Protein 7DQ9 (pdb70)

B-factor: mean 19.29, std 8.88, range [4.33, 56.77]

Structure (mmCIF, N/CA/C/O backbone):
data_7DQ9
#
_entry.id   7DQ9
#
_cell.length_a   45.469
_cell.length_b   75.545
_cell.length_c   161.021
_cell.angle_alpha   90.000
_cell.angle_beta   92.340
_cell.angle_gamma   90.000
#
_symmetry.space_group_name_H-M   'P 1 21 1'
#
loop_
_entity.id
_entity.type
_entity.pdbx_description
1 polymer 'Predicted hydrolases or acyltransferases (Alpha/beta hydrolase superfamily)'
2 water water
#
loop_
_atom_site.group_PDB
_atom_site.id
_atom_site.type_symbol
_atom_site.label_atom_id
_atom_site.label_alt_id
_atom_site.label_comp_id
_atom_site.label_asym_id
_atom_site.label_entity_id
_atom_site.label_seq_id
_atom_site.pdbx_PDB_ins_code
_atom_site.Cartn_x
_atom_site.Cartn_y
_atom_site.Cartn_z
_atom_site.occupancy
_atom_site.B_iso_or_equiv
_atom_site.auth_seq_id
_atom_site.auth_comp_id
_atom_site.auth_asym_id
_atom_site.auth_atom_id
_atom_site.pdbx_PDB_model_num
ATOM 1 N N . MET A 1 1 ? -4.879 17.240 57.930 1.00 21.38 1 MET A N 1
ATOM 2 C CA . MET A 1 1 ? -5.527 15.958 57.636 1.00 16.30 1 MET A CA 1
ATOM 3 C C . MET A 1 1 ? -6.149 15.366 58.897 1.00 18.78 1 MET A C 1
ATOM 4 O O . MET A 1 1 ? -5.477 15.207 59.911 1.00 26.61 1 MET A O 1
ATOM 9 N N . ILE A 1 2 ? -7.439 15.050 58.825 1.00 14.46 2 ILE A N 1
ATOM 10 C CA . ILE A 1 2 ? -8.168 14.407 59.911 1.00 13.45 2 ILE A CA 1
ATOM 11 C C . ILE A 1 2 ? -8.225 12.912 59.639 1.00 12.37 2 ILE A C 1
ATOM 12 O O . ILE A 1 2 ? -8.702 12.488 58.580 1.00 13.14 2 ILE A O 1
ATOM 17 N N . GLU A 1 3 ? -7.760 12.113 60.596 1.00 13.12 3 GLU A N 1
ATOM 18 C CA . GLU A 1 3 ? -7.789 10.665 60.447 1.00 13.51 3 GLU A CA 1
ATOM 19 C C . GLU A 1 3 ? -9.170 10.119 60.790 1.00 13.47 3 GLU A C 1
ATOM 20 O O . GLU A 1 3 ? -9.788 10.530 61.776 1.00 14.30 3 GLU A O 1
ATOM 26 N N . LYS A 1 4 ? -9.655 9.182 59.973 1.00 8.75 4 LYS A N 1
ATOM 27 C CA . LYS A 1 4 ? -10.983 8.615 60.157 1.00 11.83 4 LYS A CA 1
ATOM 28 C C . LYS A 1 4 ? -10.935 7.116 59.902 1.00 13.30 4 LYS A C 1
ATOM 29 O O . LYS A 1 4 ? -10.189 6.639 59.039 1.00 11.89 4 LYS A O 1
ATOM 35 N N . PHE A 1 5 ? -11.752 6.376 60.654 1.00 10.98 5 PHE A N 1
ATOM 36 C CA . PHE A 1 5 ? -11.994 4.960 60.390 1.00 11.78 5 PHE A CA 1
ATOM 37 C C . PHE A 1 5 ? -13.472 4.808 60.059 1.00 13.96 5 PHE A C 1
ATOM 38 O O . PHE A 1 5 ? -14.336 5.062 60.903 1.00 13.20 5 PHE A O 1
ATOM 46 N N . ILE A 1 6 ? -13.775 4.458 58.815 1.00 10.54 6 ILE A N 1
ATOM 47 C CA . ILE A 1 6 ? -15.158 4.474 58.370 1.00 13.98 6 ILE A CA 1
ATOM 48 C C . ILE A 1 6 ? -15.529 3.108 57.819 1.00 17.64 6 ILE A C 1
ATOM 49 O O . ILE A 1 6 ? -14.671 2.280 57.513 1.00 15.08 6 ILE A O 1
ATOM 54 N N . MET A 1 7 ? -16.835 2.876 57.698 1.00 14.57 7 MET A N 1
ATOM 55 C CA . MET A 1 7 ? -17.343 1.699 57.005 1.00 14.05 7 MET A CA 1
ATOM 56 C C . MET A 1 7 ? -17.615 2.080 55.553 1.00 15.36 7 MET A C 1
ATOM 57 O O . MET A 1 7 ? -18.530 2.857 55.271 1.00 18.08 7 MET A O 1
ATOM 62 N N . ALA A 1 8 ? -16.800 1.556 54.638 1.00 15.61 8 ALA A N 1
ATOM 63 C CA . ALA A 1 8 ? -17.075 1.624 53.202 1.00 14.38 8 ALA A CA 1
ATOM 64 C C . ALA A 1 8 ? -17.902 0.397 52.844 1.00 16.98 8 ALA A C 1
ATOM 65 O O . ALA A 1 8 ? -17.370 -0.675 52.560 1.00 16.57 8 ALA A O 1
ATOM 67 N N . GLY A 1 9 ? -19.224 0.546 52.861 1.00 15.55 9 GLY A N 1
ATOM 68 C CA . GLY A 1 9 ? -20.092 -0.600 52.733 1.00 17.06 9 GLY A CA 1
ATOM 69 C C . GLY A 1 9 ? -19.761 -1.626 53.799 1.00 20.75 9 GLY A C 1
ATOM 70 O O . GLY A 1 9 ? -19.795 -1.334 54.996 1.00 20.34 9 GLY A O 1
ATOM 71 N N . PRO A 1 10 ? -19.397 -2.842 53.379 1.00 20.41 10 PRO A N 1
ATOM 72 C CA . PRO A 1 10 ? -19.037 -3.896 54.337 1.00 17.98 10 PRO A CA 1
ATOM 73 C C . PRO A 1 10 ? -17.590 -3.858 54.807 1.00 18.61 10 PRO A C 1
ATOM 74 O O . PRO A 1 10 ? -17.197 -4.702 55.622 1.00 18.88 10 PRO A O 1
ATOM 78 N N . THR A 1 11 ? -16.780 -2.916 54.331 1.00 14.04 11 THR A N 1
ATOM 79 C CA . THR A 1 11 ? -15.334 -2.959 54.514 1.00 15.22 11 THR A CA 1
ATOM 80 C C . THR A 1 11 ? -14.891 -1.743 55.317 1.00 12.88 11 THR A C 1
ATOM 81 O O . THR A 1 11 ? -15.063 -0.608 54.864 1.00 12.13 11 THR A O 1
ATOM 85 N N . ALA A 1 12 ? -14.318 -1.975 56.503 1.00 9.87 12 ALA A N 1
ATOM 86 C CA . ALA A 1 12 ? -13.711 -0.874 57.236 1.00 11.38 12 ALA A CA 1
ATOM 87 C C . ALA A 1 12 ? -12.565 -0.286 56.421 1.00 10.24 12 ALA A C 1
ATOM 88 O O . ALA A 1 12 ? -11.829 -1.017 55.753 1.00 9.92 12 ALA A O 1
ATOM 90 N N . LEU A 1 13 ? -12.410 1.038 56.481 1.00 10.36 13 LEU A N 1
ATOM 91 C CA . LEU A 1 13 ? -11.373 1.709 55.707 1.00 8.93 13 LEU A CA 1
ATOM 92 C C . LEU A 1 13 ? -10.714 2.815 56.519 1.00 9.73 13 LEU A C 1
ATOM 93 O O . LEU A 1 13 ? -11.395 3.622 57.158 1.00 10.92 13 LEU A O 1
ATOM 98 N N . HIS A 1 14 ? -9.385 2.866 56.449 1.00 8.37 14 HIS A N 1
ATOM 99 C CA . HIS A 1 14 ? -8.582 3.906 57.082 1.00 8.90 14 HIS A CA 1
ATOM 100 C C . HIS A 1 14 ? -8.372 5.043 56.090 1.00 8.47 14 HIS A C 1
ATOM 101 O O . HIS A 1 14 ? -7.780 4.836 55.027 1.00 7.75 14 HIS A O 1
ATOM 108 N N . VAL A 1 15 ? -8.838 6.242 56.443 1.00 8.95 15 VAL A N 1
ATOM 109 C CA . VAL A 1 15 ? -8.782 7.389 55.549 1.00 6.89 15 VAL A CA 1
ATOM 110 C C . VAL A 1 15 ? -8.229 8.581 56.322 1.00 10.08 15 VAL A C 1
ATOM 111 O O . VAL A 1 15 ? -8.287 8.637 57.551 1.00 11.50 15 VAL A O 1
ATOM 115 N N . CYS A 1 16 ? -7.675 9.531 55.578 1.00 7.70 16 CYS A N 1
ATOM 116 C CA . CYS A 1 16 ? -7.325 10.849 56.091 1.00 9.62 16 CYS A CA 1
ATOM 117 C C . CYS A 1 16 ? -7.947 11.885 55.172 1.00 9.39 16 CYS A C 1
ATOM 118 O O . CYS A 1 16 ? -7.929 11.727 53.951 1.00 10.24 16 CYS A O 1
ATOM 121 N N . ASP A 1 17 ? -8.469 12.960 55.755 1.00 11.08 17 ASP A N 1
ATOM 122 C CA . ASP A 1 17 ? -9.364 13.854 55.020 1.00 10.08 17 ASP A CA 1
ATOM 123 C C . ASP A 1 17 ? -9.110 15.281 55.478 1.00 12.73 17 ASP A C 1
ATOM 124 O O . ASP A 1 17 ? -9.281 15.572 56.664 1.00 14.93 17 ASP A O 1
ATOM 129 N N . SER A 1 18 ? -8.726 16.174 54.552 1.00 10.55 18 SER A N 1
ATOM 130 C CA . SER A 1 18 ? -8.497 17.565 54.950 1.00 11.71 18 SER A CA 1
ATOM 131 C C . SER A 1 18 ? -9.791 18.369 55.029 1.00 13.29 18 SER A C 1
ATOM 132 O O . SER A 1 18 ? -9.755 19.517 55.488 1.00 12.89 18 SER A O 1
ATOM 135 N N . GLN A 1 19 ? -10.912 17.780 54.605 1.00 12.57 19 GLN A N 1
ATOM 136 C CA . GLN A 1 19 ? -12.284 18.230 54.850 1.00 14.80 19 GLN A CA 1
ATOM 137 C C . GLN A 1 19 ? -12.667 19.495 54.086 1.00 14.18 19 GLN A C 1
ATOM 138 O O . GLN A 1 19 ? -13.758 19.560 53.508 1.00 17.41 19 GLN A O 1
ATOM 144 N N . LYS A 1 20 ? -11.792 20.489 54.055 1.00 14.73 20 LYS A N 1
ATOM 145 C CA . LYS A 1 20 ? -12.144 21.792 53.503 1.00 18.05 20 LYS A CA 1
ATOM 146 C C . LYS A 1 20 ? -11.812 21.872 52.015 1.00 15.40 20 LYS A C 1
ATOM 147 O O . LYS A 1 20 ? -10.683 21.583 51.606 1.00 13.57 20 LYS A O 1
ATOM 153 N N . GLY A 1 21 ? -12.783 22.318 51.219 1.00 15.93 21 GLY A N 1
ATOM 154 C CA . GLY A 1 21 ? -12.575 22.504 49.797 1.00 16.35 21 GLY A CA 1
ATOM 155 C C . GLY A 1 21 ? -13.752 22.064 48.952 1.00 16.47 21 GLY A C 1
ATOM 156 O O . GLY A 1 21 ? -14.287 20.968 49.142 1.00 20.78 21 GLY A O 1
ATOM 157 N N . ASP A 1 22 ? -14.147 22.894 47.983 1.00 17.61 22 ASP A N 1
ATOM 158 C CA . ASP A 1 22 ? -15.298 22.556 47.154 1.00 20.00 22 ASP A CA 1
ATOM 159 C C . ASP A 1 22 ? -14.949 21.606 46.024 1.00 23.17 22 ASP A C 1
ATOM 160 O O . ASP A 1 22 ? -15.859 21.033 45.414 1.00 24.20 22 ASP A O 1
ATOM 165 N N . LYS A 1 23 ? -13.667 21.442 45.717 1.00 15.67 23 LYS A N 1
ATOM 166 C CA . LYS A 1 23 ? -13.215 20.404 44.803 1.00 13.24 23 LYS A CA 1
ATOM 167 C C . LYS A 1 23 ? -12.354 19.449 45.603 1.00 10.74 23 LYS A C 1
ATOM 168 O O . LYS A 1 23 ? -11.644 19.880 46.512 1.00 13.88 23 LYS A O 1
ATOM 174 N N . CYS A 1 24 ? -12.430 18.158 45.283 1.00 10.61 24 CYS A N 1
ATOM 175 C CA . CYS A 1 24 ? -11.777 17.133 46.087 1.00 8.36 24 CYS A CA 1
ATOM 176 C C . CYS A 1 24 ? -10.855 16.293 45.218 1.00 8.50 24 CYS A C 1
ATOM 177 O O . CYS A 1 24 ? -11.238 15.869 44.119 1.00 9.29 24 CYS A O 1
ATOM 180 N N . VAL A 1 25 ? -9.635 16.072 45.708 1.00 9.43 25 VAL A N 1
ATOM 181 C CA . VAL A 1 25 ? -8.680 15.155 45.093 1.00 8.67 25 VAL A CA 1
ATOM 182 C C . VAL A 1 25 ? -8.461 13.982 46.043 1.00 9.52 25 VAL A C 1
ATOM 183 O O . VAL A 1 25 ? -8.253 14.176 47.245 1.00 9.29 25 VAL A O 1
ATOM 187 N N . VAL A 1 26 ? -8.525 12.766 45.506 1.00 7.33 26 VAL A N 1
ATOM 188 C CA . VAL A 1 26 ? -8.304 11.546 46.279 1.00 7.85 26 VAL A CA 1
ATOM 189 C C . VAL A 1 26 ? -7.021 10.892 45.774 1.00 6.31 26 VAL A C 1
ATOM 190 O O . VAL A 1 26 ? -6.850 10.712 44.566 1.00 7.11 26 VAL A O 1
ATOM 194 N N . LEU A 1 27 ? -6.107 10.574 46.690 1.00 5.39 27 LEU A N 1
ATOM 195 C CA . LEU A 1 27 ? -4.802 10.028 46.333 1.00 6.67 27 LEU A CA 1
ATOM 196 C C . LEU A 1 27 ? -4.725 8.553 46.706 1.00 5.22 27 LEU A C 1
ATOM 197 O O . LEU A 1 27 ? -4.974 8.195 47.863 1.00 8.21 27 LEU A O 1
ATOM 202 N N . LEU A 1 28 ? -4.363 7.705 45.736 1.00 5.64 28 LEU A N 1
ATOM 203 C CA . LEU A 1 28 ? -4.240 6.258 45.949 1.00 4.33 28 LEU A CA 1
ATOM 204 C C . LEU A 1 28 ? -2.778 5.840 45.832 1.00 6.09 28 LEU A C 1
ATOM 205 O O . LEU A 1 28 ? -2.191 5.938 44.751 1.00 6.75 28 LEU A O 1
ATOM 210 N N . HIS A 1 29 ? -2.202 5.357 46.936 1.00 6.17 29 HIS A N 1
ATOM 211 C CA . HIS A 1 29 ? -0.826 4.887 46.937 1.00 8.08 29 HIS A CA 1
ATOM 212 C C . HIS A 1 29 ? -0.670 3.651 46.052 1.00 6.34 29 HIS A C 1
ATOM 213 O O . HIS A 1 29 ? -1.644 3.057 45.570 1.00 7.72 29 HIS A O 1
ATOM 220 N N . GLY A 1 30 ? 0.585 3.225 45.892 1.00 6.29 30 GLY A N 1
ATOM 221 C CA . GLY A 1 30 ? 0.920 2.066 45.111 1.00 8.34 30 GLY A CA 1
ATOM 222 C C . GLY A 1 30 ? 1.403 0.893 45.942 1.00 7.72 30 GLY A C 1
ATOM 223 O O . GLY A 1 30 ? 1.213 0.830 47.163 1.00 8.34 30 GLY A O 1
ATOM 224 N N . TYR A 1 31 ? 2.033 -0.054 45.258 1.00 7.81 31 TYR A N 1
ATOM 225 C CA . TYR A 1 31 ? 2.475 -1.297 45.876 1.00 8.52 31 TYR A CA 1
ATOM 226 C C . TYR A 1 31 ? 3.624 -1.034 46.839 1.00 9.15 31 TYR A C 1
ATOM 227 O O . TYR A 1 31 ? 4.550 -0.275 46.534 1.00 9.06 31 TYR A O 1
ATOM 236 N N . LEU A 1 32 ? 3.548 -1.688 47.998 1.00 6.82 32 LEU A N 1
ATOM 237 C CA . LEU A 1 32 ? 4.450 -1.533 49.144 1.00 9.09 32 LEU A CA 1
ATOM 238 C C . LEU A 1 32 ? 4.500 -0.095 49.657 1.00 11.48 32 LEU A C 1
ATOM 239 O O . LEU A 1 32 ? 5.465 0.301 50.315 1.00 13.63 32 LEU A O 1
ATOM 244 N N . GLU A 1 33 ? 3.458 0.688 49.388 1.00 8.05 33 GLU A N 1
ATOM 245 C CA . GLU A 1 33 ? 3.261 2.003 49.974 1.00 8.09 33 GLU A CA 1
ATOM 246 C C . GLU A 1 33 ? 2.000 1.984 50.838 1.00 7.75 33 GLU A C 1
ATOM 247 O O . GLU A 1 33 ? 1.285 0.980 50.932 1.00 8.26 33 GLU A O 1
ATOM 253 N N . SER A 1 34 ? 1.725 3.116 51.473 1.00 7.62 34 SER A N 1
ATOM 254 C CA . SER A 1 34 ? 0.458 3.320 52.162 1.00 7.83 34 SER A CA 1
ATOM 255 C C . SER A 1 34 ? 0.115 4.801 52.069 1.00 6.75 34 SER A C 1
ATOM 256 O O . SER A 1 34 ? 0.766 5.555 51.338 1.00 9.03 34 SER A O 1
ATOM 259 N N . MET A 1 35 ? -0.907 5.232 52.814 1.00 7.54 35 MET A N 1
ATOM 260 C CA . MET A 1 35 ? -1.251 6.657 52.811 1.00 8.60 35 MET A CA 1
ATOM 261 C C . MET A 1 35 ? -0.070 7.516 53.257 1.00 10.08 35 MET A C 1
ATOM 262 O O . MET A 1 35 ? 0.035 8.686 52.862 1.00 10.19 35 MET A O 1
ATOM 267 N N . LEU A 1 36 ? 0.844 6.942 54.048 1.00 8.73 36 LEU A N 1
ATOM 268 C CA . LEU A 1 36 ? 1.991 7.698 54.551 1.00 9.81 36 LEU A CA 1
ATOM 269 C C . LEU A 1 36 ? 2.874 8.247 53.433 1.00 9.52 36 LEU A C 1
ATOM 270 O O . LEU A 1 36 ? 3.560 9.260 53.633 1.00 9.57 36 LEU A O 1
ATOM 275 N N . VAL A 1 37 ? 2.894 7.598 52.262 1.00 7.44 37 VAL A N 1
ATOM 276 C CA . VAL A 1 37 ? 3.774 8.034 51.182 1.00 8.01 37 VAL A CA 1
ATOM 277 C C . VAL A 1 37 ? 3.412 9.437 50.711 1.00 10.13 37 VAL A C 1
ATOM 278 O O . VAL A 1 37 ? 4.257 10.138 50.142 1.00 9.29 37 VAL A O 1
ATOM 282 N N . TRP A 1 38 ? 2.192 9.891 50.998 1.00 9.74 38 TRP A N 1
ATOM 283 C CA . TRP A 1 38 ? 1.719 11.187 50.532 1.00 10.02 38 TRP A CA 1
ATOM 284 C C . TRP A 1 38 ? 1.916 12.296 51.547 1.00 11.65 38 TRP A C 1
ATOM 285 O O . TRP A 1 38 ? 1.496 13.419 51.279 1.00 11.08 38 TRP A O 1
ATOM 296 N N . GLU A 1 39 ? 2.524 12.008 52.702 1.00 11.05 39 GLU A N 1
ATOM 297 C CA . GLU A 1 39 ? 2.464 12.936 53.832 1.00 15.51 39 GLU A CA 1
ATOM 298 C C . GLU A 1 39 ? 3.072 14.289 53.488 1.00 16.25 39 GLU A C 1
ATOM 299 O O . GLU A 1 39 ? 2.545 15.334 53.890 1.00 14.02 39 GLU A O 1
ATOM 305 N N . ASP A 1 40 ? 4.200 14.288 52.782 1.00 14.08 40 ASP A N 1
ATOM 306 C CA . ASP A 1 40 ? 4.859 15.533 52.414 1.00 13.01 40 ASP A CA 1
ATOM 307 C C . ASP A 1 40 ? 4.266 16.153 51.158 1.00 15.73 40 ASP A C 1
ATOM 308 O O . ASP A 1 40 ? 4.600 17.300 50.833 1.00 16.44 40 ASP A O 1
ATOM 313 N N . PHE A 1 41 ? 3.387 15.433 50.461 1.00 11.13 41 PHE A N 1
ATOM 314 C CA . PHE A 1 41 ? 2.803 15.924 49.218 1.00 10.84 41 PHE A CA 1
ATOM 315 C C . PHE A 1 41 ? 1.494 16.669 49.455 1.00 10.77 41 PHE A C 1
ATOM 316 O O . PHE A 1 41 ? 1.222 17.661 48.775 1.00 9.78 41 PHE A O 1
ATOM 324 N N . VAL A 1 42 ? 0.677 16.209 50.398 1.00 12.30 42 VAL A N 1
ATOM 325 C CA . VAL A 1 42 ? -0.633 16.815 50.621 1.00 12.69 42 VAL A CA 1
ATOM 326 C C . VAL A 1 42 ? -0.560 18.312 50.924 1.00 11.89 42 VAL A C 1
ATOM 327 O O . VAL A 1 42 ? -1.465 19.035 50.484 1.00 13.70 42 VAL A O 1
ATOM 331 N N . PRO A 1 43 ? 0.455 18.852 51.620 1.00 11.92 43 PRO A N 1
ATOM 332 C CA . PRO A 1 43 ? 0.456 20.309 51.857 1.00 15.43 43 PRO A CA 1
ATOM 333 C C . PRO A 1 43 ? 0.546 21.140 50.586 1.00 16.17 43 PRO A C 1
ATOM 334 O O . PRO A 1 43 ? 0.183 22.326 50.610 1.00 17.14 43 PRO A O 1
ATOM 338 N N . PHE A 1 44 ? 1.004 20.559 49.477 1.00 13.17 44 PHE A N 1
ATOM 339 C CA . PHE A 1 44 ? 1.013 21.251 48.195 1.00 13.67 44 PHE A CA 1
ATOM 340 C C . PHE A 1 44 ? -0.372 21.330 47.567 1.00 13.50 44 PHE A C 1
ATOM 341 O O . PHE A 1 44 ? -0.536 22.029 46.559 1.00 15.64 44 PHE A O 1
ATOM 349 N N . LEU A 1 45 ? -1.365 20.637 48.141 1.00 13.28 45 LEU A N 1
ATOM 350 C CA . LEU A 1 45 ? -2.707 20.567 47.582 1.00 11.27 45 LEU A CA 1
ATOM 351 C C . LEU A 1 45 ? -3.799 21.080 48.509 1.00 17.62 45 LEU A C 1
ATOM 352 O O . LEU A 1 45 ? -4.787 21.628 48.008 1.00 16.05 45 LEU A O 1
ATOM 357 N N . TYR A 1 46 ? -3.674 20.916 49.832 1.00 16.09 46 TYR A N 1
ATOM 358 C CA . TYR A 1 46 ? -4.875 21.071 50.646 1.00 13.63 46 TYR A CA 1
ATOM 359 C C . TYR A 1 46 ? -5.233 22.520 50.947 1.00 16.47 46 TYR A C 1
ATOM 360 O O . TYR A 1 46 ? -6.298 22.760 51.525 1.00 16.76 46 TYR A O 1
ATOM 369 N N . LYS A 1 47 ? -4.416 23.493 50.541 1.00 17.16 47 LYS A N 1
ATOM 370 C CA . LYS A 1 47 ? -4.850 24.875 50.712 1.00 20.52 47 LYS A CA 1
ATOM 371 C C . LYS A 1 47 ? -5.881 25.270 49.663 1.00 23.81 47 LYS A C 1
ATOM 372 O O . LYS A 1 47 ? -6.691 26.168 49.911 1.00 23.76 47 LYS A O 1
ATOM 378 N N . GLU A 1 48 ? -5.873 24.602 48.504 1.00 19.38 48 GLU A N 1
ATOM 379 C CA . GLU A 1 48 ? -6.795 24.874 47.404 1.00 17.59 48 GLU A CA 1
ATOM 380 C C . GLU A 1 48 ? -7.876 23.821 47.234 1.00 21.23 48 GLU A C 1
ATOM 381 O O . GLU A 1 48 ? -8.952 24.131 46.713 1.00 19.90 48 GLU A O 1
ATOM 387 N N . LEU A 1 49 ? -7.610 22.582 47.648 1.00 16.59 49 LEU A N 1
ATOM 388 C CA . LEU A 1 49 ? -8.481 21.447 47.388 1.00 14.11 49 LEU A CA 1
ATOM 389 C C . LEU A 1 49 ? -8.715 20.679 48.682 1.00 13.56 49 LEU A C 1
ATOM 390 O O . LEU A 1 49 ? -7.893 20.705 49.597 1.00 14.25 49 LEU A O 1
ATOM 395 N N . ARG A 1 50 ? -9.844 19.981 48.749 1.00 11.76 50 ARG A N 1
ATOM 396 C CA . ARG A 1 50 ? -10.027 18.952 49.767 1.00 12.06 50 ARG A CA 1
ATOM 397 C C . ARG A 1 50 ? -9.233 17.714 49.364 1.00 9.76 50 ARG A C 1
ATOM 398 O O . ARG A 1 50 ? -9.389 17.215 48.247 1.00 10.28 50 ARG A O 1
ATOM 406 N N . VAL A 1 51 ? -8.379 17.218 50.258 1.00 10.10 51 VAL A N 1
ATOM 407 C CA . VAL A 1 51 ? -7.486 16.105 49.937 1.00 8.81 51 VAL A CA 1
ATOM 408 C C . VAL A 1 51 ? -7.879 14.907 50.787 1.00 7.91 51 VAL A C 1
ATOM 409 O O . VAL A 1 51 ? -8.016 15.019 52.013 1.00 8.41 51 VAL A O 1
ATOM 413 N N . VAL A 1 52 ? -8.059 13.757 50.136 1.00 6.20 52 VAL A N 1
ATOM 414 C CA . VAL A 1 52 ? -8.357 12.504 50.821 1.00 7.10 52 VAL A CA 1
ATOM 415 C C . VAL A 1 52 ? -7.260 11.507 50.472 1.00 7.88 52 VAL A C 1
ATOM 416 O O . VAL A 1 52 ? -6.918 11.349 49.295 1.00 6.89 52 VAL A O 1
ATOM 420 N N . THR A 1 53 ? -6.697 10.853 51.491 1.00 8.31 53 THR A N 1
ATOM 421 C CA . THR A 1 53 ? -5.842 9.686 51.287 1.00 6.43 53 THR A CA 1
ATOM 422 C C . THR A 1 53 ? -6.456 8.496 52.016 1.00 7.72 53 THR A C 1
ATOM 423 O O . THR A 1 53 ? -7.351 8.648 52.856 1.00 7.85 53 THR A O 1
ATOM 427 N N . LEU A 1 54 ? -5.994 7.295 51.665 1.00 6.43 54 LEU A N 1
ATOM 428 C CA . LEU A 1 54 ? -6.547 6.108 52.298 1.00 6.66 54 LEU A CA 1
ATOM 429 C C . LEU A 1 54 ? -5.562 4.958 52.136 1.00 7.17 54 LEU A C 1
ATOM 430 O O . LEU A 1 54 ? -4.701 4.977 51.251 1.00 6.04 54 LEU A O 1
ATOM 435 N N . ASP A 1 55 ? -5.696 3.962 53.016 1.00 6.41 55 ASP A N 1
ATOM 436 C CA . ASP A 1 55 ? -4.937 2.712 52.915 1.00 6.71 55 ASP A CA 1
ATOM 437 C C . ASP A 1 55 ? -5.764 1.685 52.136 1.00 6.33 55 ASP A C 1
ATOM 438 O O . ASP A 1 55 ? -6.803 1.222 52.614 1.00 8.34 55 ASP A O 1
ATOM 443 N N . LEU A 1 56 ? -5.311 1.325 50.938 1.00 7.37 56 LEU A N 1
ATOM 444 C CA . LEU A 1 56 ? -6.039 0.317 50.176 1.00 7.17 56 LEU A CA 1
ATOM 445 C C . LEU A 1 56 ? -5.998 -1.027 50.901 1.00 7.69 56 LEU A C 1
ATOM 446 O O . LEU A 1 56 ? -4.952 -1.400 51.450 1.00 7.73 56 LEU A O 1
ATOM 451 N N . PRO A 1 57 ? -7.105 -1.771 50.912 1.00 7.01 57 PRO A N 1
ATOM 452 C CA . PRO A 1 57 ? -7.108 -3.112 51.507 1.00 6.57 57 PRO A CA 1
ATOM 453 C C . PRO A 1 57 ? -5.904 -3.926 51.071 1.00 7.90 57 PRO A C 1
ATOM 454 O O . PRO A 1 57 ? -5.614 -4.059 49.872 1.00 6.98 57 PRO A O 1
ATOM 458 N N . GLY A 1 58 ? -5.197 -4.464 52.061 1.00 7.15 58 GLY A N 1
ATOM 459 C CA . GLY A 1 58 ? -3.965 -5.186 51.853 1.00 8.40 58 GLY A CA 1
ATOM 460 C C . GLY A 1 58 ? -2.703 -4.424 52.187 1.00 8.17 58 GLY A C 1
ATOM 461 O O . GLY A 1 58 ? -1.632 -5.040 52.260 1.00 10.00 58 GLY A O 1
ATOM 462 N N . HIS A 1 59 ? -2.788 -3.112 52.381 1.00 7.54 59 HIS A N 1
ATOM 463 C CA . HIS A 1 59 ? -1.636 -2.271 52.680 1.00 7.61 59 HIS A CA 1
ATOM 464 C C . HIS A 1 59 ? -1.968 -1.334 53.836 1.00 8.05 59 HIS A C 1
ATOM 465 O O . HIS A 1 59 ? -3.130 -1.145 54.201 1.00 7.81 59 HIS A O 1
ATOM 472 N N . GLY A 1 60 ? -0.922 -0.750 54.417 1.00 8.44 60 GLY A N 1
ATOM 473 C CA . GLY A 1 60 ? -1.121 0.136 55.554 1.00 9.90 60 GLY A CA 1
ATOM 474 C C . GLY A 1 60 ? -1.924 -0.527 56.657 1.00 7.66 60 GLY A C 1
ATOM 475 O O . GLY A 1 60 ? -1.696 -1.691 57.020 1.00 10.22 60 GLY A O 1
ATOM 476 N N . ILE A 1 61 ? -2.875 0.226 57.205 1.00 8.19 61 ILE A N 1
ATOM 477 C CA . ILE A 1 61 ? -3.832 -0.272 58.189 1.00 9.02 61 ILE A CA 1
ATOM 478 C C . ILE A 1 61 ? -5.133 -0.543 57.442 1.00 7.45 61 ILE A C 1
ATOM 479 O O . ILE A 1 61 ? -5.834 0.394 57.062 1.00 9.73 61 ILE A O 1
ATOM 484 N N . SER A 1 62 ? -5.466 -1.814 57.226 1.00 8.78 62 SER A N 1
ATOM 485 C CA . SER A 1 62 ? -6.545 -2.158 56.305 1.00 7.29 62 SER A CA 1
ATOM 486 C C . SER A 1 62 ? -6.950 -3.612 56.506 1.00 8.83 62 SER A C 1
ATOM 487 O O . SER A 1 62 ? -6.256 -4.383 57.173 1.00 10.57 62 SER A O 1
ATOM 490 N N . VAL A 1 63 ? -8.083 -3.979 55.885 1.00 9.26 63 VAL A N 1
ATOM 491 C CA . VAL A 1 63 ? -8.559 -5.362 55.902 1.00 10.58 63 VAL A CA 1
ATOM 492 C C . VAL A 1 63 ? -7.824 -6.180 54.846 1.00 12.65 63 VAL A C 1
ATOM 493 O O . VAL A 1 63 ? -7.299 -5.656 53.854 1.00 11.36 63 VAL A O 1
ATOM 497 N N . VAL A 1 64 ? -7.835 -7.497 55.047 1.00 11.57 64 VAL A N 1
ATOM 498 C CA . VAL A 1 64 ? -7.485 -8.474 54.020 1.00 12.48 64 VAL A CA 1
ATOM 499 C C . VAL A 1 64 ? -8.667 -9.422 53.870 1.00 13.51 64 VAL A C 1
ATOM 500 O O . VAL A 1 64 ? -9.078 -10.067 54.842 1.00 14.22 64 VAL A O 1
ATOM 504 N N . THR A 1 65 ? -9.216 -9.497 52.664 1.00 12.03 65 THR A N 1
ATOM 505 C CA . THR A 1 65 ? -10.392 -10.314 52.382 1.00 16.96 65 THR A CA 1
ATOM 506 C C . THR A 1 65 ? -9.987 -11.307 51.306 1.00 22.11 65 THR A C 1
ATOM 507 O O . THR A 1 65 ? -10.030 -10.985 50.117 1.00 20.70 65 THR A O 1
ATOM 511 N N . GLY A 1 66 ? -9.576 -12.497 51.731 1.00 21.54 66 GLY A N 1
ATOM 512 C CA . GLY A 1 66 ? -9.313 -13.591 50.812 1.00 22.35 66 GLY A CA 1
ATOM 513 C C . GLY A 1 66 ? -7.901 -13.629 50.265 1.00 22.82 66 GLY A C 1
ATOM 514 O O . GLY A 1 66 ? -6.971 -12.973 50.746 1.00 19.01 66 GLY A O 1
ATOM 515 N N . GLU A 1 67 ? -7.747 -14.435 49.211 1.00 16.46 67 GLU A N 1
ATOM 516 C CA . GLU A 1 67 ? -6.445 -14.617 48.586 1.00 19.21 67 GLU A CA 1
ATOM 517 C C . GLU A 1 67 ? -6.145 -13.585 47.511 1.00 12.43 67 GLU A C 1
ATOM 518 O O . GLU A 1 67 ? -4.992 -13.477 47.081 1.00 13.48 67 GLU A O 1
ATOM 524 N N . GLU A 1 68 ? -7.151 -12.850 47.048 1.00 13.39 68 GLU A N 1
ATOM 525 C CA . GLU A 1 68 ? -6.951 -11.859 46.000 1.00 13.90 68 GLU A CA 1
ATOM 526 C C . GLU A 1 68 ? -7.791 -10.636 46.315 1.00 11.99 68 GLU A C 1
ATOM 527 O O . GLU A 1 68 ? -8.944 -10.760 46.738 1.00 13.84 68 GLU A O 1
ATOM 533 N N . HIS A 1 69 ? -7.189 -9.459 46.133 1.00 11.50 69 HIS A N 1
ATOM 534 C CA . HIS A 1 69 ? -7.892 -8.176 46.142 1.00 10.45 69 HIS A CA 1
ATOM 535 C C . HIS A 1 69 ? -7.949 -7.702 44.696 1.00 12.30 69 HIS A C 1
ATOM 536 O O . HIS A 1 69 ? -6.970 -7.151 44.179 1.00 11.20 69 HIS A O 1
ATOM 543 N N . SER A 1 70 ? -9.077 -7.932 44.031 1.00 7.70 70 SER A N 1
ATOM 544 C CA . SER A 1 70 ? -9.174 -7.526 42.632 1.00 10.27 70 SER A CA 1
ATOM 545 C C . SER A 1 70 ? -9.226 -6.007 42.521 1.00 9.10 70 SER A C 1
ATOM 546 O O . SER A 1 70 ? -9.645 -5.318 43.453 1.00 8.99 70 SER A O 1
ATOM 549 N N . MET A 1 71 ? -8.785 -5.486 41.372 1.00 10.44 71 MET A N 1
ATOM 550 C CA . MET A 1 71 ? -8.855 -4.038 41.176 1.00 9.58 71 MET A CA 1
ATOM 551 C C . MET A 1 71 ? -10.297 -3.533 41.253 1.00 8.70 71 MET A C 1
ATOM 552 O O . MET A 1 71 ? -10.529 -2.422 41.735 1.00 9.25 71 MET A O 1
ATOM 557 N N . GLU A 1 72 ? -11.272 -4.341 40.807 1.00 10.47 72 GLU A N 1
ATOM 558 C CA . GLU A 1 72 ? -12.687 -3.975 40.938 1.00 10.90 72 GLU A CA 1
ATOM 559 C C . GLU A 1 72 ? -13.105 -3.854 42.395 1.00 9.25 72 GLU A C 1
ATOM 560 O O . GLU A 1 72 ? -13.818 -2.912 42.774 1.00 9.86 72 GLU A O 1
ATOM 566 N N . PHE A 1 73 ? -12.692 -4.818 43.223 1.00 10.45 73 PHE A N 1
ATOM 567 C CA . PHE A 1 73 ? -12.982 -4.762 44.651 1.00 11.24 73 PHE A CA 1
ATOM 568 C C . PHE A 1 73 ? -12.403 -3.501 45.268 1.00 9.47 73 PHE A C 1
ATOM 569 O O . PHE A 1 73 ? -13.065 -2.807 46.049 1.00 10.15 73 PHE A O 1
ATOM 577 N N . LEU A 1 74 ? -11.139 -3.210 44.956 1.00 8.58 74 LEU A N 1
ATOM 578 C CA . LEU A 1 74 ? -10.510 -2.020 45.511 1.00 8.63 74 LEU A CA 1
ATOM 579 C C . LEU A 1 74 ? -11.217 -0.755 45.039 1.00 7.99 74 LEU A C 1
ATOM 580 O O . LEU A 1 74 ? -11.460 0.159 45.836 1.00 9.47 74 LEU A O 1
ATOM 585 N N . ALA A 1 75 ? -11.572 -0.689 43.751 1.00 6.60 75 ALA A N 1
ATOM 586 C CA . ALA A 1 75 ? -12.275 0.490 43.246 1.00 9.53 75 ALA A CA 1
ATOM 587 C C . ALA A 1 75 ? -13.642 0.644 43.899 1.00 8.62 75 ALA A C 1
ATOM 588 O O . ALA A 1 75 ? -14.054 1.763 44.224 1.00 7.60 75 ALA A O 1
ATOM 590 N N . ASP A 1 76 ? -14.385 -0.464 44.047 1.00 8.92 76 ASP A N 1
ATOM 591 C CA . ASP A 1 76 ? -15.703 -0.384 44.676 1.00 9.82 76 ASP A CA 1
ATOM 592 C C . ASP A 1 76 ? -15.588 0.039 46.132 1.00 9.19 76 ASP A C 1
ATOM 593 O O . ASP A 1 76 ? -16.456 0.755 46.648 1.00 8.33 76 ASP A O 1
ATOM 598 N N . THR A 1 77 ? -14.533 -0.421 46.820 1.00 9.03 77 THR A N 1
ATOM 599 C CA . THR A 1 77 ? -14.287 0.011 48.189 1.00 9.24 77 THR A CA 1
ATOM 600 C C . THR A 1 77 ? -14.082 1.516 48.251 1.00 9.27 77 THR A C 1
ATOM 601 O O . THR A 1 77 ? -14.629 2.191 49.129 1.00 9.07 77 THR A O 1
ATOM 605 N N . VAL A 1 78 ? -13.259 2.060 47.346 1.00 6.46 78 VAL A N 1
ATOM 606 C CA . VAL A 1 78 ? -13.039 3.505 47.352 1.00 8.27 78 VAL A CA 1
ATOM 607 C C . VAL A 1 78 ? -14.351 4.234 47.083 1.00 9.46 78 VAL A C 1
ATOM 608 O O . VAL A 1 78 ? -14.675 5.229 47.748 1.00 8.55 78 VAL A O 1
ATOM 612 N N . ALA A 1 79 ? -15.130 3.740 46.116 1.00 8.42 79 ALA A N 1
ATOM 613 C CA . ALA A 1 79 ? -16.391 4.398 45.770 1.00 7.47 79 ALA A CA 1
ATOM 614 C C . ALA A 1 79 ? -17.337 4.441 46.965 1.00 9.19 79 ALA A C 1
ATOM 615 O O . ALA A 1 79 ? -17.918 5.491 47.272 1.00 10.93 79 ALA A O 1
ATOM 617 N N . ASP A 1 80 ? -17.504 3.306 47.647 1.00 9.37 80 ASP A N 1
ATOM 618 C CA . ASP A 1 80 ? -18.342 3.269 48.846 1.00 11.10 80 ASP A CA 1
ATOM 619 C C . ASP A 1 80 ? -17.816 4.213 49.921 1.00 11.10 80 ASP A C 1
ATOM 620 O O . ASP A 1 80 ? -18.596 4.871 50.620 1.00 11.80 80 ASP A O 1
ATOM 625 N N . ALA A 1 81 ? -16.493 4.293 50.078 1.00 8.83 81 ALA A N 1
ATOM 626 C CA . ALA A 1 81 ? -15.942 5.198 51.081 1.00 8.22 81 ALA A CA 1
ATOM 627 C C . ALA A 1 81 ? -16.257 6.652 50.747 1.00 9.19 81 ALA A C 1
ATOM 628 O O . ALA A 1 81 ? -16.621 7.441 51.633 1.00 10.07 81 ALA A O 1
ATOM 630 N N . LEU A 1 82 ? -16.126 7.026 49.471 1.00 8.78 82 LEU A N 1
ATOM 631 C CA . LEU A 1 82 ? -16.390 8.411 49.087 1.00 8.69 82 LEU A CA 1
ATOM 632 C C . LEU A 1 82 ? -17.856 8.778 49.302 1.00 12.05 82 LEU A C 1
ATOM 633 O O . LEU A 1 82 ? -18.163 9.880 49.778 1.00 11.30 82 LEU A O 1
ATOM 638 N N . ARG A 1 83 ? -18.777 7.869 48.978 1.00 11.31 83 ARG A N 1
ATOM 639 C CA . ARG A 1 83 ? -20.184 8.156 49.251 1.00 13.11 83 ARG A CA 1
ATOM 640 C C . ARG A 1 83 ? -20.420 8.323 50.747 1.00 13.38 83 ARG A C 1
ATOM 641 O O . ARG A 1 83 ? -21.122 9.247 51.169 1.00 12.70 83 ARG A O 1
ATOM 649 N N . ALA A 1 84 ? -19.792 7.471 51.565 1.00 11.61 84 ALA A N 1
ATOM 650 C CA . ALA A 1 84 ? -19.945 7.578 53.013 1.00 14.27 84 ALA A CA 1
ATOM 651 C C . ALA A 1 84 ? -19.365 8.882 53.545 1.00 13.83 84 ALA A C 1
ATOM 652 O O . ALA A 1 84 ? -19.879 9.432 54.524 1.00 15.79 84 ALA A O 1
ATOM 654 N N . LEU A 1 85 ? -18.288 9.376 52.933 1.00 11.71 85 LEU A N 1
ATOM 655 C CA . LEU A 1 85 ? -17.727 10.669 53.299 1.00 12.43 85 LEU A CA 1
ATOM 656 C C . LEU A 1 85 ? -18.534 11.848 52.767 1.00 11.15 85 LEU A C 1
ATOM 657 O O . LEU A 1 85 ? -18.233 12.992 53.124 1.00 13.62 85 LEU A O 1
ATOM 662 N N . GLY A 1 86 ? -19.535 11.604 51.924 1.00 13.56 86 GLY A N 1
ATOM 663 C CA . GLY A 1 86 ? -20.264 12.702 51.321 1.00 17.31 86 GLY A CA 1
ATOM 664 C C . GLY A 1 86 ? -19.523 13.393 50.203 1.00 16.90 86 GLY A C 1
ATOM 665 O O . GLY A 1 86 ? -19.680 14.605 50.018 1.00 17.88 86 GLY A O 1
ATOM 666 N N . ILE A 1 87 ? -18.714 12.654 49.448 1.00 13.52 87 ILE A N 1
ATOM 667 C CA . ILE A 1 87 ? -17.951 13.201 48.331 1.00 13.13 87 ILE A CA 1
ATOM 668 C C . ILE A 1 87 ? -18.492 12.602 47.034 1.00 12.06 87 ILE A C 1
ATOM 669 O O . ILE A 1 87 ? -18.083 11.500 46.628 1.00 12.00 87 ILE A O 1
ATOM 674 N N . PRO A 1 88 ? -19.417 13.281 46.348 1.00 10.63 88 PRO A N 1
ATOM 675 C CA . PRO A 1 88 ? -19.996 12.681 45.136 1.00 10.97 88 PRO A CA 1
ATOM 676 C C . PRO A 1 88 ? -19.057 12.678 43.945 1.00 13.23 88 PRO A C 1
ATOM 677 O O . PRO A 1 88 ? -19.213 11.829 43.060 1.00 12.38 88 PRO A O 1
ATOM 681 N N . ARG A 1 89 ? -18.117 13.614 43.875 1.00 11.18 89 ARG A N 1
ATOM 682 C CA . ARG A 1 89 ? -17.254 13.765 42.710 1.00 12.96 89 ARG A CA 1
ATOM 683 C C . ARG A 1 89 ? -15.845 14.086 43.180 1.00 12.08 89 ARG A C 1
ATOM 684 O O . ARG A 1 89 ? -15.665 14.906 44.081 1.00 11.96 89 ARG A O 1
ATOM 692 N N . CYS A 1 90 ? -14.845 13.476 42.548 1.00 9.67 90 CYS A N 1
ATOM 693 C CA . CYS A 1 90 ? -13.468 13.786 42.901 1.00 10.27 90 CYS A CA 1
ATOM 694 C C . CYS A 1 90 ? -12.595 13.694 41.662 1.00 10.10 90 CYS A C 1
ATOM 695 O O . CYS A 1 90 ? -13.012 13.189 40.621 1.00 9.92 90 CYS A O 1
ATOM 698 N N . THR A 1 91 ? -11.372 14.205 41.787 1.00 8.80 91 THR A N 1
ATOM 699 C CA . THR A 1 91 ? -10.298 13.886 40.853 1.00 7.73 91 THR A CA 1
ATOM 700 C C . THR A 1 91 ? -9.479 12.790 41.513 1.00 7.17 91 THR A C 1
ATOM 701 O O . THR A 1 91 ? -8.942 12.999 42.597 1.00 8.28 91 THR A O 1
ATOM 705 N N . LEU A 1 92 ? -9.409 11.629 40.881 1.00 7.76 92 LEU A N 1
ATOM 706 C CA . LEU A 1 92 ? -8.781 10.457 41.485 1.00 6.05 92 LEU A CA 1
ATOM 707 C C . LEU A 1 92 ? -7.384 10.291 40.919 1.00 7.48 92 LEU A C 1
ATOM 708 O O . LEU A 1 92 ? -7.222 10.138 39.702 1.00 8.09 92 LEU A O 1
ATOM 713 N N . VAL A 1 93 ? -6.389 10.296 41.803 1.00 7.48 93 VAL A N 1
ATOM 714 C CA . VAL A 1 93 ? -4.976 10.232 41.439 1.00 6.42 93 VAL A CA 1
ATOM 715 C C . VAL A 1 93 ? -4.444 8.894 41.911 1.00 5.18 93 VAL A C 1
ATOM 716 O O . VAL A 1 93 ? -4.471 8.598 43.114 1.00 6.78 93 VAL A O 1
ATOM 720 N N . GLY A 1 94 ? -3.954 8.089 40.978 1.00 5.86 94 GLY A N 1
ATOM 721 C CA . GLY A 1 94 ? -3.460 6.774 41.339 1.00 8.38 94 GLY A CA 1
ATOM 722 C C . GLY A 1 94 ? -1.992 6.602 41.019 1.00 7.11 94 GLY A C 1
ATOM 723 O O . GLY A 1 94 ? -1.581 6.784 39.866 1.00 8.20 94 GLY A O 1
ATOM 724 N N . HIS A 1 95 ? -1.192 6.252 42.037 1.00 6.04 95 HIS A N 1
ATOM 725 C CA . HIS A 1 95 ? 0.233 5.996 41.846 1.00 6.75 95 HIS A CA 1
ATOM 726 C C . HIS A 1 95 ? 0.454 4.523 41.535 1.00 6.68 95 HIS A C 1
ATOM 727 O O . HIS A 1 95 ? 0.260 3.671 42.405 1.00 7.32 95 HIS A O 1
ATOM 734 N N . SER A 1 96 ? 0.892 4.232 40.307 1.00 7.82 96 SER A N 1
ATOM 735 C CA . SER A 1 96 ? 1.257 2.869 39.902 1.00 10.22 96 SER A CA 1
ATOM 736 C C . SER A 1 96 ? 0.125 1.859 40.163 1.00 10.80 96 SER A C 1
ATOM 737 O O . SER A 1 96 ? -0.890 1.881 39.449 1.00 8.97 96 SER A O 1
ATOM 740 N N . MET A 1 97 ? 0.286 0.955 41.148 1.00 8.74 97 MET A N 1
ATOM 741 C CA . MET A 1 97 ? -0.828 0.081 41.543 1.00 7.95 97 MET A CA 1
ATOM 742 C C . MET A 1 97 ? -2.100 0.882 41.844 1.00 7.77 97 MET A C 1
ATOM 743 O O . MET A 1 97 ? -3.212 0.473 41.481 1.00 7.02 97 MET A O 1
ATOM 748 N N . GLY A 1 98 ? -1.952 2.032 42.504 1.00 7.50 98 GLY A N 1
ATOM 749 C CA . GLY A 1 98 ? -3.092 2.907 42.723 1.00 7.18 98 GLY A CA 1
ATOM 750 C C . GLY A 1 98 ? -3.737 3.364 41.428 1.00 6.72 98 GLY A C 1
ATOM 751 O O . GLY A 1 98 ? -4.951 3.596 41.381 1.00 8.09 98 GLY A O 1
ATOM 752 N N . GLY A 1 99 ? -2.939 3.512 40.367 1.00 6.61 99 GLY A N 1
ATOM 753 C CA . GLY A 1 99 ? -3.505 3.823 39.068 1.00 7.49 99 GLY A CA 1
ATOM 754 C C . GLY A 1 99 ? -4.337 2.690 38.502 1.00 7.69 99 GLY A C 1
ATOM 755 O O . GLY A 1 99 ? -5.331 2.940 37.821 1.00 7.12 99 GLY A O 1
ATOM 756 N N . TYR A 1 100 ? -3.943 1.431 38.755 1.00 7.30 100 TYR A N 1
ATOM 757 C CA . TYR A 1 100 ? -4.783 0.319 38.311 1.00 8.22 100 TYR A CA 1
ATOM 758 C C . TYR A 1 100 ? -6.133 0.350 39.020 1.00 8.16 100 TYR A C 1
ATOM 759 O O . TYR A 1 100 ? -7.170 0.030 38.422 1.00 8.91 100 TYR A O 1
ATOM 768 N N . VAL A 1 101 ? -6.137 0.727 40.301 1.00 6.35 101 VAL A N 1
ATOM 769 C CA . VAL A 1 101 ? -7.399 0.880 41.015 1.00 6.32 101 VAL A CA 1
ATOM 770 C C . VAL A 1 101 ? -8.200 2.022 40.410 1.00 6.21 101 VAL A C 1
ATOM 771 O O . VAL A 1 101 ? -9.419 1.920 40.218 1.00 7.11 101 VAL A O 1
ATOM 775 N N . ALA A 1 102 ? -7.521 3.130 40.112 1.00 5.90 102 ALA A N 1
ATOM 776 C CA . ALA A 1 102 ? -8.190 4.285 39.535 1.00 7.46 102 ALA A CA 1
ATOM 777 C C . ALA A 1 102 ? -8.793 3.957 38.172 1.00 7.75 102 ALA A C 1
ATOM 778 O O . ALA A 1 102 ? -9.843 4.501 37.818 1.00 8.89 102 ALA A O 1
ATOM 780 N N . LEU A 1 103 ? -8.153 3.074 37.397 1.00 6.25 103 LEU A N 1
ATOM 781 C CA . LEU A 1 103 ? -8.721 2.674 36.110 1.00 8.18 103 LEU A CA 1
ATOM 782 C C . LEU A 1 103 ? -9.994 1.850 36.292 1.00 7.95 103 LEU A C 1
ATOM 783 O O . LEU A 1 103 ? -10.984 2.057 35.570 1.00 8.36 103 LEU A O 1
ATOM 788 N N . ALA A 1 104 ? -9.995 0.905 37.239 1.00 6.01 104 ALA A N 1
ATOM 789 C CA . ALA A 1 104 ? -11.229 0.173 37.506 1.00 7.54 104 ALA A CA 1
ATOM 790 C C . ALA A 1 104 ? -12.315 1.105 38.016 1.00 8.38 104 ALA A C 1
ATOM 791 O O . ALA A 1 104 ? -13.500 0.893 37.730 1.00 8.33 104 ALA A O 1
ATOM 793 N N . PHE A 1 105 ? -11.925 2.143 38.765 1.00 6.60 105 PHE A N 1
ATOM 794 C CA . PHE A 1 105 ? -12.877 3.133 39.251 1.00 6.31 105 PHE A CA 1
ATOM 795 C C . PHE A 1 105 ? -13.440 3.949 38.098 1.00 10.24 105 PHE A C 1
ATOM 796 O O . PHE A 1 105 ? -14.639 4.256 38.068 1.00 9.30 105 PHE A O 1
ATOM 804 N N . CYS A 1 106 ? -12.580 4.316 37.140 1.00 8.05 106 CYS A N 1
ATOM 805 C CA . CYS A 1 106 ? -13.042 5.030 35.954 1.00 9.88 106 CYS A CA 1
ATOM 806 C C . CYS A 1 106 ? -14.011 4.167 35.148 1.00 9.27 106 CYS A C 1
ATOM 807 O O . CYS A 1 106 ? -14.986 4.677 34.579 1.00 9.82 106 CYS A O 1
ATOM 810 N N . GLU A 1 107 ? -13.775 2.859 35.117 1.00 8.50 107 GLU A N 1
ATOM 811 C CA . GLU A 1 107 ? -14.660 1.948 34.392 1.00 9.37 107 GLU A CA 1
ATOM 812 C C . GLU A 1 107 ? -16.010 1.802 35.092 1.00 12.05 107 GLU A C 1
ATOM 813 O O . GLU A 1 107 ? -17.071 1.884 34.452 1.00 11.95 107 GLU A O 1
ATOM 819 N N . ARG A 1 108 ? -15.991 1.600 36.413 1.00 10.50 108 ARG A N 1
ATOM 820 C CA . ARG A 1 108 ? -17.181 1.187 37.148 1.00 10.99 108 ARG A CA 1
ATOM 821 C C . ARG A 1 108 ? -17.923 2.331 37.819 1.00 13.92 108 ARG A C 1
ATOM 822 O O . ARG A 1 108 ? -19.111 2.171 38.131 1.00 13.93 108 ARG A O 1
ATOM 830 N N . HIS A 1 109 ? -17.262 3.464 38.061 1.00 9.48 109 HIS A N 1
ATOM 831 C CA . HIS A 1 109 ? -17.894 4.589 38.744 1.00 8.71 109 HIS A CA 1
ATOM 832 C C . HIS A 1 109 ? -17.526 5.930 38.117 1.00 11.55 109 HIS A C 1
ATOM 833 O O . HIS A 1 109 ? -17.172 6.872 38.848 1.00 10.03 109 HIS A O 1
ATOM 840 N N . PRO A 1 110 ? -17.631 6.084 36.789 1.00 9.65 110 PRO A N 1
ATOM 841 C CA . PRO A 1 110 ? -17.237 7.363 36.177 1.00 9.22 110 PRO A CA 1
ATOM 842 C C . PRO A 1 110 ? -18.084 8.539 36.630 1.00 9.76 110 PRO A C 1
ATOM 843 O O . PRO A 1 110 ? -17.613 9.683 36.562 1.00 12.10 110 PRO A O 1
ATOM 847 N N . ASP A 1 111 ? -19.315 8.299 37.097 1.00 10.67 111 ASP A N 1
ATOM 848 C CA . ASP A 1 111 ? -20.124 9.385 37.632 1.00 11.74 111 ASP A CA 1
ATOM 849 C C . ASP A 1 111 ? -19.459 10.071 38.819 1.00 16.06 111 ASP A C 1
ATOM 850 O O . ASP A 1 111 ? -19.763 11.235 39.105 1.00 12.96 111 ASP A O 1
ATOM 855 N N . MET A 1 112 ? -18.570 9.384 39.525 1.00 11.45 112 MET A N 1
ATOM 856 C CA . MET A 1 112 ? -17.952 9.951 40.716 1.00 9.27 112 MET A CA 1
ATOM 857 C C . MET A 1 112 ? -16.642 10.663 40.413 1.00 10.59 112 MET A C 1
ATOM 858 O O . MET A 1 112 ? -15.951 11.097 41.349 1.00 9.40 112 MET A O 1
ATOM 863 N N . LEU A 1 113 ? -16.295 10.810 39.137 1.00 9.86 113 LEU A N 1
ATOM 864 C CA . LEU A 1 113 ? -15.015 11.371 38.726 1.00 9.24 113 LEU A CA 1
ATOM 865 C C . LEU A 1 113 ? -15.215 12.670 37.968 1.00 10.07 113 LEU A C 1
ATOM 866 O O . LEU A 1 113 ? -15.930 12.697 36.960 1.00 14.07 113 LEU A O 1
ATOM 871 N N . ASN A 1 114 ? -14.540 13.723 38.419 1.00 10.56 114 ASN A N 1
ATOM 872 C CA . ASN A 1 114 ? -14.305 14.877 37.561 1.00 12.40 114 ASN A CA 1
ATOM 873 C C . ASN A 1 114 ? -13.090 14.687 36.664 1.00 12.20 114 ASN A C 1
ATOM 874 O O . ASN A 1 114 ? -12.969 15.381 35.648 1.00 12.62 114 ASN A O 1
ATOM 879 N N . GLY A 1 115 ? -12.205 13.760 37.008 1.00 11.19 115 GLY A N 1
ATOM 880 C CA . GLY A 1 115 ? -11.051 13.444 36.172 1.00 9.24 115 GLY A CA 1
ATOM 881 C C . GLY A 1 115 ? -10.268 12.334 36.845 1.00 6.43 115 GLY A C 1
ATOM 882 O O . GLY A 1 115 ? -10.475 12.029 38.025 1.00 8.74 115 GLY A O 1
ATOM 883 N N . VAL A 1 116 ? -9.353 11.740 36.086 1.00 7.39 116 VAL A N 1
ATOM 884 C CA . VAL A 1 116 ? -8.492 10.676 36.602 1.00 6.38 116 VAL A CA 1
ATOM 885 C C . VAL A 1 116 ? -7.043 10.990 36.232 1.00 7.90 116 VAL A C 1
ATOM 886 O O . VAL A 1 116 ? -6.756 11.449 35.117 1.00 8.35 116 VAL A O 1
ATOM 890 N N . VAL A 1 117 ? -6.128 10.735 37.161 1.00 7.11 117 VAL A N 1
ATOM 891 C CA . VAL A 1 117 ? -4.707 10.999 36.962 1.00 7.41 117 VAL A CA 1
ATOM 892 C C . VAL A 1 117 ? -3.966 9.689 37.141 1.00 7.48 117 VAL A C 1
ATOM 893 O O . VAL A 1 117 ? -4.079 9.052 38.193 1.00 7.64 117 VAL A O 1
ATOM 897 N N . LEU A 1 118 ? -3.216 9.284 36.127 1.00 7.84 118 LEU A N 1
ATOM 898 C CA . LEU A 1 118 ? -2.352 8.120 36.245 1.00 6.33 118 LEU A CA 1
ATOM 899 C C . LEU A 1 118 ? -0.951 8.651 36.510 1.00 5.98 118 LEU A C 1
ATOM 900 O O . LEU A 1 118 ? -0.314 9.214 35.616 1.00 8.01 118 LEU A O 1
ATOM 905 N N . LEU A 1 119 ? -0.492 8.488 37.742 1.00 6.82 119 LEU A N 1
ATOM 906 C CA . LEU A 1 119 ? 0.810 8.966 38.187 1.00 8.32 119 LEU A CA 1
ATOM 907 C C . LEU A 1 119 ? 1.754 7.768 38.167 1.00 7.70 119 LEU A C 1
ATOM 908 O O . LEU A 1 119 ? 1.742 6.938 39.080 1.00 7.56 119 LEU A O 1
ATOM 913 N N . SER A 1 120 ? 2.577 7.694 37.122 1.00 8.50 120 SER A N 1
ATOM 914 C CA . SER A 1 120 ? 3.442 6.547 36.854 1.00 7.82 120 SER A CA 1
ATOM 915 C C . SER A 1 120 ? 2.675 5.233 36.960 1.00 10.86 120 SER A C 1
ATOM 916 O O . SER A 1 120 ? 2.983 4.349 37.762 1.00 9.18 120 SER A O 1
ATOM 919 N N . SER A 1 121 ? 1.666 5.121 36.098 1.00 7.23 121 SER A N 1
ATOM 920 C CA . SER A 1 121 ? 0.878 3.908 35.984 1.00 9.32 121 SER A CA 1
ATOM 921 C C . SER A 1 121 ? 0.559 3.770 34.508 1.00 13.73 121 SER A C 1
ATOM 922 O O . SER A 1 121 ? 0.664 4.738 33.757 1.00 15.47 121 SER A O 1
ATOM 925 N N . THR A 1 122 ? 0.250 2.565 34.073 1.00 10.87 122 THR A N 1
ATOM 926 C CA . THR A 1 122 ? -0.161 2.353 32.693 1.00 10.16 122 THR A CA 1
ATOM 927 C C . THR A 1 122 ? -1.450 1.559 32.692 1.00 10.98 122 THR A C 1
ATOM 928 O O . THR A 1 122 ? -1.814 0.948 33.705 1.00 11.08 122 THR A O 1
ATOM 932 N N . PRO A 1 123 ? -2.176 1.554 31.573 1.00 9.40 123 PRO A N 1
ATOM 933 C CA . PRO A 1 123 ? -3.408 0.760 31.473 1.00 8.83 123 PRO A CA 1
ATOM 934 C C . PRO A 1 123 ? -3.211 -0.650 30.938 1.00 10.86 123 PRO A C 1
ATOM 935 O O . PRO A 1 123 ? -4.209 -1.330 30.683 1.00 10.05 123 PRO A O 1
ATOM 939 N N . ASN A 1 124 ? -1.969 -1.101 30.759 1.00 10.26 124 ASN A N 1
ATOM 940 C CA . ASN A 1 12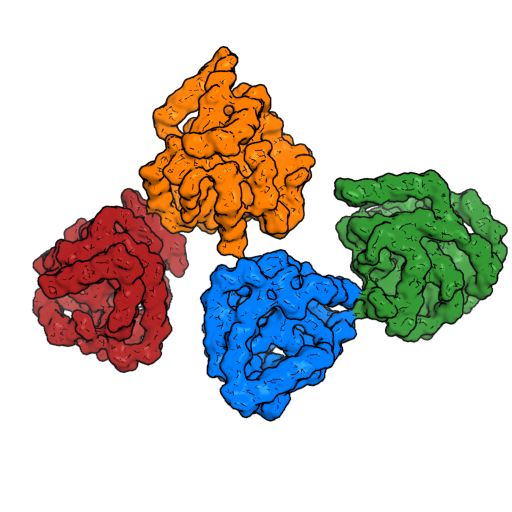4 ? -1.722 -2.421 30.200 1.00 11.37 124 ASN A CA 1
ATOM 941 C C . ASN A 1 124 ? -1.889 -3.501 31.260 1.00 12.81 124 ASN A C 1
ATOM 942 O O . ASN A 1 124 ? -1.710 -3.262 32.456 1.00 11.63 124 ASN A O 1
ATOM 947 N N . ALA A 1 125 ? -2.251 -4.702 30.812 1.00 11.84 125 ALA A N 1
ATOM 948 C CA . ALA A 1 125 ? -2.266 -5.817 31.746 1.00 12.74 125 ALA A CA 1
ATOM 949 C C . ALA A 1 125 ? -0.834 -6.237 32.077 1.00 14.25 125 ALA A C 1
ATOM 950 O O . ALA A 1 125 ? 0.138 -5.790 31.458 1.00 14.41 125 ALA A O 1
ATOM 952 N N . ASP A 1 126 ? -0.716 -7.109 33.076 1.00 12.98 126 ASP A N 1
ATOM 953 C CA . ASP A 1 126 ? 0.575 -7.674 33.446 1.00 16.92 126 ASP A CA 1
ATOM 954 C C . ASP A 1 126 ? 1.174 -8.422 32.266 1.00 17.16 126 ASP A C 1
ATOM 955 O O . ASP A 1 126 ? 0.496 -9.234 31.632 1.00 20.65 126 ASP A O 1
ATOM 960 N N . THR A 1 127 ? 2.450 -8.174 31.985 1.00 18.81 127 THR A N 1
ATOM 961 C CA . THR A 1 127 ? 3.161 -9.044 31.062 1.00 22.58 127 THR A CA 1
ATOM 962 C C . THR A 1 127 ? 3.362 -10.411 31.710 1.00 22.64 127 THR A C 1
ATOM 963 O O . THR A 1 127 ? 3.361 -10.535 32.934 1.00 18.80 127 THR A O 1
ATOM 967 N N . PRO A 1 128 ? 3.533 -11.463 30.911 1.00 22.27 128 PRO A N 1
ATOM 968 C CA . PRO A 1 128 ? 3.812 -12.774 31.522 1.00 21.41 128 PRO A CA 1
ATOM 969 C C . PRO A 1 128 ? 5.038 -12.764 32.421 1.00 20.39 128 PRO A C 1
ATOM 970 O O . PRO A 1 128 ? 5.021 -13.382 33.494 1.00 20.46 128 PRO A O 1
ATOM 974 N N . GLU A 1 129 ? 6.093 -12.050 32.026 1.00 21.72 129 GLU A N 1
ATOM 975 C CA . GLU A 1 129 ? 7.291 -11.989 32.855 1.00 22.39 129 GLU A CA 1
ATOM 976 C C . GLU A 1 129 ? 7.007 -11.313 34.190 1.00 19.86 129 GLU A C 1
ATOM 977 O O . GLU A 1 129 ? 7.449 -11.791 35.240 1.00 18.16 129 GLU A O 1
ATOM 983 N N . LYS A 1 130 ? 6.265 -10.203 34.173 1.00 18.54 130 LYS A N 1
ATOM 984 C CA . LYS A 1 130 ? 5.931 -9.526 35.424 1.00 16.23 130 LYS A CA 1
ATOM 985 C C . LYS A 1 130 ? 5.110 -10.423 36.340 1.00 16.39 130 LYS A C 1
ATOM 986 O O . LYS A 1 130 ? 5.368 -10.480 37.547 1.00 15.57 130 LYS A O 1
ATOM 992 N N . SER A 1 131 ? 4.118 -11.136 35.789 1.00 16.13 131 SER A N 1
ATOM 993 C CA . SER A 1 131 ? 3.289 -11.998 36.632 1.00 16.02 131 SER A CA 1
ATOM 994 C C . SER A 1 131 ? 4.128 -13.100 37.261 1.00 14.93 131 SER A C 1
ATOM 995 O O . SER A 1 131 ? 3.923 -13.465 38.425 1.00 14.53 131 SER A O 1
ATOM 998 N N . GLU A 1 132 ? 5.086 -13.634 36.504 1.00 18.10 132 GLU A N 1
ATOM 999 C CA . GLU A 1 132 ? 5.982 -14.648 37.052 1.00 18.38 132 GLU A CA 1
ATOM 1000 C C . GLU A 1 132 ? 6.773 -14.091 38.223 1.00 15.29 132 GLU A C 1
ATOM 1001 O O . GLU A 1 132 ? 6.911 -14.751 39.258 1.00 15.25 132 GLU A O 1
ATOM 1007 N N . ASN A 1 133 ? 7.271 -12.860 38.090 1.00 14.31 133 ASN A N 1
ATOM 1008 C CA . ASN A 1 133 ? 7.978 -12.233 39.199 1.00 14.66 133 ASN A CA 1
ATOM 1009 C C . ASN A 1 133 ? 7.050 -11.954 40.372 1.00 15.15 133 ASN A C 1
ATOM 1010 O O . ASN A 1 133 ? 7.486 -12.015 41.525 1.00 15.61 133 ASN A O 1
ATOM 1015 N N . ARG A 1 134 ? 5.777 -11.641 40.112 1.00 15.29 134 ARG A N 1
ATOM 1016 C CA . ARG A 1 134 ? 4.864 -11.432 41.230 1.00 14.58 134 ARG A CA 1
ATOM 1017 C C . ARG A 1 134 ? 4.607 -12.735 41.970 1.00 14.44 134 ARG A C 1
ATOM 1018 O O . ARG A 1 134 ? 4.506 -12.747 43.200 1.00 12.83 134 ARG A O 1
ATOM 1026 N N . ARG A 1 135 ? 4.520 -13.848 41.237 1.00 16.25 135 ARG A N 1
ATOM 1027 C CA . ARG A 1 135 ? 4.400 -15.147 41.890 1.00 15.50 135 ARG A CA 1
ATOM 1028 C C . ARG A 1 135 ? 5.650 -15.462 42.701 1.00 14.71 135 ARG A C 1
ATOM 1029 O O . ARG A 1 135 ? 5.567 -16.064 43.780 1.00 15.23 135 ARG A O 1
ATOM 1037 N N . ARG A 1 136 ? 6.817 -15.043 42.211 1.00 13.96 136 ARG A N 1
ATOM 1038 C CA . ARG A 1 136 ? 8.030 -15.208 43.006 1.00 17.49 136 ARG A CA 1
ATOM 1039 C C . ARG A 1 136 ? 7.926 -14.434 44.312 1.00 17.79 136 ARG A C 1
ATOM 1040 O O . ARG A 1 136 ? 8.289 -14.944 45.380 1.00 16.65 136 ARG A O 1
ATOM 1048 N N . GLU A 1 137 ? 7.414 -13.204 44.256 1.00 13.02 137 GLU A N 1
ATOM 1049 C CA . GLU A 1 137 ? 7.265 -12.432 45.487 1.00 13.95 137 GLU A CA 1
ATOM 1050 C C . GLU A 1 137 ? 6.230 -13.053 46.428 1.00 12.98 137 GLU A C 1
ATOM 1051 O O . GLU A 1 137 ? 6.421 -13.050 47.650 1.00 13.81 137 GLU A O 1
ATOM 1057 N N . ILE A 1 138 ? 5.128 -13.579 45.888 1.00 12.16 138 ILE A N 1
ATOM 1058 C CA . ILE A 1 138 ? 4.158 -14.298 46.715 1.00 14.53 138 ILE A CA 1
ATOM 1059 C C . ILE A 1 138 ? 4.839 -15.457 47.429 1.00 16.68 138 ILE A C 1
ATOM 1060 O O . ILE A 1 138 ? 4.650 -15.667 48.631 1.00 13.16 138 ILE A O 1
ATOM 1065 N N . ALA A 1 139 ? 5.635 -16.231 46.687 1.00 17.46 139 ALA A N 1
ATOM 1066 C CA . ALA A 1 139 ? 6.346 -17.355 47.293 1.00 18.92 139 ALA A CA 1
ATOM 1067 C C . ALA A 1 139 ? 7.304 -16.888 48.385 1.00 16.98 139 ALA A C 1
ATOM 1068 O O . ALA A 1 139 ? 7.402 -17.524 49.442 1.00 18.65 139 ALA A O 1
ATOM 1070 N N . LEU A 1 140 ? 8.027 -15.785 48.149 1.00 16.06 140 LEU A N 1
ATOM 1071 C CA . LEU A 1 140 ? 8.922 -15.261 49.179 1.00 18.34 140 LEU A CA 1
ATOM 1072 C C . LEU A 1 140 ? 8.150 -14.901 50.443 1.00 19.73 140 LEU A C 1
ATOM 1073 O O . LEU A 1 140 ? 8.582 -15.219 51.556 1.00 17.95 140 LEU A O 1
ATOM 1078 N N . VAL A 1 141 ? 7.003 -14.236 50.289 1.00 18.14 141 VAL A N 1
ATOM 1079 C CA . VAL A 1 141 ? 6.210 -13.829 51.448 1.00 17.15 141 VAL A CA 1
ATOM 1080 C C . VAL A 1 141 ? 5.736 -15.047 52.228 1.00 20.92 141 VAL A C 1
ATOM 1081 O O . VAL A 1 141 ? 5.873 -15.109 53.458 1.00 23.46 141 VAL A O 1
ATOM 1085 N N . LYS A 1 142 ? 5.165 -16.029 51.528 1.00 18.75 142 LYS A N 1
ATOM 1086 C CA . LYS A 1 142 ? 4.675 -17.234 52.191 1.00 21.69 142 LYS A CA 1
ATOM 1087 C C . LYS A 1 142 ? 5.786 -17.990 52.903 1.00 24.82 142 LYS A C 1
ATOM 1088 O O . LYS A 1 142 ? 5.510 -18.710 53.868 1.00 26.43 142 LYS A O 1
ATOM 1094 N N . ALA A 1 143 ? 7.034 -17.827 52.468 1.00 23.78 143 ALA A N 1
ATOM 1095 C CA . ALA A 1 143 ? 8.176 -18.469 53.108 1.00 24.31 143 ALA A CA 1
ATOM 1096 C C . ALA A 1 143 ? 8.737 -17.664 54.274 1.00 26.10 143 ALA A C 1
ATOM 1097 O O . ALA A 1 143 ? 9.775 -18.040 54.827 1.00 29.04 143 ALA A O 1
ATOM 1099 N N . GLY A 1 144 ? 8.087 -16.569 54.657 1.00 22.66 144 GLY A N 1
ATOM 1100 C CA . GLY A 1 144 ? 8.593 -15.737 55.730 1.00 24.51 144 GLY A CA 1
ATOM 1101 C C . GLY A 1 144 ? 9.673 -14.761 55.325 1.00 25.20 144 GLY A C 1
ATOM 1102 O O . GLY A 1 144 ? 10.338 -14.196 56.202 1.00 27.13 144 GLY A O 1
ATOM 1103 N N . LYS A 1 145 ? 9.869 -14.535 54.025 1.00 22.74 145 LYS A N 1
ATOM 1104 C CA . LYS A 1 145 ? 10.959 -13.710 53.524 1.00 20.47 145 LYS A CA 1
ATOM 1105 C C . LYS A 1 145 ? 10.463 -12.377 52.965 1.00 26.01 145 LYS A C 1
ATOM 1106 O O . LYS A 1 145 ? 11.054 -11.833 52.027 1.00 24.00 145 LYS A O 1
ATOM 1112 N N . LYS A 1 146 ? 9.391 -11.831 53.550 1.00 26.56 146 LYS A N 1
ATOM 1113 C CA . LYS A 1 146 ? 8.893 -10.527 53.113 1.00 24.73 146 LYS A CA 1
ATOM 1114 C C . LYS A 1 146 ? 9.978 -9.462 53.181 1.00 27.70 146 LYS A C 1
ATOM 1115 O O . LYS A 1 146 ? 9.974 -8.514 52.383 1.00 25.73 146 LYS A O 1
ATOM 1121 N N . ASP A 1 147 ? 10.934 -9.614 54.104 1.00 27.75 147 ASP A N 1
ATOM 1122 C CA . ASP A 1 147 ? 12.016 -8.642 54.212 1.00 29.08 147 ASP A CA 1
ATOM 1123 C C . ASP A 1 147 ? 12.805 -8.532 52.918 1.00 29.41 147 ASP A C 1
ATOM 1124 O O . ASP A 1 147 ? 13.379 -7.476 52.630 1.00 27.65 147 ASP A O 1
ATOM 1129 N N . ALA A 1 148 ? 12.842 -9.604 52.124 1.00 25.62 148 ALA A N 1
ATOM 1130 C CA . ALA A 1 148 ? 13.572 -9.552 50.863 1.00 29.05 148 ALA A CA 1
ATOM 1131 C C . ALA A 1 148 ? 12.955 -8.540 49.908 1.00 29.72 148 ALA A C 1
ATOM 1132 O O . ALA A 1 148 ? 13.667 -7.954 49.088 1.00 25.77 148 ALA A O 1
ATOM 1134 N N . LEU A 1 149 ? 11.637 -8.322 50.001 1.00 26.05 149 LEU A N 1
ATOM 1135 C CA . LEU A 1 149 ? 11.001 -7.297 49.179 1.00 24.04 149 LEU A CA 1
ATOM 1136 C C . LEU A 1 149 ? 11.496 -5.905 49.544 1.00 26.82 149 LEU A C 1
ATOM 1137 O O . LEU A 1 149 ? 11.518 -5.011 48.693 1.00 27.97 149 LEU A O 1
ATOM 1142 N N . ALA A 1 150 ? 11.881 -5.696 50.807 1.00 23.01 150 ALA A N 1
ATOM 1143 C CA . ALA A 1 150 ? 12.285 -4.369 51.255 1.00 26.67 150 ALA A CA 1
ATOM 1144 C C . ALA A 1 150 ? 13.655 -3.944 50.737 1.00 30.34 150 ALA A C 1
ATOM 1145 O O . ALA A 1 150 ? 14.037 -2.788 50.939 1.00 30.17 150 ALA A O 1
ATOM 1147 N N . ARG A 1 151 ? 14.396 -4.832 50.068 1.00 34.28 151 ARG A N 1
ATOM 1148 C CA . ARG A 1 151 ? 15.781 -4.516 49.724 1.00 35.75 151 ARG A CA 1
ATOM 1149 C C . ARG A 1 151 ? 15.888 -3.712 48.429 1.00 32.60 151 ARG A C 1
ATOM 1150 O O . ARG A 1 151 ? 16.741 -2.825 48.318 1.00 29.11 151 ARG A O 1
ATOM 1158 N N . VAL A 1 152 ? 15.039 -3.989 47.445 1.00 34.71 152 VAL A N 1
ATOM 1159 C CA . VAL A 1 152 ? 15.172 -3.416 46.110 1.00 31.96 152 VAL A CA 1
ATOM 1160 C C . VAL A 1 152 ? 14.093 -2.373 45.830 1.00 27.53 152 VAL A C 1
ATOM 1161 O O . VAL A 1 152 ? 14.396 -1.250 45.422 1.00 25.93 152 VAL A O 1
ATOM 1165 N N . ALA A 1 153 ? 12.827 -2.734 46.033 1.00 25.51 153 ALA A N 1
ATOM 1166 C CA . ALA A 1 153 ? 11.716 -1.866 45.638 1.00 24.40 153 ALA A CA 1
ATOM 1167 C C . ALA A 1 153 ? 11.795 -0.440 46.183 1.00 24.14 153 ALA A C 1
ATOM 1168 O O . ALA A 1 153 ? 11.506 0.496 45.417 1.00 23.72 153 ALA A O 1
ATOM 1170 N N . PRO A 1 154 ? 12.159 -0.192 47.449 1.00 23.00 154 PRO A N 1
ATOM 1171 C CA . PRO A 1 154 ? 12.123 1.198 47.939 1.00 18.58 154 PRO A CA 1
ATOM 1172 C C . PRO A 1 154 ? 13.049 2.146 47.195 1.00 21.48 154 PRO A C 1
ATOM 1173 O O . PRO A 1 154 ? 12.698 3.322 47.021 1.00 22.84 154 PRO A O 1
ATOM 1177 N N . GLU A 1 155 ? 14.224 1.692 46.757 1.00 18.55 155 GLU A N 1
ATOM 1178 C CA . GLU A 1 155 ? 15.119 2.590 46.028 1.00 19.39 155 GLU A CA 1
ATOM 1179 C C . GLU A 1 155 ? 14.854 2.588 44.531 1.00 17.60 155 GLU A C 1
ATOM 1180 O O . GLU A 1 155 ? 15.067 3.614 43.869 1.00 15.53 155 GLU A O 1
ATOM 1186 N N . ALA A 1 156 ? 14.395 1.458 43.987 1.00 17.70 156 ALA A N 1
ATOM 1187 C CA . ALA A 1 156 ? 14.311 1.300 42.543 1.00 18.50 156 ALA A CA 1
ATOM 1188 C C . ALA A 1 156 ? 13.233 2.175 41.919 1.00 17.25 156 ALA A C 1
ATOM 1189 O O . ALA A 1 156 ? 13.265 2.393 40.706 1.00 18.11 156 ALA A O 1
ATOM 1191 N N . GLY A 1 157 ? 12.274 2.661 42.712 1.00 14.09 157 GLY A N 1
ATOM 1192 C CA . GLY A 1 157 ? 11.272 3.565 42.177 1.00 16.82 157 GLY A CA 1
ATOM 1193 C C . GLY A 1 157 ? 11.761 4.966 41.908 1.00 14.01 157 GLY A C 1
ATOM 1194 O O . GLY A 1 157 ? 11.085 5.739 41.225 1.00 13.98 157 GLY A O 1
ATOM 1195 N N . PHE A 1 158 ? 12.927 5.325 42.426 1.00 12.14 158 PHE A N 1
ATOM 1196 C CA . PHE A 1 158 ? 13.455 6.662 42.201 1.00 12.36 158 PHE A CA 1
ATOM 1197 C C . PHE A 1 158 ? 14.357 6.675 40.980 1.00 12.67 158 PHE A C 1
ATOM 1198 O O . PHE A 1 158 ? 14.945 5.654 40.613 1.00 15.40 158 PHE A O 1
ATOM 1206 N N . ALA A 1 159 ? 14.460 7.844 40.345 1.00 11.00 159 ALA A N 1
ATOM 1207 C CA . ALA A 1 159 ? 15.523 8.026 39.369 1.00 15.07 159 ALA A CA 1
ATOM 1208 C C . ALA A 1 159 ? 16.847 7.681 40.037 1.00 13.37 159 ALA A C 1
ATOM 1209 O O . ALA A 1 159 ? 17.080 8.038 41.196 1.00 13.48 159 ALA A O 1
ATOM 1211 N N . GLU A 1 160 ? 17.690 6.945 39.309 1.00 15.96 160 GLU A N 1
ATOM 1212 C CA . GLU A 1 160 ? 18.978 6.527 39.854 1.00 16.28 160 GLU A CA 1
ATOM 1213 C C . GLU A 1 160 ? 19.734 7.697 40.473 1.00 13.97 160 GLU A C 1
ATOM 1214 O O . GLU A 1 160 ? 20.312 7.570 41.562 1.00 14.08 160 GLU A O 1
ATOM 1220 N N . ASP A 1 161 ? 19.723 8.853 39.810 1.00 14.53 161 ASP A N 1
ATOM 1221 C CA . ASP A 1 161 ? 20.498 9.987 40.288 1.00 16.04 161 ASP A CA 1
ATOM 1222 C C . ASP A 1 161 ? 19.836 10.719 41.448 1.00 16.75 161 ASP A C 1
ATOM 1223 O O . ASP A 1 161 ? 20.399 11.706 41.935 1.00 16.93 161 ASP A O 1
ATOM 1228 N N . ASN A 1 162 ? 18.664 10.269 41.908 1.00 13.18 162 ASN A N 1
ATOM 1229 C CA . ASN A 1 162 ? 18.027 10.862 43.078 1.00 12.17 162 ASN A CA 1
ATOM 1230 C C . ASN A 1 162 ? 18.164 9.997 44.319 1.00 12.81 162 ASN A C 1
ATOM 1231 O O . ASN A 1 162 ? 17.599 10.342 45.364 1.00 13.80 162 ASN A O 1
ATOM 1236 N N . ARG A 1 163 ? 18.897 8.888 44.237 1.00 11.55 163 ARG A N 1
ATOM 1237 C CA . ARG A 1 163 ? 18.955 7.982 45.382 1.00 10.54 163 ARG A CA 1
ATOM 1238 C C . ARG A 1 163 ? 19.582 8.645 46.604 1.00 13.44 163 ARG A C 1
ATOM 1239 O O . ARG A 1 163 ? 19.170 8.377 47.739 1.00 13.33 163 ARG A O 1
ATOM 1247 N N . THR A 1 164 ? 20.591 9.498 46.408 1.00 9.73 164 THR A N 1
ATOM 1248 C CA . THR A 1 164 ? 21.177 10.167 47.565 1.00 10.53 164 THR A CA 1
ATOM 1249 C C . THR A 1 164 ? 20.205 11.179 48.154 1.00 12.19 164 THR A C 1
ATOM 1250 O O . THR A 1 164 ? 19.945 11.180 49.363 1.00 11.37 164 THR A O 1
ATOM 1254 N N . ARG A 1 165 ? 19.654 12.043 47.299 1.00 13.10 165 ARG A N 1
ATOM 1255 C CA . ARG A 1 165 ? 18.755 13.095 47.752 1.00 15.38 165 ARG A CA 1
ATOM 1256 C C . ARG A 1 165 ? 17.508 12.523 48.416 1.00 12.69 165 ARG A C 1
ATOM 1257 O O . ARG A 1 165 ? 16.975 13.126 49.354 1.00 15.01 165 ARG A O 1
ATOM 1265 N N . MET A 1 166 ? 17.046 11.358 47.961 1.00 13.80 166 MET A N 1
ATOM 1266 C CA . MET A 1 166 ? 15.816 10.751 48.457 1.00 12.20 166 MET A CA 1
ATOM 1267 C C . MET A 1 166 ? 16.060 9.689 49.522 1.00 14.66 166 MET A C 1
ATOM 1268 O O . MET A 1 166 ? 15.166 8.883 49.795 1.00 13.25 166 MET A O 1
ATOM 1273 N N . LYS A 1 167 ? 17.242 9.673 50.147 1.00 13.33 167 LYS A N 1
ATOM 1274 C CA . LYS A 1 167 ? 17.563 8.543 51.011 1.00 15.86 167 LYS A CA 1
ATOM 1275 C C . LYS A 1 167 ? 16.633 8.455 52.219 1.00 12.22 167 LYS A C 1
ATOM 1276 O O . LYS A 1 167 ? 16.329 7.345 52.672 1.00 13.85 167 LYS A O 1
ATOM 1282 N N . ASP A 1 168 ? 16.133 9.590 52.721 1.00 15.29 168 ASP A N 1
ATOM 1283 C CA . ASP A 1 168 ? 15.188 9.524 53.836 1.00 16.78 168 ASP A CA 1
ATOM 1284 C C . ASP A 1 168 ? 13.873 8.876 53.408 1.00 13.28 168 ASP A C 1
ATOM 1285 O O . ASP A 1 168 ? 13.280 8.100 54.167 1.00 14.65 168 ASP A O 1
ATOM 1290 N N . TYR A 1 169 ? 13.399 9.173 52.196 1.00 12.78 169 TYR A N 1
ATOM 1291 C CA . TYR A 1 169 ? 12.164 8.537 51.738 1.00 13.63 169 TYR A CA 1
ATOM 1292 C C . TYR A 1 169 ? 12.385 7.061 51.480 1.00 11.86 169 TYR A C 1
ATOM 1293 O O . TYR A 1 169 ? 11.492 6.241 51.720 1.00 12.03 169 TYR A O 1
ATOM 1302 N N . ILE A 1 170 ? 13.569 6.702 50.983 1.00 10.51 170 ILE A N 1
ATOM 1303 C CA . ILE A 1 170 ? 13.880 5.296 50.752 1.00 12.44 170 ILE A CA 1
ATOM 1304 C C . ILE A 1 170 ? 13.860 4.536 52.067 1.00 14.19 170 ILE A C 1
ATOM 1305 O O . ILE A 1 170 ? 13.378 3.399 52.139 1.00 11.91 170 ILE A O 1
ATOM 1310 N N . GLU A 1 171 ? 14.354 5.168 53.137 1.00 13.32 171 GLU A N 1
ATOM 1311 C CA . GLU A 1 171 ? 14.262 4.549 54.458 1.00 16.92 171 GLU A CA 1
ATOM 1312 C C . GLU A 1 171 ? 12.809 4.461 54.932 1.00 15.05 171 GLU A C 1
ATOM 1313 O O . GLU A 1 171 ? 12.389 3.426 55.470 1.00 18.65 171 GLU A O 1
ATOM 1319 N N . ASP A 1 172 ? 12.027 5.530 54.735 1.00 14.83 172 ASP A N 1
ATOM 1320 C CA . ASP A 1 172 ? 10.597 5.487 55.040 1.00 17.66 172 ASP A CA 1
ATOM 1321 C C . ASP A 1 172 ? 9.935 4.288 54.368 1.00 17.07 172 ASP A C 1
ATOM 1322 O O . ASP A 1 172 ? 9.180 3.533 55.000 1.00 16.57 172 ASP A O 1
ATOM 1327 N N . LEU A 1 173 ? 10.221 4.093 53.080 1.00 15.18 173 LEU A N 1
ATOM 1328 C CA . LEU A 1 173 ? 9.583 3.018 52.328 1.00 13.11 173 LEU A CA 1
ATOM 1329 C C . LEU A 1 173 ? 10.079 1.653 52.772 1.00 13.79 173 LEU A C 1
ATOM 1330 O O . LEU A 1 173 ? 9.316 0.682 52.758 1.00 14.46 173 LEU A O 1
ATOM 1335 N N . THR A 1 174 ? 11.354 1.560 53.138 1.00 12.65 174 THR A N 1
ATOM 1336 C CA . THR A 1 174 ? 11.882 0.317 53.683 1.00 16.84 174 THR A CA 1
ATOM 1337 C C . THR A 1 174 ? 11.119 -0.085 54.935 1.00 18.19 174 THR A C 1
ATOM 1338 O O . THR A 1 174 ? 10.704 -1.243 55.081 1.00 18.12 174 THR A O 1
ATOM 1342 N N . GLU A 1 175 ? 10.906 0.872 55.841 1.00 16.58 175 GLU A N 1
ATOM 1343 C CA . GLU A 1 175 ? 10.171 0.593 57.071 1.00 16.06 175 GLU A CA 1
ATOM 1344 C C . GLU A 1 175 ? 8.708 0.283 56.792 1.00 18.59 175 GLU A C 1
ATOM 1345 O O . GLU A 1 175 ? 8.084 -0.484 57.534 1.00 17.86 175 GLU A O 1
ATOM 1351 N N . GLN A 1 176 ? 8.143 0.868 55.735 1.00 17.23 176 GLN A N 1
ATOM 1352 C CA . GLN A 1 176 ? 6.752 0.584 55.400 1.00 16.96 176 GLN A CA 1
ATOM 1353 C C . GLN A 1 176 ? 6.535 -0.902 55.123 1.00 18.19 176 GLN A C 1
ATOM 1354 O O . GLN A 1 176 ? 5.483 -1.458 55.471 1.00 16.98 176 GLN A O 1
ATOM 1360 N N . VAL A 1 177 ? 7.516 -1.562 54.497 1.00 13.91 177 VAL A N 1
ATOM 1361 C CA . VAL A 1 177 ? 7.366 -2.981 54.168 1.00 16.28 177 VAL A CA 1
ATOM 1362 C C . VAL A 1 177 ? 7.199 -3.812 55.436 1.00 17.65 177 VAL A C 1
ATOM 1363 O O . VAL A 1 177 ? 6.396 -4.751 55.480 1.00 15.97 177 VAL A O 1
ATOM 1367 N N . ALA A 1 178 ? 7.939 -3.470 56.495 1.00 18.17 178 ALA A N 1
ATOM 1368 C CA . ALA A 1 178 ? 7.899 -4.277 57.712 1.00 19.26 178 ALA A CA 1
ATOM 1369 C C . ALA A 1 178 ? 6.526 -4.255 58.374 1.00 20.50 178 ALA A C 1
ATOM 1370 O O . ALA A 1 178 ? 6.155 -5.215 59.060 1.00 23.26 178 ALA A O 1
ATOM 1372 N N . VAL A 1 179 ? 5.764 -3.173 58.203 1.00 17.03 179 VAL A N 1
ATOM 1373 C CA . VAL A 1 179 ? 4.446 -3.060 58.823 1.00 18.43 179 VAL A CA 1
ATOM 1374 C C . VAL A 1 179 ? 3.319 -3.312 57.825 1.00 19.42 179 VAL A C 1
ATOM 1375 O O . VAL A 1 179 ? 2.153 -3.061 58.140 1.00 20.98 179 VAL A O 1
ATOM 1379 N N . THR A 1 180 ? 3.644 -3.795 56.630 1.00 15.32 180 THR A N 1
ATOM 1380 C CA . THR A 1 180 ? 2.651 -4.219 55.653 1.00 14.00 180 THR A CA 1
ATOM 1381 C C . THR A 1 180 ? 2.344 -5.696 55.873 1.00 16.09 180 THR A C 1
ATOM 1382 O O . THR A 1 180 ? 3.267 -6.510 56.014 1.00 16.86 180 THR A O 1
ATOM 1386 N N . GLU A 1 181 ? 1.058 -6.041 55.895 1.00 13.20 181 GLU A N 1
ATOM 1387 C CA . GLU A 1 181 ? 0.653 -7.402 56.241 1.00 13.45 181 GLU A CA 1
ATOM 1388 C C . GLU A 1 181 ? 1.043 -8.392 55.152 1.00 13.48 181 GLU A C 1
ATOM 1389 O O . GLU A 1 181 ? 0.775 -8.164 53.966 1.00 13.69 181 GLU A O 1
ATOM 1395 N N . ASP A 1 182 ? 1.631 -9.519 55.567 1.00 13.73 182 ASP A N 1
ATOM 1396 C CA . ASP A 1 182 ? 2.012 -10.564 54.618 1.00 16.18 182 ASP A CA 1
ATOM 1397 C C . ASP A 1 182 ? 0.861 -10.923 53.685 1.00 13.16 182 ASP A C 1
ATOM 1398 O O . ASP A 1 182 ? 1.023 -10.958 52.460 1.00 11.71 182 ASP A O 1
ATOM 1403 N N . GLU A 1 183 ? -0.310 -11.208 54.260 1.00 13.62 183 GLU A N 1
ATOM 1404 C CA . GLU A 1 183 ? -1.439 -11.681 53.469 1.00 13.23 183 GLU A CA 1
ATOM 1405 C C . GLU A 1 183 ? -1.996 -10.576 52.592 1.00 12.09 183 GLU A C 1
ATOM 1406 O O . GLU A 1 183 ? -2.586 -10.857 51.544 1.00 10.73 183 GLU A O 1
ATOM 1412 N N . GLY A 1 184 ? -1.824 -9.320 53.004 1.00 11.13 184 GLY A N 1
ATOM 1413 C CA . GLY A 1 184 ? -2.234 -8.215 52.149 1.00 10.98 184 GLY A CA 1
ATOM 1414 C C . GLY A 1 184 ? -1.350 -8.066 50.924 1.00 9.72 184 GLY A C 1
ATOM 1415 O O . GLY A 1 184 ? -1.837 -7.772 49.828 1.00 9.54 184 GLY A O 1
ATOM 1416 N N . ILE A 1 185 ? -0.039 -8.265 51.090 1.00 10.16 185 ILE A N 1
ATOM 1417 C CA . ILE A 1 185 ? 0.863 -8.253 49.937 1.00 9.48 185 ILE A CA 1
ATOM 1418 C C . ILE A 1 185 ? 0.456 -9.335 48.950 1.00 10.49 185 ILE A C 1
ATOM 1419 O O . ILE A 1 185 ? 0.403 -9.103 47.734 1.00 11.12 185 ILE A O 1
ATOM 1424 N N . VAL A 1 186 ? 0.152 -10.532 49.458 1.00 9.16 186 VAL A N 1
ATOM 1425 C CA . VAL A 1 186 ? -0.242 -11.627 48.579 1.00 10.99 186 VAL A CA 1
ATOM 1426 C C . VAL A 1 186 ? -1.531 -11.282 47.846 1.00 9.63 186 VAL A C 1
ATOM 1427 O O . VAL A 1 186 ? -1.649 -11.484 46.632 1.00 9.80 186 VAL A O 1
ATOM 1431 N N . ALA A 1 187 ? -2.515 -10.751 48.578 1.00 10.08 187 ALA A N 1
ATOM 1432 C CA . ALA A 1 187 ? -3.800 -10.424 47.972 1.00 10.43 187 ALA A CA 1
ATOM 1433 C C . ALA A 1 187 ? -3.639 -9.392 46.865 1.00 10.15 187 ALA A C 1
ATOM 1434 O O . ALA A 1 187 ? -4.260 -9.510 45.801 1.00 9.28 187 ALA A O 1
ATOM 1436 N N . LEU A 1 188 ? -2.797 -8.379 47.089 1.00 8.91 188 LEU A N 1
ATOM 1437 C CA . LEU A 1 188 ? -2.660 -7.336 46.081 1.00 8.35 188 LEU A CA 1
ATOM 1438 C C . LEU A 1 188 ? -1.843 -7.812 44.886 1.00 8.45 188 LEU A C 1
ATOM 1439 O O . LEU A 1 188 ? -2.125 -7.421 43.744 1.00 9.45 188 LEU A O 1
ATOM 1444 N N . LEU A 1 189 ? -0.836 -8.661 45.118 1.00 8.24 189 LEU A N 1
ATOM 1445 C CA . LEU A 1 189 ? -0.083 -9.221 44.002 1.00 9.08 189 LEU A CA 1
ATOM 1446 C C . LEU A 1 189 ? -0.980 -10.070 43.114 1.00 8.74 189 LEU A C 1
ATOM 1447 O O . LEU A 1 189 ? -0.930 -9.957 41.886 1.00 11.14 189 LEU A O 1
ATOM 1452 N N . ASN A 1 190 ? -1.816 -10.921 43.711 1.00 11.04 190 ASN A N 1
ATOM 1453 C CA . ASN A 1 190 ? -2.764 -11.680 42.904 1.00 11.33 190 ASN A CA 1
ATOM 1454 C C . ASN A 1 190 ? -3.719 -10.761 42.149 1.00 11.33 190 ASN A C 1
ATOM 1455 O O . ASN A 1 190 ? -4.064 -11.035 40.994 1.00 11.22 190 ASN A O 1
ATOM 1460 N N . GLY A 1 191 ? -4.162 -9.671 42.786 1.00 9.67 191 GLY A N 1
ATOM 1461 C CA . GLY A 1 191 ? -5.038 -8.730 42.100 1.00 10.24 191 GLY A CA 1
ATOM 1462 C C . GLY A 1 191 ? -4.372 -8.075 40.903 1.00 10.40 191 GLY A C 1
ATOM 1463 O O . GLY A 1 191 ? -5.000 -7.898 39.855 1.00 12.29 191 GLY A O 1
ATOM 1464 N N . MET A 1 192 ? -3.087 -7.716 41.029 1.00 8.95 192 MET A N 1
ATOM 1465 C CA . MET A 1 192 ? -2.403 -7.102 39.889 1.00 9.69 192 MET A CA 1
ATOM 1466 C C . MET A 1 192 ? -2.147 -8.117 38.781 1.00 9.54 192 MET A C 1
ATOM 1467 O O . MET A 1 192 ? -2.225 -7.771 37.595 1.00 10.50 192 MET A O 1
ATOM 1472 N N . ILE A 1 193 ? -1.844 -9.371 39.143 1.00 10.58 193 ILE A N 1
ATOM 1473 C CA . ILE A 1 193 ? -1.707 -10.416 38.122 1.00 10.10 193 ILE A CA 1
ATOM 1474 C C . ILE A 1 193 ? -2.984 -10.508 37.294 1.00 11.27 193 ILE A C 1
ATOM 1475 O O . ILE A 1 193 ? -2.942 -10.667 36.066 1.00 12.41 193 ILE A O 1
ATOM 1480 N N . ALA A 1 194 ? -4.134 -10.398 37.957 1.00 10.01 194 ALA A N 1
ATOM 1481 C CA . ALA A 1 194 ? -5.448 -10.638 37.376 1.00 11.52 194 ALA A CA 1
ATOM 1482 C C . ALA A 1 194 ? -6.024 -9.439 36.638 1.00 12.06 194 ALA A C 1
ATOM 1483 O O . ALA A 1 194 ? -7.030 -9.598 35.943 1.00 12.80 194 ALA A O 1
ATOM 1485 N N . ARG A 1 195 ? -5.434 -8.256 36.767 1.00 10.92 195 ARG A N 1
ATOM 1486 C CA . ARG A 1 195 ? -6.102 -7.052 36.284 1.00 8.97 195 ARG A CA 1
ATOM 1487 C C . ARG A 1 195 ? -6.244 -7.055 34.758 1.00 9.74 195 ARG A C 1
ATOM 1488 O O . ARG A 1 195 ? -5.482 -7.695 34.034 1.00 11.51 195 ARG A O 1
ATOM 1496 N N . LYS A 1 196 ? -7.233 -6.302 34.282 1.00 9.51 196 LYS A N 1
ATOM 1497 C CA . LYS A 1 196 ? -7.546 -6.237 32.856 1.00 11.63 196 LYS A CA 1
ATOM 1498 C C . LYS A 1 196 ? -6.765 -5.126 32.170 1.00 12.05 196 LYS A C 1
ATOM 1499 O O . LYS A 1 196 ? -6.370 -4.136 32.789 1.00 10.80 196 LYS A O 1
ATOM 1505 N N . ASP A 1 197 ? -6.582 -5.292 30.857 1.00 10.57 197 ASP A N 1
ATOM 1506 C CA . ASP A 1 197 ? -6.153 -4.191 30.006 1.00 10.71 197 ASP A CA 1
ATOM 1507 C C . ASP A 1 197 ? -7.259 -3.141 29.956 1.00 13.13 197 ASP A C 1
ATOM 1508 O O . ASP A 1 197 ? -8.416 -3.452 29.645 1.00 11.84 197 ASP A O 1
ATOM 1513 N N . GLN A 1 198 ? -6.904 -1.890 30.254 1.00 8.96 198 GLN A N 1
ATOM 1514 C CA . GLN A 1 198 ? -7.882 -0.812 30.352 1.00 10.27 198 GLN A CA 1
ATOM 1515 C C . GLN A 1 198 ? -7.720 0.245 29.266 1.00 10.78 198 GLN A C 1
ATOM 1516 O O . GLN A 1 198 ? -8.255 1.355 29.402 1.00 9.49 198 GLN A O 1
ATOM 1522 N N . ASN A 1 199 ? -6.983 -0.061 28.193 1.00 10.33 199 ASN A N 1
ATOM 1523 C CA . ASN A 1 199 ? -6.736 0.952 27.166 1.00 11.72 199 ASN A CA 1
ATOM 1524 C C . ASN A 1 199 ? -8.020 1.320 26.421 1.00 10.65 199 ASN A C 1
ATOM 1525 O O . ASN A 1 199 ? -8.307 2.505 26.221 1.00 9.96 199 ASN A O 1
ATOM 1530 N N . GLU A 1 200 ? -8.814 0.325 26.018 1.00 12.62 200 GLU A N 1
ATOM 1531 C CA . GLU A 1 200 ? -10.058 0.642 25.316 1.00 14.13 200 GLU A CA 1
ATOM 1532 C C . GLU A 1 200 ? -11.014 1.413 26.219 1.00 12.26 200 GLU A C 1
ATOM 1533 O O . GLU A 1 200 ? -11.676 2.355 25.770 1.00 11.69 200 GLU A O 1
ATOM 1539 N N . MET A 1 201 ? -11.095 1.025 27.499 1.00 11.95 201 MET A N 1
ATOM 1540 C CA . MET A 1 201 ? -11.913 1.753 28.460 1.00 10.15 201 MET A CA 1
ATOM 1541 C C . MET A 1 201 ? -11.536 3.227 28.493 1.00 9.71 201 MET A C 1
ATOM 1542 O O . MET A 1 201 ? -12.403 4.101 28.417 1.00 9.35 201 MET A O 1
ATOM 1547 N N . LEU A 1 202 ? -10.237 3.526 28.618 1.00 10.75 202 LEU A N 1
ATOM 1548 C CA . LEU A 1 202 ? -9.803 4.923 28.682 1.00 11.59 202 LEU A CA 1
ATOM 1549 C C . LEU A 1 202 ? -10.216 5.692 27.434 1.00 10.77 202 LEU A C 1
ATOM 1550 O O . LEU A 1 202 ? -10.718 6.820 27.519 1.00 9.83 202 LEU A O 1
ATOM 1555 N N . ARG A 1 203 ? -10.004 5.105 26.259 1.00 10.92 203 ARG A N 1
ATOM 1556 C CA . ARG A 1 203 ? -10.365 5.813 25.035 1.00 9.18 203 ARG A CA 1
ATOM 1557 C C . ARG A 1 203 ? -11.868 6.066 24.962 1.00 11.17 203 ARG A C 1
ATOM 1558 O O . ARG A 1 203 ? -12.310 7.103 24.452 1.00 13.92 203 ARG A O 1
ATOM 1566 N N . ALA A 1 204 ? -12.668 5.143 25.485 1.00 11.77 204 ALA A N 1
ATOM 1567 C CA . ALA A 1 204 ? -14.118 5.288 25.442 1.00 12.29 204 ALA A CA 1
ATOM 1568 C C . ALA A 1 204 ? -14.659 6.194 26.531 1.00 12.76 204 ALA A C 1
ATOM 1569 O O . ALA A 1 204 ? -15.822 6.597 26.456 1.00 13.76 204 ALA A O 1
ATOM 1571 N N . SER A 1 205 ? -13.849 6.529 27.528 1.00 11.27 205 SER A N 1
ATOM 1572 C CA . SER A 1 205 ? -14.358 7.162 28.732 1.00 10.16 205 SER A CA 1
ATOM 1573 C C . SER A 1 205 ? -14.609 8.644 28.514 1.00 14.35 205 SER A C 1
ATOM 1574 O O . SER A 1 205 ? -13.835 9.328 27.841 1.00 17.71 205 SER A O 1
ATOM 1577 N N . LYS A 1 206 ? -15.693 9.148 29.095 1.00 12.81 206 LYS A N 1
ATOM 1578 C CA . LYS A 1 206 ? -15.934 10.584 29.057 1.00 13.97 206 LYS A CA 1
ATOM 1579 C C . LYS A 1 206 ? -15.178 11.330 30.145 1.00 14.78 206 LYS A C 1
ATOM 1580 O O . LYS A 1 206 ? -15.267 12.562 30.214 1.00 14.45 206 LYS A O 1
ATOM 1586 N N . VAL A 1 207 ? -14.456 10.617 30.996 1.00 12.54 207 VAL A N 1
ATOM 1587 C CA . VAL A 1 207 ? -13.772 11.242 32.131 1.00 11.52 207 VAL A CA 1
ATOM 1588 C C . VAL A 1 207 ? -12.476 11.875 31.632 1.00 10.79 207 VAL A C 1
ATOM 1589 O O . VAL A 1 207 ? -11.697 11.198 30.945 1.00 9.81 207 VAL A O 1
ATOM 1593 N N . PRO A 1 208 ? -12.214 13.146 31.937 1.00 11.66 208 PRO A N 1
ATOM 1594 C CA . PRO A 1 208 ? -10.929 13.747 31.547 1.00 10.97 208 PRO A CA 1
ATOM 1595 C C . PRO A 1 208 ? -9.764 12.987 32.165 1.00 9.57 208 PRO A C 1
ATOM 1596 O O . PRO A 1 208 ? -9.855 12.507 33.294 1.00 7.55 208 PRO A O 1
ATOM 1600 N N . GLN A 1 209 ? -8.654 12.902 31.423 1.00 8.84 209 GLN A N 1
ATOM 1601 C CA . GLN A 1 209 ? -7.519 12.075 31.826 1.00 8.72 209 GLN A CA 1
ATOM 1602 C C . GLN A 1 209 ? -6.210 12.849 31.781 1.00 7.54 209 GLN A C 1
ATOM 1603 O O . GLN A 1 209 ? -5.980 13.649 30.870 1.00 10.16 209 GLN A O 1
ATOM 1609 N N . LEU A 1 210 ? -5.343 12.584 32.764 1.00 8.60 210 LEU A N 1
ATOM 1610 C CA . LEU A 1 210 ? -4.004 13.160 32.836 1.00 7.35 210 LEU A CA 1
ATOM 1611 C C . LEU A 1 210 ? -3.030 12.030 33.134 1.00 7.07 210 LEU A C 1
ATOM 1612 O O . LEU A 1 210 ? -3.285 11.217 34.022 1.00 7.94 210 LEU A O 1
ATOM 1617 N N . PHE A 1 211 ? -1.937 11.967 32.376 1.00 7.68 211 PHE A N 1
ATOM 1618 C CA . PHE A 1 211 ? -0.819 11.071 32.665 1.00 9.85 211 PHE A CA 1
ATOM 1619 C C . PHE A 1 211 ? 0.329 11.911 33.199 1.00 10.70 211 PHE A C 1
ATOM 1620 O O . PHE A 1 211 ? 0.695 12.908 32.579 1.00 8.69 211 PHE A O 1
ATOM 1628 N N . ILE A 1 212 ? 0.904 11.506 34.331 1.00 8.20 212 ILE A N 1
ATOM 1629 C CA . ILE A 1 212 ? 2.124 12.114 34.849 1.00 9.94 212 ILE A CA 1
ATOM 1630 C C . ILE A 1 212 ? 3.188 11.028 34.817 1.00 10.65 212 ILE A C 1
ATOM 1631 O O . ILE A 1 212 ? 3.032 9.988 35.467 1.00 9.48 212 ILE A O 1
ATOM 1636 N N . LEU A 1 213 ? 4.249 11.245 34.038 1.00 9.00 213 LEU A N 1
ATOM 1637 C CA . LEU A 1 213 ? 5.179 10.164 33.733 1.00 9.06 213 LEU A CA 1
ATOM 1638 C C . LEU A 1 213 ? 6.607 10.659 33.867 1.00 9.64 213 LEU A C 1
ATOM 1639 O O . LEU A 1 213 ? 6.945 11.725 33.339 1.00 11.74 213 LEU A O 1
ATOM 1644 N N . GLY A 1 214 ? 7.433 9.895 34.582 1.00 9.06 214 GLY A N 1
ATOM 1645 C CA . GLY A 1 214 ? 8.824 10.266 34.736 1.00 10.17 214 GLY A CA 1
ATOM 1646 C C . GLY A 1 214 ? 9.644 9.884 33.521 1.00 14.25 214 GLY A C 1
ATOM 1647 O O . GLY A 1 214 ? 9.320 8.953 32.789 1.00 14.11 214 GLY A O 1
ATOM 1648 N N . ARG A 1 215 ? 10.724 10.637 33.305 1.00 11.06 215 ARG A N 1
ATOM 1649 C CA . ARG A 1 215 ? 11.642 10.359 32.208 1.00 13.39 215 ARG A CA 1
ATOM 1650 C C . ARG A 1 215 ? 12.781 9.427 32.610 1.00 14.70 215 ARG A C 1
ATOM 1651 O O . ARG A 1 215 ? 13.546 8.997 31.738 1.00 16.51 215 ARG A O 1
ATOM 1659 N N . LYS A 1 216 ? 12.922 9.119 33.903 1.00 13.17 216 LYS A N 1
ATOM 1660 C CA . LYS A 1 216 ? 13.994 8.273 34.415 1.00 13.55 216 LYS A CA 1
ATOM 1661 C C . LYS A 1 216 ? 13.436 7.095 35.219 1.00 13.23 216 LYS A C 1
ATOM 1662 O O . LYS A 1 216 ? 14.050 6.655 36.200 1.00 14.41 216 LYS A O 1
ATOM 1668 N N . ASP A 1 217 ? 12.290 6.558 34.796 1.00 12.76 217 ASP A N 1
ATOM 1669 C CA . ASP A 1 217 ? 11.560 5.538 35.545 1.00 14.02 217 ASP A CA 1
ATOM 1670 C C . ASP A 1 217 ? 11.986 4.138 35.115 1.00 14.78 217 ASP A C 1
ATOM 1671 O O . ASP A 1 217 ? 11.717 3.727 33.981 1.00 16.20 217 ASP A O 1
ATOM 1676 N N . ASN A 1 218 ? 12.604 3.398 36.050 1.00 17.16 218 ASN A N 1
ATOM 1677 C CA . ASN A 1 218 ? 13.016 2.018 35.801 1.00 17.01 218 ASN A CA 1
ATOM 1678 C C . ASN A 1 218 ? 11.843 1.141 35.370 1.00 21.82 218 ASN A C 1
ATOM 1679 O O . ASN A 1 218 ? 12.008 0.231 34.549 1.00 18.94 218 ASN A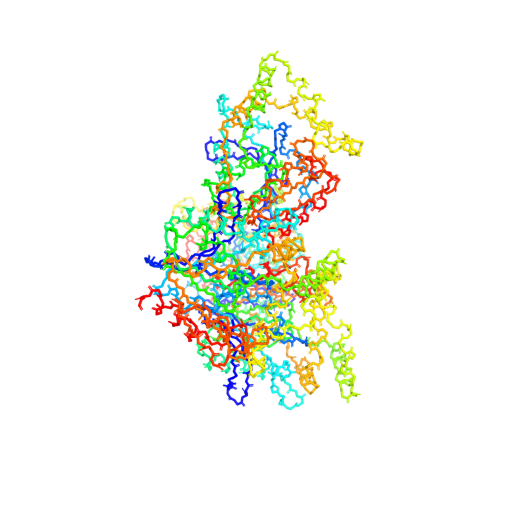 O 1
ATOM 1684 N N . TYR A 1 219 ? 10.661 1.369 35.949 1.00 18.36 219 TYR A N 1
ATOM 1685 C CA . TYR A 1 219 ? 9.506 0.516 35.691 1.00 18.04 219 TYR A CA 1
ATOM 1686 C C . TYR A 1 219 ? 8.784 0.900 34.405 1.00 20.32 219 TYR A C 1
ATOM 1687 O O . TYR A 1 219 ? 8.159 0.047 33.767 1.00 19.65 219 TYR A O 1
ATOM 1696 N N . ILE A 1 220 ? 8.833 2.169 34.021 1.00 13.19 220 ILE A N 1
ATOM 1697 C CA . ILE A 1 220 ? 8.159 2.644 32.815 1.00 16.50 220 ILE A CA 1
ATOM 1698 C C . ILE A 1 220 ? 9.181 3.422 31.996 1.00 16.66 220 ILE A C 1
ATOM 1699 O O . ILE A 1 220 ? 9.209 4.663 32.040 1.00 14.98 220 ILE A O 1
ATOM 1704 N N . PRO A 1 221 ? 10.047 2.736 31.246 1.00 16.72 221 PRO A N 1
ATOM 1705 C CA . PRO A 1 221 ? 11.046 3.441 30.443 1.00 20.55 221 PRO A CA 1
ATOM 1706 C C . PRO A 1 221 ? 10.375 4.321 29.400 1.00 20.13 221 PRO A C 1
ATOM 1707 O O . PRO A 1 221 ? 9.214 4.121 29.032 1.00 20.55 221 PRO A O 1
ATOM 1711 N N . VAL A 1 222 ? 11.139 5.303 28.917 1.00 20.38 222 VAL A N 1
ATOM 1712 C CA . VAL A 1 222 ? 10.596 6.340 28.042 1.00 22.54 222 VAL A CA 1
ATOM 1713 C C . VAL A 1 222 ? 9.861 5.740 26.845 1.00 26.58 222 VAL A C 1
ATOM 1714 O O . VAL A 1 222 ? 8.797 6.224 26.446 1.00 22.32 222 VAL A O 1
ATOM 1718 N N . GLU A 1 223 ? 10.402 4.683 26.249 1.00 27.10 223 GLU A N 1
ATOM 1719 C CA . GLU A 1 223 ? 9.750 4.184 25.041 1.00 28.19 223 GLU A CA 1
ATOM 1720 C C . GLU A 1 223 ? 8.446 3.466 25.371 1.00 23.74 223 GLU A C 1
ATOM 1721 O O . GLU A 1 223 ? 7.499 3.494 24.573 1.00 25.98 223 GLU A O 1
ATOM 1727 N N . ALA A 1 224 ? 8.366 2.825 26.539 1.00 22.63 224 ALA A N 1
ATOM 1728 C CA . ALA A 1 224 ? 7.084 2.290 26.978 1.00 19.22 224 ALA A CA 1
ATOM 1729 C C . ALA A 1 224 ? 6.103 3.424 27.244 1.00 21.52 224 ALA A C 1
ATOM 1730 O O . ALA A 1 224 ? 4.920 3.336 26.887 1.00 21.19 224 ALA A O 1
ATOM 1732 N N . ALA A 1 225 ? 6.592 4.515 27.836 1.00 15.94 225 ALA A N 1
ATOM 1733 C CA . ALA A 1 225 ? 5.724 5.643 28.151 1.00 14.10 225 ALA A CA 1
ATOM 1734 C C . ALA A 1 225 ? 5.266 6.364 26.891 1.00 17.27 225 ALA A C 1
ATOM 1735 O O . ALA A 1 225 ? 4.109 6.786 26.803 1.00 16.72 225 ALA A O 1
ATOM 1737 N N . GLU A 1 226 ? 6.171 6.559 25.927 1.00 18.54 226 GLU A N 1
ATOM 1738 C CA . GLU A 1 226 ? 5.789 7.238 24.692 1.00 19.69 226 GLU A CA 1
ATOM 1739 C C . GLU A 1 226 ? 4.752 6.432 23.921 1.00 17.51 226 GLU A C 1
ATOM 1740 O O . GLU A 1 226 ? 3.867 7.005 23.272 1.00 18.32 226 GLU A O 1
ATOM 1746 N N . LYS A 1 227 ? 4.856 5.104 23.961 1.00 17.48 227 LYS A N 1
ATOM 1747 C CA . LYS A 1 227 ? 3.864 4.277 23.281 1.00 19.31 227 LYS A CA 1
ATOM 1748 C C . LYS A 1 227 ? 2.499 4.426 23.939 1.00 22.17 227 LYS A C 1
ATOM 1749 O O . LYS A 1 227 ? 1.477 4.523 23.248 1.00 21.56 227 LYS A O 1
ATOM 1755 N N . MET A 1 228 ? 2.472 4.500 25.274 1.00 18.24 228 MET A N 1
ATOM 1756 C CA . MET A 1 228 ? 1.220 4.717 25.992 1.00 17.27 228 MET A CA 1
ATOM 1757 C C . MET A 1 228 ? 0.595 6.056 25.608 1.00 14.44 228 MET A C 1
ATOM 1758 O O . MET A 1 228 ? -0.603 6.136 25.309 1.00 16.51 228 MET A O 1
ATOM 1763 N N . VAL A 1 229 ? 1.406 7.114 25.575 1.00 14.25 229 VAL A N 1
ATOM 1764 C CA . VAL A 1 229 ? 0.912 8.453 25.266 1.00 14.02 229 VAL A CA 1
ATOM 1765 C C . VAL A 1 229 ? 0.294 8.490 23.872 1.00 14.78 229 VAL A C 1
ATOM 1766 O O . VAL A 1 229 ? -0.788 9.061 23.662 1.00 15.71 229 VAL A O 1
ATOM 1770 N N . LYS A 1 230 ? 0.952 7.855 22.907 1.00 14.23 230 LYS A N 1
ATOM 1771 C CA . LYS A 1 230 ? 0.495 7.952 21.527 1.00 17.45 230 LYS A CA 1
ATOM 1772 C C . LYS A 1 230 ? -0.818 7.208 21.289 1.00 14.71 230 LYS A C 1
ATOM 1773 O O . LYS A 1 230 ? -1.523 7.505 20.315 1.00 15.31 230 LYS A O 1
ATOM 1779 N N . GLU A 1 231 ? -1.157 6.251 22.145 1.00 12.76 231 GLU A N 1
ATOM 1780 C CA . GLU A 1 231 ? -2.411 5.527 22.028 1.00 12.05 231 GLU A CA 1
ATOM 1781 C C . GLU A 1 231 ? -3.576 6.263 22.678 1.00 10.91 231 GLU A C 1
ATOM 1782 O O . GLU A 1 231 ? -4.726 5.828 22.532 1.00 10.69 231 GLU A O 1
ATOM 1788 N N . HIS A 1 232 ? -3.315 7.369 23.378 1.00 11.04 232 HIS A N 1
ATOM 1789 C CA . HIS A 1 232 ? -4.317 8.050 24.190 1.00 9.06 232 HIS A CA 1
ATOM 1790 C C . HIS A 1 232 ? -4.275 9.541 23.868 1.00 9.64 232 HIS A C 1
ATOM 1791 O O . HIS A 1 232 ? -3.865 10.376 24.676 1.00 10.58 232 HIS A O 1
ATOM 1798 N N . LEU A 1 233 ? -4.754 9.858 22.660 1.00 9.08 233 LEU A N 1
ATOM 1799 C CA . LEU A 1 233 ? -4.844 11.243 22.201 1.00 11.88 233 LEU A CA 1
ATOM 1800 C C . LEU A 1 233 ? -5.693 12.103 23.126 1.00 11.81 233 LEU A C 1
ATOM 1801 O O . LEU A 1 233 ? -5.485 13.320 23.204 1.00 11.57 233 LEU A O 1
ATOM 1806 N N . GLN A 1 234 ? -6.677 11.502 23.800 1.00 11.07 234 GLN A N 1
ATOM 1807 C CA . GLN A 1 234 ? -7.597 12.264 24.635 1.00 9.53 234 GLN A CA 1
ATOM 1808 C C . GLN A 1 234 ? -6.969 12.697 25.948 1.00 11.93 234 GLN A C 1
ATOM 1809 O O . GLN A 1 234 ? -7.513 13.579 26.614 1.00 12.84 234 GLN A O 1
ATOM 1815 N N . ALA A 1 235 ? -5.841 12.111 26.322 1.00 8.42 235 ALA A N 1
ATOM 1816 C CA . ALA A 1 235 ? -5.247 12.373 27.623 1.00 9.37 235 ALA A CA 1
ATOM 1817 C C . ALA A 1 235 ? -4.211 13.482 27.532 1.00 14.30 235 ALA A C 1
ATOM 1818 O O . ALA A 1 235 ? -3.458 13.561 26.558 1.00 14.32 235 ALA A O 1
ATOM 1820 N N . ARG A 1 236 ? -4.187 14.342 28.550 1.00 10.52 236 ARG A N 1
ATOM 1821 C CA . ARG A 1 236 ? -3.093 15.287 28.738 1.00 12.28 236 ARG A CA 1
ATOM 1822 C C . ARG A 1 236 ? -1.908 14.560 29.362 1.00 13.38 236 ARG A C 1
ATOM 1823 O O . ARG A 1 236 ? -2.077 13.599 30.113 1.00 11.69 236 ARG A O 1
ATOM 1831 N N . VAL A 1 237 ? -0.699 15.003 29.023 1.00 11.60 237 VAL A N 1
ATOM 1832 C CA . VAL A 1 237 ? 0.516 14.382 29.534 1.00 11.22 237 VAL A CA 1
ATOM 1833 C C . VAL A 1 237 ? 1.413 15.441 30.155 1.00 14.54 237 VAL A C 1
ATOM 1834 O O . VAL A 1 237 ? 1.672 16.486 29.545 1.00 15.16 237 VAL A O 1
ATOM 1838 N N . VAL A 1 238 ? 1.920 15.149 31.347 1.00 12.04 238 VAL A N 1
ATOM 1839 C CA . VAL A 1 238 ? 2.979 15.936 31.965 1.00 11.86 238 VAL A CA 1
ATOM 1840 C C . VAL A 1 238 ? 4.167 15.007 32.168 1.00 13.11 238 VAL A C 1
ATOM 1841 O O . VAL A 1 238 ? 4.035 13.945 32.795 1.00 11.78 238 VAL A O 1
ATOM 1845 N N . TRP A 1 239 ? 5.314 15.391 31.614 1.00 13.95 239 TRP A N 1
ATOM 1846 C CA . TRP A 1 239 ? 6.552 14.634 31.752 1.00 15.40 239 TRP A CA 1
ATOM 1847 C C . TRP A 1 239 ? 7.371 15.245 32.876 1.00 13.08 239 TRP A C 1
ATOM 1848 O O . TRP A 1 239 ? 7.545 16.465 32.928 1.00 18.20 239 TRP A O 1
ATOM 1859 N N . LEU A 1 240 ? 7.855 14.402 33.786 1.00 11.12 240 LEU A N 1
ATOM 1860 C CA . LEU A 1 240 ? 8.711 14.844 34.877 1.00 12.21 240 LEU A CA 1
ATOM 1861 C C . LEU A 1 240 ? 10.139 14.498 34.478 1.00 13.02 240 LEU A C 1
ATOM 1862 O O . LEU A 1 240 ? 10.512 13.320 34.442 1.00 12.57 240 LEU A O 1
ATOM 1867 N N . GLU A 1 241 ? 10.911 15.523 34.120 1.00 14.05 241 GLU A N 1
ATOM 1868 C CA . GLU A 1 241 ? 12.181 15.285 33.448 1.00 17.79 241 GLU A CA 1
ATOM 1869 C C . GLU A 1 241 ? 13.213 14.678 34.386 1.00 16.72 241 GLU A C 1
ATOM 1870 O O . GLU A 1 241 ? 14.132 13.979 33.936 1.00 17.42 241 GLU A O 1
ATOM 1876 N N . ASN A 1 242 ? 13.079 14.926 35.681 1.00 13.38 242 ASN A N 1
ATOM 1877 C CA . ASN A 1 242 ? 14.069 14.499 36.659 1.00 13.48 242 ASN A CA 1
ATOM 1878 C C . ASN A 1 242 ? 13.442 13.598 37.708 1.00 14.11 242 ASN A C 1
ATOM 1879 O O . ASN A 1 242 ? 13.822 13.613 38.878 1.00 15.56 242 ASN A O 1
ATOM 1884 N N . SER A 1 243 ? 12.476 12.792 37.285 1.00 11.66 243 SER A N 1
ATOM 1885 C CA . SER A 1 243 ? 11.801 11.854 38.167 1.00 12.14 243 SER A CA 1
ATOM 1886 C C . SER A 1 243 ? 11.815 10.464 37.554 1.00 10.80 243 SER A C 1
ATOM 1887 O O . SER A 1 243 ? 11.873 10.303 36.334 1.00 11.89 243 SER A O 1
ATOM 1890 N N . GLY A 1 244 ? 11.758 9.460 38.419 1.00 8.47 244 GLY A N 1
ATOM 1891 C CA . GLY A 1 244 ? 11.520 8.105 37.995 1.00 11.43 244 GLY A CA 1
ATOM 1892 C C . GLY A 1 244 ? 10.060 7.778 38.212 1.00 12.15 244 GLY A C 1
ATOM 1893 O O . GLY A 1 244 ? 9.185 8.420 37.630 1.00 12.55 244 GLY A O 1
ATOM 1894 N N . HIS A 1 245 ? 9.801 6.803 39.076 1.00 11.81 245 HIS A N 1
ATOM 1895 C CA . HIS A 1 245 ? 8.463 6.338 39.424 1.00 9.35 245 HIS A CA 1
ATOM 1896 C C . HIS A 1 245 ? 7.847 7.148 40.556 1.00 10.40 245 HIS A C 1
ATOM 1897 O O . HIS A 1 245 ? 6.666 6.960 40.857 1.00 10.85 245 HIS A O 1
ATOM 1904 N N . MET A 1 246 ? 8.624 8.027 41.198 1.00 8.33 246 MET A N 1
ATOM 1905 C CA . MET A 1 246 ? 8.206 8.647 42.454 1.00 8.40 246 MET A CA 1
ATOM 1906 C C . MET A 1 246 ? 8.102 10.158 42.340 1.00 10.17 246 MET A C 1
ATOM 1907 O O . MET A 1 246 ? 8.554 10.887 43.229 1.00 10.07 246 MET A O 1
ATOM 1912 N N . GLY A 1 247 ? 7.487 10.636 41.256 1.00 9.31 247 GLY A N 1
ATOM 1913 C CA . GLY A 1 247 ? 7.538 12.052 40.937 1.00 10.16 247 GLY A CA 1
ATOM 1914 C C . GLY A 1 247 ? 6.969 12.966 42.003 1.00 9.97 247 GLY A C 1
ATOM 1915 O O . GLY A 1 247 ? 7.436 14.098 42.154 1.00 11.72 247 GLY A O 1
ATOM 1916 N N . PHE A 1 248 ? 5.967 12.499 42.763 1.00 7.77 248 PHE A N 1
ATOM 1917 C CA . PHE A 1 248 ? 5.381 13.371 43.775 1.00 8.94 248 PHE A CA 1
ATOM 1918 C C . PHE A 1 248 ? 6.309 13.576 44.960 1.00 11.53 248 PHE A C 1
ATOM 1919 O O . PHE A 1 248 ? 6.068 14.488 45.747 1.00 10.56 248 PHE A O 1
ATOM 1927 N N . LEU A 1 249 ? 7.356 12.758 45.091 1.00 10.00 249 LEU A N 1
ATOM 1928 C CA . LEU A 1 249 ? 8.438 12.993 46.039 1.00 9.59 249 LEU A CA 1
ATOM 1929 C C . LEU A 1 249 ? 9.655 13.627 45.387 1.00 10.85 249 LEU A C 1
ATOM 1930 O O . LEU A 1 249 ? 10.326 14.446 46.030 1.00 12.05 249 LEU A O 1
ATOM 1935 N N . GLU A 1 250 ? 9.930 13.289 44.120 1.00 10.27 250 GLU A N 1
ATOM 1936 C CA . GLU A 1 250 ? 11.143 13.765 43.458 1.00 10.63 250 GLU A CA 1
ATOM 1937 C C . GLU A 1 250 ? 10.991 15.188 42.941 1.00 11.78 250 GLU A C 1
ATOM 1938 O O . GLU A 1 250 ? 11.927 15.992 43.050 1.00 14.73 250 GLU A O 1
ATOM 1944 N N . GLU A 1 251 ? 9.823 15.514 42.388 1.00 10.76 251 GLU A N 1
ATOM 1945 C CA . GLU A 1 251 ? 9.487 16.863 41.934 1.00 14.32 251 GLU A CA 1
ATOM 1946 C C . GLU A 1 251 ? 8.093 17.221 42.445 1.00 14.52 251 GLU A C 1
ATOM 1947 O O . GLU A 1 251 ? 7.126 17.281 41.672 1.00 12.86 251 GLU A O 1
ATOM 1953 N N . PRO A 1 252 ? 7.959 17.464 43.743 1.00 12.95 252 PRO A N 1
ATOM 1954 C CA . PRO A 1 252 ? 6.623 17.651 44.335 1.00 13.19 252 PRO A CA 1
ATOM 1955 C C . PRO A 1 252 ? 5.881 18.892 43.860 1.00 15.25 252 PRO A C 1
ATOM 1956 O O . PRO A 1 252 ? 4.697 18.799 43.530 1.00 13.09 252 PRO A O 1
ATOM 1960 N N . GLU A 1 253 ? 6.532 20.060 43.833 1.00 19.44 253 GLU A N 1
ATOM 1961 C CA . GLU A 1 253 ? 5.812 21.258 43.408 1.00 18.60 253 GLU A CA 1
ATOM 1962 C C . GLU A 1 253 ? 5.344 21.131 41.965 1.00 17.47 253 GLU A C 1
ATOM 1963 O O . GLU A 1 253 ? 4.222 21.533 41.635 1.00 16.62 253 GLU A O 1
ATOM 1969 N N . THR A 1 254 ? 6.182 20.556 41.094 1.00 14.94 254 THR A N 1
ATOM 1970 C CA . THR A 1 254 ? 5.797 20.391 39.699 1.00 16.10 254 THR A CA 1
ATOM 1971 C C . THR A 1 254 ? 4.648 19.396 39.557 1.00 15.04 254 THR A C 1
ATOM 1972 O O . THR A 1 254 ? 3.682 19.657 38.833 1.00 14.66 254 THR A O 1
ATOM 1976 N N . THR A 1 255 ? 4.726 18.267 40.265 1.00 12.45 255 THR A N 1
ATOM 1977 C CA . THR A 1 255 ? 3.639 17.291 40.247 1.00 9.14 255 THR A CA 1
ATOM 1978 C C . THR A 1 255 ? 2.344 17.891 40.799 1.00 13.75 255 THR A C 1
ATOM 1979 O O . THR A 1 255 ? 1.265 17.722 40.211 1.00 13.26 255 THR A O 1
ATOM 1983 N N . ALA A 1 256 ? 2.427 18.604 41.927 1.00 12.76 256 ALA A N 1
ATOM 1984 C CA . ALA A 1 256 ? 1.240 19.259 42.474 1.00 14.44 256 ALA A CA 1
ATOM 1985 C C . ALA A 1 256 ? 0.648 20.265 41.493 1.00 16.67 256 ALA A C 1
ATOM 1986 O O . ALA A 1 256 ? -0.578 20.327 41.328 1.00 15.17 256 ALA A O 1
ATOM 1988 N N . ARG A 1 257 ? 1.498 21.051 40.816 1.00 16.01 257 ARG A N 1
ATOM 1989 C CA . ARG A 1 257 ? 0.991 22.019 39.844 1.00 16.06 257 ARG A CA 1
ATOM 1990 C C . ARG A 1 257 ? 0.252 21.325 38.707 1.00 16.67 257 ARG A C 1
ATOM 1991 O O . ARG A 1 257 ? -0.788 21.813 38.245 1.00 17.99 257 ARG A O 1
ATOM 1999 N N . ALA A 1 258 ? 0.782 20.193 38.232 1.00 14.52 258 ALA A N 1
ATOM 2000 C CA . ALA A 1 258 ? 0.104 19.426 37.195 1.00 15.40 258 ALA A CA 1
ATOM 2001 C C . ALA A 1 258 ? -1.299 19.023 37.636 1.00 11.79 258 ALA A C 1
ATOM 2002 O O . ALA A 1 258 ? -2.257 19.138 36.866 1.00 11.77 258 ALA A O 1
ATOM 2004 N N . ILE A 1 259 ? -1.438 18.566 38.880 1.00 10.82 259 ILE A N 1
ATOM 2005 C CA . ILE A 1 259 ? -2.742 18.134 39.379 1.00 11.18 259 ILE A CA 1
ATOM 2006 C C . ILE A 1 259 ? -3.670 19.329 39.554 1.00 12.59 259 ILE A C 1
ATOM 2007 O O . ILE A 1 259 ? -4.837 19.294 39.151 1.00 13.62 259 ILE A O 1
ATOM 2012 N N . LEU A 1 260 ? -3.161 20.414 40.142 1.00 14.30 260 LEU A N 1
ATOM 2013 C CA . LEU A 1 260 ? -4.005 21.585 40.382 1.00 17.37 260 LEU A CA 1
ATOM 2014 C C . LEU A 1 260 ? -4.483 22.211 39.073 1.00 16.45 260 LEU A C 1
ATOM 2015 O O . LEU A 1 260 ? -5.647 22.619 38.955 1.00 17.53 260 LEU A O 1
ATOM 2020 N N . ASP A 1 261 ? -3.600 22.298 38.079 1.00 13.99 261 ASP A N 1
ATOM 2021 C CA . ASP A 1 261 ? -4.004 22.825 36.775 1.00 17.16 261 ASP A CA 1
ATOM 2022 C C . ASP A 1 261 ? -5.071 21.945 36.144 1.00 21.03 261 ASP A C 1
ATOM 2023 O O . ASP A 1 261 ? -6.024 22.442 35.525 1.00 17.32 261 ASP A O 1
ATOM 2028 N N . PHE A 1 262 ? -4.926 20.629 36.307 1.00 15.39 262 PHE A N 1
ATOM 2029 C CA . PHE A 1 262 ? -5.883 19.676 35.756 1.00 14.71 262 PHE A CA 1
ATOM 2030 C C . PHE A 1 262 ? -7.240 19.806 36.431 1.00 13.04 262 PHE A C 1
ATOM 2031 O O . PHE A 1 262 ? -8.281 19.787 35.759 1.00 17.32 262 PHE A O 1
ATOM 2039 N N . VAL A 1 263 ? -7.252 19.929 37.759 1.00 13.42 263 VAL A N 1
ATOM 2040 C CA . VAL A 1 263 ? -8.514 20.015 38.481 1.00 18.16 263 VAL A CA 1
ATOM 2041 C C . VAL A 1 263 ? -9.237 21.310 38.133 1.00 22.99 263 VAL A C 1
ATOM 2042 O O . VAL A 1 263 ? -10.468 21.339 38.009 1.00 20.44 263 VAL A O 1
ATOM 2046 N N . ASN A 1 264 ? -8.489 22.387 37.920 1.00 17.98 264 ASN A N 1
ATOM 2047 C CA . ASN A 1 264 ? -9.104 23.643 37.514 1.00 23.33 264 ASN A CA 1
ATOM 2048 C C . ASN A 1 264 ? -9.417 23.696 36.019 1.00 27.95 264 ASN A C 1
ATOM 2049 O O . ASN A 1 264 ? -9.822 24.754 35.521 1.00 32.96 264 ASN A O 1
ATOM 2054 N N . GLY A 1 265 ? -9.253 22.586 35.302 1.00 25.25 265 GLY A N 1
ATOM 2055 C CA . GLY A 1 265 ? -9.632 22.497 33.902 1.00 30.67 265 GLY A CA 1
ATOM 2056 C C . GLY A 1 265 ? -8.843 23.418 32.991 1.00 41.47 265 GLY A C 1
ATOM 2057 O O . GLY A 1 265 ? -8.650 23.121 31.811 1.00 43.27 265 GLY A O 1
ATOM 2058 N N . MET B 1 1 ? 17.564 32.239 24.600 1.00 31.69 1 MET B N 1
ATOM 2059 C CA . MET B 1 1 ? 17.912 31.505 23.392 1.00 19.32 1 MET B CA 1
ATOM 2060 C C . MET B 1 1 ? 17.507 32.245 22.115 1.00 19.66 1 MET B C 1
ATOM 2061 O O . MET B 1 1 ? 18.272 32.260 21.162 1.00 21.84 1 MET B O 1
ATOM 2066 N N . ILE B 1 2 ? 16.314 32.840 22.097 1.00 21.18 2 ILE B N 1
ATOM 2067 C CA . ILE B 1 2 ? 15.795 33.541 20.922 1.00 17.83 2 ILE B CA 1
ATOM 2068 C C . ILE B 1 2 ? 15.896 35.041 21.168 1.00 16.25 2 ILE B C 1
ATOM 2069 O O . ILE B 1 2 ? 15.306 35.567 22.123 1.00 16.81 2 ILE B O 1
ATOM 2074 N N . GLU B 1 3 ? 16.624 35.726 20.292 1.00 16.49 3 GLU B N 1
ATOM 2075 C CA . GLU B 1 3 ? 16.821 37.163 20.427 1.00 16.67 3 GLU B CA 1
ATOM 2076 C C . GLU B 1 3 ? 15.621 37.915 19.866 1.00 14.77 3 GLU B C 1
ATOM 2077 O O . GLU B 1 3 ? 15.094 37.572 18.803 1.00 15.62 3 GLU B O 1
ATOM 2083 N N . LYS B 1 4 ? 15.180 38.940 20.593 1.00 13.62 4 LYS B N 1
ATOM 2084 C CA . LYS B 1 4 ? 13.957 39.651 20.261 1.00 13.55 4 LYS B CA 1
ATOM 2085 C C . LYS B 1 4 ? 14.141 41.135 20.536 1.00 14.94 4 LYS B C 1
ATOM 2086 O O . LYS B 1 4 ? 14.837 41.528 21.470 1.00 13.94 4 LYS B O 1
ATOM 2092 N N . PHE B 1 5 ? 13.510 41.954 19.705 1.00 12.08 5 PHE B N 1
ATOM 2093 C CA . PHE B 1 5 ? 13.341 43.375 19.972 1.00 11.37 5 PHE B CA 1
ATOM 2094 C C . PHE B 1 5 ? 11.848 43.608 20.139 1.00 12.39 5 PHE B C 1
ATOM 2095 O O . PHE B 1 5 ? 11.072 43.345 19.213 1.00 14.26 5 PHE B O 1
ATOM 2103 N N . ILE B 1 6 ? 11.437 44.041 21.331 1.00 11.84 6 ILE B N 1
ATOM 2104 C CA . ILE B 1 6 ? 10.023 44.188 21.650 1.00 12.95 6 ILE B CA 1
ATOM 2105 C C . ILE B 1 6 ? 9.750 45.612 22.109 1.00 14.71 6 ILE B C 1
ATOM 2106 O O . ILE B 1 6 ? 10.664 46.381 22.421 1.00 16.14 6 ILE B O 1
ATOM 2111 N N . MET B 1 7 ? 8.468 45.966 22.133 1.00 14.31 7 MET B N 1
ATOM 2112 C CA . MET B 1 7 ? 8.011 47.191 22.775 1.00 14.71 7 MET B CA 1
ATOM 2113 C C . MET B 1 7 ? 7.540 46.852 24.187 1.00 16.70 7 MET B C 1
ATOM 2114 O O . MET B 1 7 ? 6.481 46.241 24.366 1.00 17.73 7 MET B O 1
ATOM 2119 N N . ALA B 1 8 ? 8.340 47.234 25.185 1.00 14.47 8 ALA B N 1
ATOM 2120 C CA . ALA B 1 8 ? 7.941 47.150 26.590 1.00 16.88 8 ALA B CA 1
ATOM 2121 C C . ALA B 1 8 ? 7.184 48.430 26.919 1.00 16.02 8 ALA B C 1
ATOM 2122 O O . ALA B 1 8 ? 7.767 49.443 27.306 1.00 15.03 8 ALA B O 1
ATOM 2124 N N . GLY B 1 9 ? 5.859 48.388 26.772 1.00 17.16 9 GLY B N 1
ATOM 2125 C CA . GLY B 1 9 ? 5.069 49.594 26.827 1.00 18.36 9 GLY B CA 1
ATOM 2126 C C . GLY B 1 9 ? 5.568 50.598 25.806 1.00 21.76 9 GLY B C 1
ATOM 2127 O O . GLY B 1 9 ? 5.615 50.320 24.602 1.00 18.56 9 GLY B O 1
ATOM 2128 N N . PRO B 1 10 ? 5.987 51.776 26.267 1.00 20.08 10 PRO B N 1
ATOM 2129 C CA . PRO B 1 10 ? 6.507 52.805 25.356 1.00 21.08 10 PRO B CA 1
ATOM 2130 C C . PRO B 1 10 ? 8.004 52.725 25.077 1.00 19.83 10 PRO B C 1
ATOM 2131 O O . PRO B 1 10 ? 8.529 53.563 24.329 1.00 18.73 10 PRO B O 1
ATOM 2135 N N . THR B 1 11 ? 8.696 51.732 25.627 1.00 17.98 11 THR B N 1
ATOM 2136 C CA . THR B 1 11 ? 10.148 51.635 25.555 1.00 15.92 11 THR B CA 1
ATOM 2137 C C . THR B 1 11 ? 10.541 50.391 24.768 1.00 11.80 11 THR B C 1
ATOM 2138 O O . THR B 1 11 ? 10.228 49.270 25.181 1.00 13.68 11 THR B O 1
ATOM 2142 N N . ALA B 1 12 ? 11.236 50.583 23.645 1.00 12.73 12 ALA B N 1
ATOM 2143 C CA . ALA B 1 12 ? 11.812 49.440 22.951 1.00 11.14 12 ALA B CA 1
ATOM 2144 C C . ALA B 1 12 ? 12.844 48.752 23.837 1.00 10.94 12 ALA B C 1
ATOM 2145 O O . ALA B 1 12 ? 13.559 49.394 24.598 1.00 10.24 12 ALA B O 1
ATOM 2147 N N . LEU B 1 13 ? 12.928 47.425 23.731 1.00 10.42 13 LEU B N 1
ATOM 2148 C CA . LEU B 1 13 ? 13.785 46.679 24.646 1.00 10.18 13 LEU B CA 1
ATOM 2149 C C . LEU B 1 13 ? 14.369 45.464 23.942 1.00 10.03 13 LEU B C 1
ATOM 2150 O O . LEU B 1 13 ? 13.650 44.742 23.246 1.00 10.95 13 LEU B O 1
ATOM 2155 N N . HIS B 1 14 ? 15.669 45.250 24.133 1.00 9.88 14 HIS B N 1
ATOM 2156 C CA . HIS B 1 14 ? 16.396 44.115 23.574 1.00 9.93 14 HIS B CA 1
ATOM 2157 C C . HIS B 1 14 ? 16.336 42.965 24.577 1.00 10.83 14 HIS B C 1
ATOM 2158 O O . HIS B 1 14 ? 16.744 43.125 25.732 1.00 10.29 14 HIS B O 1
ATOM 2165 N N . VAL B 1 15 ? 15.806 41.815 24.157 1.00 10.75 15 VAL B N 1
ATOM 2166 C CA . VAL B 1 15 ? 15.631 40.692 25.074 1.00 10.39 15 VAL B CA 1
ATOM 2167 C C . VAL B 1 15 ? 16.075 39.400 24.402 1.00 14.68 15 VAL B C 1
ATOM 2168 O O . VAL B 1 15 ? 16.227 39.316 23.181 1.00 11.98 15 VAL B O 1
ATOM 2172 N N . CYS B 1 16 ? 16.322 38.399 25.238 1.00 12.23 16 CYS B N 1
ATOM 2173 C CA . CYS B 1 16 ? 16.552 37.030 24.806 1.00 13.19 16 CYS B CA 1
ATOM 2174 C C . CYS B 1 16 ? 15.618 36.144 25.614 1.00 16.12 16 CYS B C 1
ATOM 2175 O O . CYS B 1 16 ? 15.436 36.368 26.812 1.00 14.20 16 CYS B O 1
ATOM 2178 N N . ASP B 1 17 ? 15.013 35.156 24.955 1.00 13.86 17 ASP B N 1
ATOM 2179 C CA . ASP B 1 17 ? 13.885 34.430 25.522 1.00 14.67 17 ASP B CA 1
ATOM 2180 C C . ASP B 1 17 ? 13.988 32.973 25.106 1.00 17.45 17 ASP B C 1
ATOM 2181 O O . ASP B 1 17 ? 13.937 32.678 23.911 1.00 15.87 17 ASP B O 1
ATOM 2186 N N . SER B 1 18 ? 14.134 32.059 26.077 1.00 13.26 18 SER B N 1
ATOM 2187 C CA . SER B 1 18 ? 14.178 30.650 25.700 1.00 14.97 18 SER B CA 1
ATOM 2188 C C . SER B 1 18 ? 12.795 30.065 25.439 1.00 19.85 18 SER B C 1
ATOM 2189 O O . SER B 1 18 ? 12.710 28.932 24.950 1.00 20.97 18 SER B O 1
ATOM 2192 N N . GLN B 1 19 ? 11.731 30.804 25.766 1.00 15.96 19 GLN B N 1
ATOM 2193 C CA . GLN B 1 19 ? 10.357 30.582 25.324 1.00 17.53 19 GLN B CA 1
ATOM 2194 C C . GLN B 1 19 ? 9.667 29.399 25.999 1.00 16.25 19 GLN B C 1
ATOM 2195 O O . GLN B 1 19 ? 8.524 29.539 26.442 1.00 22.52 19 GLN B O 1
ATOM 2201 N N . LYS B 1 20 ? 10.343 28.258 26.117 1.00 20.47 20 LYS B N 1
ATOM 2202 C CA . LYS B 1 20 ? 9.709 27.038 26.612 1.00 21.00 20 LYS B CA 1
ATOM 2203 C C . LYS B 1 20 ? 9.833 26.905 28.125 1.00 20.45 20 LYS B C 1
ATOM 2204 O O . LYS B 1 20 ? 10.900 27.135 28.699 1.00 21.72 20 LYS B O 1
ATOM 2210 N N . GLY B 1 21 ? 8.739 26.492 28.764 1.00 23.59 21 GLY B N 1
ATOM 2211 C CA . GLY B 1 21 ? 8.742 26.243 30.196 1.00 20.91 21 GLY B CA 1
ATOM 2212 C C . GLY B 1 21 ? 7.594 26.929 30.903 1.00 26.46 21 GLY B C 1
ATOM 2213 O O . GLY B 1 21 ? 7.209 28.039 30.526 1.00 27.29 21 GLY B O 1
ATOM 2214 N N . ASP B 1 22 ? 7.033 26.278 31.930 1.00 25.46 22 ASP B N 1
ATOM 2215 C CA . ASP B 1 22 ? 5.926 26.871 32.673 1.00 29.99 22 ASP B CA 1
ATOM 2216 C C . ASP B 1 22 ? 6.401 27.840 33.747 1.00 23.17 22 ASP B C 1
ATOM 2217 O O . ASP B 1 22 ? 5.663 28.761 34.110 1.00 24.93 22 ASP B O 1
ATOM 2222 N N . LYS B 1 23 ? 7.602 27.637 34.278 1.00 25.50 23 LYS B N 1
ATOM 2223 C CA . LYS B 1 23 ? 8.177 28.522 35.283 1.00 22.65 23 LYS B CA 1
ATOM 2224 C C . LYS B 1 23 ? 9.243 29.381 34.619 1.00 18.18 23 LYS B C 1
ATOM 2225 O O . LYS B 1 23 ? 10.150 28.856 33.966 1.00 16.86 23 LYS B O 1
ATOM 2231 N N . CYS B 1 24 ? 9.136 30.692 34.801 1.00 16.50 24 CYS B N 1
ATOM 2232 C CA . CYS B 1 24 ? 9.985 31.661 34.126 1.00 16.24 24 CYS B CA 1
ATOM 2233 C C . CYS B 1 24 ? 10.945 32.298 35.118 1.00 14.14 24 CYS B C 1
ATOM 2234 O O . CYS B 1 24 ? 10.531 32.708 36.211 1.00 13.24 24 CYS B O 1
ATOM 2237 N N . VAL B 1 25 ? 12.217 32.385 34.735 1.00 11.17 25 VAL B N 1
ATOM 2238 C CA . VAL B 1 25 ? 13.207 33.160 35.481 1.00 11.16 25 VAL B CA 1
ATOM 2239 C C . VAL B 1 25 ? 13.707 34.276 34.573 1.00 11.92 25 VAL B C 1
ATOM 2240 O O . VAL B 1 25 ? 13.951 34.053 33.384 1.00 12.05 25 VAL B O 1
ATOM 2244 N N . VAL B 1 26 ? 13.821 35.484 35.123 1.00 11.14 26 VAL B N 1
ATOM 2245 C CA . VAL B 1 26 ? 14.305 36.653 34.393 1.00 10.52 26 VAL B CA 1
ATOM 2246 C C . VAL B 1 26 ? 15.634 37.073 35.008 1.00 11.01 26 VAL B C 1
ATOM 2247 O O . VAL B 1 26 ? 15.721 37.256 36.225 1.00 10.93 26 VAL B O 1
ATOM 2251 N N . LEU B 1 27 ? 16.672 37.207 34.182 1.00 9.36 27 LEU B N 1
ATOM 2252 C CA . LEU B 1 27 ? 18.010 37.545 34.663 1.00 8.02 27 LEU B CA 1
ATOM 2253 C C . LEU B 1 27 ? 18.343 38.991 34.315 1.00 8.30 27 LEU B C 1
ATOM 2254 O O . LEU B 1 27 ? 18.277 39.375 33.144 1.00 11.88 27 LEU B O 1
ATOM 2259 N N . LEU B 1 28 ? 18.718 39.783 35.329 1.00 8.60 28 LEU B N 1
ATOM 2260 C CA . LEU B 1 28 ? 19.031 41.203 35.157 1.00 8.63 28 LEU B CA 1
ATOM 2261 C C . LEU B 1 28 ? 20.512 41.444 35.437 1.00 7.50 28 LEU B C 1
ATOM 2262 O O . LEU B 1 28 ? 20.975 41.268 36.570 1.00 8.66 28 LEU B O 1
ATOM 2267 N N . HIS B 1 29 ? 21.249 41.860 34.406 1.00 8.40 29 HIS B N 1
ATOM 2268 C CA . HIS B 1 29 ? 22.683 42.107 34.508 1.00 8.38 29 HIS B CA 1
ATOM 2269 C C . HIS B 1 29 ? 22.957 43.302 35.418 1.00 6.87 29 HIS B C 1
ATOM 2270 O O . HIS B 1 29 ? 22.049 44.035 35.818 1.00 8.66 29 HIS B O 1
ATOM 2277 N N . GLY B 1 30 ? 24.241 43.516 35.706 1.00 6.49 30 GLY B N 1
ATOM 2278 C CA . GLY B 1 30 ? 24.681 44.583 36.574 1.00 10.20 30 GLY B CA 1
ATOM 2279 C C . GLY B 1 30 ? 25.357 45.710 35.814 1.00 9.17 30 GLY B C 1
ATOM 2280 O O . GLY B 1 30 ? 25.285 45.815 34.587 1.00 9.12 30 GLY B O 1
ATOM 2281 N N . TYR B 1 31 ? 26.035 46.558 36.578 1.00 8.93 31 TYR B N 1
ATOM 2282 C CA . TYR B 1 31 ? 26.694 47.736 36.022 1.00 11.77 31 TYR B CA 1
ATOM 2283 C C . TYR B 1 31 ? 27.874 47.332 35.145 1.00 10.87 31 TYR B C 1
ATOM 2284 O O . TYR B 1 31 ? 28.672 46.459 35.516 1.00 10.60 31 TYR B O 1
ATOM 2293 N N . LEU B 1 32 ? 27.969 47.968 33.968 1.00 7.68 32 LEU B N 1
ATOM 2294 C CA . LEU B 1 32 ? 28.959 47.690 32.931 1.00 8.97 32 LEU B CA 1
ATOM 2295 C C . LEU B 1 32 ? 28.860 46.264 32.396 1.00 13.73 32 LEU B C 1
ATOM 2296 O O . LEU B 1 32 ? 29.821 45.740 31.832 1.00 15.09 32 LEU B O 1
ATOM 2301 N N . GLU B 1 33 ? 27.702 45.625 32.562 1.00 10.46 33 GLU B N 1
ATOM 2302 C CA . GLU B 1 33 ? 27.386 44.355 31.935 1.00 9.73 33 GLU B CA 1
ATOM 2303 C C . GLU B 1 33 ? 26.272 44.568 30.919 1.00 10.88 33 GLU B C 1
ATOM 2304 O O . GLU B 1 33 ? 25.750 45.670 30.756 1.00 10.30 33 GLU B O 1
ATOM 2310 N N . SER B 1 34 ? 25.929 43.498 30.212 1.00 10.86 34 SER B N 1
ATOM 2311 C CA . SER B 1 34 ? 24.733 43.470 29.385 1.00 12.05 34 SER B CA 1
ATOM 2312 C C . SER B 1 34 ? 24.175 42.057 29.453 1.00 9.22 34 SER B C 1
ATOM 2313 O O . SER B 1 34 ? 24.668 41.227 30.223 1.00 10.66 34 SER B O 1
ATOM 2316 N N . MET B 1 35 ? 23.132 41.783 28.663 1.00 10.99 35 MET B N 1
ATOM 2317 C CA . MET B 1 35 ? 22.574 40.429 28.626 1.00 9.90 35 MET B CA 1
ATOM 2318 C C . MET B 1 35 ? 23.634 39.394 28.279 1.00 12.85 35 MET B C 1
ATOM 2319 O O . MET B 1 35 ? 23.493 38.219 28.657 1.00 13.07 35 MET B O 1
ATOM 2324 N N . LEU B 1 36 ? 24.706 39.810 27.597 1.00 11.59 36 LEU B N 1
ATOM 2325 C CA . LEU B 1 36 ? 25.737 38.878 27.171 1.00 14.56 36 LEU B CA 1
ATOM 2326 C C . LEU B 1 36 ? 26.441 38.220 28.342 1.00 13.17 36 LEU B C 1
ATOM 2327 O O . LEU B 1 36 ? 26.996 37.132 28.175 1.00 13.71 36 LEU B O 1
ATOM 2332 N N . VAL B 1 37 ? 26.446 38.855 29.519 1.00 10.53 37 VAL B N 1
ATOM 2333 C CA . VAL B 1 37 ? 27.168 38.274 30.634 1.00 11.69 37 VAL B CA 1
ATOM 2334 C C . VAL B 1 37 ? 26.576 36.928 31.026 1.00 11.66 37 VAL B C 1
ATOM 2335 O O . VAL B 1 37 ? 27.287 36.082 31.577 1.00 12.69 37 VAL B O 1
ATOM 2339 N N . TRP B 1 38 ? 25.306 36.689 30.710 1.00 10.69 38 TRP B N 1
ATOM 2340 C CA . TRP B 1 38 ? 24.617 35.466 31.109 1.00 10.20 38 TRP B CA 1
ATOM 2341 C C . TRP B 1 38 ? 24.765 34.331 30.104 1.00 13.55 38 TRP B C 1
ATOM 2342 O O . TRP B 1 38 ? 24.263 33.234 30.372 1.00 14.99 38 TRP B O 1
ATOM 2353 N N . GLU B 1 39 ? 25.416 34.574 28.960 1.00 12.62 39 GLU B N 1
ATOM 2354 C CA . GLU B 1 39 ? 25.352 33.644 27.824 1.00 14.42 39 GLU B CA 1
ATOM 2355 C C . GLU B 1 39 ? 25.724 32.210 28.200 1.00 19.31 39 GLU B C 1
ATOM 2356 O O . GLU B 1 39 ? 25.062 31.260 27.764 1.00 18.53 39 GLU B O 1
ATOM 2362 N N . ASP B 1 40 ? 26.783 32.029 28.980 1.00 18.64 40 ASP B N 1
ATOM 2363 C CA . ASP B 1 40 ? 27.220 30.690 29.364 1.00 17.56 40 ASP B CA 1
ATOM 2364 C C . ASP B 1 40 ? 26.490 30.155 30.589 1.00 19.02 40 ASP B C 1
ATOM 2365 O O . ASP B 1 40 ? 26.603 28.956 30.886 1.00 18.77 40 ASP B O 1
ATOM 2370 N N . PHE B 1 41 ? 25.753 31.006 31.304 1.00 15.90 41 PHE B N 1
ATOM 2371 C CA . PHE B 1 41 ? 24.996 30.574 32.477 1.00 15.76 41 PHE B CA 1
ATOM 2372 C C . PHE B 1 41 ? 23.616 30.035 32.124 1.00 14.42 41 PHE B C 1
ATOM 2373 O O . PHE B 1 41 ? 23.147 29.082 32.758 1.00 16.23 41 PHE B O 1
ATOM 2381 N N . VAL B 1 42 ? 22.953 30.619 31.130 1.00 13.33 42 VAL B N 1
ATOM 2382 C CA . VAL B 1 42 ? 21.584 30.242 30.773 1.00 13.14 42 VAL B CA 1
ATOM 2383 C C . VAL B 1 42 ? 21.445 28.755 30.433 1.00 15.64 42 VAL B C 1
ATOM 2384 O O . VAL B 1 42 ? 20.388 28.193 30.738 1.00 15.78 42 VAL B O 1
ATOM 2388 N N . PRO B 1 43 ? 22.432 28.060 29.839 1.00 17.49 43 PRO B N 1
ATOM 2389 C CA . PRO B 1 43 ? 22.219 26.624 29.565 1.00 19.46 43 PRO B CA 1
ATOM 2390 C C . PRO B 1 43 ? 22.054 25.785 30.818 1.00 21.96 43 PRO B C 1
ATOM 2391 O O . PRO B 1 43 ? 21.508 24.675 30.735 1.00 18.30 43 PRO B O 1
ATOM 2395 N N . PHE B 1 44 ? 22.520 26.270 31.971 1.00 17.68 44 PHE B N 1
ATOM 2396 C CA . PHE B 1 44 ? 22.282 25.580 33.230 1.00 15.63 44 PHE B CA 1
ATOM 2397 C C . PHE B 1 44 ? 20.848 25.735 33.724 1.00 20.10 44 PHE B C 1
ATOM 2398 O O . PHE B 1 44 ? 20.479 25.080 34.708 1.00 18.95 44 PHE B O 1
ATOM 2406 N N . LEU B 1 45 ? 20.038 26.587 33.082 1.00 17.73 45 LEU B N 1
ATOM 2407 C CA . LEU B 1 45 ? 18.671 26.844 33.514 1.00 13.91 45 LEU B CA 1
ATOM 2408 C C . LEU B 1 45 ? 17.592 26.511 32.486 1.00 15.85 45 LEU B C 1
ATOM 2409 O O . LEU B 1 45 ? 16.502 26.107 32.892 1.00 18.46 45 LEU B O 1
ATOM 2414 N N . TYR B 1 46 ? 17.832 26.703 31.184 1.00 15.25 46 TYR B N 1
ATOM 2415 C CA . TYR B 1 46 ? 16.700 26.736 30.262 1.00 15.06 46 TYR B CA 1
ATOM 2416 C C . TYR B 1 46 ? 16.162 25.357 29.878 1.00 20.30 46 TYR B C 1
ATOM 2417 O O . TYR B 1 46 ? 15.154 25.290 29.163 1.00 22.49 46 TYR B O 1
ATOM 2426 N N . LYS B 1 47 ? 16.782 24.263 30.328 1.00 22.32 47 LYS B N 1
ATOM 2427 C CA . LYS B 1 47 ? 16.132 22.967 30.149 1.00 24.19 47 LYS B CA 1
ATOM 2428 C C . LYS B 1 47 ? 14.946 22.803 31.091 1.00 26.37 47 LYS B C 1
ATOM 2429 O O . LYS B 1 47 ? 13.986 22.097 30.764 1.00 27.46 47 LYS B O 1
ATOM 2435 N N . GLU B 1 48 ? 14.985 23.449 32.253 1.00 22.74 48 GLU B N 1
ATOM 2436 C CA . GLU B 1 48 ? 13.925 23.340 33.246 1.00 22.13 48 GLU B CA 1
ATOM 2437 C C . GLU B 1 48 ? 13.026 24.562 33.310 1.00 24.82 48 GLU B C 1
ATOM 2438 O O . GLU B 1 48 ? 11.865 24.443 33.725 1.00 23.40 48 GLU B O 1
ATOM 2444 N N . LEU B 1 49 ? 13.539 25.732 32.922 1.00 20.46 49 LEU B N 1
ATOM 2445 C CA . LEU B 1 49 ? 12.831 26.995 33.076 1.00 17.72 49 LEU B CA 1
ATOM 2446 C C . LEU B 1 49 ? 12.804 27.743 31.751 1.00 16.55 49 LEU B C 1
ATOM 2447 O O . LEU B 1 49 ? 13.692 27.572 30.915 1.00 17.12 49 LEU B O 1
ATOM 2452 N N . ARG B 1 50 ? 11.787 28.588 31.583 1.00 16.40 50 ARG B N 1
ATOM 2453 C CA . ARG B 1 50 ? 11.816 29.622 30.553 1.00 14.35 50 ARG B CA 1
ATOM 2454 C C . ARG B 1 50 ? 12.697 30.767 31.040 1.00 12.79 50 ARG B C 1
ATOM 2455 O O . ARG B 1 50 ? 12.360 31.418 32.034 1.00 13.64 50 ARG B O 1
ATOM 2463 N N . VAL B 1 51 ? 13.806 31.018 30.343 1.00 13.67 51 VAL B N 1
ATOM 2464 C CA . VAL B 1 51 ? 14.808 32.000 30.759 1.00 11.59 51 VAL B CA 1
ATOM 2465 C C . VAL B 1 51 ? 14.689 33.235 29.879 1.00 14.88 51 VAL B C 1
ATOM 2466 O O . VAL B 1 51 ? 14.699 33.126 28.647 1.00 13.73 51 VAL B O 1
ATOM 2470 N N . VAL B 1 52 ? 14.611 34.409 30.511 1.00 11.35 52 VAL B N 1
ATOM 2471 C CA . VAL B 1 52 ? 14.564 35.688 29.804 1.00 11.09 52 VAL B CA 1
ATOM 2472 C C . VAL B 1 52 ? 15.739 36.524 30.281 1.00 11.66 52 VAL B C 1
ATOM 2473 O O . VAL B 1 52 ? 15.977 36.637 31.487 1.00 11.17 52 VAL B O 1
ATOM 2477 N N . THR B 1 53 ? 16.501 37.075 29.335 1.00 11.06 53 THR B N 1
ATOM 2478 C CA . THR B 1 53 ? 17.516 38.060 29.668 1.00 10.64 53 THR B CA 1
ATOM 2479 C C . THR B 1 53 ? 17.189 39.326 28.897 1.00 9.17 53 THR B C 1
ATOM 2480 O O . THR B 1 53 ? 16.373 39.310 27.975 1.00 10.96 53 THR B O 1
ATOM 2484 N N . LEU B 1 54 ? 17.805 40.434 29.300 1.00 10.02 54 LEU B N 1
ATOM 2485 C CA . LEU B 1 54 ? 17.490 41.687 28.630 1.00 8.65 54 LEU B CA 1
ATOM 2486 C C . LEU B 1 54 ? 18.604 42.687 28.901 1.00 8.33 54 LEU B C 1
ATOM 2487 O O . LEU B 1 54 ? 19.357 42.562 29.870 1.00 9.01 54 LEU B O 1
ATOM 2492 N N . ASP B 1 55 ? 18.692 43.690 28.029 1.00 7.26 55 ASP B N 1
ATOM 2493 C CA . ASP B 1 55 ? 19.620 44.806 28.198 1.00 7.03 55 ASP B CA 1
ATOM 2494 C C . ASP B 1 55 ? 18.863 45.940 28.889 1.00 8.32 55 ASP B C 1
ATOM 2495 O O . ASP B 1 55 ? 17.933 46.511 28.311 1.00 8.76 55 ASP B O 1
ATOM 2500 N N . LEU B 1 56 ? 19.229 46.245 30.132 1.00 7.09 56 LEU B N 1
ATOM 2501 C CA . LEU B 1 56 ? 18.568 47.334 30.840 1.00 7.93 56 LEU B CA 1
ATOM 2502 C C . LEU B 1 56 ? 18.855 48.653 30.129 1.00 8.25 56 LEU B C 1
ATOM 2503 O O . LEU B 1 56 ? 20.002 48.895 29.738 1.00 7.88 56 LEU B O 1
ATOM 2508 N N . PRO B 1 57 ? 17.846 49.532 29.978 1.00 8.98 57 PRO B N 1
ATOM 2509 C CA . PRO B 1 57 ? 18.080 50.871 29.415 1.00 8.04 57 PRO B CA 1
ATOM 2510 C C . PRO B 1 57 ? 19.334 51.529 29.965 1.00 10.06 57 PRO B C 1
ATOM 2511 O O . PRO B 1 57 ? 19.516 51.623 31.186 1.00 9.47 57 PRO B O 1
ATOM 2515 N N . GLY B 1 58 ? 20.208 51.970 29.059 1.00 9.33 58 GLY B N 1
ATOM 2516 C CA . GLY B 1 58 ? 21.493 52.524 29.417 1.00 9.14 58 GLY B CA 1
ATOM 2517 C C . GLY B 1 58 ? 22.653 51.579 29.223 1.00 9.78 58 GLY B C 1
ATOM 2518 O O . GLY B 1 58 ? 23.804 52.027 29.260 1.00 10.76 58 GLY B O 1
ATOM 2519 N N . HIS B 1 59 ? 22.393 50.280 29.038 1.00 8.35 59 HIS B N 1
ATOM 2520 C CA . HIS B 1 59 ? 23.445 49.297 28.811 1.00 9.14 59 HIS B CA 1
ATOM 2521 C C . HIS B 1 59 ? 23.094 48.434 27.601 1.00 8.19 59 HIS B C 1
ATOM 2522 O O . HIS B 1 59 ? 21.958 48.423 27.119 1.00 9.03 59 HIS B O 1
ATOM 2529 N N . GLY B 1 60 ? 24.095 47.706 27.115 1.00 9.44 60 GLY B N 1
ATOM 2530 C CA . GLY B 1 60 ? 23.926 46.885 25.925 1.00 8.62 60 GLY B CA 1
ATOM 2531 C C . GLY B 1 60 ? 23.343 47.678 24.778 1.00 10.08 60 GLY B C 1
ATOM 2532 O O . GLY B 1 60 ? 23.728 48.825 24.530 1.00 10.35 60 GLY B O 1
ATOM 2533 N N . ILE B 1 61 ? 22.396 47.065 24.074 1.00 9.11 61 ILE B N 1
ATOM 2534 C CA . ILE B 1 61 ? 21.624 47.727 23.025 1.00 9.99 61 ILE B CA 1
ATOM 2535 C C . ILE B 1 61 ? 20.313 48.167 23.655 1.00 10.64 61 ILE B C 1
ATOM 2536 O O . ILE B 1 61 ? 19.448 47.331 23.925 1.00 10.38 61 ILE B O 1
ATOM 2541 N N . SER B 1 62 ? 20.154 49.472 23.907 1.00 11.42 62 SER B N 1
ATOM 2542 C CA . SER B 1 62 ? 18.998 49.932 24.671 1.00 9.31 62 SER B CA 1
ATOM 2543 C C . SER B 1 62 ? 18.794 51.424 24.465 1.00 8.94 62 SER B C 1
ATOM 2544 O O . SER B 1 62 ? 19.644 52.115 23.892 1.00 10.77 62 SER B O 1
ATOM 2547 N N . VAL B 1 63 ? 17.643 51.915 24.966 1.00 10.85 63 VAL B N 1
ATOM 2548 C CA . VAL B 1 63 ? 17.341 53.349 24.962 1.00 11.58 63 VAL B CA 1
ATOM 2549 C C . VAL B 1 63 ? 18.119 54.056 26.068 1.00 12.12 63 VAL B C 1
ATOM 2550 O O . VAL B 1 63 ? 18.497 53.462 27.089 1.00 11.88 63 VAL B O 1
ATOM 2554 N N . VAL B 1 64 ? 18.341 55.355 25.866 1.00 10.18 64 VAL B N 1
ATOM 2555 C CA . VAL B 1 64 ? 18.753 56.270 26.930 1.00 9.13 64 VAL B CA 1
ATOM 2556 C C . VAL B 1 64 ? 17.739 57.406 26.943 1.00 12.65 64 VAL B C 1
ATOM 2557 O O . VAL B 1 64 ? 17.552 58.095 25.928 1.00 16.35 64 VAL B O 1
ATOM 2561 N N . THR B 1 65 ? 17.065 57.576 28.075 1.00 12.17 65 THR B N 1
ATOM 2562 C CA . THR B 1 65 ? 15.952 58.503 28.249 1.00 14.23 65 THR B CA 1
ATOM 2563 C C . THR B 1 65 ? 16.359 59.403 29.400 1.00 28.10 65 THR B C 1
ATOM 2564 O O . THR B 1 65 ? 16.060 59.084 30.555 1.00 24.49 65 THR B O 1
ATOM 2568 N N . GLY B 1 66 ? 17.080 60.476 29.087 1.00 21.51 66 GLY B N 1
ATOM 2569 C CA . GLY B 1 66 ? 17.419 61.491 30.069 1.00 21.03 66 GLY B CA 1
ATOM 2570 C C . GLY B 1 66 ? 18.770 61.318 30.734 1.00 20.87 66 GLY B C 1
ATOM 2571 O O . GLY B 1 66 ? 19.595 60.467 30.383 1.00 21.16 66 GLY B O 1
ATOM 2572 N N . GLU B 1 67 ? 18.991 62.168 31.742 1.00 17.92 67 GLU B N 1
ATOM 2573 C CA . GLU B 1 67 ? 20.221 62.151 32.524 1.00 18.31 67 GLU B CA 1
ATOM 2574 C C . GLU B 1 67 ? 20.206 61.106 33.634 1.00 17.39 67 GLU B C 1
ATOM 2575 O O . GLU B 1 67 ? 21.261 60.839 34.218 1.00 15.23 67 GLU B O 1
ATOM 2581 N N . GLU B 1 68 ? 19.049 60.524 33.943 1.00 17.28 68 GLU B N 1
ATOM 2582 C CA . GLU B 1 68 ? 18.947 59.531 35.004 1.00 14.98 68 GLU B CA 1
ATOM 2583 C C . GLU B 1 68 ? 17.993 58.427 34.587 1.00 15.81 68 GLU B C 1
ATOM 2584 O O . GLU B 1 68 ? 16.907 58.706 34.077 1.00 12.42 68 GLU B O 1
ATOM 2590 N N . HIS B 1 69 ? 18.392 57.185 34.828 1.00 14.00 69 HIS B N 1
ATOM 2591 C CA . HIS B 1 69 ? 17.503 56.037 34.736 1.00 13.03 69 HIS B CA 1
ATOM 2592 C C . HIS B 1 69 ? 17.238 55.572 36.161 1.00 11.09 69 HIS B C 1
ATOM 2593 O O . HIS B 1 69 ? 18.082 54.902 36.758 1.00 11.43 69 HIS B O 1
ATOM 2600 N N . SER B 1 70 ? 16.068 55.910 36.698 1.00 13.70 70 SER B N 1
ATOM 2601 C CA . SER B 1 70 ? 15.752 55.508 38.064 1.00 12.78 70 SER B CA 1
ATOM 2602 C C . SER B 1 70 ? 15.522 54.007 38.132 1.00 11.97 70 SER B C 1
ATOM 2603 O O . SER B 1 70 ? 15.116 53.370 37.150 1.00 11.62 70 SER B O 1
ATOM 2606 N N . MET B 1 71 ? 15.781 53.433 39.312 1.00 12.86 71 MET B N 1
ATOM 2607 C CA . MET B 1 71 ? 15.497 52.013 39.484 1.00 11.87 71 MET B CA 1
ATOM 2608 C C . MET B 1 71 ? 14.018 51.718 39.278 1.00 13.20 71 MET B C 1
ATOM 2609 O O . MET B 1 71 ? 13.656 50.623 38.821 1.00 10.61 71 MET B O 1
ATOM 2614 N N . GLU B 1 72 ? 13.151 52.679 39.606 1.00 14.45 72 GLU B N 1
ATOM 2615 C CA . GLU B 1 72 ? 11.718 52.513 39.379 1.00 14.66 72 GLU B CA 1
ATOM 2616 C C . GLU B 1 72 ? 11.390 52.469 37.886 1.00 12.16 72 GLU B C 1
ATOM 2617 O O . GLU B 1 72 ? 10.593 51.636 37.446 1.00 12.40 72 GLU B O 1
ATOM 2623 N N . PHE B 1 73 ? 11.970 53.381 37.099 1.00 11.85 73 PHE B N 1
ATOM 2624 C CA . PHE B 1 73 ? 11.821 53.324 35.644 1.00 11.52 73 PHE B CA 1
ATOM 2625 C C . PHE B 1 73 ? 12.286 51.976 35.101 1.00 12.42 73 PHE B C 1
ATOM 2626 O O . PHE B 1 73 ? 11.606 51.359 34.268 1.00 10.74 73 PHE B O 1
ATOM 2634 N N . LEU B 1 74 ? 13.432 51.494 35.580 1.00 10.40 74 LEU B N 1
ATOM 2635 C CA . LEU B 1 74 ? 13.942 50.216 35.091 1.00 10.82 74 LEU B CA 1
ATOM 2636 C C . LEU B 1 74 ? 13.019 49.065 35.476 1.00 9.77 74 LEU B C 1
ATOM 2637 O O . LEU B 1 74 ? 12.744 48.186 34.652 1.00 10.48 74 LEU B O 1
ATOM 2642 N N . ALA B 1 75 ? 12.522 49.055 36.718 1.00 8.66 75 ALA B N 1
ATOM 2643 C CA . ALA B 1 75 ? 11.607 47.993 37.131 1.00 11.07 75 ALA B CA 1
ATOM 2644 C C . ALA B 1 75 ? 10.307 48.038 36.336 1.00 12.98 75 ALA B C 1
ATOM 2645 O O . ALA B 1 75 ? 9.779 46.993 35.945 1.00 11.42 75 ALA B O 1
ATOM 2647 N N . ASP B 1 76 ? 9.768 49.239 36.106 1.00 10.75 76 ASP B N 1
ATOM 2648 C CA . ASP B 1 76 ? 8.554 49.359 35.303 1.00 12.91 76 ASP B CA 1
ATOM 2649 C C . ASP B 1 76 ? 8.791 48.859 33.882 1.00 13.76 76 ASP B C 1
ATOM 2650 O O . ASP B 1 76 ? 7.903 48.251 33.266 1.00 12.48 76 ASP B O 1
ATOM 2655 N N . THR B 1 77 ? 9.992 49.094 33.347 1.00 11.80 77 THR B N 1
ATOM 2656 C CA . THR B 1 77 ? 10.301 48.614 32.005 1.00 10.03 77 THR B CA 1
ATOM 2657 C C . THR B 1 77 ? 10.297 47.094 31.956 1.00 11.75 77 THR B C 1
ATOM 2658 O O . THR B 1 77 ? 9.766 46.497 31.015 1.00 11.42 77 THR B O 1
ATOM 2662 N N . VAL B 1 78 ? 10.870 46.452 32.972 1.00 10.99 78 VAL B N 1
ATOM 2663 C CA . VAL B 1 78 ? 10.852 44.993 33.032 1.00 13.59 78 VAL B CA 1
ATOM 2664 C C . VAL B 1 78 ? 9.422 44.471 33.124 1.00 11.08 78 VAL B C 1
ATOM 2665 O O . VAL B 1 78 ? 9.065 43.488 32.463 1.00 12.91 78 VAL B O 1
ATOM 2669 N N . ALA B 1 79 ? 8.589 45.109 33.953 1.00 10.30 79 ALA B N 1
ATOM 2670 C CA . ALA B 1 79 ? 7.192 44.699 34.076 1.00 13.90 79 ALA B CA 1
ATOM 2671 C C . ALA B 1 79 ? 6.472 44.789 32.736 1.00 14.30 79 ALA B C 1
ATOM 2672 O O . ALA B 1 79 ? 5.775 43.851 32.334 1.00 15.11 79 ALA B O 1
ATOM 2674 N N . ASP B 1 80 ? 6.631 45.911 32.024 1.00 14.41 80 ASP B N 1
ATOM 2675 C CA . ASP B 1 80 ? 6.004 46.023 30.706 1.00 16.21 80 ASP B CA 1
ATOM 2676 C C . ASP B 1 80 ? 6.566 44.998 29.728 1.00 15.10 80 ASP B C 1
ATOM 2677 O O . ASP B 1 80 ? 5.853 44.551 28.818 1.00 16.06 80 ASP B O 1
ATOM 2682 N N . ALA B 1 81 ? 7.843 44.634 29.877 1.00 12.19 81 ALA B N 1
ATOM 2683 C CA . ALA B 1 81 ? 8.411 43.598 29.022 1.00 11.50 81 ALA B CA 1
ATOM 2684 C C . ALA B 1 81 ? 7.729 42.263 29.264 1.00 15.28 81 ALA B C 1
ATOM 2685 O O . ALA B 1 81 ? 7.393 41.544 28.314 1.00 15.98 81 ALA B O 1
ATOM 2687 N N . LEU B 1 82 ? 7.518 41.913 30.535 1.00 13.02 82 LEU B N 1
ATOM 2688 C CA . LEU B 1 82 ? 6.828 40.666 30.845 1.00 12.04 82 LEU B CA 1
ATOM 2689 C C . LEU B 1 82 ? 5.413 40.657 30.272 1.00 13.66 82 LEU B C 1
ATOM 2690 O O . LEU B 1 82 ? 4.967 39.641 29.722 1.00 16.71 82 LEU B O 1
ATOM 2695 N N . ARG B 1 83 ? 4.697 41.779 30.388 1.00 17.91 83 ARG B N 1
ATOM 2696 C CA . ARG B 1 83 ? 3.364 41.876 29.794 1.00 17.66 83 ARG B CA 1
ATOM 2697 C C . ARG B 1 83 ? 3.415 41.693 28.279 1.00 18.37 83 ARG B C 1
ATOM 2698 O O . ARG B 1 83 ? 2.574 40.993 27.700 1.00 18.04 83 ARG B O 1
ATOM 2706 N N . ALA B 1 84 ? 4.394 42.317 27.618 1.00 17.68 84 ALA B N 1
ATOM 2707 C CA . ALA B 1 84 ? 4.528 42.161 26.170 1.00 19.41 84 ALA B CA 1
ATOM 2708 C C . ALA B 1 84 ? 4.891 40.733 25.786 1.00 22.58 84 ALA B C 1
ATOM 2709 O O . ALA B 1 84 ? 4.507 40.262 24.706 1.00 22.25 84 ALA B O 1
ATOM 2711 N N . LEU B 1 85 ? 5.626 40.034 26.645 1.00 16.29 85 LEU B N 1
ATOM 2712 C CA . LEU B 1 85 ? 6.025 38.661 26.385 1.00 16.43 85 LEU B CA 1
ATOM 2713 C C . LEU B 1 85 ? 4.965 37.655 26.814 1.00 17.83 85 LEU B C 1
ATOM 2714 O O . LEU B 1 85 ? 5.110 36.465 26.523 1.00 20.81 85 LEU B O 1
ATOM 2719 N N . GLY B 1 86 ? 3.916 38.100 27.499 1.00 18.42 86 GLY B N 1
ATOM 2720 C CA . GLY B 1 86 ? 2.879 37.181 27.921 1.00 24.67 86 GLY B CA 1
ATOM 2721 C C . GLY B 1 86 ? 3.254 36.365 29.132 1.00 23.64 86 GLY B C 1
ATOM 2722 O O . GLY B 1 86 ? 2.829 35.209 29.250 1.00 23.59 86 GLY B O 1
ATOM 2723 N N . ILE B 1 87 ? 4.041 36.941 30.036 1.00 19.72 87 ILE B N 1
ATOM 2724 C CA . ILE B 1 87 ? 4.556 36.259 31.219 1.00 21.25 87 ILE B CA 1
ATOM 2725 C C . ILE B 1 87 ? 3.934 36.919 32.443 1.00 19.12 87 ILE B C 1
ATOM 2726 O O . ILE B 1 87 ? 4.313 38.042 32.813 1.00 20.80 87 ILE B O 1
ATOM 2731 N N . PRO B 1 88 ? 2.947 36.286 33.076 1.00 19.56 88 PRO B N 1
ATOM 2732 C CA . PRO B 1 88 ? 2.276 36.952 34.199 1.00 20.83 88 PRO B CA 1
ATOM 2733 C C . PRO B 1 88 ? 3.107 36.968 35.467 1.00 18.27 88 PRO B C 1
ATOM 2734 O O . PRO B 1 88 ? 2.944 37.887 36.276 1.00 21.73 88 PRO B O 1
ATOM 2738 N N . ARG B 1 89 ? 3.983 35.983 35.661 1.00 20.91 89 ARG B N 1
ATOM 2739 C CA . ARG B 1 89 ? 4.748 35.842 36.894 1.00 20.08 89 ARG B CA 1
ATOM 2740 C C . ARG B 1 89 ? 6.113 35.251 36.580 1.00 18.43 89 ARG B C 1
ATOM 2741 O O . ARG B 1 89 ? 6.247 34.386 35.709 1.00 18.68 89 ARG B O 1
ATOM 2749 N N . CYS B 1 90 ? 7.118 35.689 37.332 1.00 16.27 90 CYS B N 1
ATOM 2750 C CA . CYS B 1 90 ? 8.468 35.181 37.147 1.00 15.15 90 CYS B CA 1
ATOM 2751 C C . CYS B 1 90 ? 9.198 35.187 38.479 1.00 14.64 90 CYS B C 1
ATOM 2752 O O . CYS B 1 90 ? 8.748 35.791 39.456 1.00 14.16 90 CYS B O 1
ATOM 2755 N N . THR B 1 91 ? 10.336 34.497 38.499 1.00 12.01 91 THR B N 1
ATOM 2756 C CA . THR B 1 91 ? 11.358 34.678 39.521 1.00 9.95 91 THR B CA 1
ATOM 2757 C C . THR B 1 91 ? 12.406 35.626 38.951 1.00 11.81 91 THR B C 1
ATOM 2758 O O . THR B 1 91 ? 12.970 35.359 37.888 1.00 14.05 91 THR B O 1
ATOM 2762 N N . LEU B 1 92 ? 12.650 36.729 39.644 1.00 11.56 92 LEU B N 1
ATOM 2763 C CA . LEU B 1 92 ? 13.499 37.795 39.121 1.00 10.98 92 LEU B CA 1
ATOM 2764 C C . LEU B 1 92 ? 14.860 37.722 39.803 1.00 11.70 92 LEU B C 1
ATOM 2765 O O . LEU B 1 92 ? 14.951 37.846 41.031 1.00 13.85 92 LEU B O 1
ATOM 2770 N N . VAL B 1 93 ? 15.913 37.535 39.008 1.00 9.26 93 VAL B N 1
ATOM 2771 C CA . VAL B 1 93 ? 17.279 37.401 39.511 1.00 9.01 93 VAL B CA 1
ATOM 2772 C C . VAL B 1 93 ? 18.044 38.655 39.124 1.00 9.61 93 VAL B C 1
ATOM 2773 O O . VAL B 1 93 ? 18.190 38.952 37.933 1.00 10.98 93 VAL B O 1
ATOM 2777 N N . GLY B 1 94 ? 18.546 39.383 40.121 1.00 9.86 94 GLY B N 1
ATOM 2778 C CA . GLY B 1 94 ? 19.314 40.580 39.826 1.00 11.83 94 GLY B CA 1
ATOM 2779 C C . GLY B 1 94 ? 20.759 40.518 40.272 1.00 9.42 94 GLY B C 1
ATOM 2780 O O . GLY B 1 94 ? 21.041 40.245 41.446 1.00 9.85 94 GLY B O 1
ATOM 2781 N N . HIS B 1 95 ? 21.687 40.743 39.340 1.00 8.59 95 HIS B N 1
ATOM 2782 C CA . HIS B 1 95 ? 23.112 40.782 39.652 1.00 8.81 95 HIS B CA 1
ATOM 2783 C C . HIS B 1 95 ? 23.493 42.211 39.999 1.00 9.70 95 HIS B C 1
ATOM 2784 O O . HIS B 1 95 ? 23.499 43.072 39.114 1.00 11.16 95 HIS B O 1
ATOM 2791 N N . SER B 1 96 ? 23.843 42.453 41.269 1.00 9.61 96 SER B N 1
ATOM 2792 C CA . SER B 1 96 ? 24.325 43.766 41.720 1.00 10.72 96 SER B CA 1
ATOM 2793 C C . SER B 1 96 ? 23.375 44.921 41.361 1.00 10.74 96 SER B C 1
ATOM 2794 O O . SER B 1 96 ? 22.278 45.020 41.917 1.00 9.40 96 SER B O 1
ATOM 2797 N N . MET B 1 97 ? 23.782 45.828 40.469 1.00 9.69 97 MET B N 1
ATOM 2798 C CA . MET B 1 97 ? 22.839 46.830 39.969 1.00 9.67 97 MET B CA 1
ATOM 2799 C C . MET B 1 97 ? 21.520 46.195 39.535 1.00 9.12 97 MET B C 1
ATOM 2800 O O . MET B 1 97 ? 20.441 46.765 39.757 1.00 8.38 97 MET B O 1
ATOM 2805 N N . GLY B 1 98 ? 21.579 45.017 38.898 1.00 9.05 98 GLY B N 1
ATOM 2806 C CA . GLY B 1 98 ? 20.344 44.347 38.521 1.00 7.06 98 GLY B CA 1
ATOM 2807 C C . GLY B 1 98 ? 19.500 43.978 39.724 1.00 9.12 98 GLY B C 1
ATOM 2808 O O . GLY B 1 98 ? 18.271 43.921 39.638 1.00 9.25 98 GLY B O 1
ATOM 2809 N N . GLY B 1 99 ? 20.145 43.722 40.860 1.00 8.72 99 GLY B N 1
ATOM 2810 C CA . GLY B 1 99 ? 19.404 43.522 42.094 1.00 9.83 99 GLY B CA 1
ATOM 2811 C C . GLY B 1 99 ? 18.679 44.761 42.584 1.00 11.22 99 GLY B C 1
ATOM 2812 O O . GLY B 1 99 ? 17.598 44.650 43.174 1.00 10.47 99 GLY B O 1
ATOM 2813 N N . TYR B 1 100 ? 19.254 45.951 42.367 1.00 10.64 100 TYR B N 1
ATOM 2814 C CA . TYR B 1 100 ? 18.546 47.174 42.743 1.00 9.71 100 TYR B CA 1
ATOM 2815 C C . TYR B 1 100 ? 17.279 47.335 41.918 1.00 10.03 100 TYR B C 1
ATOM 2816 O O . TYR B 1 100 ? 16.239 47.756 42.436 1.00 9.92 100 TYR B O 1
ATOM 2825 N N . VAL B 1 101 ? 17.351 46.996 40.627 1.00 9.09 101 VAL B N 1
ATOM 2826 C CA . VAL B 1 101 ? 16.159 46.963 39.791 1.00 7.97 101 VAL B CA 1
ATOM 2827 C C . VAL B 1 101 ? 15.164 45.946 40.333 1.00 9.42 101 VAL B C 1
ATOM 2828 O O . VAL B 1 101 ? 13.961 46.218 40.438 1.00 9.32 101 VAL B O 1
ATOM 2832 N N . ALA B 1 102 ? 15.659 44.755 40.691 1.00 8.89 102 ALA B N 1
ATOM 2833 C CA . ALA B 1 102 ? 14.795 43.704 41.224 1.00 9.11 102 ALA B CA 1
ATOM 2834 C C . ALA B 1 102 ? 14.080 44.145 42.502 1.00 8.83 102 ALA B C 1
ATOM 2835 O O . ALA B 1 102 ? 12.916 43.790 42.721 1.00 10.69 102 ALA B O 1
ATOM 2837 N N . LEU B 1 103 ? 14.767 44.894 43.365 1.00 11.33 103 LEU B N 1
ATOM 2838 C CA . LEU B 1 103 ? 14.126 45.375 44.588 1.00 10.90 103 LEU B CA 1
ATOM 2839 C C . LEU B 1 103 ? 13.017 46.385 44.286 1.00 12.42 103 LEU B C 1
ATOM 2840 O O . LEU B 1 103 ? 11.954 46.354 44.921 1.00 12.59 103 LEU B O 1
ATOM 2845 N N . ALA B 1 104 ? 13.250 47.301 43.338 1.00 10.27 104 ALA B N 1
ATOM 2846 C CA . ALA B 1 104 ? 12.195 48.225 42.926 1.00 12.66 104 ALA B CA 1
ATOM 2847 C C . ALA B 1 104 ? 11.019 47.471 42.310 1.00 11.65 104 ALA B C 1
ATOM 2848 O O . ALA B 1 104 ? 9.854 47.846 42.503 1.00 12.78 104 ALA B O 1
ATOM 2850 N N . PHE B 1 105 ? 11.307 46.388 41.583 1.00 11.91 105 PHE B N 1
ATOM 2851 C CA . PHE B 1 105 ? 10.251 45.545 41.031 1.00 11.64 105 PHE B CA 1
ATOM 2852 C C . PHE B 1 105 ? 9.464 44.868 42.144 1.00 13.52 105 PHE B C 1
ATOM 2853 O O . PHE B 1 105 ? 8.230 44.783 42.088 1.00 14.81 105 PHE B O 1
ATOM 2861 N N . CYS B 1 106 ? 10.169 44.390 43.172 1.00 12.83 106 CYS B N 1
ATOM 2862 C CA . CYS B 1 106 ? 9.499 43.747 44.291 1.00 13.42 106 CYS B CA 1
ATOM 2863 C C . CYS B 1 106 ? 8.618 44.737 45.049 1.00 15.30 106 CYS B C 1
ATOM 2864 O O . CYS B 1 106 ? 7.549 44.366 45.541 1.00 17.75 106 CYS B O 1
ATOM 2867 N N . GLU B 1 107 ? 9.017 46.008 45.096 1.00 12.51 107 GLU B N 1
ATOM 2868 C CA . GLU B 1 107 ? 8.189 47.031 45.734 1.00 15.62 107 GLU B CA 1
ATOM 2869 C C . GLU B 1 107 ? 6.996 47.402 44.862 1.00 21.24 107 GLU B C 1
ATOM 2870 O O . GLU B 1 107 ? 5.863 47.512 45.350 1.00 21.82 107 GLU B O 1
ATOM 2876 N N . ARG B 1 108 ? 7.232 47.610 43.567 1.00 16.51 108 ARG B N 1
ATOM 2877 C CA . ARG B 1 108 ? 6.208 48.157 42.685 1.00 16.66 108 ARG B CA 1
ATOM 2878 C C . ARG B 1 108 ? 5.367 47.101 41.984 1.00 16.98 108 ARG B C 1
ATOM 2879 O O . ARG B 1 108 ? 4.229 47.401 41.596 1.00 20.37 108 ARG B O 1
ATOM 2887 N N . HIS B 1 109 ? 5.880 45.881 41.810 1.00 17.14 109 HIS B N 1
ATOM 2888 C CA . HIS B 1 109 ? 5.145 44.865 41.062 1.00 17.73 109 HIS B CA 1
ATOM 2889 C C . HIS B 1 109 ? 5.207 43.491 41.723 1.00 17.48 109 HIS B C 1
ATOM 2890 O O . HIS B 1 109 ? 5.420 42.490 41.026 1.00 15.46 109 HIS B O 1
ATOM 2897 N N . PRO B 1 110 ? 4.993 43.382 43.041 1.00 16.87 110 PRO B N 1
ATOM 2898 C CA . PRO B 1 110 ? 5.130 42.062 43.679 1.00 20.77 110 PRO B CA 1
ATOM 2899 C C . PRO B 1 110 ? 4.132 41.043 43.167 1.00 20.57 110 PRO B C 1
ATOM 2900 O O . PRO B 1 110 ? 4.405 39.833 43.209 1.00 18.11 110 PRO B O 1
ATOM 2904 N N . ASP B 1 111 ? 2.980 41.503 42.668 1.00 21.20 111 ASP B N 1
ATOM 2905 C CA . ASP B 1 111 ? 2.006 40.604 42.063 1.00 23.57 111 ASP B CA 1
ATOM 2906 C C . ASP B 1 111 ? 2.573 39.848 40.866 1.00 20.37 111 ASP B C 1
ATOM 2907 O O . ASP B 1 111 ? 1.986 38.846 40.445 1.00 19.10 111 ASP B O 1
ATOM 2912 N N . MET B 1 112 ? 3.695 40.295 40.306 1.00 17.72 112 MET B N 1
ATOM 2913 C CA . MET B 1 112 ? 4.292 39.624 39.162 1.00 14.78 112 MET B CA 1
ATOM 2914 C C . MET B 1 112 ? 5.475 38.741 39.539 1.00 18.45 112 MET B C 1
ATOM 2915 O O . MET B 1 112 ? 6.148 38.219 38.646 1.00 16.38 112 MET B O 1
ATOM 2920 N N . LEU B 1 113 ? 5.721 38.520 40.830 1.00 14.43 113 LEU B N 1
ATOM 2921 C CA . LEU B 1 113 ? 6.890 37.772 41.278 1.00 17.12 113 LEU B CA 1
ATOM 2922 C C . LEU B 1 113 ? 6.490 36.482 41.985 1.00 18.86 113 LEU B C 1
ATOM 2923 O O . LEU B 1 113 ? 5.643 36.496 42.886 1.00 19.70 113 LEU B O 1
ATOM 2928 N N . ASN B 1 114 ? 7.123 35.381 41.588 1.00 15.30 114 ASN B N 1
ATOM 2929 C CA . ASN B 1 114 ? 7.148 34.170 42.401 1.00 15.94 114 ASN B CA 1
ATOM 2930 C C . ASN B 1 114 ? 8.264 34.188 43.428 1.00 17.46 114 ASN B C 1
ATOM 2931 O O . ASN B 1 114 ? 8.215 33.420 44.399 1.00 16.64 114 ASN B O 1
ATOM 2936 N N . GLY B 1 115 ? 9.267 35.025 43.215 1.00 14.23 115 GLY B N 1
ATOM 2937 C CA . GLY B 1 115 ? 10.403 35.112 44.115 1.00 14.07 115 GLY B CA 1
ATOM 2938 C C . GLY B 1 115 ? 11.373 36.136 43.565 1.00 13.15 115 GLY B C 1
ATOM 2939 O O . GLY B 1 115 ? 11.272 36.560 42.407 1.00 13.56 115 GLY B O 1
ATOM 2940 N N . VAL B 1 116 ? 12.295 36.559 44.427 1.00 11.28 116 VAL B N 1
ATOM 2941 C CA . VAL B 1 116 ? 13.333 37.502 44.022 1.00 11.07 116 VAL B CA 1
ATOM 2942 C C . VAL B 1 116 ? 14.678 37.001 44.534 1.00 12.89 116 VAL B C 1
ATOM 2943 O O . VAL B 1 116 ? 14.790 36.518 45.667 1.00 11.76 116 VAL B O 1
ATOM 2947 N N . VAL B 1 117 ? 15.696 37.099 43.686 1.00 10.37 117 VAL B N 1
ATOM 2948 C CA . VAL B 1 117 ? 17.040 36.626 43.993 1.00 10.79 117 VAL B CA 1
ATOM 2949 C C . VAL B 1 117 ? 17.985 37.803 43.866 1.00 10.71 117 VAL B C 1
ATOM 2950 O O . VAL B 1 117 ? 18.086 38.408 42.790 1.00 11.40 117 VAL B O 1
ATOM 2954 N N . LEU B 1 118 ? 18.681 38.115 44.949 1.00 9.86 118 LEU B N 1
ATOM 2955 C CA . LEU B 1 118 ? 19.723 39.141 44.959 1.00 9.08 118 LEU B CA 1
ATOM 2956 C C . LEU B 1 118 ? 21.061 38.426 44.806 1.00 10.24 118 LEU B C 1
ATOM 2957 O O . LEU B 1 118 ? 21.569 37.824 45.759 1.00 12.24 118 LEU B O 1
ATOM 2962 N N . LEU B 1 119 ? 21.631 38.481 43.601 1.00 8.31 119 LEU B N 1
ATOM 2963 C CA . LEU B 1 119 ? 22.912 37.833 43.316 1.00 9.53 119 LEU B CA 1
ATOM 2964 C C . LEU B 1 119 ? 24.001 38.887 43.450 1.00 11.11 119 LEU B C 1
ATOM 2965 O O . LEU B 1 119 ? 24.205 39.705 42.545 1.00 9.15 119 LEU B O 1
ATOM 2970 N N . SER B 1 120 ? 24.706 38.853 44.582 1.00 9.47 120 SER B N 1
ATOM 2971 C CA . SER B 1 120 ? 25.733 39.835 44.922 1.00 9.22 120 SER B CA 1
ATOM 2972 C C . SER B 1 120 ? 25.183 41.258 44.768 1.00 12.75 120 SER B C 1
ATOM 2973 O O . SER B 1 120 ? 25.698 42.100 44.030 1.00 10.92 120 SER B O 1
ATOM 2976 N N . SER B 1 121 ? 24.094 41.501 45.490 1.00 11.04 121 SER B N 1
ATOM 2977 C CA . SER B 1 121 ? 23.446 42.801 45.524 1.00 7.92 121 SER B CA 1
ATOM 2978 C C . SER B 1 121 ? 22.996 43.039 46.963 1.00 13.91 121 SER B C 1
ATOM 2979 O O . SER B 1 121 ? 22.848 42.095 47.738 1.00 19.53 121 SER B O 1
ATOM 2982 N N . THR B 1 122 ? 22.839 44.298 47.338 1.00 15.04 122 THR B N 1
ATOM 2983 C CA . THR B 1 122 ? 22.369 44.640 48.671 1.00 14.24 122 THR B CA 1
ATOM 2984 C C . THR B 1 122 ? 21.118 45.500 48.587 1.00 16.05 122 THR B C 1
ATOM 2985 O O . THR B 1 122 ? 20.864 46.143 47.561 1.00 13.55 122 THR B O 1
ATOM 2989 N N . PRO B 1 123 ? 20.307 45.529 49.645 1.00 13.29 123 PRO B N 1
ATOM 2990 C CA . PRO B 1 123 ? 19.164 46.450 49.705 1.00 11.83 123 PRO B CA 1
ATOM 2991 C C . PRO B 1 123 ? 19.485 47.810 50.309 1.00 11.51 123 PRO B C 1
ATOM 2992 O O . PRO B 1 123 ? 18.566 48.618 50.482 1.00 13.95 123 PRO B O 1
ATOM 2996 N N . ASN B 1 124 ? 20.744 48.078 50.628 1.00 14.14 124 ASN B N 1
ATOM 2997 C CA . ASN B 1 124 ? 21.100 49.356 51.217 1.00 13.57 124 ASN B CA 1
ATOM 2998 C C . ASN B 1 124 ? 21.182 50.425 50.138 1.00 14.20 124 ASN B C 1
ATOM 2999 O O . ASN B 1 124 ? 21.444 50.142 48.965 1.00 16.75 124 ASN B O 1
ATOM 3004 N N . ALA B 1 125 ? 20.953 51.667 50.544 1.00 14.08 125 ALA B N 1
ATOM 3005 C CA . ALA B 1 125 ? 21.253 52.768 49.646 1.00 16.37 125 ALA B CA 1
ATOM 3006 C C . ALA B 1 125 ? 22.765 52.968 49.558 1.00 16.60 125 ALA B C 1
ATOM 3007 O O . ALA B 1 125 ? 23.545 52.387 50.318 1.00 18.80 125 ALA B O 1
ATOM 3009 N N . ASP B 1 126 ? 23.183 53.792 48.592 1.00 16.84 126 ASP B N 1
ATOM 3010 C CA . ASP B 1 126 ? 24.578 54.191 48.498 1.00 19.64 126 ASP B CA 1
ATOM 3011 C C . ASP B 1 126 ? 25.058 54.761 49.827 1.00 20.76 126 ASP B C 1
ATOM 3012 O O . ASP B 1 126 ? 24.345 55.518 50.484 1.00 25.87 126 ASP B O 1
ATOM 3017 N N . THR B 1 127 ? 26.264 54.379 50.225 1.00 26.78 127 THR B N 1
ATOM 3018 C CA . THR B 1 127 ? 26.976 55.156 51.221 1.00 29.55 127 THR B CA 1
ATOM 3019 C C . THR B 1 127 ? 27.438 56.469 50.585 1.00 33.08 127 THR B C 1
ATOM 3020 O O . THR B 1 127 ? 27.612 56.549 49.364 1.00 25.64 127 THR B O 1
ATOM 3024 N N . PRO B 1 128 ? 27.602 57.530 51.376 1.00 31.65 128 PRO B N 1
ATOM 3025 C CA . PRO B 1 128 ? 28.163 58.764 50.801 1.00 32.04 128 PRO B CA 1
ATOM 3026 C C . PRO B 1 128 ? 29.499 58.530 50.114 1.00 32.95 128 PRO B C 1
ATOM 3027 O O . PRO B 1 128 ? 29.795 59.174 49.098 1.00 36.90 128 PRO B O 1
ATOM 3031 N N . GLU B 1 129 ? 30.295 57.585 50.615 1.00 32.90 129 GLU B N 1
ATOM 3032 C CA . GLU B 1 129 ? 31.542 57.225 49.948 1.00 34.68 129 GLU B CA 1
ATOM 3033 C C . GLU B 1 129 ? 31.281 56.682 48.547 1.00 34.83 129 GLU B C 1
ATOM 3034 O O . GLU B 1 129 ? 31.923 57.097 47.576 1.00 33.92 129 GLU B O 1
ATOM 3040 N N . LYS B 1 130 ? 30.346 55.739 48.422 1.00 28.58 130 LYS B N 1
ATOM 3041 C CA . LYS B 1 130 ? 30.128 55.109 47.124 1.00 25.47 130 LYS B CA 1
ATOM 3042 C C . LYS B 1 130 ? 29.533 56.094 46.125 1.00 25.69 130 LYS B C 1
ATOM 3043 O O . LYS B 1 130 ? 29.915 56.096 44.947 1.00 24.78 130 LYS B O 1
ATOM 3049 N N . SER B 1 131 ? 28.599 56.940 46.576 1.00 23.46 131 SER B N 1
ATOM 3050 C CA . SER B 1 131 ? 28.064 57.975 45.700 1.00 22.00 131 SER B CA 1
ATOM 3051 C C . SER B 1 131 ? 29.164 58.915 45.231 1.00 28.72 131 SER B C 1
ATOM 3052 O O . SER B 1 131 ? 29.112 59.418 44.103 1.00 22.85 131 SER B O 1
ATOM 3055 N N . GLU B 1 132 ? 30.165 59.161 46.082 1.00 24.95 132 GLU B N 1
ATOM 3056 C CA . GLU B 1 132 ? 31.305 59.977 45.675 1.00 27.78 132 GLU B CA 1
ATOM 3057 C C . GLU B 1 132 ? 32.031 59.335 44.505 1.00 24.38 132 GLU B C 1
ATOM 3058 O O . GLU B 1 132 ? 32.347 60.005 43.513 1.00 26.55 132 GLU B O 1
ATOM 3064 N N . ASN B 1 133 ? 32.294 58.027 44.592 1.00 22.57 133 ASN B N 1
ATOM 3065 C CA . ASN B 1 133 ? 32.995 57.372 43.499 1.00 23.35 133 ASN B CA 1
ATOM 3066 C C . ASN B 1 133 ? 32.138 57.343 42.243 1.00 22.42 133 ASN B C 1
ATOM 3067 O O . ASN B 1 133 ? 32.663 57.482 41.133 1.00 22.33 133 ASN B O 1
ATOM 3072 N N . ARG B 1 134 ? 30.817 57.186 42.393 1.00 20.21 134 ARG B N 1
ATOM 3073 C CA . ARG B 1 134 ? 29.946 57.220 41.217 1.00 18.48 134 ARG B CA 1
ATOM 3074 C C . ARG B 1 134 ? 29.993 58.587 40.542 1.00 19.29 134 ARG B C 1
ATOM 3075 O O . ARG B 1 134 ? 30.008 58.674 39.310 1.00 16.74 134 ARG B O 1
ATOM 3083 N N . ARG B 1 135 ? 30.027 59.669 41.334 1.00 17.39 135 ARG B N 1
ATOM 3084 C CA . ARG B 1 135 ? 30.187 61.002 40.754 1.00 18.09 135 ARG B CA 1
ATOM 3085 C C . ARG B 1 135 ? 31.529 61.136 40.045 1.00 16.68 135 ARG B C 1
ATOM 3086 O O . ARG B 1 135 ? 31.610 61.737 38.968 1.00 17.50 135 ARG B O 1
ATOM 3094 N N . ARG B 1 136 ? 32.592 60.553 40.614 1.00 18.11 136 ARG B N 1
ATOM 3095 C CA . ARG B 1 136 ? 33.884 60.557 39.927 1.00 16.66 136 ARG B CA 1
ATOM 3096 C C . ARG B 1 136 ? 33.800 59.823 38.594 1.00 19.15 136 ARG B C 1
ATOM 3097 O O . ARG B 1 136 ? 34.391 60.258 37.597 1.00 15.34 136 ARG B O 1
ATOM 3105 N N . GLU B 1 137 ? 33.062 58.706 38.554 1.00 15.69 137 GLU B N 1
ATOM 3106 C CA . GLU B 1 137 ? 32.932 57.965 37.304 1.00 16.23 137 GLU B CA 1
ATOM 3107 C C . GLU B 1 137 ? 32.102 58.739 36.289 1.00 14.99 137 GLU B C 1
ATOM 3108 O O . GLU B 1 137 ? 32.408 58.711 35.093 1.00 15.07 137 GLU B O 1
ATOM 3114 N N . ILE B 1 138 ? 31.041 59.422 36.737 1.00 15.44 138 ILE B N 1
ATOM 3115 C CA . ILE B 1 138 ? 30.270 60.258 35.818 1.00 14.12 138 ILE B CA 1
ATOM 3116 C C . ILE B 1 138 ? 31.187 61.278 35.159 1.00 15.81 138 ILE B C 1
ATOM 3117 O O . ILE B 1 138 ? 31.177 61.453 33.934 1.00 16.05 138 ILE B O 1
ATOM 3122 N N . ALA B 1 139 ? 32.017 61.941 35.970 1.00 15.28 139 ALA B N 1
ATOM 3123 C CA . ALA B 1 139 ? 32.904 62.977 35.453 1.00 16.77 139 ALA B CA 1
ATOM 3124 C C . ALA B 1 139 ? 33.930 62.393 34.491 1.00 18.77 139 ALA B C 1
ATOM 3125 O O . ALA B 1 139 ? 34.218 62.986 33.444 1.00 16.47 139 ALA B O 1
ATOM 3127 N N . LEU B 1 140 ? 34.473 61.217 34.817 1.00 15.23 140 LEU B N 1
ATOM 3128 C CA . LEU B 1 140 ? 35.410 60.544 33.925 1.00 17.04 140 LEU B CA 1
ATOM 3129 C C . LEU B 1 140 ? 34.769 60.266 32.576 1.00 16.73 140 LEU B C 1
ATOM 3130 O O . LEU B 1 140 ? 35.349 60.557 31.523 1.00 17.62 140 LEU B O 1
ATOM 3135 N N . VAL B 1 141 ? 33.570 59.683 32.594 1.00 17.19 141 VAL B N 1
ATOM 3136 C CA . VAL B 1 141 ? 32.900 59.329 31.347 1.00 14.30 141 VAL B CA 1
ATOM 3137 C C . VAL B 1 141 ? 32.664 60.576 30.508 1.00 17.95 141 VAL B C 1
ATOM 3138 O O . VAL B 1 141 ? 32.967 60.604 29.309 1.00 18.21 141 VAL B O 1
ATOM 3142 N N . LYS B 1 142 ? 32.155 61.642 31.137 1.00 15.33 142 LYS B N 1
ATOM 3143 C CA . LYS B 1 142 ? 31.884 62.871 30.399 1.00 19.47 142 LYS B CA 1
ATOM 3144 C C . LYS B 1 142 ? 33.153 63.459 29.797 1.00 21.20 142 LYS B C 1
ATOM 3145 O O . LYS B 1 142 ? 33.101 64.080 28.728 1.00 17.48 142 LYS B O 1
ATOM 3151 N N . ALA B 1 143 ? 34.296 63.266 30.454 1.00 18.66 143 ALA B N 1
ATOM 3152 C CA . ALA B 1 143 ? 35.568 63.780 29.959 1.00 19.79 143 ALA B CA 1
ATOM 3153 C C . ALA B 1 143 ? 36.216 62.875 28.918 1.00 21.61 143 ALA B C 1
ATOM 3154 O O . ALA B 1 143 ? 37.380 63.100 28.566 1.00 26.70 143 ALA B O 1
ATOM 3156 N N . GLY B 1 144 ? 35.504 61.858 28.428 1.00 20.92 144 GLY B N 1
ATOM 3157 C CA . GLY B 1 144 ? 36.061 60.945 27.450 1.00 20.56 144 GLY B CA 1
ATOM 3158 C C . GLY B 1 144 ? 36.968 59.871 28.002 1.00 23.19 144 GLY B C 1
ATOM 3159 O O . GLY B 1 144 ? 37.716 59.254 27.239 1.00 24.20 144 GLY B O 1
ATOM 3160 N N . LYS B 1 145 ? 36.931 59.610 29.308 1.00 20.69 145 LYS B N 1
ATOM 3161 C CA . LYS B 1 145 ? 37.855 58.660 29.909 1.00 16.85 145 LYS B CA 1
ATOM 3162 C C . LYS B 1 145 ? 37.154 57.377 30.346 1.00 20.27 145 LYS B C 1
ATOM 3163 O O . LYS B 1 145 ? 37.550 56.754 31.331 1.00 20.55 145 LYS B O 1
ATOM 3169 N N . LYS B 1 146 ? 36.128 56.960 29.594 1.00 23.87 146 LYS B N 1
ATOM 3170 C CA . LYS B 1 146 ? 35.469 55.682 29.871 1.00 23.02 146 LYS B CA 1
ATOM 3171 C C . LYS B 1 146 ? 36.457 54.520 29.858 1.00 26.10 146 LYS B C 1
ATOM 3172 O O . LYS B 1 146 ? 36.287 53.553 30.609 1.00 23.85 146 LYS B O 1
ATOM 3178 N N . ASP B 1 147 ? 37.500 54.599 29.028 1.00 24.54 147 ASP B N 1
ATOM 3179 C CA . ASP B 1 147 ? 38.455 53.498 28.945 1.00 27.94 147 ASP B CA 1
ATOM 3180 C C . ASP B 1 147 ? 39.091 53.192 30.296 1.00 27.62 147 ASP B C 1
ATOM 3181 O O . ASP B 1 147 ? 39.473 52.044 30.554 1.00 30.04 147 ASP B O 1
ATOM 3186 N N . ALA B 1 148 ? 39.204 54.197 31.170 1.00 24.03 148 ALA B N 1
ATOM 3187 C CA . ALA B 1 148 ? 39.759 53.972 32.502 1.00 27.00 148 ALA B CA 1
ATOM 3188 C C . ALA B 1 148 ? 38.898 53.007 33.311 1.00 27.41 148 ALA B C 1
ATOM 3189 O O . ALA B 1 148 ? 39.421 52.212 34.101 1.00 30.84 148 ALA B O 1
ATOM 3191 N N . LEU B 1 149 ? 37.574 53.074 33.141 1.00 25.00 149 LEU B N 1
ATOM 3192 C CA . LEU B 1 149 ? 36.696 52.099 33.780 1.00 28.73 149 LEU B CA 1
ATOM 3193 C C . LEU B 1 149 ? 36.958 50.698 33.247 1.00 28.28 149 LEU B C 1
ATOM 3194 O O . LEU B 1 149 ? 36.962 49.721 34.011 1.00 26.29 149 LEU B O 1
ATOM 3199 N N . ALA B 1 150 ? 37.169 50.581 31.933 1.00 23.91 150 ALA B N 1
ATOM 3200 C CA . ALA B 1 150 ? 37.349 49.277 31.307 1.00 22.42 150 ALA B CA 1
ATOM 3201 C C . ALA B 1 150 ? 38.597 48.569 31.803 1.00 28.96 150 ALA B C 1
ATOM 3202 O O . ALA B 1 150 ? 38.690 47.343 31.678 1.00 27.04 150 ALA B O 1
ATOM 3204 N N . ARG B 1 151 ? 39.551 49.310 32.376 1.00 29.39 151 ARG B N 1
ATOM 3205 C CA . ARG B 1 151 ? 40.807 48.709 32.808 1.00 32.50 151 ARG B CA 1
ATOM 3206 C C . ARG B 1 151 ? 40.669 47.979 34.138 1.00 31.49 151 ARG B C 1
ATOM 3207 O O . ARG B 1 151 ? 41.299 46.936 34.336 1.00 36.83 151 ARG B O 1
ATOM 3215 N N . VAL B 1 152 ? 39.862 48.498 35.064 1.00 30.12 152 VAL B N 1
ATOM 3216 C CA . VAL B 1 152 ? 39.817 47.981 36.424 1.00 33.56 152 VAL B CA 1
ATOM 3217 C C . VAL B 1 152 ? 38.519 47.232 36.715 1.00 32.56 152 VAL B C 1
ATOM 3218 O O . VAL B 1 152 ? 38.540 46.211 37.406 1.00 30.08 152 VAL B O 1
ATOM 3222 N N . ALA B 1 153 ? 37.386 47.699 36.178 1.00 26.42 153 ALA B N 1
ATOM 3223 C CA . ALA B 1 153 ? 36.100 47.103 36.544 1.00 28.67 153 ALA B CA 1
ATOM 3224 C C . ALA B 1 153 ? 35.972 45.637 36.135 1.00 29.78 153 ALA B C 1
ATOM 3225 O O . ALA B 1 153 ? 35.525 44.827 36.967 1.00 29.43 153 ALA B O 1
ATOM 3227 N N . PRO B 1 154 ? 36.324 45.220 34.911 1.00 25.97 154 PRO B N 1
ATOM 3228 C CA . PRO B 1 154 ? 36.104 43.807 34.552 1.00 27.21 154 PRO B CA 1
ATOM 3229 C C . PRO B 1 154 ? 36.828 42.828 35.458 1.00 24.61 154 PRO B C 1
ATOM 3230 O O . PRO B 1 154 ? 36.248 41.806 35.843 1.00 28.75 154 PRO B O 1
ATOM 3234 N N . GLU B 1 155 ? 38.077 43.121 35.826 1.00 25.75 155 GLU B N 1
ATOM 3235 C CA . GLU B 1 155 ? 38.856 42.199 36.650 1.00 23.32 155 GLU B CA 1
ATOM 3236 C C . GLU B 1 155 ? 38.375 42.183 38.094 1.00 28.86 155 GLU B C 1
ATOM 3237 O O . GLU B 1 155 ? 38.439 41.141 38.762 1.00 25.30 155 GLU B O 1
ATOM 3243 N N . ALA B 1 156 ? 37.887 43.322 38.587 1.00 25.39 156 ALA B N 1
ATOM 3244 C CA . ALA B 1 156 ? 37.663 43.506 40.017 1.00 26.28 156 ALA B CA 1
ATOM 3245 C C . ALA B 1 156 ? 36.505 42.678 40.558 1.00 22.57 156 ALA B C 1
ATOM 3246 O O . ALA B 1 156 ? 36.461 42.430 41.765 1.00 23.70 156 ALA B O 1
ATOM 3248 N N . GLY B 1 157 ? 35.560 42.267 39.706 1.00 21.44 157 GLY B N 1
ATOM 3249 C CA . GLY B 1 157 ? 34.412 41.501 40.171 1.00 23.34 157 GLY B CA 1
ATOM 3250 C C . GLY B 1 157 ? 34.724 40.058 40.521 1.00 21.73 157 GLY B C 1
ATOM 3251 O O . GLY B 1 157 ? 33.925 39.406 41.203 1.00 19.20 157 GLY B O 1
ATOM 3252 N N . PHE B 1 158 ? 35.864 39.542 40.081 1.00 18.76 158 PHE B N 1
ATOM 3253 C CA . PHE B 1 158 ? 36.212 38.150 40.326 1.00 19.23 158 PHE B CA 1
ATOM 3254 C C . PHE B 1 158 ? 37.121 38.026 41.539 1.00 19.82 158 PHE B C 1
ATOM 3255 O O . PHE B 1 158 ? 37.934 38.910 41.820 1.00 24.64 158 PHE B O 1
ATOM 3263 N N . ALA B 1 159 ? 36.981 36.908 42.249 1.00 15.97 159 ALA B N 1
ATOM 3264 C CA . ALA B 1 159 ? 37.948 36.568 43.284 1.00 21.01 159 ALA B CA 1
ATOM 3265 C C . ALA B 1 159 ? 39.329 36.474 42.652 1.00 24.27 159 ALA B C 1
ATOM 3266 O O . ALA B 1 159 ? 39.472 35.984 41.528 1.00 22.81 159 ALA B O 1
ATOM 3268 N N . GLU B 1 160 ? 40.350 36.957 43.371 1.00 28.21 160 GLU B N 1
ATOM 3269 C CA . GLU B 1 160 ? 41.667 37.096 42.745 1.00 33.22 160 GLU B CA 1
ATOM 3270 C C . GLU B 1 160 ? 42.193 35.760 42.233 1.00 32.77 160 GLU B C 1
ATOM 3271 O O . GLU B 1 160 ? 42.797 35.697 41.155 1.00 36.55 160 GLU B O 1
ATOM 3277 N N . ASP B 1 161 ? 41.959 34.679 42.971 1.00 29.42 161 ASP B N 1
ATOM 3278 C CA . ASP B 1 161 ? 42.475 33.383 42.548 1.00 30.52 161 ASP B CA 1
ATOM 3279 C C . ASP B 1 161 ? 41.671 32.751 41.418 1.00 32.26 161 ASP B C 1
ATOM 3280 O O . ASP B 1 161 ? 42.011 31.646 40.981 1.00 32.66 161 ASP B O 1
ATOM 3285 N N . ASN B 1 162 ? 40.621 33.411 40.938 1.00 25.65 162 ASN B N 1
ATOM 3286 C CA . ASN B 1 162 ? 39.884 32.947 39.773 1.00 28.29 162 ASN B CA 1
ATOM 3287 C C . ASN B 1 162 ? 40.275 33.674 38.498 1.00 21.99 162 ASN B C 1
ATOM 3288 O O . ASN B 1 162 ? 39.724 33.372 37.442 1.00 21.03 162 ASN B O 1
ATOM 3293 N N . ARG B 1 163 ? 41.208 34.622 38.561 1.00 27.54 163 ARG B N 1
ATOM 3294 C CA . ARG B 1 163 ? 41.379 35.515 37.422 1.00 31.77 163 ARG B CA 1
ATOM 3295 C C . ARG B 1 163 ? 42.023 34.822 36.226 1.00 27.62 163 ARG B C 1
ATOM 3296 O O . ARG B 1 163 ? 41.712 35.172 35.082 1.00 29.45 163 ARG B O 1
ATOM 3304 N N . THR B 1 164 ? 42.885 33.824 36.455 1.00 29.10 164 THR B N 1
ATOM 3305 C CA . THR B 1 164 ? 43.415 33.053 35.332 1.00 27.47 164 THR B CA 1
ATOM 3306 C C . THR B 1 164 ? 42.307 32.273 34.631 1.00 25.19 164 THR B C 1
ATOM 3307 O O . THR B 1 164 ? 42.157 32.351 33.406 1.00 24.82 164 THR B O 1
ATOM 3311 N N . ARG B 1 165 ? 41.526 31.501 35.399 1.00 22.13 165 ARG B N 1
ATOM 3312 C CA . ARG B 1 165 ? 40.440 30.714 34.821 1.00 23.27 165 ARG B CA 1
ATOM 3313 C C . ARG B 1 165 ? 39.373 31.598 34.190 1.00 18.55 165 ARG B C 1
ATOM 3314 O O . ARG B 1 165 ? 38.709 31.187 33.230 1.00 21.91 165 ARG B O 1
ATOM 3322 N N . MET B 1 166 ? 39.185 32.807 34.720 1.00 22.60 166 MET B N 1
ATOM 3323 C CA . MET B 1 166 ? 38.176 33.737 34.239 1.00 22.00 166 MET B CA 1
ATOM 3324 C C . MET B 1 166 ? 38.735 34.740 33.235 1.00 22.15 166 MET B C 1
ATOM 3325 O O . MET B 1 166 ? 38.098 35.765 32.981 1.00 22.61 166 MET B O 1
ATOM 3330 N N . LYS B 1 167 ? 39.908 34.460 32.662 1.00 23.13 167 LYS B N 1
ATOM 3331 C CA . LYS B 1 167 ? 40.574 35.425 31.789 1.00 24.08 167 LYS B CA 1
ATOM 3332 C C . LYS B 1 167 ? 39.693 35.812 30.607 1.00 24.22 167 LYS B C 1
ATOM 3333 O O . LYS B 1 167 ? 39.605 36.994 30.250 1.00 24.24 167 LYS B O 1
ATOM 3339 N N . ASP B 1 168 ? 39.021 34.832 29.994 1.00 22.98 168 ASP B N 1
ATOM 3340 C CA . ASP B 1 168 ? 38.196 35.106 28.823 1.00 24.56 168 ASP B CA 1
ATOM 3341 C C . ASP B 1 168 ? 36.977 35.948 29.176 1.00 23.85 168 ASP B C 1
ATOM 3342 O O . ASP B 1 168 ? 36.579 36.826 28.403 1.00 24.43 168 ASP B O 1
ATOM 3347 N N . TYR B 1 169 ? 36.347 35.674 30.320 1.00 22.29 169 TYR B N 1
ATOM 3348 C CA . TYR B 1 169 ? 35.205 36.483 30.729 1.00 23.82 169 TYR B CA 1
ATOM 3349 C C . TYR B 1 169 ? 35.626 37.913 31.028 1.00 22.97 169 TYR B C 1
ATOM 3350 O O . TYR B 1 169 ? 34.861 38.851 30.772 1.00 22.70 169 TYR B O 1
ATOM 3359 N N . ILE B 1 170 ? 36.833 38.092 31.569 1.00 19.96 170 ILE B N 1
ATOM 3360 C CA . ILE B 1 170 ? 37.339 39.429 31.850 1.00 21.33 170 ILE B CA 1
ATOM 3361 C C . ILE B 1 170 ? 37.542 40.202 30.552 1.00 21.39 170 ILE B C 1
ATOM 3362 O O . ILE B 1 170 ? 37.220 41.394 30.465 1.00 22.50 170 ILE B O 1
ATOM 3367 N N . GLU B 1 171 ? 38.069 39.539 29.521 1.00 22.58 171 GLU B N 1
ATOM 3368 C CA . GLU B 1 171 ? 38.181 40.198 28.222 1.00 24.14 171 GLU B CA 1
ATOM 3369 C C . GLU B 1 171 ? 36.806 40.512 27.642 1.00 24.29 171 GLU B C 1
ATOM 3370 O O . GLU B 1 171 ? 36.605 41.590 27.067 1.00 23.94 171 GLU B O 1
ATOM 3376 N N . ASP B 1 172 ? 35.845 39.592 27.789 1.00 20.45 172 ASP B N 1
ATOM 3377 C CA . ASP B 1 172 ? 34.476 39.863 27.349 1.00 20.82 172 ASP B CA 1
ATOM 3378 C C . ASP B 1 172 ? 33.946 41.137 27.988 1.00 23.40 172 ASP B C 1
ATOM 3379 O O . ASP B 1 172 ? 33.333 41.983 27.324 1.00 24.32 172 ASP B O 1
ATOM 3384 N N . LEU B 1 173 ? 34.154 41.272 29.297 1.00 18.13 173 LEU B N 1
ATOM 3385 C CA . LEU B 1 173 ? 33.630 42.428 30.017 1.00 18.24 173 LEU B CA 1
ATOM 3386 C C . LEU B 1 173 ? 34.386 43.694 29.655 1.00 21.34 173 LEU B C 1
ATOM 3387 O O . LEU B 1 173 ? 33.802 44.782 29.636 1.00 20.04 173 LEU B O 1
ATOM 3392 N N . THR B 1 174 ? 35.688 43.577 29.388 1.00 20.56 174 THR B N 1
ATOM 3393 C CA . THR B 1 174 ? 36.450 44.733 28.923 1.00 20.55 174 THR B CA 1
ATOM 3394 C C . THR B 1 174 ? 35.899 45.238 27.599 1.00 20.74 174 THR B C 1
ATOM 3395 O O . THR B 1 174 ? 35.687 46.443 27.417 1.00 21.92 174 THR B O 1
ATOM 3399 N N . GLU B 1 175 ? 35.641 44.319 26.665 1.00 21.48 175 GLU B N 1
ATOM 3400 C CA . GLU B 1 175 ? 35.036 44.714 25.398 1.00 24.86 175 GLU B CA 1
ATOM 3401 C C . GLU B 1 175 ? 33.650 45.309 25.606 1.00 22.24 175 GLU B C 1
ATOM 3402 O O . GLU B 1 175 ? 33.255 46.226 24.878 1.00 21.48 175 GLU B O 1
ATOM 3408 N N . GLN B 1 176 ? 32.911 44.821 26.607 1.00 18.20 176 GLN B N 1
ATOM 3409 C CA . GLN B 1 176 ? 31.548 45.299 26.825 1.00 21.48 176 GLN B CA 1
ATOM 3410 C C . GLN B 1 176 ? 31.513 46.800 27.090 1.00 18.63 176 GLN B C 1
ATOM 3411 O O . GLN B 1 176 ? 30.624 47.505 26.593 1.00 19.32 176 GLN B O 1
ATOM 3417 N N . VAL B 1 177 ? 32.479 47.308 27.856 1.00 15.50 177 VAL B N 1
ATOM 3418 C CA . VAL B 1 177 ? 32.473 48.725 28.215 1.00 18.82 177 VAL B CA 1
ATOM 3419 C C . VAL B 1 177 ? 32.631 49.590 26.969 1.00 19.15 177 VAL B C 1
ATOM 3420 O O . VAL B 1 177 ? 32.014 50.657 26.848 1.00 18.70 177 VAL B O 1
ATOM 3424 N N . ALA B 1 178 ? 33.435 49.130 26.009 1.00 19.67 178 ALA B N 1
ATOM 3425 C CA . ALA B 1 178 ? 33.676 49.912 24.799 1.00 21.92 178 ALA B CA 1
ATOM 3426 C C . ALA B 1 178 ? 32.413 50.079 23.961 1.00 24.12 178 ALA B C 1
ATOM 3427 O O . ALA B 1 178 ? 32.300 51.052 23.206 1.00 31.08 178 ALA B O 1
ATOM 3429 N N . VAL B 1 179 ? 31.458 49.158 24.065 1.00 19.18 179 VAL B N 1
ATOM 3430 C CA . VAL B 1 179 ? 30.207 49.278 23.329 1.00 16.02 179 VAL B CA 1
ATOM 3431 C C . VAL B 1 179 ? 29.047 49.686 24.234 1.00 19.25 179 VAL B C 1
ATOM 3432 O O . VAL B 1 179 ? 27.887 49.628 23.810 1.00 24.73 179 VAL B O 1
ATOM 3436 N N . THR B 1 180 ? 29.329 50.101 25.469 1.00 15.09 180 THR B N 1
ATOM 3437 C CA . THR B 1 180 ? 28.301 50.646 26.350 1.00 15.84 180 THR B CA 1
ATOM 3438 C C . THR B 1 180 ? 28.209 52.151 26.114 1.00 17.10 180 THR B C 1
ATOM 3439 O O . THR B 1 180 ? 29.232 52.846 26.104 1.00 16.21 180 THR B O 1
ATOM 3443 N N . GLU B 1 181 ? 26.988 52.650 25.913 1.00 13.47 181 GLU B N 1
ATOM 3444 C CA . GLU B 1 181 ? 26.800 54.070 25.622 1.00 13.56 181 GLU B CA 1
ATOM 3445 C C . GLU B 1 181 ? 27.234 54.936 26.797 1.00 13.86 181 GLU B C 1
ATOM 3446 O O . GLU B 1 181 ? 26.809 54.717 27.933 1.00 12.13 181 GLU B O 1
ATOM 3452 N N . ASP B 1 182 ? 28.069 55.938 26.516 1.00 15.29 182 ASP B N 1
ATOM 3453 C CA . ASP B 1 182 ? 28.511 56.859 27.564 1.00 14.22 182 ASP B CA 1
ATOM 3454 C C . ASP B 1 182 ? 27.335 57.451 28.339 1.00 12.47 182 ASP B C 1
ATOM 3455 O O . ASP B 1 182 ? 27.338 57.477 29.579 1.00 13.18 182 ASP B O 1
ATOM 3460 N N . GLU B 1 183 ? 26.324 57.948 27.622 1.00 12.77 183 GLU B N 1
ATOM 3461 C CA . GLU B 1 183 ? 25.186 58.580 28.277 1.00 14.05 183 GLU B CA 1
ATOM 3462 C C . GLU B 1 183 ? 24.369 57.567 29.066 1.00 12.65 183 GLU B C 1
ATOM 3463 O O . GLU B 1 183 ? 23.706 57.931 30.045 1.00 11.42 183 GLU B O 1
ATOM 3469 N N . GLY B 1 184 ? 24.409 56.300 28.658 1.00 12.63 184 GLY B N 1
ATOM 3470 C CA . GLY B 1 184 ? 23.738 55.266 29.430 1.00 10.94 184 GLY B CA 1
ATOM 3471 C C . GLY B 1 184 ? 24.437 54.985 30.744 1.00 11.70 184 GLY B C 1
ATOM 3472 O O . GLY B 1 184 ? 23.784 54.757 31.767 1.00 11.75 184 GLY B O 1
ATOM 3473 N N . ILE B 1 185 ? 25.773 54.986 30.732 1.00 11.43 185 ILE B N 1
ATOM 3474 C CA . ILE B 1 185 ? 26.532 54.849 31.974 1.00 12.88 185 ILE B CA 1
ATOM 3475 C C . ILE B 1 185 ? 26.184 55.982 32.933 1.00 11.80 185 ILE B C 1
ATOM 3476 O O . ILE B 1 185 ? 25.951 55.764 34.126 1.00 10.90 185 ILE B O 1
ATOM 3481 N N . VAL B 1 186 ? 26.151 57.219 32.430 1.00 10.84 186 VAL B N 1
ATOM 3482 C CA . VAL B 1 186 ? 25.811 58.346 33.296 1.00 11.13 186 VAL B CA 1
ATOM 3483 C C . VAL B 1 186 ? 24.392 58.205 33.846 1.00 11.65 186 VAL B C 1
ATOM 3484 O O . VAL B 1 186 ? 24.144 58.449 35.035 1.00 12.06 186 VAL B O 1
ATOM 3488 N N . ALA B 1 187 ? 23.446 57.784 33.001 1.00 10.75 187 ALA B N 1
ATOM 3489 C CA . ALA B 1 187 ? 22.062 57.674 33.440 1.00 11.92 187 ALA B CA 1
ATOM 3490 C C . ALA B 1 187 ? 21.913 56.625 34.534 1.00 10.04 187 ALA B C 1
ATOM 3491 O O . ALA B 1 187 ? 21.160 56.823 35.497 1.00 11.21 187 ALA B O 1
ATOM 3493 N N . LEU B 1 188 ? 22.610 55.498 34.398 1.00 9.79 188 LEU B N 1
ATOM 3494 C CA . LEU B 1 188 ? 22.494 54.458 35.413 1.00 10.68 188 LEU B CA 1
ATOM 3495 C C . LEU B 1 188 ? 23.263 54.811 36.679 1.00 13.10 188 LEU B C 1
ATOM 3496 O O . LEU B 1 188 ? 22.830 54.455 37.783 1.00 13.02 188 LEU B O 1
ATOM 3501 N N . LEU B 1 189 ? 24.395 55.505 36.553 1.00 10.27 189 LEU B N 1
ATOM 3502 C CA . LEU B 1 189 ? 25.087 55.946 37.757 1.00 11.81 189 LEU B CA 1
ATOM 3503 C C . LEU B 1 189 ? 24.223 56.921 38.545 1.00 13.66 189 LEU B C 1
ATOM 3504 O O . LEU B 1 189 ? 24.124 56.820 39.773 1.00 12.81 189 LEU B O 1
ATOM 3509 N N . ASN B 1 190 ? 23.563 57.853 37.852 1.00 12.74 190 ASN B N 1
ATOM 3510 C CA . ASN B 1 190 ? 22.664 58.769 38.546 1.00 13.02 190 ASN B CA 1
ATOM 3511 C C . ASN B 1 190 ? 21.492 58.027 39.173 1.00 13.99 190 ASN B C 1
ATOM 3512 O O . ASN B 1 190 ? 21.062 58.364 40.283 1.00 16.17 190 ASN B O 1
ATOM 3517 N N . GLY B 1 191 ? 20.981 56.994 38.493 1.00 12.31 191 GLY B N 1
ATOM 3518 C CA . GLY B 1 191 ? 19.924 56.188 39.086 1.00 12.26 191 GLY B CA 1
ATOM 3519 C C . GLY B 1 191 ? 20.371 55.443 40.334 1.00 11.78 191 GLY B C 1
ATOM 3520 O O . GLY B 1 191 ? 19.626 55.351 41.314 1.00 12.19 191 GLY B O 1
ATOM 3521 N N . MET B 1 192 ? 21.593 54.911 40.325 1.00 11.05 192 MET B N 1
ATOM 3522 C CA . MET B 1 192 ? 22.044 54.172 41.499 1.00 11.57 192 MET B CA 1
ATOM 3523 C C . MET B 1 192 ? 22.307 55.099 42.673 1.00 12.75 192 MET B C 1
ATOM 3524 O O . MET B 1 192 ? 22.070 54.710 43.820 1.00 12.41 192 MET B O 1
ATOM 3529 N N . ILE B 1 193 ? 22.783 56.319 42.409 1.00 11.78 193 ILE B N 1
ATOM 3530 C CA . ILE B 1 193 ? 22.960 57.297 43.483 1.00 14.00 193 ILE B CA 1
ATOM 3531 C C . ILE B 1 193 ? 21.625 57.608 44.154 1.00 15.15 193 ILE B C 1
ATOM 3532 O O . ILE B 1 193 ? 21.545 57.758 45.383 1.00 15.86 193 ILE B O 1
ATOM 3537 N N . ALA B 1 194 ? 20.553 57.695 43.366 1.00 12.36 194 ALA B N 1
ATOM 3538 C CA . ALA B 1 194 ? 19.249 58.099 43.875 1.00 14.53 194 ALA B CA 1
ATOM 3539 C C . ALA B 1 194 ? 18.442 56.974 44.512 1.00 16.92 194 ALA B C 1
ATOM 3540 O O . ALA B 1 194 ? 17.413 57.266 45.129 1.00 16.56 194 ALA B O 1
ATOM 3542 N N . ARG B 1 195 ? 18.849 55.710 44.367 1.00 14.50 195 ARG B N 1
ATOM 3543 C CA . ARG B 1 195 ? 17.983 54.611 44.780 1.00 15.20 195 ARG B CA 1
ATOM 3544 C C . ARG B 1 195 ? 17.751 54.630 46.290 1.00 15.27 195 ARG B C 1
ATOM 3545 O O . ARG B 1 195 ? 18.537 55.180 47.063 1.00 15.24 195 ARG B O 1
ATOM 3553 N N . LYS B 1 196 ? 16.658 54.002 46.697 1.00 15.58 196 LYS B N 1
ATOM 3554 C CA . LYS B 1 196 ? 16.210 54.016 48.081 1.00 20.78 196 LYS B CA 1
ATOM 3555 C C . LYS B 1 196 ? 16.706 52.788 48.835 1.00 20.00 196 LYS B C 1
ATOM 3556 O O . LYS B 1 196 ? 17.004 51.745 48.250 1.00 16.45 196 LYS B O 1
ATOM 3562 N N . ASP B 1 197 ? 16.781 52.931 50.159 1.00 16.35 197 ASP B N 1
ATOM 3563 C CA . ASP B 1 197 ? 16.983 51.789 51.040 1.00 16.44 197 ASP B CA 1
ATOM 3564 C C . ASP B 1 197 ? 15.756 50.891 50.973 1.00 14.27 197 ASP B C 1
ATOM 3565 O O . ASP B 1 197 ? 14.626 51.350 51.179 1.00 15.26 197 ASP B O 1
ATOM 3570 N N . GLN B 1 198 ? 15.972 49.610 50.666 1.00 14.73 198 GLN B N 1
ATOM 3571 C CA . GLN B 1 198 ? 14.890 48.663 50.440 1.00 13.97 198 GLN B CA 1
ATOM 3572 C C . GLN B 1 198 ? 14.816 47.595 51.528 1.00 15.97 198 GLN B C 1
ATOM 3573 O O . GLN B 1 198 ? 14.174 46.557 51.338 1.00 15.02 198 GLN B O 1
ATOM 3579 N N . ASN B 1 199 ? 15.461 47.831 52.671 1.00 14.09 199 ASN B N 1
ATOM 3580 C CA . ASN B 1 199 ? 15.494 46.812 53.718 1.00 14.51 199 ASN B CA 1
ATOM 3581 C C . ASN B 1 199 ? 14.112 46.591 54.334 1.00 16.25 199 ASN B C 1
ATOM 3582 O O . ASN B 1 199 ? 13.670 45.445 54.488 1.00 15.63 199 ASN B O 1
ATOM 3587 N N . GLU B 1 200 ? 13.412 47.675 54.696 1.00 15.87 200 GLU B N 1
ATOM 3588 C CA . GLU B 1 200 ? 12.072 47.518 55.265 1.00 20.85 200 GLU B CA 1
ATOM 3589 C C . GLU B 1 200 ? 11.120 46.880 54.264 1.00 18.73 200 GLU B C 1
ATOM 3590 O O . GLU B 1 200 ? 10.297 46.028 54.626 1.00 15.89 200 GLU B O 1
ATOM 3596 N N . MET B 1 201 ? 11.225 47.275 52.993 1.00 17.50 201 MET B N 1
ATOM 3597 C CA . MET B 1 201 ? 10.407 46.669 51.950 1.00 17.57 201 MET B CA 1
ATOM 3598 C C . MET B 1 201 ? 10.560 45.152 51.945 1.00 15.12 201 MET B C 1
ATOM 3599 O O . MET B 1 201 ? 9.567 44.417 51.930 1.00 17.33 201 MET B O 1
ATOM 3604 N N . LEU B 1 202 ? 11.803 44.661 51.953 1.00 14.47 202 LEU B N 1
ATOM 3605 C CA . LEU B 1 202 ? 12.021 43.215 51.914 1.00 13.79 202 LEU B CA 1
ATOM 3606 C C . LEU B 1 202 ? 11.387 42.528 53.117 1.00 14.42 202 LEU B C 1
ATOM 3607 O O . LEU B 1 202 ? 10.716 41.500 52.977 1.00 16.23 202 LEU B O 1
ATOM 3612 N N . ARG B 1 203 ? 11.616 43.067 54.314 1.00 16.35 203 ARG B N 1
ATOM 3613 C CA . ARG B 1 203 ? 11.066 42.429 55.508 1.00 16.01 203 ARG B CA 1
ATOM 3614 C C . ARG B 1 203 ? 9.543 42.374 55.451 1.00 16.88 203 ARG B C 1
ATOM 3615 O O . ARG B 1 203 ? 8.932 41.385 55.880 1.00 16.76 203 ARG B O 1
ATOM 3623 N N . ALA B 1 204 ? 8.912 43.419 54.906 1.00 17.41 204 ALA B N 1
ATOM 3624 C CA . ALA B 1 204 ? 7.456 43.447 54.806 1.00 20.14 204 ALA B CA 1
ATOM 3625 C C . ALA B 1 204 ? 6.917 42.620 53.648 1.00 20.15 204 ALA B C 1
ATOM 3626 O O . ALA B 1 204 ? 5.727 42.289 53.646 1.00 21.56 204 ALA B O 1
ATOM 3628 N N . SER B 1 205 ? 7.752 42.283 52.669 1.00 16.65 205 SER B N 1
ATOM 3629 C CA . SER B 1 205 ? 7.281 41.634 51.454 1.00 18.67 205 SER B CA 1
ATOM 3630 C C . SER B 1 205 ? 6.930 40.172 51.674 1.00 20.25 205 SER B C 1
ATOM 3631 O O . SER B 1 205 ? 7.660 39.430 52.341 1.00 21.92 205 SER B O 1
ATOM 3634 N N . LYS B 1 206 ? 5.830 39.744 51.067 1.00 22.30 206 LYS B N 1
ATOM 3635 C CA . LYS B 1 206 ? 5.509 38.323 51.073 1.00 21.68 206 LYS B CA 1
ATOM 3636 C C . LYS B 1 206 ? 6.119 37.590 49.886 1.00 16.67 206 LYS B C 1
ATOM 3637 O O . LYS B 1 206 ? 5.925 36.376 49.747 1.00 17.25 206 LYS B O 1
ATOM 3643 N N . VAL B 1 207 ? 6.869 38.290 49.044 1.00 20.01 207 VAL B N 1
ATOM 3644 C CA . VAL B 1 207 ? 7.615 37.625 47.966 1.00 16.01 207 VAL B CA 1
ATOM 3645 C C . VAL B 1 207 ? 8.767 36.821 48.565 1.00 12.50 207 VAL B C 1
ATOM 3646 O O . VAL B 1 207 ? 9.578 37.381 49.326 1.00 14.54 207 VAL B O 1
ATOM 3650 N N . PRO B 1 208 ? 8.894 35.532 48.245 1.00 13.11 208 PRO B N 1
ATOM 3651 C CA . PRO B 1 208 ? 10.060 34.755 48.702 1.00 14.94 208 PRO B CA 1
ATOM 3652 C C . PRO B 1 208 ? 11.375 35.347 48.211 1.00 17.51 208 PRO B C 1
ATOM 3653 O O . PRO B 1 208 ? 11.480 35.816 47.074 1.00 14.43 208 PRO B O 1
ATOM 3657 N N . GLN B 1 209 ? 12.397 35.278 49.069 1.00 12.60 209 GLN B N 1
ATOM 3658 C CA . GLN B 1 209 ? 13.664 35.964 48.836 1.00 12.81 209 GLN B CA 1
ATOM 3659 C C . GLN B 1 209 ? 14.854 35.021 48.965 1.00 16.11 209 GLN B C 1
ATOM 3660 O O . GLN B 1 209 ? 14.908 34.188 49.879 1.00 13.77 209 GLN B O 1
ATOM 3666 N N . LEU B 1 210 ? 15.829 35.184 48.067 1.00 11.83 210 LEU B N 1
ATOM 3667 C CA . LEU B 1 210 ? 17.083 34.440 48.114 1.00 12.63 210 LEU B CA 1
ATOM 3668 C C . LEU B 1 210 ? 18.256 35.388 47.905 1.00 11.51 210 LEU B C 1
ATOM 3669 O O . LEU B 1 210 ? 18.271 36.145 46.929 1.00 12.85 210 LEU B O 1
ATOM 3674 N N . PHE B 1 211 ? 19.231 35.341 48.817 1.00 10.98 211 PHE B N 1
ATOM 3675 C CA . PHE B 1 211 ? 20.523 35.999 48.643 1.00 13.88 211 PHE B CA 1
ATOM 3676 C C . PHE B 1 211 ? 21.531 34.967 48.150 1.00 12.27 211 PHE B C 1
ATOM 3677 O O . PHE B 1 211 ? 21.656 33.893 48.745 1.00 12.43 211 PHE B O 1
ATOM 3685 N N . ILE B 1 212 ? 22.259 35.292 47.084 1.00 9.76 212 ILE B N 1
ATOM 3686 C CA . ILE B 1 212 ? 23.418 34.512 46.652 1.00 11.29 212 ILE B CA 1
ATOM 3687 C C . ILE B 1 212 ? 24.636 35.421 46.747 1.00 10.34 212 ILE B C 1
ATOM 3688 O O . ILE B 1 212 ? 24.719 36.434 46.040 1.00 11.42 212 ILE B O 1
ATOM 3693 N N . LEU B 1 213 ? 25.587 35.056 47.614 1.00 10.97 213 LEU B N 1
ATOM 3694 C CA . LEU B 1 213 ? 26.690 35.933 47.981 1.00 11.24 213 LEU B CA 1
ATOM 3695 C C . LEU B 1 213 ? 28.011 35.185 47.948 1.00 10.75 213 LEU B C 1
ATOM 3696 O O . LEU B 1 213 ? 28.099 34.046 48.415 1.00 13.24 213 LEU B O 1
ATOM 3701 N N . GLY B 1 214 ? 29.038 35.823 47.391 1.00 10.90 214 GLY B N 1
ATOM 3702 C CA . GLY B 1 214 ? 30.361 35.222 47.384 1.00 10.64 214 GLY B CA 1
ATOM 3703 C C . GLY B 1 214 ? 31.099 35.471 48.687 1.00 14.19 214 GLY B C 1
ATOM 3704 O O . GLY B 1 214 ? 30.850 36.448 49.391 1.00 13.36 214 GLY B O 1
ATOM 3705 N N . ARG B 1 215 ? 32.012 34.553 49.020 1.00 11.63 215 ARG B N 1
ATOM 3706 C CA . ARG B 1 215 ? 32.835 34.691 50.215 1.00 16.28 215 ARG B CA 1
ATOM 3707 C C . ARG B 1 215 ? 34.161 35.394 49.952 1.00 17.09 215 ARG B C 1
ATOM 3708 O O . ARG B 1 215 ? 34.885 35.694 50.909 1.00 18.26 215 ARG B O 1
ATOM 3716 N N . LYS B 1 216 ? 34.492 35.665 48.689 1.00 14.73 216 LYS B N 1
ATOM 3717 C CA . LYS B 1 216 ? 35.734 36.326 48.299 1.00 15.43 216 LYS B CA 1
ATOM 3718 C C . LYS B 1 216 ? 35.443 37.561 47.453 1.00 15.40 216 LYS B C 1
ATOM 3719 O O . LYS B 1 216 ? 36.138 37.842 46.474 1.00 16.27 216 LYS B O 1
ATOM 3725 N N . ASP B 1 217 ? 34.404 38.314 47.819 1.00 14.87 217 ASP B N 1
ATOM 3726 C CA . ASP B 1 217 ? 33.915 39.442 47.031 1.00 16.34 217 ASP B CA 1
ATOM 3727 C C . ASP B 1 217 ? 34.461 40.733 47.626 1.00 16.72 217 ASP B C 1
ATOM 3728 O O . ASP B 1 217 ? 34.029 41.150 48.704 1.00 16.26 217 ASP B O 1
ATOM 3733 N N . ASN B 1 218 ? 35.385 41.377 46.906 1.00 20.40 218 ASN B N 1
ATOM 3734 C CA . ASN B 1 218 ? 35.933 42.648 47.373 1.00 22.01 218 ASN B CA 1
ATOM 3735 C C . ASN B 1 218 ? 34.866 43.738 47.450 1.00 22.71 218 ASN B C 1
ATOM 3736 O O . ASN B 1 218 ? 35.016 44.689 48.225 1.00 21.68 218 ASN B O 1
ATOM 3741 N N . TYR B 1 219 ? 33.791 43.627 46.660 1.00 16.37 219 TYR B N 1
ATOM 3742 C CA . TYR B 1 219 ? 32.719 44.621 46.701 1.00 15.83 219 TYR B CA 1
ATOM 3743 C C . TYR B 1 219 ? 31.795 44.435 47.898 1.00 19.56 219 TYR B C 1
ATOM 3744 O O . TYR B 1 219 ? 31.217 45.416 48.382 1.00 19.05 219 TYR B O 1
ATOM 3753 N N . ILE B 1 220 ? 31.602 43.196 48.348 1.00 14.83 220 ILE B N 1
ATOM 3754 C CA . ILE B 1 220 ? 30.720 42.866 49.466 1.00 15.82 220 ILE B CA 1
ATOM 3755 C C . ILE B 1 220 ? 31.481 41.885 50.350 1.00 18.38 220 ILE B C 1
ATOM 3756 O O . ILE B 1 220 ? 31.263 40.662 50.266 1.00 15.89 220 ILE B O 1
ATOM 3761 N N . PRO B 1 221 ? 32.395 42.370 51.189 1.00 19.11 221 PRO B N 1
ATOM 3762 C CA . PRO B 1 221 ? 33.197 41.461 52.016 1.00 19.92 221 PRO B CA 1
ATOM 3763 C C . PRO B 1 221 ? 32.333 40.708 53.014 1.00 19.62 221 PRO B C 1
ATOM 3764 O O . PRO B 1 221 ? 31.199 41.087 53.307 1.00 20.94 221 PRO B O 1
ATOM 3768 N N . VAL B 1 222 ? 32.905 39.622 53.546 1.00 18.95 222 VAL B N 1
ATOM 3769 C CA . VAL B 1 222 ? 32.151 38.696 54.391 1.00 19.61 222 VAL B CA 1
ATOM 3770 C C . VAL B 1 222 ? 31.464 39.435 55.533 1.00 19.96 222 VAL B C 1
ATOM 3771 O O . VAL B 1 222 ? 30.290 39.190 55.832 1.00 20.34 222 VAL B O 1
ATOM 3775 N N . GLU B 1 223 ? 32.169 40.375 56.168 1.00 21.86 223 GLU B N 1
ATOM 3776 C CA . GLU B 1 223 ? 31.581 41.072 57.310 1.00 26.77 223 GLU B CA 1
ATOM 3777 C C . GLU B 1 223 ? 30.348 41.875 56.897 1.00 22.25 223 GLU B C 1
ATOM 3778 O O . GLU B 1 223 ? 29.318 41.832 57.580 1.00 26.24 223 GLU B O 1
ATOM 3784 N N . ALA B 1 224 ? 30.414 42.570 55.757 1.00 23.13 224 ALA B N 1
ATOM 3785 C CA . ALA B 1 224 ? 29.249 43.310 55.276 1.00 24.75 224 ALA B CA 1
ATOM 3786 C C . ALA B 1 224 ? 28.140 42.367 54.825 1.00 23.53 224 ALA B C 1
ATOM 3787 O O . ALA B 1 224 ? 26.952 42.633 55.056 1.00 22.05 224 ALA B O 1
ATOM 3789 N N . ALA B 1 225 ? 28.508 41.261 54.174 1.00 18.26 225 ALA B N 1
ATOM 3790 C CA . ALA B 1 225 ? 27.504 40.311 53.710 1.00 18.77 225 ALA B CA 1
ATOM 3791 C C . ALA B 1 225 ? 26.780 39.657 54.880 1.00 18.42 225 ALA B C 1
ATOM 3792 O O . ALA B 1 225 ? 25.557 39.481 54.837 1.00 18.88 225 ALA B O 1
ATOM 3794 N N . GLU B 1 226 ? 27.509 39.290 55.941 1.00 18.68 226 GLU B N 1
ATOM 3795 C CA . GLU B 1 226 ? 26.835 38.658 57.068 1.00 18.89 226 GLU B CA 1
ATOM 3796 C C . GLU B 1 226 ? 25.947 39.653 57.808 1.00 19.40 226 GLU B C 1
ATOM 3797 O O . GLU B 1 226 ? 24.854 39.296 58.265 1.00 23.33 226 GLU B O 1
ATOM 3803 N N . LYS B 1 227 ? 26.388 40.905 57.916 1.00 20.54 227 LYS B N 1
ATOM 3804 C CA . LYS B 1 227 ? 25.539 41.926 58.523 1.00 23.35 227 LYS B CA 1
ATOM 3805 C C . LYS B 1 227 ? 24.230 42.065 57.758 1.00 26.71 227 LYS B C 1
ATOM 3806 O O . LYS B 1 227 ? 23.149 42.153 58.356 1.00 27.33 227 LYS B O 1
ATOM 3812 N N . MET B 1 228 ? 24.310 42.045 56.431 1.00 23.60 228 MET B N 1
ATOM 3813 C CA . MET B 1 228 ? 23.125 42.234 55.607 1.00 23.05 228 MET B CA 1
ATOM 3814 C C . MET B 1 228 ? 22.111 41.117 55.813 1.00 25.77 228 MET B C 1
ATOM 3815 O O . MET B 1 228 ? 20.917 41.372 56.012 1.00 28.33 228 MET B O 1
ATOM 3820 N N . VAL B 1 229 ? 22.560 39.863 55.753 1.00 19.27 229 VAL B N 1
ATOM 3821 C CA . VAL B 1 229 ? 21.607 38.772 55.865 1.00 19.77 229 VAL B CA 1
ATOM 3822 C C . VAL B 1 229 ? 21.087 38.639 57.289 1.00 21.55 229 VAL B C 1
ATOM 3823 O O . VAL B 1 229 ? 19.993 38.101 57.489 1.00 20.67 229 VAL B O 1
ATOM 3827 N N . LYS B 1 230 ? 21.838 39.146 58.277 1.00 23.64 230 LYS B N 1
ATOM 3828 C CA . LYS B 1 230 ? 21.392 39.118 59.667 1.00 24.27 230 LYS B CA 1
ATOM 3829 C C . LYS B 1 230 ? 20.089 39.880 59.858 1.00 21.36 230 LYS B C 1
ATOM 3830 O O . LYS B 1 230 ? 19.310 39.561 60.763 1.00 19.06 230 LYS B O 1
ATOM 3836 N N . GLU B 1 231 ? 19.839 40.889 59.028 1.00 16.15 231 GLU B N 1
ATOM 3837 C CA . GLU B 1 231 ? 18.650 41.722 59.122 1.00 17.46 231 GLU B CA 1
ATOM 3838 C C . GLU B 1 231 ? 17.480 41.185 58.311 1.00 14.98 231 GLU B C 1
ATOM 3839 O O . GLU B 1 231 ? 16.400 41.785 58.338 1.00 16.21 231 GLU B O 1
ATOM 3845 N N . HIS B 1 232 ? 17.657 40.057 57.614 1.00 14.20 232 HIS B N 1
ATOM 3846 C CA . HIS B 1 232 ? 16.636 39.496 56.731 1.00 13.13 232 HIS B CA 1
ATOM 3847 C C . HIS B 1 232 ? 16.465 38.010 57.047 1.00 13.56 232 HIS B C 1
ATOM 3848 O O . HIS B 1 232 ? 16.809 37.122 56.263 1.00 14.66 232 HIS B O 1
ATOM 3855 N N . LEU B 1 233 ? 15.911 37.748 58.235 1.00 12.39 233 LEU B N 1
ATOM 3856 C CA . LEU B 1 233 ? 15.642 36.380 58.661 1.00 13.38 233 LEU B CA 1
ATOM 3857 C C . LEU B 1 233 ? 14.714 35.648 57.704 1.00 14.24 233 LEU B C 1
ATOM 3858 O O . LEU B 1 233 ? 14.739 34.410 57.649 1.00 15.13 233 LEU B O 1
ATOM 3863 N N . GLN B 1 234 ? 13.865 36.388 56.979 1.00 12.42 234 GLN B N 1
ATOM 3864 C CA . GLN B 1 234 ? 12.887 35.780 56.087 1.00 13.11 234 GLN B CA 1
ATOM 3865 C C . GLN B 1 234 ? 13.525 35.240 54.807 1.00 13.21 234 GLN B C 1
ATOM 3866 O O . GLN B 1 234 ? 12.920 34.402 54.124 1.00 12.91 234 GLN B O 1
ATOM 3872 N N . ALA B 1 235 ? 14.735 35.670 54.482 1.00 14.45 235 ALA B N 1
ATOM 3873 C CA . ALA B 1 235 ? 15.349 35.321 53.207 1.00 16.05 235 ALA B CA 1
ATOM 3874 C C . ALA B 1 235 ? 16.287 34.132 53.362 1.00 15.68 235 ALA B C 1
ATOM 3875 O O . ALA B 1 235 ? 16.955 33.982 54.390 1.00 18.42 235 ALA B O 1
ATOM 3877 N N . ARG B 1 236 ? 16.315 33.283 52.339 1.00 15.79 236 ARG B N 1
ATOM 3878 C CA . ARG B 1 236 ? 17.304 32.224 52.238 1.00 15.30 236 ARG B CA 1
ATOM 3879 C C . ARG B 1 236 ? 18.628 32.809 51.762 1.00 14.86 236 ARG B C 1
ATOM 3880 O O . ARG B 1 236 ? 18.662 33.781 51.007 1.00 15.70 236 ARG B O 1
ATOM 3888 N N . VAL B 1 237 ? 19.725 32.216 52.220 1.00 17.26 237 VAL B N 1
ATOM 3889 C CA . VAL B 1 237 ? 21.067 32.635 51.825 1.00 16.54 237 VAL B CA 1
ATOM 3890 C C . VAL B 1 237 ? 21.831 31.434 51.283 1.00 18.75 237 VAL B C 1
ATOM 3891 O O . VAL B 1 237 ? 21.870 30.373 51.919 1.00 18.24 237 VAL B O 1
ATOM 3895 N N . VAL B 1 238 ? 22.438 31.592 50.105 1.00 10.93 238 VAL B N 1
ATOM 3896 C CA . VAL B 1 238 ? 23.406 30.632 49.596 1.00 12.32 238 VAL B CA 1
ATOM 3897 C C . VAL B 1 238 ? 24.756 31.320 49.487 1.00 14.68 238 VAL B C 1
ATOM 3898 O O . VAL B 1 238 ? 24.879 32.364 48.833 1.00 14.35 238 VAL B O 1
ATOM 3902 N N . TRP B 1 239 ? 25.764 30.733 50.126 1.00 12.58 239 TRP B N 1
ATOM 3903 C CA . TRP B 1 239 ? 27.120 31.255 50.112 1.00 13.41 239 TRP B CA 1
ATOM 3904 C C . TRP B 1 239 ? 27.929 30.553 49.034 1.00 14.73 239 TRP B C 1
ATOM 3905 O O . TRP B 1 239 ? 27.907 29.322 48.933 1.00 16.26 239 TRP B O 1
ATOM 3916 N N . LEU B 1 240 ? 28.642 31.336 48.235 1.00 13.18 240 LEU B N 1
ATOM 3917 C CA . LEU B 1 240 ? 29.516 30.795 47.202 1.00 12.84 240 LEU B CA 1
ATOM 3918 C C . LEU B 1 240 ? 30.953 30.882 47.712 1.00 15.81 240 LEU B C 1
ATOM 3919 O O . LEU B 1 240 ? 31.597 31.933 47.639 1.00 12.57 240 LEU B O 1
ATOM 3924 N N . GLU B 1 241 ? 31.455 29.779 48.258 1.00 14.92 241 GLU B N 1
ATOM 3925 C CA . GLU B 1 241 ? 32.874 29.724 48.559 1.00 18.38 241 GLU B CA 1
ATOM 3926 C C . GLU B 1 241 ? 33.599 29.560 47.236 1.00 23.84 241 GLU B C 1
ATOM 3927 O O . GLU B 1 241 ? 33.264 28.659 46.465 1.00 35.72 241 GLU B O 1
ATOM 3933 N N . ASN B 1 242 ? 34.593 30.411 46.994 1.00 28.13 242 ASN B N 1
ATOM 3934 C CA . ASN B 1 242 ? 35.411 30.457 45.781 1.00 18.05 242 ASN B CA 1
ATOM 3935 C C . ASN B 1 242 ? 34.796 31.388 44.745 1.00 19.58 242 ASN B C 1
ATOM 3936 O O . ASN B 1 242 ? 35.121 31.296 43.554 1.00 24.78 242 ASN B O 1
ATOM 3941 N N . SER B 1 243 ? 33.900 32.275 45.170 1.00 12.77 243 SER B N 1
ATOM 3942 C CA . SER B 1 243 ? 33.351 33.270 44.262 1.00 12.82 243 SER B CA 1
ATOM 3943 C C . SER B 1 243 ? 33.535 34.648 44.879 1.00 13.06 243 SER B C 1
ATOM 3944 O O . SER B 1 243 ? 33.555 34.796 46.104 1.00 12.55 243 SER B O 1
ATOM 3947 N N . GLY B 1 244 ? 33.705 35.644 44.012 1.00 11.49 244 GLY B N 1
ATOM 3948 C CA . GLY B 1 244 ? 33.643 37.038 44.401 1.00 14.04 244 GLY B CA 1
ATOM 3949 C C . GLY B 1 244 ? 32.282 37.597 44.061 1.00 12.67 244 GLY B C 1
ATOM 3950 O O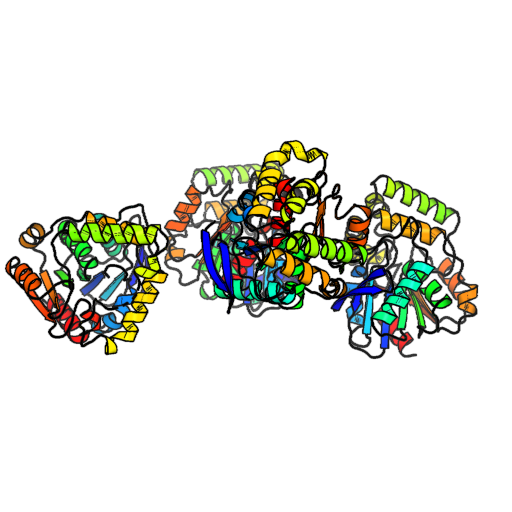 . GLY B 1 244 ? 31.272 37.105 44.559 1.00 11.83 244 GLY B O 1
ATOM 3951 N N . HIS B 1 245 ? 32.249 38.604 43.189 1.00 11.99 245 HIS B N 1
ATOM 3952 C CA . HIS B 1 245 ? 31.031 39.256 42.729 1.00 12.07 245 HIS B CA 1
ATOM 3953 C C . HIS B 1 245 ? 30.396 38.555 41.533 1.00 11.51 245 HIS B C 1
ATOM 3954 O O . HIS B 1 245 ? 29.277 38.912 41.147 1.00 11.17 245 HIS B O 1
ATOM 3961 N N . MET B 1 246 ? 31.073 37.570 40.942 1.00 10.64 246 MET B N 1
ATOM 3962 C CA . MET B 1 246 ? 30.653 37.007 39.664 1.00 11.52 246 MET B CA 1
ATOM 3963 C C . MET B 1 246 ? 30.312 35.524 39.769 1.00 10.67 246 MET B C 1
ATOM 3964 O O . MET B 1 246 ? 30.712 34.723 38.912 1.00 10.27 246 MET B O 1
ATOM 3969 N N . GLY B 1 247 ? 29.519 35.166 40.775 1.00 9.41 247 GLY B N 1
ATOM 3970 C CA . GLY B 1 247 ? 29.341 33.762 41.111 1.00 10.40 247 GLY B CA 1
ATOM 3971 C C . GLY B 1 247 ? 28.724 32.929 40.005 1.00 11.49 247 GLY B C 1
ATOM 3972 O O . GLY B 1 247 ? 29.012 31.737 39.887 1.00 12.37 247 GLY B O 1
ATOM 3973 N N . PHE B 1 248 ? 27.866 33.529 39.184 1.00 9.72 248 PHE B N 1
ATOM 3974 C CA . PHE B 1 248 ? 27.261 32.764 38.102 1.00 11.69 248 PHE B CA 1
ATOM 3975 C C . PHE B 1 248 ? 28.250 32.427 36.986 1.00 10.81 248 PHE B C 1
ATOM 3976 O O . PHE B 1 248 ? 27.942 31.558 36.160 1.00 12.72 248 PHE B O 1
ATOM 3984 N N . LEU B 1 249 ? 29.412 33.082 36.942 1.00 10.59 249 LEU B N 1
ATOM 3985 C CA . LEU B 1 249 ? 30.526 32.680 36.086 1.00 13.26 249 LEU B CA 1
ATOM 3986 C C . LEU B 1 249 ? 31.565 31.850 36.824 1.00 15.78 249 LEU B C 1
ATOM 3987 O O . LEU B 1 249 ? 32.150 30.925 36.247 1.00 14.35 249 LEU B O 1
ATOM 3992 N N . GLU B 1 250 ? 31.820 32.190 38.090 1.00 11.47 250 GLU B N 1
ATOM 3993 C CA . GLU B 1 250 ? 32.864 31.541 38.875 1.00 13.32 250 GLU B CA 1
ATOM 3994 C C . GLU B 1 250 ? 32.433 30.172 39.380 1.00 15.12 250 GLU B C 1
ATOM 3995 O O . GLU B 1 250 ? 33.262 29.257 39.481 1.00 15.92 250 GLU B O 1
ATOM 4001 N N . GLU B 1 251 ? 31.156 30.019 39.707 1.00 12.00 251 GLU B N 1
ATOM 4002 C CA . GLU B 1 251 ? 30.608 28.750 40.191 1.00 14.42 251 GLU B CA 1
ATOM 4003 C C . GLU B 1 251 ? 29.245 28.546 39.553 1.00 14.49 251 GLU B C 1
ATOM 4004 O O . GLU B 1 251 ? 28.213 28.575 40.233 1.00 12.45 251 GLU B O 1
ATOM 4010 N N . PRO B 1 252 ? 29.202 28.330 38.233 1.00 13.50 252 PRO B N 1
ATOM 4011 C CA . PRO B 1 252 ? 27.892 28.305 37.562 1.00 13.16 252 PRO B CA 1
ATOM 4012 C C . PRO B 1 252 ? 26.996 27.169 38.020 1.00 13.84 252 PRO B C 1
ATOM 4013 O O . PRO B 1 252 ? 25.789 27.376 38.181 1.00 14.25 252 PRO B O 1
ATOM 4017 N N . GLU B 1 253 ? 27.548 25.971 38.243 1.00 14.21 253 GLU B N 1
ATOM 4018 C CA . GLU B 1 253 ? 26.704 24.837 38.613 1.00 17.65 253 GLU B CA 1
ATOM 4019 C C . GLU B 1 253 ? 26.034 25.069 39.960 1.00 13.44 253 GLU B C 1
ATOM 4020 O O . GLU B 1 253 ? 24.828 24.851 40.113 1.00 13.87 253 GLU B O 1
ATOM 4026 N N . THR B 1 254 ? 26.818 25.508 40.950 1.00 14.70 254 THR B N 1
ATOM 4027 C CA . THR B 1 254 ? 26.295 25.768 42.284 1.00 15.06 254 THR B CA 1
ATOM 4028 C C . THR B 1 254 ? 25.290 26.914 42.272 1.00 12.52 254 THR B C 1
ATOM 4029 O O . THR B 1 254 ? 24.233 26.823 42.900 1.00 11.59 254 THR B O 1
ATOM 4033 N N . THR B 1 255 ? 25.584 27.987 41.531 1.00 13.26 255 THR B N 1
ATOM 4034 C CA . THR B 1 255 ? 24.636 29.096 41.443 1.00 11.65 255 THR B CA 1
ATOM 4035 C C . THR B 1 255 ? 23.339 28.670 40.771 1.00 12.50 255 THR B C 1
ATOM 4036 O O . THR B 1 255 ? 22.245 29.025 41.229 1.00 10.39 255 THR B O 1
ATOM 4040 N N . ALA B 1 256 ? 23.443 27.916 39.673 1.00 11.84 256 ALA B N 1
ATOM 4041 C CA . ALA B 1 256 ? 22.255 27.458 38.965 1.00 15.54 256 ALA B CA 1
ATOM 4042 C C . ALA B 1 256 ? 21.418 26.530 39.834 1.00 12.93 256 ALA B C 1
ATOM 4043 O O . ALA B 1 256 ? 20.188 26.632 39.854 1.00 14.03 256 ALA B O 1
ATOM 4045 N N . ARG B 1 257 ? 22.073 25.617 40.561 1.00 15.68 257 ARG B N 1
ATOM 4046 C CA . ARG B 1 257 ? 21.342 24.750 41.480 1.00 14.65 257 ARG B CA 1
ATOM 4047 C C . ARG B 1 257 ? 20.612 25.561 42.540 1.00 14.72 257 ARG B C 1
ATOM 4048 O O . ARG B 1 257 ? 19.477 25.235 42.902 1.00 17.00 257 ARG B O 1
ATOM 4056 N N . ALA B 1 258 ? 21.238 26.635 43.038 1.00 12.99 258 ALA B N 1
ATOM 4057 C CA . ALA B 1 258 ? 20.579 27.461 44.043 1.00 13.09 258 ALA B CA 1
ATOM 4058 C C . ALA B 1 258 ? 19.316 28.102 43.480 1.00 10.80 258 ALA B C 1
ATOM 4059 O O . ALA B 1 258 ? 18.278 28.143 44.150 1.00 13.01 258 ALA B O 1
ATOM 4061 N N . ILE B 1 259 ? 19.384 28.603 42.244 1.00 12.15 259 ILE B N 1
ATOM 4062 C CA . ILE B 1 259 ? 18.215 29.213 41.626 1.00 9.30 259 ILE B CA 1
ATOM 4063 C C . ILE B 1 259 ? 17.155 28.160 41.320 1.00 14.29 259 ILE B C 1
ATOM 4064 O O . ILE B 1 259 ? 15.967 28.368 41.585 1.00 14.98 259 ILE B O 1
ATOM 4069 N N . LEU B 1 260 ? 17.565 27.014 40.772 1.00 14.12 260 LEU B N 1
ATOM 4070 C CA . LEU B 1 260 ? 16.592 25.979 40.431 1.00 17.12 260 LEU B CA 1
ATOM 4071 C C . LEU B 1 260 ? 15.845 25.496 41.674 1.00 14.95 260 LEU B C 1
ATOM 4072 O O . LEU B 1 260 ? 14.615 25.384 41.663 1.00 18.28 260 LEU B O 1
ATOM 4077 N N . ASP B 1 261 ? 16.575 25.220 42.760 1.00 17.44 261 ASP B N 1
ATOM 4078 C CA . ASP B 1 261 ? 15.932 24.804 44.009 1.00 18.45 261 ASP B CA 1
ATOM 4079 C C . ASP B 1 261 ? 14.938 25.851 44.493 1.00 24.19 261 ASP B C 1
ATOM 4080 O O . ASP B 1 261 ? 13.834 25.520 44.939 1.00 21.88 261 ASP B O 1
ATOM 4085 N N . PHE B 1 262 ? 15.328 27.124 44.422 1.00 16.75 262 PHE B N 1
ATOM 4086 C CA . PHE B 1 262 ? 14.485 28.209 44.908 1.00 17.62 262 PHE B CA 1
ATOM 4087 C C . PHE B 1 262 ? 13.203 28.322 44.092 1.00 18.37 262 PHE B C 1
ATOM 4088 O O . PHE B 1 262 ? 12.110 28.463 44.655 1.00 21.88 262 PHE B O 1
ATOM 4096 N N . VAL B 1 263 ? 13.320 28.258 42.762 1.00 18.20 263 VAL B N 1
ATOM 4097 C CA . VAL B 1 263 ? 12.149 28.371 41.891 1.00 20.52 263 VAL B CA 1
ATOM 4098 C C . VAL B 1 263 ? 11.186 27.216 42.143 1.00 26.60 263 VAL B C 1
ATOM 4099 O O . VAL B 1 263 ? 9.969 27.408 42.257 1.00 26.88 263 VAL B O 1
ATOM 4103 N N . ASN B 1 264 ? 11.716 26.002 42.233 1.00 25.65 264 ASN B N 1
ATOM 4104 C CA . ASN B 1 264 ? 10.885 24.816 42.392 1.00 28.74 264 ASN B CA 1
ATOM 4105 C C . ASN B 1 264 ? 10.422 24.604 43.828 1.00 31.83 264 ASN B C 1
ATOM 4106 O O . ASN B 1 264 ? 9.932 23.515 44.146 1.00 36.37 264 ASN B O 1
ATOM 4111 N N . GLY B 1 265 ? 10.564 25.611 44.689 1.00 30.36 265 GLY B N 1
ATOM 4112 C CA . GLY B 1 265 ? 10.167 25.511 46.081 1.00 34.02 265 GLY B CA 1
ATOM 4113 C C . GLY B 1 265 ? 11.309 25.127 47.000 1.00 40.30 265 GLY B C 1
ATOM 4114 O O . GLY B 1 265 ? 11.892 24.050 46.859 1.00 42.04 265 GLY B O 1
ATOM 4115 N N . MET C 1 1 ? -23.832 14.639 17.023 1.00 19.47 1 MET C N 1
ATOM 4116 C CA . MET C 1 1 ? -22.500 14.070 16.836 1.00 14.47 1 MET C CA 1
ATOM 4117 C C . MET C 1 1 ? -21.901 13.630 18.173 1.00 15.14 1 MET C C 1
ATOM 4118 O O . MET C 1 1 ? -21.871 14.407 19.121 1.00 18.36 1 MET C O 1
ATOM 4123 N N . ILE C 1 2 ? -21.407 12.397 18.228 1.00 14.89 2 ILE C N 1
ATOM 4124 C CA . ILE C 1 2 ? -20.770 11.840 19.417 1.00 14.90 2 ILE C CA 1
ATOM 4125 C C . ILE C 1 2 ? -19.264 11.807 19.170 1.00 14.18 2 ILE C C 1
ATOM 4126 O O . ILE C 1 2 ? -18.799 11.184 18.208 1.00 12.50 2 ILE C O 1
ATOM 4131 N N . GLU C 1 3 ? -18.505 12.492 20.024 1.00 13.88 3 GLU C N 1
ATOM 4132 C CA . GLU C 1 3 ? -17.054 12.502 19.895 1.00 14.42 3 GLU C CA 1
ATOM 4133 C C . GLU C 1 3 ? -16.483 11.183 20.407 1.00 17.19 3 GLU C C 1
ATOM 4134 O O . GLU C 1 3 ? -16.868 10.711 21.481 1.00 16.67 3 GLU C O 1
ATOM 4140 N N . LYS C 1 4 ? -15.572 10.583 19.636 1.00 13.17 4 LYS C N 1
ATOM 4141 C CA . LYS C 1 4 ? -14.951 9.325 20.016 1.00 12.54 4 LYS C CA 1
ATOM 4142 C C . LYS C 1 4 ? -13.445 9.375 19.799 1.00 12.75 4 LYS C C 1
ATOM 4143 O O . LYS C 1 4 ? -12.941 10.077 18.918 1.00 14.31 4 LYS C O 1
ATOM 4149 N N . PHE C 1 5 ? -12.724 8.619 20.621 1.00 12.61 5 PHE C N 1
ATOM 4150 C CA . PHE C 1 5 ? -11.322 8.314 20.369 1.00 10.19 5 PHE C CA 1
ATOM 4151 C C . PHE C 1 5 ? -11.223 6.810 20.154 1.00 13.87 5 PHE C C 1
ATOM 4152 O O . PHE C 1 5 ? -11.596 6.028 21.034 1.00 14.31 5 PHE C O 1
ATOM 4160 N N . ILE C 1 6 ? -10.776 6.401 18.970 1.00 11.81 6 ILE C N 1
ATOM 4161 C CA . ILE C 1 6 ? -10.772 4.993 18.601 1.00 11.32 6 ILE C CA 1
ATOM 4162 C C . ILE C 1 6 ? -9.360 4.571 18.218 1.00 12.95 6 ILE C C 1
ATOM 4163 O O . ILE C 1 6 ? -8.469 5.396 18.014 1.00 14.14 6 ILE C O 1
ATOM 4168 N N . MET C 1 7 ? -9.166 3.256 18.144 1.00 13.06 7 MET C N 1
ATOM 4169 C CA . MET C 1 7 ? -7.934 2.665 17.635 1.00 12.12 7 MET C CA 1
ATOM 4170 C C . MET C 1 7 ? -8.204 2.226 16.197 1.00 10.86 7 MET C C 1
ATOM 4171 O O . MET C 1 7 ? -8.838 1.190 15.954 1.00 15.08 7 MET C O 1
ATOM 4176 N N . ALA C 1 8 ? -7.735 3.028 15.243 1.00 12.08 8 ALA C N 1
ATOM 4177 C CA . ALA C 1 8 ? -7.846 2.700 13.818 1.00 14.30 8 ALA C CA 1
ATOM 4178 C C . ALA C 1 8 ? -6.631 1.860 13.446 1.00 12.88 8 ALA C C 1
ATOM 4179 O O . ALA C 1 8 ? -5.580 2.379 13.067 1.00 13.56 8 ALA C O 1
ATOM 4181 N N . GLY C 1 9 ? -6.780 0.541 13.542 1.00 14.32 9 GLY C N 1
ATOM 4182 C CA . GLY C 1 9 ? -5.660 -0.351 13.386 1.00 14.49 9 GLY C CA 1
ATOM 4183 C C . GLY C 1 9 ? -4.578 -0.002 14.387 1.00 15.76 9 GLY C C 1
ATOM 4184 O O . GLY C 1 9 ? -4.799 -0.021 15.603 1.00 16.11 9 GLY C O 1
ATOM 4185 N N . PRO C 1 10 ? -3.394 0.356 13.897 1.00 16.58 10 PRO C N 1
ATOM 4186 C CA . PRO C 1 10 ? -2.297 0.743 14.794 1.00 18.01 10 PRO C CA 1
ATOM 4187 C C . PRO C 1 10 ? -2.295 2.203 15.218 1.00 16.92 10 PRO C C 1
ATOM 4188 O O . PRO C 1 10 ? -1.383 2.605 15.949 1.00 18.80 10 PRO C O 1
ATOM 4192 N N . THR C 1 11 ? -3.277 2.999 14.795 1.00 13.75 11 THR C N 1
ATOM 4193 C CA . THR C 1 11 ? -3.208 4.453 14.893 1.00 13.82 11 THR C CA 1
ATOM 4194 C C . THR C 1 11 ? -4.401 4.992 15.678 1.00 11.60 11 THR C C 1
ATOM 4195 O O . THR C 1 11 ? -5.554 4.792 15.280 1.00 12.04 11 THR C O 1
ATOM 4199 N N . ALA C 1 12 ? -4.129 5.686 16.782 1.00 8.94 12 ALA C N 1
ATOM 4200 C CA . ALA C 1 12 ? -5.202 6.344 17.518 1.00 11.11 12 ALA C CA 1
ATOM 4201 C C . ALA C 1 12 ? -5.801 7.445 16.650 1.00 11.43 12 ALA C C 1
ATOM 4202 O O . ALA C 1 12 ? -5.084 8.128 15.918 1.00 9.87 12 ALA C O 1
ATOM 4204 N N . LEU C 1 13 ? -7.123 7.599 16.707 1.00 8.11 13 LEU C N 1
ATOM 4205 C CA . LEU C 1 13 ? -7.795 8.550 15.832 1.00 10.41 13 LEU C CA 1
ATOM 4206 C C . LEU C 1 13 ? -8.958 9.223 16.549 1.00 10.53 13 LEU C C 1
ATOM 4207 O O . LEU C 1 13 ? -9.720 8.574 17.273 1.00 11.27 13 LEU C O 1
ATOM 4212 N N . HIS C 1 14 ? -9.082 10.525 16.327 1.00 8.22 14 HIS C N 1
ATOM 4213 C CA . HIS C 1 14 ? -10.131 11.363 16.897 1.00 9.17 14 HIS C CA 1
ATOM 4214 C C . HIS C 1 14 ? -11.254 11.480 15.870 1.00 10.99 14 HIS C C 1
ATOM 4215 O O . HIS C 1 14 ? -11.031 11.966 14.757 1.00 9.49 14 HIS C O 1
ATOM 4222 N N . VAL C 1 15 ? -12.456 11.037 16.229 1.00 9.85 15 VAL C N 1
ATOM 4223 C CA . VAL C 1 15 ? -13.560 11.039 15.269 1.00 9.67 15 VAL C CA 1
ATOM 4224 C C . VAL C 1 15 ? -14.805 11.624 15.925 1.00 12.78 15 VAL C C 1
ATOM 4225 O O . VAL C 1 15 ? -14.890 11.766 17.141 1.00 11.11 15 VAL C O 1
ATOM 4229 N N . CYS C 1 16 ? -15.794 11.946 15.094 1.00 11.01 16 CYS C N 1
ATOM 4230 C CA . CYS C 1 16 ? -17.132 12.288 15.557 1.00 12.52 16 CYS C CA 1
ATOM 4231 C C . CYS C 1 16 ? -18.114 11.484 14.723 1.00 13.11 16 CYS C C 1
ATOM 4232 O O . CYS C 1 16 ? -17.923 11.359 13.513 1.00 12.97 16 CYS C O 1
ATOM 4235 N N . ASP C 1 17 ? -19.153 10.946 15.367 1.00 11.69 17 ASP C N 1
ATOM 4236 C CA . ASP C 1 17 ? -20.021 9.946 14.746 1.00 10.72 17 ASP C CA 1
ATOM 4237 C C . ASP C 1 17 ? -21.462 10.201 15.168 1.00 15.62 17 ASP C C 1
ATOM 4238 O O . ASP C 1 17 ? -21.774 10.141 16.363 1.00 14.57 17 ASP C O 1
ATOM 4243 N N . SER C 1 18 ? -22.341 10.503 14.202 1.00 11.40 18 SER C N 1
ATOM 4244 C CA . SER C 1 18 ? -23.744 10.687 14.569 1.00 13.35 18 SER C CA 1
ATOM 4245 C C . SER C 1 18 ? -24.468 9.360 14.801 1.00 15.11 18 SER C C 1
ATOM 4246 O O . SER C 1 18 ? -25.598 9.372 15.309 1.00 15.52 18 SER C O 1
ATOM 4249 N N . GLN C 1 19 ? -23.846 8.233 14.442 1.00 14.53 19 GLN C N 1
ATOM 4250 C CA . GLN C 1 19 ? -24.239 6.873 14.819 1.00 14.41 19 GLN C CA 1
ATOM 4251 C C . GLN C 1 19 ? -25.510 6.360 14.146 1.00 15.10 19 GLN C C 1
ATOM 4252 O O . GLN C 1 19 ? -25.529 5.221 13.675 1.00 18.47 19 GLN C O 1
ATOM 4258 N N . LYS C 1 20 ? -26.560 7.179 14.070 1.00 15.77 20 LYS C N 1
ATOM 4259 C CA . LYS C 1 20 ? -27.861 6.728 13.581 1.00 19.17 20 LYS C CA 1
ATOM 4260 C C . LYS C 1 20 ? -27.972 6.856 12.059 1.00 17.23 20 LYS C C 1
ATOM 4261 O O . LYS C 1 20 ? -27.638 7.897 11.486 1.00 16.10 20 LYS C O 1
ATOM 4267 N N . GLY C 1 21 ? -28.454 5.798 11.410 1.00 17.11 21 GLY C N 1
ATOM 4268 C CA . GLY C 1 21 ? -28.665 5.841 9.975 1.00 18.19 21 GLY C CA 1
ATOM 4269 C C . GLY C 1 21 ? -28.065 4.652 9.255 1.00 17.52 21 GLY C C 1
ATOM 4270 O O . GLY C 1 21 ? -26.945 4.230 9.566 1.00 19.74 21 GLY C O 1
ATOM 4271 N N . ASP C 1 22 ? -28.803 4.101 8.290 1.00 19.40 22 ASP C N 1
ATOM 4272 C CA . ASP C 1 22 ? -28.316 2.933 7.569 1.00 19.49 22 ASP C CA 1
ATOM 4273 C C . ASP C 1 22 ? -27.230 3.290 6.561 1.00 19.35 22 ASP C C 1
ATOM 4274 O O . ASP C 1 22 ? -26.337 2.475 6.297 1.00 20.35 22 ASP C O 1
ATOM 4279 N N . LYS C 1 23 ? -27.283 4.484 5.991 1.00 14.82 23 LYS C N 1
ATOM 4280 C CA . LYS C 1 23 ? -26.312 4.910 4.994 1.00 14.46 23 LYS C CA 1
ATOM 4281 C C . LYS C 1 23 ? -25.376 5.918 5.632 1.00 13.46 23 LYS C C 1
ATOM 4282 O O . LYS C 1 23 ? -25.821 6.787 6.387 1.00 15.90 23 LYS C O 1
ATOM 4288 N N . CYS C 1 24 ? -24.086 5.799 5.325 1.00 14.29 24 CYS C N 1
ATOM 4289 C CA . CYS C 1 24 ? -23.053 6.554 6.026 1.00 12.63 24 CYS C CA 1
ATOM 4290 C C . CYS C 1 24 ? -22.277 7.433 5.059 1.00 10.72 24 CYS C C 1
ATOM 4291 O O . CYS C 1 24 ? -21.826 6.965 4.005 1.00 12.61 24 CYS C O 1
ATOM 4294 N N . VAL C 1 25 ? -22.096 8.695 5.437 1.00 10.76 25 VAL C N 1
ATOM 4295 C CA . VAL C 1 25 ? -21.203 9.610 4.744 1.00 8.83 25 VAL C CA 1
ATOM 4296 C C . VAL C 1 25 ? -20.068 9.981 5.696 1.00 11.99 25 VAL C C 1
ATOM 4297 O O . VAL C 1 25 ? -20.301 10.246 6.882 1.00 10.41 25 VAL C O 1
ATOM 4301 N N . VAL C 1 26 ? -18.841 9.982 5.173 1.00 8.86 26 VAL C N 1
ATOM 4302 C CA . VAL C 1 26 ? -17.631 10.298 5.929 1.00 8.79 26 VAL C CA 1
ATOM 4303 C C . VAL C 1 26 ? -17.047 11.561 5.321 1.00 9.32 26 VAL C C 1
ATOM 4304 O O . VAL C 1 26 ? -16.876 11.634 4.102 1.00 11.05 26 VAL C O 1
ATOM 4308 N N . LEU C 1 27 ? -16.775 12.564 6.154 1.00 6.48 27 LEU C N 1
ATOM 4309 C CA . LEU C 1 27 ? -16.296 13.862 5.695 1.00 8.22 27 LEU C CA 1
ATOM 4310 C C . LEU C 1 27 ? -14.843 14.041 6.114 1.00 6.97 27 LEU C C 1
ATOM 4311 O O . LEU C 1 27 ? -14.515 13.914 7.300 1.00 9.00 27 LEU C O 1
ATOM 4316 N N . LEU C 1 28 ? -13.984 14.330 5.146 1.00 7.64 28 LEU C N 1
ATOM 4317 C CA . LEU C 1 28 ? -12.549 14.518 5.366 1.00 6.85 28 LEU C CA 1
ATOM 4318 C C . LEU C 1 28 ? -12.205 15.984 5.110 1.00 7.20 28 LEU C C 1
ATOM 4319 O O . LEU C 1 28 ? -12.278 16.447 3.967 1.00 7.75 28 LEU C O 1
ATOM 4324 N N . HIS C 1 29 ? -11.783 16.691 6.163 1.00 7.88 29 HIS C N 1
ATOM 4325 C CA . HIS C 1 29 ? -11.378 18.086 6.075 1.00 9.84 29 HIS C CA 1
ATOM 4326 C C . HIS C 1 29 ? -10.130 18.246 5.206 1.00 8.67 29 HIS C C 1
ATOM 4327 O O . HIS C 1 29 ? -9.467 17.274 4.823 1.00 8.14 29 HIS C O 1
ATOM 4334 N N . GLY C 1 30 ? -9.773 19.507 4.952 1.00 8.82 30 GLY C N 1
ATOM 4335 C CA . GLY C 1 30 ? -8.634 19.846 4.137 1.00 9.84 30 GLY C CA 1
ATOM 4336 C C . GLY C 1 30 ? -7.478 20.429 4.926 1.00 10.45 30 GLY C C 1
ATOM 4337 O O . GLY C 1 30 ? -7.397 20.310 6.156 1.00 10.04 30 GLY C O 1
ATOM 4338 N N . TYR C 1 31 ? -6.553 21.055 4.198 1.00 9.40 31 TYR C N 1
ATOM 4339 C CA . TYR C 1 31 ? -5.339 21.603 4.789 1.00 10.37 31 TYR C CA 1
ATOM 4340 C C . TYR C 1 31 ? -5.662 22.789 5.700 1.00 11.11 31 TYR C C 1
ATOM 4341 O O . TYR C 1 31 ? -6.442 23.680 5.335 1.00 11.95 31 TYR C O 1
ATOM 4350 N N . LEU C 1 32 ? -5.047 22.787 6.887 1.00 9.55 32 LEU C N 1
ATOM 4351 C CA . LEU C 1 32 ? -5.258 23.784 7.952 1.00 9.79 32 LEU C CA 1
ATOM 4352 C C . LEU C 1 32 ? -6.709 23.819 8.424 1.00 13.36 32 LEU C C 1
ATOM 4353 O O . LEU C 1 32 ? -7.178 24.828 8.955 1.00 15.57 32 LEU C O 1
ATOM 4358 N N . GLU C 1 33 ? -7.422 22.712 8.247 1.00 8.70 33 GLU C N 1
ATOM 4359 C CA . GLU C 1 33 ? -8.738 22.490 8.823 1.00 9.99 33 GLU C CA 1
ATOM 4360 C C . GLU C 1 33 ? -8.652 21.328 9.800 1.00 10.68 33 GLU C C 1
ATOM 4361 O O . GLU C 1 33 ? -7.618 20.667 9.928 1.00 11.37 33 GLU C O 1
ATOM 4367 N N . SER C 1 34 ? -9.759 21.078 10.490 1.00 8.91 34 SER C N 1
ATOM 4368 C CA . SER C 1 34 ? -9.913 19.865 11.291 1.00 8.81 34 SER C CA 1
ATOM 4369 C C . SER C 1 34 ? -11.362 19.432 11.183 1.00 11.39 34 SER C C 1
ATOM 4370 O O . SER C 1 34 ? -12.124 20.009 10.406 1.00 9.89 34 SER C O 1
ATOM 4373 N N . MET C 1 35 ? -11.754 18.420 11.969 1.00 10.94 35 MET C N 1
ATOM 4374 C CA . MET C 1 35 ? -13.159 18.007 11.995 1.00 9.35 35 MET C CA 1
ATOM 4375 C C . MET C 1 35 ? -14.080 19.177 12.346 1.00 11.43 35 MET C C 1
ATOM 4376 O O . MET C 1 35 ? -15.250 19.198 11.943 1.00 9.78 35 MET C O 1
ATOM 4381 N N . LEU C 1 36 ? -13.561 20.176 13.062 1.00 12.43 36 LEU C N 1
ATOM 4382 C CA . LEU C 1 36 ? -14.387 21.309 13.469 1.00 13.33 36 LEU C CA 1
ATOM 4383 C C . LEU C 1 36 ? -14.937 22.102 12.291 1.00 12.04 36 LEU C C 1
ATOM 4384 O O . LEU C 1 36 ? -15.958 22.782 12.448 1.00 12.08 36 LEU C O 1
ATOM 4389 N N . VAL C 1 37 ? -14.285 22.048 11.123 1.00 10.86 37 VAL C N 1
ATOM 4390 C CA . VAL C 1 37 ? -14.741 22.841 9.988 1.00 9.04 37 VAL C CA 1
ATOM 4391 C C . VAL C 1 37 ? -16.132 22.424 9.531 1.00 10.73 37 VAL C C 1
ATOM 4392 O O . VAL C 1 37 ? -16.847 23.236 8.934 1.00 10.97 37 VAL C O 1
ATOM 4396 N N . TRP C 1 38 ? -16.549 21.195 9.848 1.00 10.38 38 TRP C N 1
ATOM 4397 C CA . TRP C 1 38 ? -17.830 20.639 9.426 1.00 10.93 38 TRP C CA 1
ATOM 4398 C C . TRP C 1 38 ? -18.961 20.884 10.418 1.00 11.65 38 TRP C C 1
ATOM 4399 O O . TRP C 1 38 ? -20.080 20.423 10.175 1.00 10.21 38 TRP C O 1
ATOM 4410 N N . GLU C 1 39 ? -18.698 21.581 11.528 1.00 10.13 39 GLU C N 1
ATOM 4411 C CA . GLU C 1 39 ? -19.625 21.550 12.657 1.00 13.72 39 GLU C CA 1
ATOM 4412 C C . GLU C 1 39 ? -20.996 22.108 12.288 1.00 14.36 39 GLU C C 1
ATOM 4413 O O . GLU C 1 39 ? -22.024 21.593 12.745 1.00 16.69 39 GLU C O 1
ATOM 4419 N N . ASP C 1 40 ? -21.036 23.152 11.469 1.00 14.48 40 ASP C N 1
ATOM 4420 C CA . ASP C 1 40 ? -22.309 23.747 11.092 1.00 12.95 40 ASP C CA 1
ATOM 4421 C C . ASP C 1 40 ? -22.910 23.098 9.855 1.00 14.75 40 ASP C C 1
ATOM 4422 O O . ASP C 1 40 ? -24.069 23.383 9.519 1.00 15.16 40 ASP C O 1
ATOM 4427 N N . PHE C 1 41 ? -22.155 22.225 9.196 1.00 11.52 41 PHE C N 1
ATOM 4428 C CA . PHE C 1 41 ? -22.601 21.538 7.994 1.00 13.55 41 PHE C CA 1
ATOM 4429 C C . PHE C 1 41 ? -23.280 20.211 8.309 1.00 13.57 41 PHE C C 1
ATOM 4430 O O . PHE C 1 41 ? -24.283 19.873 7.670 1.00 13.32 41 PHE C O 1
ATOM 4438 N N . VAL C 1 42 ? -22.771 19.460 9.290 1.00 11.17 42 VAL C N 1
ATOM 4439 C CA . VAL C 1 42 ? -23.300 18.122 9.572 1.00 12.95 42 VAL C CA 1
ATOM 4440 C C . VAL C 1 42 ? -24.796 18.109 9.903 1.00 13.78 42 VAL C C 1
ATOM 4441 O O . VAL C 1 42 ? -25.446 17.106 9.591 1.00 12.02 42 VAL C O 1
ATOM 4445 N N . PRO C 1 43 ? -25.406 19.141 10.508 1.00 13.35 43 PRO C N 1
ATOM 4446 C CA . PRO C 1 43 ? -26.865 19.056 10.749 1.00 16.35 43 PRO C CA 1
ATOM 4447 C C . PRO C 1 43 ? -27.697 19.003 9.483 1.00 17.39 43 PRO C C 1
ATOM 4448 O O . PRO C 1 43 ? -28.864 18.597 9.548 1.00 16.40 43 PRO C O 1
ATOM 4452 N N . PHE C 1 44 ? -27.147 19.415 8.339 1.00 14.42 44 PHE C N 1
ATOM 4453 C CA . PHE C 1 44 ? -27.841 19.266 7.069 1.00 14.42 44 PHE C CA 1
ATOM 4454 C C . PHE C 1 44 ? -27.844 17.826 6.577 1.00 13.47 44 PHE C C 1
ATOM 4455 O O . PHE C 1 44 ? -28.545 17.518 5.600 1.00 15.66 44 PHE C O 1
ATOM 4463 N N . LEU C 1 45 ? -27.091 16.940 7.230 1.00 12.70 45 LEU C N 1
ATOM 4464 C CA . LEU C 1 45 ? -26.986 15.551 6.806 1.00 12.90 45 LEU C CA 1
ATOM 4465 C C . LEU C 1 45 ? -27.422 14.551 7.860 1.00 13.23 45 LEU C C 1
ATOM 4466 O O . LEU C 1 45 ? -27.960 13.497 7.505 1.00 13.11 45 LEU C O 1
ATOM 4471 N N . TYR C 1 46 ? -27.154 14.808 9.139 1.00 14.21 46 TYR C N 1
ATOM 4472 C CA . TYR C 1 46 ? -27.241 13.692 10.070 1.00 12.80 46 TYR C CA 1
ATOM 4473 C C . TYR C 1 46 ? -28.672 13.314 10.440 1.00 16.00 46 TYR C C 1
ATOM 4474 O O . TYR C 1 46 ? -28.856 12.321 11.151 1.00 17.55 46 TYR C O 1
ATOM 4483 N N . LYS C 1 47 ? -29.692 14.022 9.951 1.00 16.52 47 LYS C N 1
ATOM 4484 C CA . LYS C 1 47 ? -31.022 13.486 10.202 1.00 17.69 47 LYS C CA 1
ATOM 4485 C C . LYS C 1 47 ? -31.473 12.483 9.151 1.00 18.74 47 LYS C C 1
ATOM 4486 O O . LYS C 1 47 ? -32.519 11.846 9.330 1.00 22.17 47 LYS C O 1
ATOM 4492 N N . GLU C 1 48 ? -30.695 12.288 8.090 1.00 14.63 48 GLU C N 1
ATOM 4493 C CA . GLU C 1 48 ? -30.977 11.280 7.079 1.00 17.81 48 GLU C CA 1
ATOM 4494 C C . GLU C 1 48 ? -29.869 10.254 6.926 1.00 18.26 48 GLU C C 1
ATOM 4495 O O . GLU C 1 48 ? -30.140 9.140 6.461 1.00 18.69 48 GLU C O 1
ATOM 4501 N N . LEU C 1 49 ? -28.641 10.595 7.300 1.00 14.34 49 LEU C N 1
ATOM 4502 C CA . LEU C 1 49 ? -27.477 9.744 7.126 1.00 14.91 49 LEU C CA 1
ATOM 4503 C C . LEU C 1 49 ? -26.733 9.649 8.446 1.00 13.86 49 LEU C C 1
ATOM 4504 O O . LEU C 1 49 ? -26.832 10.534 9.298 1.00 13.81 49 LEU C O 1
ATOM 4509 N N . ARG C 1 50 ? -25.972 8.570 8.595 1.00 11.93 50 ARG C N 1
ATOM 4510 C CA . ARG C 1 50 ? -24.975 8.484 9.653 1.00 13.34 50 ARG C CA 1
ATOM 4511 C C . ARG C 1 50 ? -23.745 9.256 9.200 1.00 12.41 50 ARG C C 1
ATOM 4512 O O . ARG C 1 50 ? -23.154 8.916 8.167 1.00 13.35 50 ARG C O 1
ATOM 4520 N N . VAL C 1 51 ? -23.366 10.294 9.948 1.00 8.32 51 VAL C N 1
ATOM 4521 C CA . VAL C 1 51 ? -22.283 11.195 9.550 1.00 9.80 51 VAL C CA 1
ATOM 4522 C C . VAL C 1 51 ? -21.067 10.945 10.433 1.00 12.34 51 VAL C C 1
ATOM 4523 O O . VAL C 1 51 ? -21.175 10.940 11.668 1.00 12.25 51 VAL C O 1
ATOM 4527 N N . VAL C 1 52 ? -19.908 10.751 9.802 1.00 9.95 52 VAL C N 1
ATOM 4528 C CA . VAL C 1 52 ? -18.643 10.554 10.502 1.00 8.56 52 VAL C CA 1
ATOM 4529 C C . VAL C 1 52 ? -17.675 11.635 10.043 1.00 9.35 52 VAL C C 1
ATOM 4530 O O . VAL C 1 52 ? -17.517 11.854 8.842 1.00 8.16 52 VAL C O 1
ATOM 4534 N N . THR C 1 53 ? -17.066 12.339 10.997 1.00 9.40 53 THR C N 1
ATOM 4535 C CA . THR C 1 53 ? -15.952 13.225 10.705 1.00 8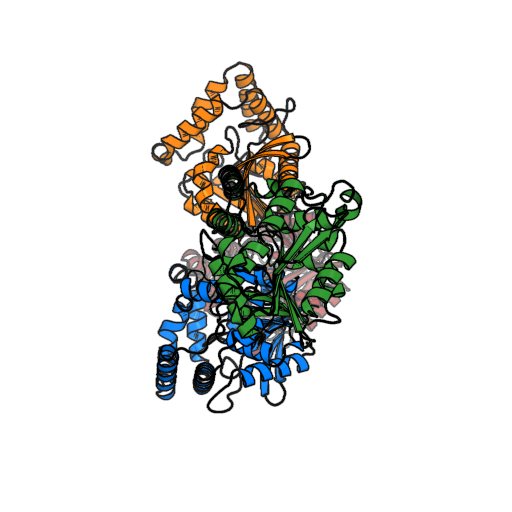.21 53 THR C CA 1
ATOM 4536 C C . THR C 1 53 ? -14.746 12.745 11.498 1.00 8.66 53 THR C C 1
ATOM 4537 O O . THR C 1 53 ? -14.866 11.920 12.401 1.00 9.40 53 THR C O 1
ATOM 4541 N N . LEU C 1 54 ? -13.573 13.271 11.158 1.00 10.38 54 LEU C N 1
ATOM 4542 C CA . LEU C 1 54 ? -12.377 12.815 11.853 1.00 9.21 54 LEU C CA 1
ATOM 4543 C C . LEU C 1 54 ? -11.258 13.822 11.638 1.00 8.00 54 LEU C C 1
ATOM 4544 O O . LEU C 1 54 ? -11.288 14.624 10.699 1.00 9.65 54 LEU C O 1
ATOM 4549 N N . ASP C 1 55 ? -10.269 13.767 12.530 1.00 7.69 55 ASP C N 1
ATOM 4550 C CA . ASP C 1 55 ? -9.058 14.578 12.424 1.00 8.83 55 ASP C CA 1
ATOM 4551 C C . ASP C 1 55 ? -7.985 13.748 11.724 1.00 8.87 55 ASP C C 1
ATOM 4552 O O . ASP C 1 55 ? -7.484 12.764 12.285 1.00 8.90 55 ASP C O 1
ATOM 4557 N N . LEU C 1 56 ? -7.622 14.140 10.508 1.00 7.94 56 LEU C N 1
ATOM 4558 C CA . LEU C 1 56 ? -6.585 13.415 9.793 1.00 7.08 56 LEU C CA 1
ATOM 4559 C C . LEU C 1 56 ? -5.259 13.563 10.528 1.00 8.93 56 LEU C C 1
ATOM 4560 O O . LEU C 1 56 ? -4.929 14.663 10.976 1.00 9.43 56 LEU C O 1
ATOM 4565 N N . PRO C 1 57 ? -4.475 12.479 10.650 1.00 8.81 57 PRO C N 1
ATOM 4566 C CA . PRO C 1 57 ? -3.139 12.591 11.253 1.00 9.56 57 PRO C CA 1
ATOM 4567 C C . PRO C 1 57 ? -2.342 13.787 10.760 1.00 10.13 57 PRO C C 1
ATOM 4568 O O . PRO C 1 57 ? -2.147 13.964 9.551 1.00 9.57 57 PRO C O 1
ATOM 4572 N N . GLY C 1 58 ? -1.892 14.626 11.707 1.00 8.97 58 GLY C N 1
ATOM 4573 C CA . GLY C 1 58 ? -1.185 15.852 11.407 1.00 9.06 58 GLY C CA 1
ATOM 4574 C C . GLY C 1 58 ? -2.018 17.105 11.582 1.00 9.93 58 GLY C C 1
ATOM 4575 O O . GLY C 1 58 ? -1.458 18.212 11.565 1.00 9.54 58 GLY C O 1
ATOM 4576 N N . HIS C 1 59 ? -3.335 16.965 11.739 1.00 8.54 59 HIS C N 1
ATOM 4577 C CA . HIS C 1 59 ? -4.226 18.094 11.980 1.00 8.27 59 HIS C CA 1
ATOM 4578 C C . HIS C 1 59 ? -5.133 17.788 13.167 1.00 9.73 59 HIS C C 1
ATOM 4579 O O . HIS C 1 59 ? -5.282 16.636 13.581 1.00 9.37 59 HIS C O 1
ATOM 4586 N N . GLY C 1 60 ? -5.766 18.836 13.694 1.00 11.79 60 GLY C N 1
ATOM 4587 C CA . GLY C 1 60 ? -6.656 18.667 14.839 1.00 10.54 60 GLY C CA 1
ATOM 4588 C C . GLY C 1 60 ? -5.945 17.992 15.999 1.00 12.39 60 GLY C C 1
ATOM 4589 O O . GLY C 1 60 ? -4.792 18.301 16.322 1.00 12.53 60 GLY C O 1
ATOM 4590 N N . ILE C 1 61 ? -6.641 17.053 16.630 1.00 9.77 61 ILE C N 1
ATOM 4591 C CA . ILE C 1 61 ? -6.075 16.193 17.666 1.00 11.98 61 ILE C CA 1
ATOM 4592 C C . ILE C 1 61 ? -5.760 14.867 16.996 1.00 10.17 61 ILE C C 1
ATOM 4593 O O . ILE C 1 61 ? -6.673 14.094 16.682 1.00 10.32 61 ILE C O 1
ATOM 4598 N N . SER C 1 62 ? -4.474 14.591 16.795 1.00 10.44 62 SER C N 1
ATOM 4599 C CA . SER C 1 62 ? -4.083 13.444 15.987 1.00 8.77 62 SER C CA 1
ATOM 4600 C C . SER C 1 62 ? -2.617 13.119 16.217 1.00 11.95 62 SER C C 1
ATOM 4601 O O . SER C 1 62 ? -1.864 13.911 16.787 1.00 12.54 62 SER C O 1
ATOM 4604 N N . VAL C 1 63 ? -2.211 11.958 15.697 1.00 11.09 63 VAL C N 1
ATOM 4605 C CA . VAL C 1 63 ? -0.816 11.534 15.761 1.00 12.89 63 VAL C CA 1
ATOM 4606 C C . VAL C 1 63 ? -0.001 12.206 14.655 1.00 12.91 63 VAL C C 1
ATOM 4607 O O . VAL C 1 63 ? -0.525 12.654 13.626 1.00 12.13 63 VAL C O 1
ATOM 4611 N N . VAL C 1 64 ? 1.317 12.256 14.871 1.00 12.08 64 VAL C N 1
ATOM 4612 C CA . VAL C 1 64 ? 2.298 12.645 13.862 1.00 10.93 64 VAL C CA 1
ATOM 4613 C C . VAL C 1 64 ? 3.362 11.552 13.845 1.00 15.50 64 VAL C C 1
ATOM 4614 O O . VAL C 1 64 ? 3.988 11.283 14.881 1.00 15.83 64 VAL C O 1
ATOM 4618 N N . THR C 1 65 ? 3.552 10.906 12.688 1.00 13.36 65 THR C N 1
ATOM 4619 C CA . THR C 1 65 ? 4.450 9.753 12.613 1.00 15.43 65 THR C CA 1
ATOM 4620 C C . THR C 1 65 ? 5.879 10.090 12.206 1.00 20.20 65 THR C C 1
ATOM 4621 O O . THR C 1 65 ? 6.780 9.276 12.437 1.00 23.79 65 THR C O 1
ATOM 4625 N N . GLY C 1 66 ? 6.111 11.236 11.597 1.00 17.45 66 GLY C N 1
ATOM 4626 C CA . GLY C 1 66 ? 7.414 11.531 11.020 1.00 22.09 66 GLY C CA 1
ATOM 4627 C C . GLY C 1 66 ? 7.302 12.726 10.090 1.00 17.39 66 GLY C C 1
ATOM 4628 O O . GLY C 1 66 ? 6.382 13.538 10.218 1.00 16.99 66 GLY C O 1
ATOM 4629 N N . GLU C 1 67 ? 8.241 12.807 9.130 1.00 13.32 67 GLU C N 1
ATOM 4630 C CA . GLU C 1 67 ? 8.287 14.020 8.326 1.00 14.52 67 GLU C CA 1
ATOM 4631 C C . GLU C 1 67 ? 7.278 14.035 7.183 1.00 11.77 67 GLU C C 1
ATOM 4632 O O . GLU C 1 67 ? 7.064 15.107 6.604 1.00 13.71 67 GLU C O 1
ATOM 4638 N N . GLU C 1 68 ? 6.655 12.902 6.856 1.00 14.23 68 GLU C N 1
ATOM 4639 C CA . GLU C 1 68 ? 5.655 12.849 5.792 1.00 11.74 68 GLU C CA 1
ATOM 4640 C C . GLU C 1 68 ? 4.488 11.966 6.208 1.00 12.14 68 GLU C C 1
ATOM 4641 O O . GLU C 1 68 ? 4.692 10.855 6.706 1.00 12.44 68 GLU C O 1
ATOM 4647 N N . HIS C 1 69 ? 3.268 12.455 5.979 1.00 11.28 69 HIS C N 1
ATOM 4648 C CA . HIS C 1 69 ? 2.059 11.640 6.034 1.00 10.60 69 HIS C CA 1
ATOM 4649 C C . HIS C 1 69 ? 1.594 11.455 4.591 1.00 10.24 69 HIS C C 1
ATOM 4650 O O . HIS C 1 69 ? 1.029 12.378 3.995 1.00 10.51 69 HIS C O 1
ATOM 4657 N N . SER C 1 70 ? 1.861 10.290 4.010 1.00 11.41 70 SER C N 1
ATOM 4658 C CA . SER C 1 70 ? 1.435 10.084 2.630 1.00 11.52 70 SER C CA 1
ATOM 4659 C C . SER C 1 70 ? -0.084 9.986 2.550 1.00 10.83 70 SER C C 1
ATOM 4660 O O . SER C 1 70 ? -0.756 9.611 3.511 1.00 9.57 70 SER C O 1
ATOM 4663 N N . MET C 1 71 ? -0.624 10.320 1.373 1.00 10.00 71 MET C N 1
ATOM 4664 C CA . MET C 1 71 ? -2.064 10.182 1.181 1.00 9.40 71 MET C CA 1
ATOM 4665 C C . MET C 1 71 ? -2.500 8.732 1.341 1.00 10.12 71 MET C C 1
ATOM 4666 O O . MET C 1 71 ? -3.613 8.465 1.809 1.00 11.19 71 MET C O 1
ATOM 4671 N N . GLU C 1 72 ? -1.631 7.787 0.964 1.00 10.04 72 GLU C N 1
ATOM 4672 C CA . GLU C 1 72 ? -1.925 6.367 1.144 1.00 11.59 72 GLU C CA 1
ATOM 4673 C C . GLU C 1 72 ? -2.024 6.001 2.621 1.00 9.88 72 GLU C C 1
ATOM 4674 O O . GLU C 1 72 ? -2.949 5.288 3.025 1.00 8.89 72 GLU C O 1
ATOM 4680 N N . PHE C 1 73 ? -1.100 6.508 3.443 1.00 11.44 73 PHE C N 1
ATOM 4681 C CA . PHE C 1 73 ? -1.172 6.284 4.885 1.00 12.89 73 PHE C CA 1
ATOM 4682 C C . PHE C 1 73 ? -2.458 6.863 5.463 1.00 10.64 73 PHE C C 1
ATOM 4683 O O . PHE C 1 73 ? -3.120 6.228 6.292 1.00 9.69 73 PHE C O 1
ATOM 4691 N N . LEU C 1 74 ? -2.825 8.068 5.033 1.00 10.38 74 LEU C N 1
ATOM 4692 C CA . LEU C 1 74 ? -4.059 8.682 5.511 1.00 8.45 74 LEU C CA 1
ATOM 4693 C C . LEU C 1 74 ? -5.280 7.869 5.083 1.00 8.69 74 LEU C C 1
ATOM 4694 O O . LEU C 1 74 ? -6.185 7.628 5.888 1.00 8.61 74 LEU C O 1
ATOM 4699 N N . ALA C 1 75 ? -5.312 7.412 3.824 1.00 10.30 75 ALA C N 1
ATOM 4700 C CA . ALA C 1 75 ? -6.438 6.607 3.363 1.00 9.65 75 ALA C CA 1
ATOM 4701 C C . ALA C 1 75 ? -6.547 5.299 4.141 1.00 10.18 75 ALA C C 1
ATOM 4702 O O . ALA C 1 75 ? -7.655 4.869 4.481 1.00 10.94 75 ALA C O 1
ATOM 4704 N N . ASP C 1 76 ? -5.409 4.644 4.415 1.00 10.12 76 ASP C N 1
ATOM 4705 C CA . ASP C 1 76 ? -5.427 3.404 5.191 1.00 10.37 76 ASP C CA 1
ATOM 4706 C C . ASP C 1 76 ? -5.916 3.651 6.609 1.00 8.84 76 ASP C C 1
ATOM 4707 O O . ASP C 1 76 ? -6.591 2.798 7.208 1.00 9.37 76 ASP C O 1
ATOM 4712 N N . THR C 1 77 ? -5.554 4.801 7.174 1.00 10.03 77 THR C N 1
ATOM 4713 C CA . THR C 1 77 ? -6.044 5.150 8.496 1.00 11.05 77 THR C CA 1
ATOM 4714 C C . THR C 1 77 ? -7.556 5.285 8.482 1.00 10.85 77 THR C C 1
ATOM 4715 O O . THR C 1 77 ? -8.244 4.770 9.371 1.00 9.01 77 THR C O 1
ATOM 4719 N N . VAL C 1 78 ? -8.096 5.954 7.460 1.00 7.49 78 VAL C N 1
ATOM 4720 C CA . VAL C 1 78 ? -9.546 6.058 7.356 1.00 8.64 78 VAL C CA 1
ATOM 4721 C C . VAL C 1 78 ? -10.174 4.675 7.217 1.00 10.17 78 VAL C C 1
ATOM 4722 O O . VAL C 1 78 ? -11.198 4.385 7.845 1.00 10.07 78 VAL C O 1
ATOM 4726 N N . ALA C 1 79 ? -9.574 3.799 6.399 1.00 10.29 79 ALA C N 1
ATOM 4727 C CA . ALA C 1 79 ? -10.134 2.460 6.226 1.00 10.42 79 ALA C CA 1
ATOM 4728 C C . ALA C 1 79 ? -10.157 1.702 7.544 1.00 11.21 79 ALA C C 1
ATOM 4729 O O . ALA C 1 79 ? -11.157 1.062 7.882 1.00 12.20 79 ALA C O 1
ATOM 4731 N N . ASP C 1 80 ? -9.068 1.776 8.310 1.00 13.30 80 ASP C N 1
ATOM 4732 C CA . ASP C 1 80 ? -9.040 1.107 9.607 1.00 14.30 80 ASP C CA 1
ATOM 4733 C C . ASP C 1 80 ? -10.053 1.724 10.565 1.00 11.26 80 ASP C C 1
ATOM 4734 O O . ASP C 1 80 ? -10.642 1.019 11.390 1.00 13.33 80 ASP C O 1
ATOM 4739 N N . ALA C 1 81 ? -10.268 3.038 10.475 1.00 10.05 81 ALA C N 1
ATOM 4740 C CA . ALA C 1 81 ? -11.265 3.685 11.324 1.00 8.88 81 ALA C CA 1
ATOM 4741 C C . ALA C 1 81 ? -12.651 3.134 11.044 1.00 11.53 81 ALA C C 1
ATOM 4742 O O . ALA C 1 81 ? -13.422 2.840 11.968 1.00 13.27 81 ALA C O 1
ATOM 4744 N N . LEU C 1 82 ? -12.994 3.010 9.763 1.00 9.41 82 LEU C N 1
ATOM 4745 C CA . LEU C 1 82 ? -14.307 2.489 9.403 1.00 12.16 82 LEU C CA 1
ATOM 4746 C C . LEU C 1 82 ? -14.487 1.058 9.901 1.00 12.20 82 LEU C C 1
ATOM 4747 O O . LEU C 1 82 ? -15.573 0.685 10.357 1.00 13.68 82 LEU C O 1
ATOM 4752 N N . ARG C 1 83 ? -13.428 0.250 9.840 1.00 12.87 83 ARG C N 1
ATOM 4753 C CA . ARG C 1 83 ? -13.507 -1.103 10.391 1.00 11.85 83 ARG C CA 1
ATOM 4754 C C . ARG C 1 83 ? -13.763 -1.071 11.896 1.00 15.57 83 ARG C C 1
ATOM 4755 O O . ARG C 1 83 ? -14.590 -1.841 12.413 1.00 15.39 83 ARG C O 1
ATOM 4763 N N . ALA C 1 84 ? -13.074 -0.173 12.613 1.00 13.20 84 ALA C N 1
ATOM 4764 C CA . ALA C 1 84 ? -13.274 -0.064 14.055 1.00 14.69 84 ALA C CA 1
ATOM 4765 C C . ALA C 1 84 ? -14.676 0.412 14.389 1.00 14.69 84 ALA C C 1
ATOM 4766 O O . ALA C 1 84 ? -15.244 0.006 15.409 1.00 16.52 84 ALA C O 1
ATOM 4768 N N . LEU C 1 85 ? -15.254 1.263 13.546 1.00 12.43 85 LEU C N 1
ATOM 4769 C CA . LEU C 1 85 ? -16.601 1.739 13.799 1.00 14.17 85 LEU C CA 1
ATOM 4770 C C . LEU C 1 85 ? -17.665 0.783 13.284 1.00 13.95 85 LEU C C 1
ATOM 4771 O O . LEU C 1 85 ? -18.850 1.021 13.534 1.00 18.62 85 LEU C O 1
ATOM 4776 N N . GLY C 1 86 ? -17.274 -0.278 12.583 1.00 15.76 86 GLY C N 1
ATOM 4777 C CA . GLY C 1 86 ? -18.248 -1.212 12.050 1.00 15.84 86 GLY C CA 1
ATOM 4778 C C . GLY C 1 86 ? -19.023 -0.696 10.859 1.00 18.76 86 GLY C C 1
ATOM 4779 O O . GLY C 1 86 ? -20.198 -1.039 10.702 1.00 19.43 86 GLY C O 1
ATOM 4780 N N . ILE C 1 87 ? -18.398 0.125 10.019 1.00 15.16 87 ILE C N 1
ATOM 4781 C CA . ILE C 1 87 ? -19.033 0.695 8.830 1.00 15.70 87 ILE C CA 1
ATOM 4782 C C . ILE C 1 87 ? -18.440 0.043 7.585 1.00 15.92 87 ILE C C 1
ATOM 4783 O O . ILE C 1 87 ? -17.326 0.395 7.173 1.00 16.04 87 ILE C O 1
ATOM 4788 N N . PRO C 1 88 ? -19.146 -0.894 6.939 1.00 15.49 88 PRO C N 1
ATOM 4789 C CA . PRO C 1 88 ? -18.552 -1.603 5.797 1.00 16.31 88 PRO C CA 1
ATOM 4790 C C . PRO C 1 88 ? -18.539 -0.811 4.493 1.00 16.11 88 PRO C C 1
ATOM 4791 O O . PRO C 1 88 ? -17.686 -1.054 3.635 1.00 16.41 88 PRO C O 1
ATOM 4795 N N . ARG C 1 89 ? -19.477 0.121 4.328 1.00 17.01 89 ARG C N 1
ATOM 4796 C CA . ARG C 1 89 ? -19.622 0.894 3.099 1.00 16.12 89 ARG C CA 1
ATOM 4797 C C . ARG C 1 89 ? -19.962 2.335 3.446 1.00 15.43 89 ARG C C 1
ATOM 4798 O O . ARG C 1 89 ? -20.804 2.585 4.316 1.00 15.53 89 ARG C O 1
ATOM 4806 N N . CYS C 1 90 ? -19.322 3.285 2.758 1.00 11.16 90 CYS C N 1
ATOM 4807 C CA . CYS C 1 90 ? -19.645 4.694 2.970 1.00 11.03 90 CYS C CA 1
ATOM 4808 C C . CYS C 1 90 ? -19.513 5.469 1.666 1.00 10.33 90 CYS C C 1
ATOM 4809 O O . CYS C 1 90 ? -18.925 5.008 0.681 1.00 11.21 90 CYS C O 1
ATOM 4812 N N . THR C 1 91 ? -20.088 6.659 1.678 1.00 9.81 91 THR C N 1
ATOM 4813 C CA . THR C 1 91 ? -19.774 7.674 0.690 1.00 9.32 91 THR C CA 1
ATOM 4814 C C . THR C 1 91 ? -18.738 8.599 1.312 1.00 9.41 91 THR C C 1
ATOM 4815 O O . THR C 1 91 ? -18.981 9.178 2.372 1.00 10.60 91 THR C O 1
ATOM 4819 N N . LEU C 1 92 ? -17.588 8.719 0.668 1.00 8.83 92 LEU C N 1
ATOM 4820 C CA . LEU C 1 92 ? -16.443 9.430 1.230 1.00 8.57 92 LEU C CA 1
ATOM 4821 C C . LEU C 1 92 ? -16.326 10.790 0.554 1.00 8.94 92 LEU C C 1
ATOM 4822 O O . LEU C 1 92 ? -16.192 10.862 -0.668 1.00 8.99 92 LEU C O 1
ATOM 4827 N N . VAL C 1 93 ? -16.407 11.857 1.346 1.00 8.47 93 VAL C N 1
ATOM 4828 C CA . VAL C 1 93 ? -16.412 13.230 0.853 1.00 7.95 93 VAL C CA 1
ATOM 4829 C C . VAL C 1 93 ? -15.120 13.883 1.315 1.00 8.32 93 VAL C C 1
ATOM 4830 O O . VAL C 1 93 ? -14.866 13.969 2.526 1.00 9.00 93 VAL C O 1
ATOM 4834 N N . GLY C 1 94 ? -14.320 14.360 0.359 1.00 6.98 94 GLY C N 1
ATOM 4835 C CA . GLY C 1 94 ? -13.056 14.989 0.684 1.00 8.84 94 GLY C CA 1
ATOM 4836 C C . GLY C 1 94 ? -12.978 16.431 0.229 1.00 7.33 94 GLY C C 1
ATOM 4837 O O . GLY C 1 94 ? -13.152 16.735 -0.954 1.00 8.12 94 GLY C O 1
ATOM 4838 N N . HIS C 1 95 ? -12.710 17.321 1.177 1.00 8.38 95 HIS C N 1
ATOM 4839 C CA . HIS C 1 95 ? -12.509 18.739 0.902 1.00 8.07 95 HIS C CA 1
ATOM 4840 C C . HIS C 1 95 ? -11.036 18.998 0.607 1.00 10.46 95 HIS C C 1
ATOM 4841 O O . HIS C 1 95 ? -10.192 18.869 1.502 1.00 9.41 95 HIS C O 1
ATOM 4848 N N . SER C 1 96 ? -10.727 19.368 -0.642 1.00 8.57 96 SER C N 1
ATOM 4849 C CA . SER C 1 96 ? -9.375 19.776 -1.032 1.00 9.84 96 SER C CA 1
ATOM 4850 C C . SER C 1 96 ? -8.329 18.704 -0.702 1.00 10.21 96 SER C C 1
ATOM 4851 O O . SER C 1 96 ? -8.312 17.646 -1.339 1.00 10.68 96 SER C O 1
ATOM 4854 N N . MET C 1 97 ? -7.442 18.959 0.272 1.00 11.18 97 MET C N 1
ATOM 4855 C CA . MET C 1 97 ? -6.506 17.918 0.708 1.00 8.72 97 MET C CA 1
ATOM 4856 C C . MET C 1 97 ? -7.238 16.640 1.117 1.00 10.44 97 MET C C 1
ATOM 4857 O O . MET C 1 97 ? -6.772 15.518 0.847 1.00 7.02 97 MET C O 1
ATOM 4862 N N . GLY C 1 98 ? -8.403 16.789 1.753 1.00 9.48 98 GLY C N 1
ATOM 4863 C CA . GLY C 1 98 ? -9.222 15.631 2.057 1.00 7.39 98 GLY C CA 1
ATOM 4864 C C . GLY C 1 98 ? -9.634 14.861 0.820 1.00 7.54 98 GLY C C 1
ATOM 4865 O O . GLY C 1 98 ? -9.796 13.638 0.872 1.00 8.90 98 GLY C O 1
ATOM 4866 N N . GLY C 1 99 ? -9.821 15.561 -0.305 1.00 6.43 99 GLY C N 1
ATOM 4867 C CA . GLY C 1 99 ? -10.077 14.870 -1.561 1.00 7.27 99 GLY C CA 1
ATOM 4868 C C . GLY C 1 99 ? -8.903 14.040 -2.034 1.00 8.23 99 GLY C C 1
ATOM 4869 O O . GLY C 1 99 ? -9.095 12.974 -2.623 1.00 8.93 99 GLY C O 1
ATOM 4870 N N . TYR C 1 100 ? -7.675 14.505 -1.784 1.00 7.82 100 TYR C N 1
ATOM 4871 C CA . TYR C 1 100 ? -6.509 13.696 -2.149 1.00 9.73 100 TYR C CA 1
ATOM 4872 C C . TYR C 1 100 ? -6.490 12.403 -1.351 1.00 8.98 100 TYR C C 1
ATOM 4873 O O . TYR C 1 100 ? -6.156 11.335 -1.882 1.00 8.82 100 TYR C O 1
ATOM 4882 N N . VAL C 1 101 ? -6.844 12.482 -0.070 1.00 9.44 101 VAL C N 1
ATOM 4883 C CA . VAL C 1 101 ? -6.980 11.276 0.736 1.00 8.14 101 VAL C CA 1
ATOM 4884 C C . VAL C 1 101 ? -8.065 10.383 0.168 1.00 8.14 101 VAL C C 1
ATOM 4885 O O . VAL C 1 101 ? -7.906 9.160 0.090 1.00 7.87 101 VAL C O 1
ATOM 4889 N N . ALA C 1 102 ? -9.196 10.976 -0.214 1.00 6.98 102 ALA C N 1
ATOM 4890 C CA . ALA C 1 102 ? -10.312 10.194 -0.739 1.00 7.94 102 ALA C CA 1
ATOM 4891 C C . ALA C 1 102 ? -9.945 9.492 -2.037 1.00 6.85 102 ALA C C 1
ATOM 4892 O O . ALA C 1 102 ? -10.401 8.367 -2.276 1.00 9.49 102 ALA C O 1
ATOM 4894 N N . LEU C 1 103 ? -9.116 10.126 -2.873 1.00 8.43 103 LEU C N 1
ATOM 4895 C CA . LEU C 1 103 ? -8.651 9.471 -4.095 1.00 7.04 103 LEU C CA 1
ATOM 4896 C C . LEU C 1 103 ? -7.755 8.281 -3.776 1.00 8.52 103 LEU C C 1
ATOM 4897 O O . LEU C 1 103 ? -7.873 7.225 -4.402 1.00 8.68 103 LEU C O 1
ATOM 4902 N N . ALA C 1 104 ? -6.828 8.438 -2.833 1.00 8.62 104 ALA C N 1
ATOM 4903 C CA . ALA C 1 104 ? -6.035 7.281 -2.420 1.00 10.59 104 ALA C CA 1
ATOM 4904 C C . ALA C 1 104 ? -6.925 6.185 -1.842 1.00 10.64 104 ALA C C 1
ATOM 4905 O O . ALA C 1 104 ? -6.674 4.991 -2.050 1.00 10.89 104 ALA C O 1
ATOM 4907 N N . PHE C 1 105 ? -7.976 6.572 -1.118 1.00 8.67 105 PHE C N 1
ATOM 4908 C CA . PHE C 1 105 ? -8.945 5.590 -0.630 1.00 10.97 105 PHE C CA 1
ATOM 4909 C C . PHE C 1 105 ? -9.666 4.896 -1.787 1.00 10.82 105 PHE C C 1
ATOM 4910 O O . PHE C 1 105 ? -9.847 3.674 -1.770 1.00 11.40 105 PHE C O 1
ATOM 4918 N N . CYS C 1 106 ? -10.099 5.667 -2.791 1.00 9.81 106 CYS C N 1
ATOM 4919 C CA . CYS C 1 106 ? -10.710 5.077 -3.984 1.00 10.69 106 CYS C CA 1
ATOM 4920 C C . CYS C 1 106 ? -9.786 4.042 -4.624 1.00 11.26 106 CYS C C 1
ATOM 4921 O O . CYS C 1 106 ? -10.240 2.974 -5.064 1.00 12.05 106 CYS C O 1
ATOM 4924 N N . GLU C 1 107 ? -8.482 4.321 -4.653 1.00 10.51 107 GLU C N 1
ATOM 4925 C CA . GLU C 1 107 ? -7.547 3.392 -5.273 1.00 12.29 107 GLU C CA 1
ATOM 4926 C C . GLU C 1 107 ? -7.339 2.147 -4.416 1.00 16.08 107 GLU C C 1
ATOM 4927 O O . GLU C 1 107 ? -7.317 1.023 -4.938 1.00 15.38 107 GLU C O 1
ATOM 4933 N N . ARG C 1 108 ? -7.179 2.331 -3.102 1.00 11.19 108 ARG C N 1
ATOM 4934 C CA . ARG C 1 108 ? -6.726 1.256 -2.225 1.00 13.69 108 ARG C CA 1
ATOM 4935 C C . ARG C 1 108 ? -7.856 0.492 -1.555 1.00 14.72 108 ARG C C 1
ATOM 4936 O O . ARG C 1 108 ? -7.678 -0.693 -1.231 1.00 14.06 108 ARG C O 1
ATOM 4944 N N . HIS C 1 109 ? -9.010 1.139 -1.333 1.00 11.35 109 HIS C N 1
ATOM 4945 C CA . HIS C 1 109 ? -10.124 0.531 -0.601 1.00 10.36 109 HIS C CA 1
ATOM 4946 C C . HIS C 1 109 ? -11.470 0.752 -1.296 1.00 11.11 109 HIS C C 1
ATOM 4947 O O . HIS C 1 109 ? -12.459 1.105 -0.653 1.00 12.10 109 HIS C O 1
ATOM 4954 N N . PRO C 1 110 ? -11.562 0.498 -2.610 1.00 11.86 110 PRO C N 1
ATOM 4955 C CA . PRO C 1 110 ? -12.837 0.768 -3.302 1.00 11.27 110 PRO C CA 1
ATOM 4956 C C . PRO C 1 110 ? -13.981 -0.106 -2.821 1.00 13.45 110 PRO C C 1
ATOM 4957 O O . PRO C 1 110 ? -15.151 0.294 -2.908 1.00 14.39 110 PRO C O 1
ATOM 4961 N N . ASP C 1 111 ? -13.686 -1.291 -2.296 1.00 13.21 111 ASP C N 1
ATOM 4962 C CA . ASP C 1 111 ? -14.755 -2.145 -1.806 1.00 17.00 111 ASP C CA 1
ATOM 4963 C C . ASP C 1 111 ? -15.339 -1.676 -0.477 1.00 18.01 111 ASP C C 1
ATOM 4964 O O . ASP C 1 111 ? -16.274 -2.303 0.027 1.00 16.24 111 ASP C O 1
ATOM 4969 N N . MET C 1 112 ? -14.840 -0.579 0.091 1.00 13.33 112 MET C N 1
ATOM 4970 C CA . MET C 1 112 ? -15.491 0.056 1.225 1.00 11.49 112 MET C CA 1
ATOM 4971 C C . MET C 1 112 ? -16.299 1.288 0.819 1.00 11.08 112 MET C C 1
ATOM 4972 O O . MET C 1 112 ? -16.824 1.984 1.694 1.00 11.95 112 MET C O 1
ATOM 4977 N N . LEU C 1 113 ? -16.439 1.556 -0.479 1.00 11.82 113 LEU C N 1
ATOM 4978 C CA . LEU C 1 113 ? -17.086 2.771 -0.954 1.00 10.84 113 LEU C CA 1
ATOM 4979 C C . LEU C 1 113 ? -18.407 2.474 -1.645 1.00 11.09 113 LEU C C 1
ATOM 4980 O O . LEU C 1 113 ? -18.528 1.492 -2.391 1.00 14.82 113 LEU C O 1
ATOM 4985 N N . ASN C 1 114 ? -19.384 3.346 -1.404 1.00 11.25 114 ASN C N 1
ATOM 4986 C CA . ASN C 1 114 ? -20.546 3.470 -2.271 1.00 12.46 114 ASN C CA 1
ATOM 4987 C C . ASN C 1 114 ? -20.408 4.619 -3.260 1.00 13.57 114 ASN C C 1
ATOM 4988 O O . ASN C 1 114 ? -21.169 4.672 -4.235 1.00 10.89 114 ASN C O 1
ATOM 4993 N N . GLY C 1 115 ? -19.472 5.527 -3.008 1.00 11.88 115 GLY C N 1
ATOM 4994 C CA . GLY C 1 115 ? -19.240 6.663 -3.885 1.00 9.35 115 GLY C CA 1
ATOM 4995 C C . GLY C 1 115 ? -18.138 7.521 -3.295 1.00 9.20 115 GLY C C 1
ATOM 4996 O O . GLY C 1 115 ? -17.782 7.386 -2.121 1.00 10.30 115 GLY C O 1
ATOM 4997 N N . VAL C 1 116 ? -17.594 8.399 -4.138 1.00 7.86 116 VAL C N 1
ATOM 4998 C CA . VAL C 1 116 ? -16.577 9.350 -3.696 1.00 9.46 116 VAL C CA 1
ATOM 4999 C C . VAL C 1 116 ? -16.954 10.735 -4.197 1.00 9.19 116 VAL C C 1
ATOM 5000 O O . VAL C 1 116 ? -17.381 10.892 -5.345 1.00 10.45 116 VAL C O 1
ATOM 5004 N N . VAL C 1 117 ? -16.829 11.731 -3.317 1.00 8.02 117 VAL C N 1
ATOM 5005 C CA . VAL C 1 117 ? -17.132 13.120 -3.628 1.00 7.67 117 VAL C CA 1
ATOM 5006 C C . VAL C 1 117 ? -15.866 13.938 -3.461 1.00 9.42 117 VAL C C 1
ATOM 5007 O O . VAL C 1 117 ? -15.285 13.974 -2.369 1.00 8.37 117 VAL C O 1
ATOM 5011 N N . LEU C 1 118 ? -15.458 14.622 -4.527 1.00 7.51 118 LEU C N 1
ATOM 5012 C CA . LEU C 1 118 ? -14.358 15.584 -4.473 1.00 7.41 118 LEU C CA 1
ATOM 5013 C C . LEU C 1 118 ? -14.977 16.972 -4.324 1.00 9.57 118 LEU C C 1
ATOM 5014 O O . LEU C 1 118 ? -15.524 17.527 -5.284 1.00 9.13 118 LEU C O 1
ATOM 5019 N N . LEU C 1 119 ? -14.894 17.530 -3.119 1.00 8.09 119 LEU C N 1
ATOM 5020 C CA . LEU C 1 119 ? -15.444 18.854 -2.827 1.00 7.00 119 LEU C CA 1
ATOM 5021 C C . LEU C 1 119 ? -14.294 19.844 -2.920 1.00 9.09 119 LEU C C 1
ATOM 5022 O O . LEU C 1 119 ? -13.484 19.955 -1.996 1.00 9.68 119 LEU C O 1
ATOM 5027 N N . SER C 1 120 ? -14.245 20.580 -4.029 1.00 8.45 120 SER C N 1
ATOM 5028 C CA . SER C 1 120 ? -13.178 21.534 -4.292 1.00 9.07 120 SER C CA 1
ATOM 5029 C C . SER C 1 120 ? -11.813 20.867 -4.142 1.00 11.16 120 SER C C 1
ATOM 5030 O O . SER C 1 120 ? -10.950 21.306 -3.382 1.00 10.58 120 SER C O 1
ATOM 5033 N N . SER C 1 121 ? -11.642 19.769 -4.870 1.00 7.80 121 SER C N 1
ATOM 5034 C CA . SER C 1 121 ? -10.385 19.040 -4.920 1.00 8.62 121 SER C CA 1
ATOM 5035 C C . SER C 1 121 ? -10.172 18.644 -6.377 1.00 14.16 121 SER C C 1
ATOM 5036 O O . SER C 1 121 ? -11.097 18.708 -7.188 1.00 17.32 121 SER C O 1
ATOM 5039 N N . THR C 1 122 ? -8.941 18.309 -6.731 1.00 12.72 122 THR C N 1
ATOM 5040 C CA . THR C 1 122 ? -8.622 17.811 -8.062 1.00 10.52 122 THR C CA 1
ATOM 5041 C C . THR C 1 122 ? -7.841 16.519 -7.938 1.00 11.84 122 THR C C 1
ATOM 5042 O O . THR C 1 122 ? -7.309 16.202 -6.863 1.00 11.10 122 THR C O 1
ATOM 5046 N N . PRO C 1 123 ? -7.771 15.731 -9.011 1.00 10.13 123 PRO C N 1
ATOM 5047 C CA . PRO C 1 123 ? -6.908 14.544 -9.022 1.00 11.31 123 PRO C CA 1
ATOM 5048 C C . PRO C 1 123 ? -5.504 14.800 -9.551 1.00 10.81 123 PRO C C 1
ATOM 5049 O O . PRO C 1 123 ? -4.756 13.840 -9.753 1.00 12.15 123 PRO C O 1
ATOM 5053 N N . ASN C 1 124 ? -5.144 16.053 -9.793 1.00 12.12 124 ASN C N 1
ATOM 5054 C CA . ASN C 1 124 ? -3.834 16.368 -10.336 1.00 10.84 124 ASN C CA 1
ATOM 5055 C C . ASN C 1 124 ? -2.781 16.334 -9.243 1.00 12.75 124 ASN C C 1
ATOM 5056 O O . ASN C 1 124 ? -3.068 16.575 -8.071 1.00 14.28 124 ASN C O 1
ATOM 5061 N N . ALA C 1 125 ? -1.545 16.065 -9.646 1.00 12.92 125 ALA C N 1
ATOM 5062 C CA . ALA C 1 125 ? -0.454 16.188 -8.696 1.00 13.68 125 ALA C CA 1
ATOM 5063 C C . ALA C 1 125 ? -0.055 17.651 -8.540 1.00 13.13 125 ALA C C 1
ATOM 5064 O O . ALA C 1 125 ? -0.528 18.546 -9.248 1.00 14.11 125 ALA C O 1
ATOM 5066 N N . ASP C 1 126 ? 0.823 17.885 -7.570 1.00 14.15 126 ASP C N 1
ATOM 5067 C CA . ASP C 1 126 ? 1.412 19.198 -7.381 1.00 15.58 126 ASP C CA 1
ATOM 5068 C C . ASP C 1 126 ? 2.117 19.649 -8.654 1.00 18.83 126 ASP C C 1
ATOM 5069 O O . ASP C 1 126 ? 2.826 18.869 -9.297 1.00 19.70 126 ASP C O 1
ATOM 5074 N N . THR C 1 127 ? 1.908 20.912 -9.023 1.00 16.53 127 THR C N 1
ATOM 5075 C CA . THR C 1 127 ? 2.787 21.559 -9.978 1.00 19.63 127 THR C CA 1
ATOM 5076 C C . THR C 1 127 ? 4.113 21.886 -9.295 1.00 22.30 127 THR C C 1
ATOM 5077 O O . THR C 1 127 ? 4.172 22.015 -8.071 1.00 21.79 127 THR C O 1
ATOM 5081 N N . PRO C 1 128 ? 5.199 22.005 -10.063 1.00 23.88 128 PRO C N 1
ATOM 5082 C CA . PRO C 1 128 ? 6.469 22.441 -9.456 1.00 22.72 128 PRO C CA 1
ATOM 5083 C C . PRO C 1 128 ? 6.346 23.736 -8.671 1.00 19.92 128 PRO C C 1
ATOM 5084 O O . PRO C 1 128 ? 6.925 23.855 -7.581 1.00 23.37 128 PRO C O 1
ATOM 5088 N N . GLU C 1 129 ? 5.595 24.707 -9.195 1.00 22.08 129 GLU C N 1
ATOM 5089 C CA . GLU C 1 129 ? 5.421 25.978 -8.497 1.00 24.60 129 GLU C CA 1
ATOM 5090 C C . GLU C 1 129 ? 4.673 25.794 -7.181 1.00 21.65 129 GLU C C 1
ATOM 5091 O O . GLU C 1 129 ? 5.016 26.418 -6.172 1.00 22.19 129 GLU C O 1
ATOM 5097 N N . LYS C 1 130 ? 3.643 24.945 -7.171 1.00 19.41 130 LYS C N 1
ATOM 5098 C CA . LYS C 1 130 ? 2.916 24.693 -5.927 1.00 19.19 130 LYS C CA 1
ATOM 5099 C C . LYS C 1 130 ? 3.815 24.037 -4.887 1.00 16.58 130 LYS C C 1
ATOM 5100 O O . LYS C 1 130 ? 3.799 24.424 -3.711 1.00 17.00 130 LYS C O 1
ATOM 5106 N N . SER C 1 131 ? 4.613 23.050 -5.301 1.00 16.25 131 SER C N 1
ATOM 5107 C CA . SER C 1 131 ? 5.499 22.379 -4.353 1.00 18.40 131 SER C CA 1
ATOM 5108 C C . SER C 1 131 ? 6.543 23.335 -3.795 1.00 21.98 131 SER C C 1
ATOM 5109 O O . SER C 1 131 ? 6.926 23.218 -2.625 1.00 18.08 131 SER C O 1
ATOM 5112 N N . GLU C 1 132 ? 7.014 24.279 -4.615 1.00 20.89 132 GLU C N 1
ATOM 5113 C CA . GLU C 1 132 ? 7.959 25.277 -4.124 1.00 22.05 132 GLU C CA 1
ATOM 5114 C C . GLU C 1 132 ? 7.312 26.152 -3.066 1.00 21.70 132 GLU C C 1
ATOM 5115 O O . GLU C 1 132 ? 7.944 26.499 -2.057 1.00 21.27 132 GLU C O 1
ATOM 5121 N N . ASN C 1 133 ? 6.045 26.508 -3.270 1.00 20.31 133 ASN C N 1
ATOM 5122 C CA . ASN C 1 133 ? 5.339 27.286 -2.260 1.00 20.33 133 ASN C CA 1
ATOM 5123 C C . ASN C 1 133 ? 5.085 26.455 -1.008 1.00 18.23 133 ASN C C 1
ATOM 5124 O O . ASN C 1 133 ? 5.155 26.978 0.107 1.00 16.73 133 ASN C O 1
ATOM 5129 N N . ARG C 1 134 ? 4.796 25.160 -1.164 1.00 15.58 134 ARG C N 1
ATOM 5130 C CA . ARG C 1 134 ? 4.648 24.315 0.019 1.00 13.05 134 ARG C CA 1
ATOM 5131 C C . ARG C 1 134 ? 5.945 24.258 0.815 1.00 16.38 134 ARG C C 1
ATOM 5132 O O . ARG C 1 134 ? 5.928 24.277 2.055 1.00 14.85 134 ARG C O 1
ATOM 5140 N N . ARG C 1 135 ? 7.085 24.178 0.120 1.00 17.91 135 ARG C N 1
ATOM 5141 C CA . ARG C 1 135 ? 8.364 24.190 0.821 1.00 18.34 135 ARG C CA 1
ATOM 5142 C C . ARG C 1 135 ? 8.605 25.518 1.525 1.00 19.37 135 ARG C C 1
ATOM 5143 O O . ARG C 1 135 ? 9.222 25.543 2.597 1.00 16.41 135 ARG C O 1
ATOM 5151 N N . ARG C 1 136 ? 8.132 26.625 0.944 1.00 17.51 136 ARG C N 1
ATOM 5152 C CA . ARG C 1 136 ? 8.182 27.901 1.654 1.00 16.21 136 ARG C CA 1
ATOM 5153 C C . ARG C 1 136 ? 7.409 27.821 2.962 1.00 17.50 136 ARG C C 1
ATOM 5154 O O . ARG C 1 136 ? 7.873 28.310 4.000 1.00 18.00 136 ARG C O 1
ATOM 5162 N N . GLU C 1 137 ? 6.224 27.205 2.930 1.00 15.27 137 GLU C N 1
ATOM 5163 C CA . GLU C 1 137 ? 5.422 27.090 4.142 1.00 13.49 137 GLU C CA 1
ATOM 5164 C C . GLU C 1 137 ? 6.088 26.156 5.146 1.00 14.20 137 GLU C C 1
ATOM 5165 O O . GLU C 1 137 ? 6.064 26.420 6.355 1.00 14.15 137 GLU C O 1
ATOM 5171 N N . ILE C 1 138 ? 6.695 25.063 4.669 1.00 12.94 138 ILE C N 1
ATOM 5172 C CA . ILE C 1 138 ? 7.444 24.200 5.580 1.00 13.66 138 ILE C CA 1
ATOM 5173 C C . ILE C 1 138 ? 8.530 25.000 6.287 1.00 13.24 138 ILE C C 1
ATOM 5174 O O . ILE C 1 138 ? 8.730 24.874 7.507 1.00 15.32 138 ILE C O 1
ATOM 5179 N N . ALA C 1 139 ? 9.234 25.848 5.539 1.00 14.63 139 ALA C N 1
ATOM 5180 C CA . ALA C 1 139 ? 10.310 26.633 6.136 1.00 15.91 139 ALA C CA 1
ATOM 5181 C C . ALA C 1 139 ? 9.770 27.611 7.178 1.00 15.81 139 ALA C C 1
ATOM 5182 O O . ALA C 1 139 ? 10.356 27.769 8.257 1.00 21.45 139 ALA C O 1
ATOM 5184 N N . LEU C 1 140 ? 8.643 28.266 6.885 1.00 16.73 140 LEU C N 1
ATOM 5185 C CA . LEU C 1 140 ? 8.047 29.177 7.864 1.00 16.69 140 LEU C CA 1
ATOM 5186 C C . LEU C 1 140 ? 7.656 28.442 9.138 1.00 18.24 140 LEU C C 1
ATOM 5187 O O . LEU C 1 140 ? 7.832 28.963 10.246 1.00 20.24 140 LEU C O 1
ATOM 5192 N N . VAL C 1 141 ? 7.096 27.239 9.003 1.00 16.06 141 VAL C N 1
ATOM 5193 C CA . VAL C 1 141 ? 6.664 26.499 10.183 1.00 16.91 141 VAL C CA 1
ATOM 5194 C C . VAL C 1 141 ? 7.868 26.100 11.024 1.00 18.04 141 VAL C C 1
ATOM 5195 O O . VAL C 1 141 ? 7.864 26.254 12.252 1.00 23.44 141 VAL C O 1
ATOM 5199 N N . LYS C 1 142 ? 8.926 25.609 10.372 1.00 20.24 142 LYS C N 1
ATOM 5200 C CA . LYS C 1 142 ? 10.146 25.211 11.065 1.00 21.14 142 LYS C CA 1
ATOM 5201 C C . LYS C 1 142 ? 10.882 26.399 11.676 1.00 25.56 142 LYS C C 1
ATOM 5202 O O . LYS C 1 1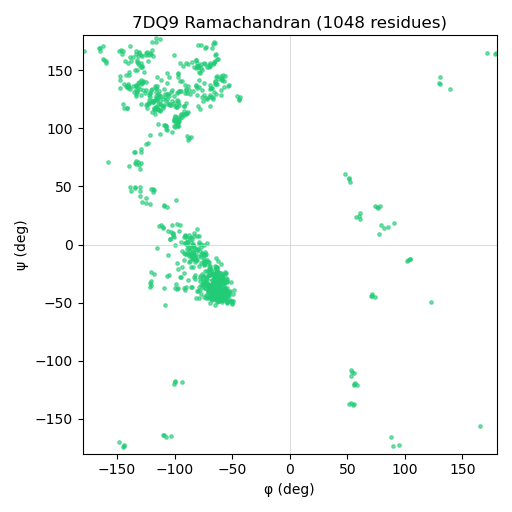42 ? 11.655 26.210 12.622 1.00 29.07 142 LYS C O 1
ATOM 5208 N N . ALA C 1 143 ? 10.657 27.608 11.167 1.00 24.58 143 ALA C N 1
ATOM 5209 C CA . ALA C 1 143 ? 11.236 28.824 11.726 1.00 24.00 143 ALA C CA 1
ATOM 5210 C C . ALA C 1 143 ? 10.419 29.399 12.877 1.00 28.21 143 ALA C C 1
ATOM 5211 O O . ALA C 1 143 ? 10.821 30.416 13.454 1.00 28.43 143 ALA C O 1
ATOM 5213 N N . GLY C 1 144 ? 9.285 28.788 13.214 1.00 22.63 144 GLY C N 1
ATOM 5214 C CA . GLY C 1 144 ? 8.392 29.315 14.224 1.00 30.37 144 GLY C CA 1
ATOM 5215 C C . GLY C 1 144 ? 7.390 30.337 13.738 1.00 28.24 144 GLY C C 1
ATOM 5216 O O . GLY C 1 144 ? 6.776 31.022 14.567 1.00 30.01 144 GLY C O 1
ATOM 5217 N N . LYS C 1 145 ? 7.189 30.456 12.428 1.00 25.00 145 LYS C N 1
ATOM 5218 C CA . LYS C 1 145 ? 6.345 31.496 11.851 1.00 25.00 145 LYS C CA 1
ATOM 5219 C C . LYS C 1 145 ? 5.017 30.938 11.346 1.00 28.95 145 LYS C C 1
ATOM 5220 O O . LYS C 1 145 ? 4.447 31.447 10.379 1.00 26.55 145 LYS C O 1
ATOM 5226 N N . LYS C 1 146 ? 4.511 29.897 12.010 1.00 32.61 146 LYS C N 1
ATOM 5227 C CA . LYS C 1 146 ? 3.200 29.349 11.681 1.00 30.28 146 LYS C CA 1
ATOM 5228 C C . LYS C 1 146 ? 2.128 30.429 11.642 1.00 36.47 146 LYS C C 1
ATOM 5229 O O . LYS C 1 146 ? 1.185 30.341 10.846 1.00 33.55 146 LYS C O 1
ATOM 5235 N N . ASP C 1 147 ? 2.268 31.463 12.481 1.00 36.80 147 ASP C N 1
ATOM 5236 C CA . ASP C 1 147 ? 1.299 32.554 12.517 1.00 41.72 147 ASP C CA 1
ATOM 5237 C C . ASP C 1 147 ? 1.091 33.180 11.146 1.00 39.46 147 ASP C C 1
ATOM 5238 O O . ASP C 1 147 ? -0.006 33.666 10.847 1.00 38.71 147 ASP C O 1
ATOM 5243 N N . ALA C 1 148 ? 2.127 33.181 10.304 1.00 35.26 148 ALA C N 1
ATOM 5244 C CA . ALA C 1 148 ? 1.998 33.723 8.956 1.00 35.33 148 ALA C CA 1
ATOM 5245 C C . ALA C 1 148 ? 1.046 32.898 8.099 1.00 37.86 148 ALA C C 1
ATOM 5246 O O . ALA C 1 148 ? 0.418 33.441 7.182 1.00 42.80 148 ALA C O 1
ATOM 5248 N N . LEU C 1 149 ? 0.932 31.591 8.364 1.00 39.56 149 LEU C N 1
ATOM 5249 C CA . LEU C 1 149 ? -0.043 30.785 7.634 1.00 38.18 149 LEU C CA 1
ATOM 5250 C C . LEU C 1 149 ? -1.465 31.236 7.934 1.00 40.24 149 LEU C C 1
ATOM 5251 O O . LEU C 1 149 ? -2.335 31.176 7.057 1.00 45.32 149 LEU C O 1
ATOM 5256 N N . ALA C 1 150 ? -1.717 31.690 9.157 1.00 37.92 150 ALA C N 1
ATOM 5257 C CA . ALA C 1 150 ? -3.039 32.161 9.547 1.00 40.48 150 ALA C CA 1
ATOM 5258 C C . ALA C 1 150 ? -3.371 33.472 8.837 1.00 41.71 150 ALA C C 1
ATOM 5259 O O . ALA C 1 150 ? -2.475 34.240 8.481 1.00 39.70 150 ALA C O 1
ATOM 5261 N N . GLU C 1 155 ? -9.186 33.262 4.574 1.00 25.73 155 GLU C N 1
ATOM 5262 C CA . GLU C 1 155 ? -9.798 34.326 3.774 1.00 35.40 155 GLU C CA 1
ATOM 5263 C C . GLU C 1 155 ? -9.902 34.008 2.269 1.00 29.92 155 GLU C C 1
ATOM 5264 O O . GLU C 1 155 ? -10.960 34.170 1.653 1.00 27.05 155 GLU C O 1
ATOM 5270 N N . ALA C 1 156 ? -8.789 33.567 1.677 1.00 31.43 156 ALA C N 1
ATOM 5271 C CA . ALA C 1 156 ? -8.732 33.400 0.229 1.00 29.42 156 ALA C CA 1
ATOM 5272 C C . ALA C 1 156 ? -9.578 32.232 -0.268 1.00 23.13 156 ALA C C 1
ATOM 5273 O O . ALA C 1 156 ? -9.900 32.180 -1.461 1.00 27.10 156 ALA C O 1
ATOM 5275 N N . GLY C 1 157 ? -9.936 31.299 0.610 1.00 23.28 157 GLY C N 1
ATOM 5276 C CA . GLY C 1 157 ? -10.780 30.181 0.235 1.00 19.14 157 GLY C CA 1
ATOM 5277 C C . GLY C 1 157 ? -12.234 30.537 0.003 1.00 19.48 157 GLY C C 1
ATOM 5278 O O . GLY C 1 157 ? -12.990 29.682 -0.474 1.00 17.34 157 GLY C O 1
ATOM 5279 N N . PHE C 1 158 ? -12.646 31.762 0.321 1.00 16.83 158 PHE C N 1
ATOM 5280 C CA . PHE C 1 158 ? -14.037 32.171 0.179 1.00 17.10 158 PHE C CA 1
ATOM 5281 C C . PHE C 1 158 ? -14.199 33.081 -1.031 1.00 17.25 158 PHE C C 1
ATOM 5282 O O . PHE C 1 158 ? -13.310 33.883 -1.336 1.00 20.92 158 PHE C O 1
ATOM 5290 N N . ALA C 1 159 ? -15.330 32.950 -1.728 1.00 14.91 159 ALA C N 1
ATOM 5291 C CA . ALA C 1 159 ? -15.655 33.918 -2.769 1.00 15.26 159 ALA C CA 1
ATOM 5292 C C . ALA C 1 159 ? -15.661 35.323 -2.174 1.00 18.13 159 ALA C C 1
ATOM 5293 O O . ALA C 1 159 ? -16.040 35.520 -1.017 1.00 19.63 159 ALA C O 1
ATOM 5295 N N . GLU C 1 160 ? -15.220 36.302 -2.969 1.00 21.45 160 GLU C N 1
ATOM 5296 C CA . GLU C 1 160 ? -15.073 37.660 -2.452 1.00 21.54 160 GLU C CA 1
ATOM 5297 C C . GLU C 1 160 ? -16.406 38.225 -1.979 1.00 19.81 160 GLU C C 1
ATOM 5298 O O . GLU C 1 160 ? -16.456 38.934 -0.966 1.00 24.76 160 GLU C O 1
ATOM 5304 N N . ASP C 1 161 ? -17.504 37.902 -2.667 1.00 18.46 161 ASP C N 1
ATOM 5305 C CA . ASP C 1 161 ? -18.791 38.447 -2.252 1.00 18.22 161 ASP C CA 1
ATOM 5306 C C . ASP C 1 161 ? -19.385 37.716 -1.048 1.00 20.23 161 ASP C C 1
ATOM 5307 O O . ASP C 1 161 ? -20.527 38.005 -0.676 1.00 19.44 161 ASP C O 1
ATOM 5312 N N . ASN C 1 162 ? -18.631 36.792 -0.435 1.00 15.07 162 ASN C N 1
ATOM 5313 C CA . ASN C 1 162 ? -19.028 36.121 0.799 1.00 16.12 162 ASN C CA 1
ATOM 5314 C C . ASN C 1 162 ? -18.124 36.441 1.982 1.00 17.88 162 ASN C C 1
ATOM 5315 O O . ASN C 1 162 ? -18.393 35.970 3.083 1.00 18.59 162 ASN C O 1
ATOM 5320 N N . ARG C 1 163 ? -17.055 37.215 1.798 1.00 21.41 163 ARG C N 1
ATOM 5321 C CA . ARG C 1 163 ? -16.035 37.268 2.843 1.00 21.77 163 ARG C CA 1
ATOM 5322 C C . ARG C 1 163 ? -16.544 37.965 4.106 1.00 19.75 163 ARG C C 1
ATOM 5323 O O . ARG C 1 163 ? -16.214 37.545 5.220 1.00 21.29 163 ARG C O 1
ATOM 5331 N N . THR C 1 164 ? -17.374 39.002 3.968 1.00 24.75 164 THR C N 1
ATOM 5332 C CA . THR C 1 164 ? -17.911 39.640 5.171 1.00 21.70 164 THR C CA 1
ATOM 5333 C C . THR C 1 164 ? -18.903 38.730 5.891 1.00 20.47 164 THR C C 1
ATOM 5334 O O . THR C 1 164 ? -18.899 38.652 7.127 1.00 21.55 164 THR C O 1
ATOM 5338 N N . ARG C 1 165 ? -19.758 38.029 5.140 1.00 18.16 165 ARG C N 1
ATOM 5339 C CA . ARG C 1 165 ? -20.702 37.105 5.756 1.00 17.91 165 ARG C CA 1
ATOM 5340 C C . ARG C 1 165 ? -19.988 35.931 6.411 1.00 19.31 165 ARG C C 1
ATOM 5341 O O . ARG C 1 165 ? -20.527 35.327 7.347 1.00 17.76 165 ARG C O 1
ATOM 5349 N N . MET C 1 166 ? -18.788 35.604 5.942 1.00 16.22 166 MET C N 1
ATOM 5350 C CA . MET C 1 166 ? -18.040 34.452 6.421 1.00 15.29 166 MET C CA 1
ATOM 5351 C C . MET C 1 166 ? -17.020 34.822 7.490 1.00 16.98 166 MET C C 1
ATOM 5352 O O . MET C 1 166 ? -16.179 33.992 7.853 1.00 19.26 166 MET C O 1
ATOM 5357 N N . LYS C 1 167 ? -17.094 36.045 8.018 1.00 18.08 167 LYS C N 1
ATOM 5358 C CA . LYS C 1 167 ? -16.053 36.536 8.919 1.00 15.84 167 LYS C CA 1
ATOM 5359 C C . LYS C 1 167 ? -15.860 35.616 10.122 1.00 16.13 167 LYS C C 1
ATOM 5360 O O . LYS C 1 167 ? -14.725 35.385 10.557 1.00 21.61 167 LYS C O 1
ATOM 5366 N N . ASP C 1 168 ? -16.951 35.067 10.662 1.00 19.32 168 ASP C N 1
ATOM 5367 C CA . ASP C 1 168 ? -16.838 34.203 11.835 1.00 22.92 168 ASP C CA 1
ATOM 5368 C C . ASP C 1 168 ? -16.114 32.909 11.492 1.00 20.33 168 ASP C C 1
ATOM 5369 O O . ASP C 1 168 ? -15.293 32.423 12.280 1.00 20.50 168 ASP C O 1
ATOM 5374 N N . TYR C 1 169 ? -16.411 32.330 10.323 1.00 17.90 169 TYR C N 1
ATOM 5375 C CA . TYR C 1 169 ? -15.703 31.122 9.915 1.00 18.64 169 TYR C CA 1
ATOM 5376 C C . TYR C 1 169 ? -14.236 31.418 9.628 1.00 19.61 169 TYR C C 1
ATOM 5377 O O . TYR C 1 169 ? -13.359 30.591 9.916 1.00 19.76 169 TYR C O 1
ATOM 5386 N N . ILE C 1 170 ? -13.951 32.596 9.070 1.00 17.51 170 ILE C N 1
ATOM 5387 C CA . ILE C 1 170 ? -12.570 32.963 8.782 1.00 19.48 170 ILE C CA 1
ATOM 5388 C C . ILE C 1 170 ? -11.770 33.066 10.080 1.00 22.48 170 ILE C C 1
ATOM 5389 O O . ILE C 1 170 ? -10.610 32.643 10.147 1.00 22.23 170 ILE C O 1
ATOM 5394 N N . GLU C 1 171 ? -12.389 33.575 11.147 1.00 21.85 171 GLU C N 1
ATOM 5395 C CA . GLU C 1 171 ? -11.673 33.646 12.421 1.00 25.95 171 GLU C CA 1
ATOM 5396 C C . GLU C 1 171 ? -11.542 32.270 13.067 1.00 25.25 171 GLU C C 1
ATOM 5397 O O . GLU C 1 171 ? -10.511 31.967 13.686 1.00 26.51 171 GLU C O 1
ATOM 5403 N N . ASP C 1 172 ? -12.583 31.437 12.953 1.00 23.93 172 ASP C N 1
ATOM 5404 C CA . ASP C 1 172 ? -12.492 30.035 13.356 1.00 23.48 172 ASP C CA 1
ATOM 5405 C C . ASP C 1 172 ? -11.250 29.380 12.766 1.00 23.98 172 ASP C C 1
ATOM 5406 O O . ASP C 1 172 ? -10.483 28.715 13.471 1.00 21.79 172 ASP C O 1
ATOM 5411 N N . LEU C 1 173 ? -11.042 29.557 11.461 1.00 24.02 173 LEU C N 1
ATOM 5412 C CA . LEU C 1 173 ? -9.933 28.890 10.792 1.00 21.16 173 LEU C CA 1
ATOM 5413 C C . LEU C 1 173 ? -8.590 29.478 11.203 1.00 20.31 173 LEU C C 1
ATOM 5414 O O . LEU C 1 173 ? -7.603 28.743 11.309 1.00 24.35 173 LEU C O 1
ATOM 5419 N N . THR C 1 174 ? -8.537 30.786 11.466 1.00 22.46 174 THR C N 1
ATOM 5420 C CA . THR C 1 174 ? -7.331 31.374 12.039 1.00 23.46 174 THR C CA 1
ATOM 5421 C C . THR C 1 174 ? -6.979 30.708 13.364 1.00 23.91 174 THR C C 1
ATOM 5422 O O . THR C 1 174 ? -5.823 30.336 13.602 1.00 24.64 174 THR C O 1
ATOM 5426 N N . GLU C 1 175 ? -7.971 30.547 14.242 1.00 24.49 175 GLU C N 1
ATOM 5427 C CA . GLU C 1 175 ? -7.729 29.891 15.521 1.00 24.09 175 GLU C CA 1
ATOM 5428 C C . GLU C 1 175 ? -7.322 28.435 15.335 1.00 25.11 175 GLU C C 1
ATOM 5429 O O . GLU C 1 175 ? -6.514 27.911 16.109 1.00 24.07 175 GLU C O 1
ATOM 5435 N N . GLN C 1 176 ? -7.861 27.773 14.310 1.00 20.74 176 GLN C N 1
ATOM 5436 C CA . GLN C 1 176 ? -7.515 26.379 14.062 1.00 18.28 176 GLN C CA 1
ATOM 5437 C C . GLN C 1 176 ? -6.021 26.212 13.814 1.00 19.30 176 GLN C C 1
ATOM 5438 O O . GLN C 1 176 ? -5.408 25.245 14.282 1.00 20.51 176 GLN C O 1
ATOM 5444 N N . VAL C 1 177 ? -5.420 27.136 13.061 1.00 18.82 177 VAL C N 1
ATOM 5445 C CA . VAL C 1 177 ? -3.988 27.052 12.781 1.00 16.17 177 VAL C CA 1
ATOM 5446 C C . VAL C 1 177 ? -3.190 27.111 14.075 1.00 20.47 177 VAL C C 1
ATOM 5447 O O . VAL C 1 177 ? -2.207 26.379 14.254 1.00 17.27 177 VAL C O 1
ATOM 5451 N N . ALA C 1 178 ? -3.621 27.962 15.011 1.00 21.30 178 ALA C N 1
ATOM 5452 C CA . ALA C 1 178 ? -2.880 28.143 16.255 1.00 26.13 178 ALA C CA 1
ATOM 5453 C C . ALA C 1 178 ? -2.742 26.843 17.039 1.00 21.26 178 ALA C C 1
ATOM 5454 O O . ALA C 1 178 ? -1.740 26.644 17.734 1.00 27.86 178 ALA C O 1
ATOM 5456 N N . VAL C 1 179 ? -3.723 25.944 16.939 1.00 22.68 179 VAL C N 1
ATOM 5457 C CA . VAL C 1 179 ? -3.711 24.707 17.712 1.00 23.17 179 VAL C CA 1
ATOM 5458 C C . VAL C 1 179 ? -3.337 23.499 16.861 1.00 24.19 179 VAL C C 1
ATOM 5459 O O . VAL C 1 179 ? -3.368 22.367 17.353 1.00 23.74 179 VAL C O 1
ATOM 5463 N N . THR C 1 180 ? -2.981 23.711 15.598 1.00 18.14 180 THR C N 1
ATOM 5464 C CA . THR C 1 180 ? -2.494 22.628 14.751 1.00 16.34 180 THR C CA 1
ATOM 5465 C C . THR C 1 180 ? -1.003 22.423 14.985 1.00 14.74 180 THR C C 1
ATOM 5466 O O . THR C 1 180 ? -0.233 23.388 14.994 1.00 16.33 180 THR C O 1
ATOM 5470 N N . GLU C 1 181 ? -0.601 21.169 15.172 1.00 13.75 181 GLU C N 1
ATOM 5471 C CA . GLU C 1 181 ? 0.782 20.867 15.516 1.00 13.43 181 GLU C CA 1
ATOM 5472 C C . GLU C 1 181 ? 1.714 21.241 14.369 1.00 13.85 181 GLU C C 1
ATOM 5473 O O . GLU C 1 181 ? 1.470 20.879 13.214 1.00 14.06 181 GLU C O 1
ATOM 5479 N N . ASP C 1 182 ? 2.792 21.963 14.702 1.00 14.39 182 ASP C N 1
ATOM 5480 C CA . ASP C 1 182 ? 3.792 22.343 13.705 1.00 15.99 182 ASP C CA 1
ATOM 5481 C C . ASP C 1 182 ? 4.258 21.144 12.888 1.00 12.42 182 ASP C C 1
ATOM 5482 O O . ASP C 1 182 ? 4.318 21.199 11.652 1.00 12.66 182 ASP C O 1
ATOM 5487 N N . GLU C 1 183 ? 4.640 20.058 13.569 1.00 12.71 183 GLU C N 1
ATOM 5488 C CA . GLU C 1 183 ? 5.121 18.889 12.850 1.00 14.73 183 GLU C CA 1
ATOM 5489 C C . GLU C 1 183 ?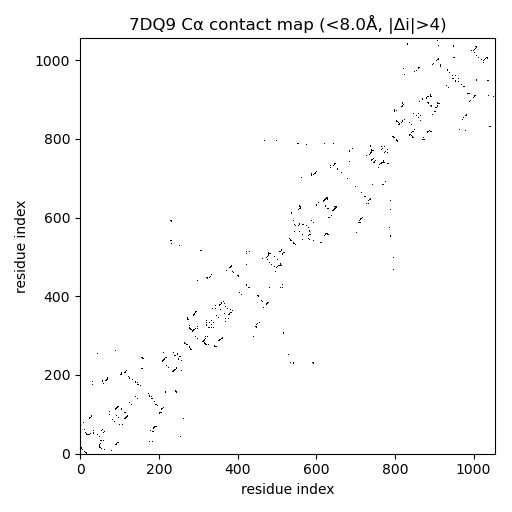 4.023 18.225 12.035 1.00 12.63 183 GLU C C 1
ATOM 5490 O O . GLU C 1 183 ? 4.332 17.541 11.052 1.00 13.61 183 GLU C O 1
ATOM 5496 N N . GLY C 1 184 ? 2.757 18.403 12.415 1.00 11.32 184 GLY C N 1
ATOM 5497 C CA . GLY C 1 184 ? 1.687 17.841 11.612 1.00 12.39 184 GLY C CA 1
ATOM 5498 C C . GLY C 1 184 ? 1.534 18.580 10.298 1.00 12.56 184 GLY C C 1
ATOM 5499 O O . GLY C 1 184 ? 1.310 17.966 9.244 1.00 10.13 184 GLY C O 1
ATOM 5500 N N . ILE C 1 185 ? 1.656 19.907 10.344 1.00 8.98 185 ILE C N 1
ATOM 5501 C CA . ILE C 1 185 ? 1.619 20.713 9.128 1.00 11.29 185 ILE C CA 1
ATOM 5502 C C . ILE C 1 185 ? 2.743 20.301 8.186 1.00 12.53 185 ILE C C 1
ATOM 5503 O O . ILE C 1 185 ? 2.536 20.140 6.981 1.00 11.63 185 ILE C O 1
ATOM 5508 N N . VAL C 1 186 ? 3.953 20.127 8.722 1.00 12.73 186 VAL C N 1
ATOM 5509 C CA . VAL C 1 186 ? 5.078 19.693 7.895 1.00 10.08 186 VAL C CA 1
ATOM 5510 C C . VAL C 1 186 ? 4.790 18.340 7.258 1.00 8.75 186 VAL C C 1
ATOM 5511 O O . VAL C 1 186 ? 5.008 18.145 6.057 1.00 12.14 186 VAL C O 1
ATOM 5515 N N . ALA C 1 187 ? 4.291 17.394 8.045 1.00 10.50 187 ALA C N 1
ATOM 5516 C CA . ALA C 1 187 ? 4.061 16.047 7.534 1.00 11.67 187 ALA C CA 1
ATOM 5517 C C . ALA C 1 187 ? 3.026 16.052 6.418 1.00 12.27 187 ALA C C 1
ATOM 5518 O O . ALA C 1 187 ? 3.187 15.358 5.404 1.00 12.13 187 ALA C O 1
ATOM 5520 N N . LEU C 1 188 ? 1.964 16.845 6.576 1.00 10.58 188 LEU C N 1
ATOM 5521 C CA . LEU C 1 188 ? 0.930 16.860 5.545 1.00 10.49 188 LEU C CA 1
ATOM 5522 C C . LEU C 1 188 ? 1.371 17.635 4.310 1.00 10.96 188 LEU C C 1
ATOM 5523 O O . LEU C 1 188 ? 1.026 17.239 3.188 1.00 12.53 188 LEU C O 1
ATOM 5528 N N . LEU C 1 189 ? 2.130 18.733 4.479 1.00 10.21 189 LEU C N 1
ATOM 5529 C CA . LEU C 1 189 ? 2.694 19.404 3.310 1.00 11.40 189 LEU C CA 1
ATOM 5530 C C . LEU C 1 189 ? 3.578 18.457 2.497 1.00 10.31 189 LEU C C 1
ATOM 5531 O O . LEU C 1 189 ? 3.491 18.417 1.265 1.00 11.49 189 LEU C O 1
ATOM 5536 N N . ASN C 1 190 ? 4.427 17.670 3.164 1.00 12.29 190 ASN C N 1
ATOM 5537 C CA . ASN C 1 190 ? 5.258 16.727 2.420 1.00 10.75 190 ASN C CA 1
ATOM 5538 C C . ASN C 1 190 ? 4.417 15.641 1.756 1.00 12.65 190 ASN C C 1
ATOM 5539 O O . ASN C 1 190 ? 4.727 15.207 0.640 1.00 13.22 190 ASN C O 1
ATOM 5544 N N . GLY C 1 191 ? 3.351 15.192 2.417 1.00 10.31 191 GLY C N 1
ATOM 5545 C CA . GLY C 1 191 ? 2.447 14.242 1.778 1.00 12.49 191 GLY C CA 1
ATOM 5546 C C . GLY C 1 191 ? 1.799 14.801 0.522 1.00 11.32 191 GLY C C 1
ATOM 5547 O O . GLY C 1 191 ? 1.654 14.097 -0.484 1.00 11.42 191 GLY C O 1
ATOM 5548 N N . MET C 1 192 ? 1.388 16.071 0.559 1.00 10.31 192 MET C N 1
ATOM 5549 C CA . MET C 1 192 ? 0.768 16.651 -0.627 1.00 9.82 192 MET C CA 1
ATOM 5550 C C . MET C 1 192 ? 1.792 16.848 -1.740 1.00 12.73 192 MET C C 1
ATOM 5551 O O . MET C 1 192 ? 1.470 16.659 -2.915 1.00 12.34 192 MET C O 1
ATOM 5556 N N . ILE C 1 193 ? 3.039 17.194 -1.397 1.00 12.34 193 ILE C N 1
ATOM 5557 C CA . ILE C 1 193 ? 4.073 17.280 -2.429 1.00 13.01 193 ILE C CA 1
ATOM 5558 C C . ILE C 1 193 ? 4.268 15.926 -3.109 1.00 11.16 193 ILE C C 1
ATOM 5559 O O . ILE C 1 193 ? 4.443 15.854 -4.335 1.00 14.84 193 ILE C O 1
ATOM 5564 N N . ALA C 1 194 ? 4.213 14.837 -2.335 1.00 14.33 194 ALA C N 1
ATOM 5565 C CA . ALA C 1 194 ? 4.513 13.494 -2.827 1.00 14.39 194 ALA C CA 1
ATOM 5566 C C . ALA C 1 194 ? 3.367 12.825 -3.579 1.00 15.25 194 ALA C C 1
ATOM 5567 O O . ALA C 1 194 ? 3.605 11.805 -4.236 1.00 16.40 194 ALA C O 1
ATOM 5569 N N . ARG C 1 195 ? 2.146 13.355 -3.509 1.00 13.48 195 ARG C N 1
ATOM 5570 C CA . ARG C 1 195 ? 0.979 12.595 -3.940 1.00 12.42 195 ARG C CA 1
ATOM 5571 C C . ARG C 1 195 ? 0.991 12.335 -5.451 1.00 13.29 195 ARG C C 1
ATOM 5572 O O . ARG C 1 195 ? 1.611 13.065 -6.235 1.00 12.86 195 ARG C O 1
ATOM 5580 N N . LYS C 1 196 ? 0.300 11.260 -5.845 1.00 13.19 196 LYS C N 1
ATOM 5581 C CA . LYS C 1 196 ? 0.253 10.833 -7.237 1.00 14.22 196 LYS C CA 1
ATOM 5582 C C . LYS C 1 196 ? -0.831 11.571 -8.010 1.00 14.24 196 LYS C C 1
ATOM 5583 O O . LYS C 1 196 ? -1.823 12.033 -7.450 1.00 13.97 196 LYS C O 1
ATOM 5589 N N . ASP C 1 197 ? -0.650 11.615 -9.329 1.00 11.89 197 ASP C N 1
ATOM 5590 C CA . ASP C 1 197 ? -1.737 11.988 -10.216 1.00 12.96 197 ASP C CA 1
ATOM 5591 C C . ASP C 1 197 ? -2.741 10.843 -10.259 1.00 14.36 197 ASP C C 1
ATOM 5592 O O . ASP C 1 197 ? -2.378 9.700 -10.553 1.00 14.82 197 ASP C O 1
ATOM 5597 N N . GLN C 1 198 ? -4.005 11.147 -9.954 1.00 11.62 198 GLN C N 1
ATOM 5598 C CA . GLN C 1 198 ? -5.040 10.132 -9.795 1.00 10.92 198 GLN C CA 1
ATOM 5599 C C . GLN C 1 198 ? -6.082 10.157 -10.920 1.00 10.88 198 GLN C C 1
ATOM 5600 O O . GLN C 1 198 ? -7.156 9.563 -10.769 1.00 11.54 198 GLN C O 1
ATOM 5606 N N . ASN C 1 199 ? -5.790 10.836 -12.037 1.00 12.13 199 ASN C N 1
ATOM 5607 C CA . ASN C 1 199 ? -6.787 10.977 -13.104 1.00 10.53 199 ASN C CA 1
ATOM 5608 C C . ASN C 1 199 ? -7.100 9.636 -13.762 1.00 12.77 199 ASN C C 1
ATOM 5609 O O . ASN C 1 199 ? -8.273 9.288 -13.964 1.00 12.16 199 ASN C O 1
ATOM 5614 N N . GLU C 1 200 ? -6.064 8.863 -14.099 1.00 14.21 200 GLU C N 1
ATOM 5615 C CA . GLU C 1 200 ? -6.302 7.554 -14.701 1.00 13.09 200 GLU C CA 1
ATOM 5616 C C . GLU C 1 200 ? -6.996 6.619 -13.723 1.00 12.89 200 GLU C C 1
ATOM 5617 O O . GLU C 1 200 ? -7.872 5.833 -14.110 1.00 12.19 200 GLU C O 1
ATOM 5623 N N . MET C 1 201 ? -6.618 6.694 -12.444 1.00 10.98 201 MET C N 1
ATOM 5624 C CA . MET C 1 201 ? -7.304 5.907 -11.430 1.00 13.40 201 MET C CA 1
ATOM 5625 C C . MET C 1 201 ? -8.806 6.172 -11.469 1.00 13.02 201 MET C C 1
ATOM 5626 O O . MET C 1 201 ? -9.614 5.241 -11.518 1.00 12.45 201 MET C O 1
ATOM 5631 N N . LEU C 1 202 ? -9.199 7.445 -11.459 1.00 12.70 202 LEU C N 1
ATOM 5632 C CA . LEU C 1 202 ? -10.622 7.777 -11.472 1.00 11.33 202 LEU C CA 1
ATOM 5633 C C . LEU C 1 202 ? -11.309 7.209 -12.704 1.00 9.93 202 LEU C C 1
ATOM 5634 O O . LEU C 1 202 ? -12.397 6.631 -12.614 1.00 10.83 202 LEU C O 1
ATOM 5639 N N . ARG C 1 203 ? -10.705 7.406 -13.877 1.00 12.91 203 ARG C N 1
ATOM 5640 C CA . ARG C 1 203 ? -11.331 6.918 -15.100 1.00 12.53 203 ARG C CA 1
ATOM 5641 C C . ARG C 1 203 ? -11.482 5.406 -15.084 1.00 12.65 203 ARG C C 1
ATOM 5642 O O . ARG C 1 203 ? -12.445 4.872 -15.653 1.00 13.80 203 ARG C O 1
ATOM 5650 N N . ALA C 1 204 ? -10.563 4.700 -14.428 1.00 13.50 204 ALA C N 1
ATOM 5651 C CA . ALA C 1 204 ? -10.633 3.245 -14.344 1.00 15.14 204 ALA C CA 1
ATOM 5652 C C . ALA C 1 204 ? -11.539 2.737 -13.226 1.00 13.05 204 ALA C C 1
ATOM 5653 O O . ALA C 1 204 ? -11.831 1.535 -13.187 1.00 15.90 204 ALA C O 1
ATOM 5655 N N . SER C 1 205 ? -11.995 3.599 -12.322 1.00 11.77 205 SER C N 1
ATOM 5656 C CA . SER C 1 205 ? -12.681 3.142 -11.121 1.00 12.16 205 SER C CA 1
ATOM 5657 C C . SER C 1 205 ? -14.175 2.986 -11.366 1.00 13.49 205 SER C C 1
ATOM 5658 O O . SER C 1 205 ? -14.813 3.850 -11.972 1.00 16.19 205 SER C O 1
ATOM 5661 N N . LYS C 1 206 ? -14.727 1.882 -10.873 1.00 15.46 206 LYS C N 1
ATOM 5662 C CA . LYS C 1 206 ? -16.165 1.665 -10.889 1.00 19.07 206 LYS C CA 1
ATOM 5663 C C . LYS C 1 206 ? -16.872 2.320 -9.707 1.00 14.32 206 LYS C C 1
ATOM 5664 O O . LYS C 1 206 ? -18.090 2.190 -9.593 1.00 19.16 206 LYS C O 1
ATOM 5670 N N . VAL C 1 207 ? -16.143 2.997 -8.826 1.00 12.35 207 VAL C N 1
ATOM 5671 C CA . VAL C 1 207 ? -16.782 3.754 -7.741 1.00 12.20 207 VAL C CA 1
ATOM 5672 C C . VAL C 1 207 ? -17.507 4.958 -8.331 1.00 10.52 207 VAL C C 1
ATOM 5673 O O . VAL C 1 207 ? -16.900 5.723 -9.095 1.00 11.33 207 VAL C O 1
ATOM 5677 N N . PRO C 1 208 ? -18.785 5.170 -8.013 1.00 13.31 208 PRO C N 1
ATOM 5678 C CA . PRO C 1 208 ? -19.472 6.381 -8.492 1.00 12.61 208 PRO C CA 1
ATOM 5679 C C . PRO C 1 208 ? -18.771 7.637 -7.997 1.00 10.69 208 PRO C C 1
ATOM 5680 O O . PRO C 1 208 ? -18.279 7.690 -6.868 1.00 9.67 208 PRO C O 1
ATOM 5684 N N . GLN C 1 209 ? -18.738 8.659 -8.848 1.00 10.74 209 GLN C N 1
ATOM 5685 C CA . GLN C 1 209 ? -17.955 9.857 -8.574 1.00 8.96 209 GLN C CA 1
ATOM 5686 C C . GLN C 1 209 ? -18.780 11.127 -8.733 1.00 10.06 209 GLN C C 1
ATOM 5687 O O . GLN C 1 209 ? -19.553 11.266 -9.689 1.00 10.89 209 GLN C O 1
ATOM 5693 N N . LEU C 1 210 ? -18.581 12.063 -7.802 1.00 8.22 210 LEU C N 1
ATOM 5694 C CA . LEU C 1 210 ? -19.208 13.378 -7.838 1.00 9.28 210 LEU C CA 1
ATOM 5695 C C . LEU C 1 210 ? -18.159 14.445 -7.574 1.00 9.65 210 LEU C C 1
ATOM 5696 O O . LEU C 1 210 ? -17.418 14.363 -6.592 1.00 8.83 210 LEU C O 1
ATOM 5701 N N . PHE C 1 211 ? -18.129 15.471 -8.418 1.00 9.02 211 PHE C N 1
ATOM 5702 C CA . PHE C 1 211 ? -17.346 16.674 -8.166 1.00 10.82 211 PHE C CA 1
ATOM 5703 C C . PHE C 1 211 ? -18.294 17.771 -7.703 1.00 11.11 211 PHE C C 1
ATOM 5704 O O . PHE C 1 211 ? -19.340 17.980 -8.319 1.00 9.59 211 PHE C O 1
ATOM 5712 N N . ILE C 1 212 ? -17.950 18.448 -6.612 1.00 7.07 212 ILE C N 1
ATOM 5713 C CA . ILE C 1 212 ? -18.649 19.659 -6.192 1.00 8.36 212 ILE C CA 1
ATOM 5714 C C . ILE C 1 212 ? -17.632 20.788 -6.254 1.00 9.37 212 ILE C C 1
ATOM 5715 O O . ILE C 1 212 ? -16.626 20.761 -5.536 1.00 10.51 212 ILE C O 1
ATOM 5720 N N . LEU C 1 213 ? -17.874 21.763 -7.134 1.00 8.96 213 LEU C N 1
ATOM 5721 C CA . LEU C 1 213 ? -16.881 22.772 -7.471 1.00 10.43 213 LEU C CA 1
ATOM 5722 C C . LEU C 1 213 ? -17.519 24.147 -7.448 1.00 10.76 213 LEU C C 1
ATOM 5723 O O . LEU C 1 213 ? -18.612 24.335 -7.998 1.00 10.67 213 LEU C O 1
ATOM 5728 N N . GLY C 1 214 ? -16.849 25.095 -6.798 1.00 11.20 214 GLY C N 1
ATOM 5729 C CA . GLY C 1 214 ? -17.325 26.469 -6.811 1.00 13.11 214 GLY C CA 1
ATOM 5730 C C . GLY C 1 214 ? -17.005 27.168 -8.122 1.00 12.81 214 GLY C C 1
ATOM 5731 O O . GLY C 1 214 ? -16.045 26.840 -8.817 1.00 15.83 214 GLY C O 1
ATOM 5732 N N . ARG C 1 215 ? -17.842 28.147 -8.465 1.00 14.17 215 ARG C N 1
ATOM 5733 C CA . ARG C 1 215 ? -17.632 28.953 -9.663 1.00 14.70 215 ARG C CA 1
ATOM 5734 C C . ARG C 1 215 ? -16.769 30.180 -9.404 1.00 17.76 215 ARG C C 1
ATOM 5735 O O . ARG C 1 215 ? -16.409 30.879 -10.357 1.00 16.77 215 ARG C O 1
ATOM 5743 N N . LYS C 1 216 ? -16.442 30.464 -8.145 1.00 13.30 216 LYS C N 1
ATOM 5744 C CA . LYS C 1 216 ? -15.696 31.655 -7.756 1.00 16.91 216 LYS C CA 1
ATOM 5745 C C . LYS C 1 216 ? -14.513 31.272 -6.884 1.00 15.95 216 LYS C C 1
ATOM 5746 O O . LYS C 1 216 ? -14.141 31.986 -5.949 1.00 18.09 216 LYS C O 1
ATOM 5752 N N . ASP C 1 217 ? -13.893 30.140 -7.196 1.00 15.30 217 ASP C N 1
ATOM 5753 C CA . ASP C 1 217 ? -12.820 29.565 -6.392 1.00 15.81 217 ASP C CA 1
ATOM 5754 C C . ASP C 1 217 ? -11.473 29.972 -6.980 1.00 18.81 217 ASP C C 1
ATOM 5755 O O . ASP C 1 217 ? -11.077 29.479 -8.043 1.00 16.78 217 ASP C O 1
ATOM 5760 N N . ASN C 1 218 ? -10.759 30.850 -6.268 1.00 19.21 218 ASN C N 1
ATOM 5761 C CA . ASN C 1 218 ? -9.449 31.296 -6.731 1.00 27.68 218 ASN C CA 1
ATOM 5762 C C . ASN C 1 218 ? -8.457 30.146 -6.834 1.00 24.79 218 ASN C C 1
ATOM 5763 O O . ASN C 1 218 ? -7.553 30.186 -7.679 1.00 23.23 218 ASN C O 1
ATOM 5768 N N . TYR C 1 219 ? -8.597 29.123 -5.985 1.00 17.28 219 TYR C N 1
ATOM 5769 C CA . TYR C 1 219 ? -7.684 27.979 -6.044 1.00 21.22 219 TYR C CA 1
ATOM 5770 C C . TYR C 1 219 ? -7.976 27.081 -7.240 1.00 17.70 219 TYR C C 1
ATOM 5771 O O . TYR C 1 219 ? -7.055 26.464 -7.790 1.00 20.43 219 TYR C O 1
ATOM 5780 N N . ILE C 1 220 ? -9.240 26.965 -7.630 1.00 14.59 220 ILE C N 1
ATOM 5781 C CA . ILE C 1 220 ? -9.632 26.154 -8.783 1.00 17.25 220 ILE C CA 1
ATOM 5782 C C . ILE C 1 220 ? -10.507 27.023 -9.679 1.00 17.36 220 ILE C C 1
ATOM 5783 O O . ILE C 1 220 ? -11.741 26.954 -9.598 1.00 16.02 220 ILE C O 1
ATOM 5788 N N . PRO C 1 221 ? -9.919 27.868 -10.526 1.00 16.45 221 PRO C N 1
ATOM 5789 C CA . PRO C 1 221 ? -10.727 28.752 -11.377 1.00 20.49 221 PRO C CA 1
ATOM 5790 C C . PRO C 1 221 ? -11.593 27.972 -12.357 1.00 22.41 221 PRO C C 1
ATOM 5791 O O . PRO C 1 221 ? -11.335 26.805 -12.663 1.00 20.91 221 PRO C O 1
ATOM 5795 N N . VAL C 1 222 ? -12.639 28.649 -12.853 1.00 22.34 222 VAL C N 1
ATOM 5796 C CA . VAL C 1 222 ? -13.626 28.008 -13.726 1.00 20.15 222 VAL C CA 1
ATOM 5797 C C . VAL C 1 222 ? -12.945 27.314 -14.898 1.00 20.87 222 VAL C C 1
ATOM 5798 O O . VAL C 1 222 ? -13.292 26.179 -15.250 1.00 20.16 222 VAL C O 1
ATOM 5802 N N . GLU C 1 223 ? -11.955 27.971 -15.507 1.00 22.89 223 GLU C N 1
ATOM 5803 C CA . GLU C 1 223 ? -11.287 27.391 -16.669 1.00 28.64 223 GLU C CA 1
ATOM 5804 C C . GLU C 1 223 ? -10.658 26.044 -16.325 1.00 29.06 223 GLU C C 1
ATOM 5805 O O . GLU C 1 223 ? -10.866 25.048 -17.032 1.00 22.13 223 GLU C O 1
ATOM 5811 N N . ALA C 1 224 ? -9.920 25.987 -15.212 1.00 24.90 224 ALA C N 1
ATOM 5812 C CA . ALA C 1 224 ? -9.280 24.743 -14.790 1.00 27.03 224 ALA C CA 1
ATOM 5813 C C . ALA C 1 224 ? -10.303 23.707 -14.342 1.00 21.44 224 ALA C C 1
ATOM 5814 O O . ALA C 1 224 ? -10.139 22.511 -14.605 1.00 21.58 224 ALA C O 1
ATOM 5816 N N . ALA C 1 225 ? -11.350 24.139 -13.637 1.00 19.85 225 ALA C N 1
ATOM 5817 C CA . ALA C 1 225 ? -12.362 23.192 -13.186 1.00 16.52 225 ALA C CA 1
ATOM 5818 C C . ALA C 1 225 ? -13.087 22.563 -14.368 1.00 17.35 225 ALA C C 1
ATOM 5819 O O . ALA C 1 225 ? -13.387 21.362 -14.359 1.00 17.29 225 ALA C O 1
ATOM 5821 N N . GLU C 1 226 ? -13.374 23.354 -15.403 1.00 17.68 226 GLU C N 1
ATOM 5822 C CA . GLU C 1 226 ? -14.092 22.792 -16.542 1.00 19.20 226 GLU C CA 1
ATOM 5823 C C . GLU C 1 226 ? -13.199 21.845 -17.330 1.00 17.07 226 GLU C C 1
ATOM 5824 O O . GLU C 1 226 ? -13.667 20.805 -17.812 1.00 17.64 226 GLU C O 1
ATOM 5830 N N . LYS C 1 227 ? -11.905 22.148 -17.414 1.00 16.52 227 LYS C N 1
ATOM 5831 C CA . LYS C 1 227 ? -10.981 21.206 -18.039 1.00 22.08 227 LYS C CA 1
ATOM 5832 C C . LYS C 1 227 ? -10.968 19.877 -17.293 1.00 23.99 227 LYS C C 1
ATOM 5833 O O . LYS C 1 227 ? -11.026 18.806 -17.911 1.00 23.38 227 LYS C O 1
ATOM 5839 N N . MET C 1 228 ? -10.912 19.932 -15.960 1.00 18.87 228 MET C N 1
ATOM 5840 C CA . MET C 1 228 ? -10.911 18.721 -15.144 1.00 17.22 228 MET C CA 1
ATOM 5841 C C . MET C 1 228 ? -12.194 17.919 -15.336 1.00 16.74 228 MET C C 1
ATOM 5842 O O . MET C 1 228 ? -12.163 16.692 -15.508 1.00 17.07 228 MET C O 1
ATOM 5847 N N . VAL C 1 229 ? -13.338 18.601 -15.299 1.00 12.11 229 VAL C N 1
ATOM 5848 C CA . VAL C 1 229 ? -14.622 17.945 -15.504 1.00 15.76 229 VAL C CA 1
ATOM 5849 C C . VAL C 1 229 ? -14.665 17.262 -16.871 1.00 14.89 229 VAL C C 1
ATOM 5850 O O . VAL C 1 229 ? -15.178 16.145 -17.006 1.00 15.60 229 VAL C O 1
ATOM 5854 N N . LYS C 1 230 ? -14.090 17.905 -17.894 1.00 15.46 230 LYS C N 1
ATOM 5855 C CA . LYS C 1 230 ? -14.160 17.380 -19.257 1.00 16.00 230 LYS C CA 1
ATOM 5856 C C . LYS C 1 230 ? -13.335 16.112 -19.441 1.00 16.37 230 LYS C C 1
ATOM 5857 O O . LYS C 1 230 ? -13.604 15.337 -20.369 1.00 17.36 230 LYS C O 1
ATOM 5863 N N . GLU C 1 231 ? -12.352 15.871 -18.581 1.00 10.97 231 GLU C N 1
ATOM 5864 C CA . GLU C 1 231 ? -11.537 14.669 -18.654 1.00 14.51 231 GLU C CA 1
ATOM 5865 C C . GLU C 1 231 ? -12.150 13.503 -17.887 1.00 12.46 231 GLU C C 1
ATOM 5866 O O . GLU C 1 231 ? -11.593 12.396 -17.916 1.00 11.03 231 GLU C O 1
ATOM 5872 N N . HIS C 1 232 ? -13.276 13.730 -17.200 1.00 11.81 232 HIS C N 1
ATOM 5873 C CA . HIS C 1 232 ? -13.901 12.722 -16.348 1.00 10.83 232 HIS C CA 1
ATOM 5874 C C . HIS C 1 232 ? -15.377 12.602 -16.705 1.00 12.36 232 HIS C C 1
ATOM 5875 O O . HIS C 1 232 ? -16.258 12.969 -15.927 1.00 11.00 232 HIS C O 1
ATOM 5882 N N . LEU C 1 233 ? -15.623 12.045 -17.901 1.00 8.46 233 LEU C N 1
ATOM 5883 C CA . LEU C 1 233 ? -16.980 11.849 -18.392 1.00 11.73 233 LEU C CA 1
ATOM 5884 C C . LEU C 1 233 ? -17.804 10.982 -17.456 1.00 13.79 233 LEU C C 1
ATOM 5885 O O . LEU C 1 233 ? -19.034 11.110 -17.414 1.00 13.44 233 LEU C O 1
ATOM 5890 N N . GLN C 1 234 ? -17.149 10.083 -16.719 1.00 10.81 234 GLN C N 1
ATOM 5891 C CA . GLN C 1 234 ? -17.849 9.135 -15.865 1.00 10.80 234 GLN C CA 1
ATOM 5892 C C . GLN C 1 234 ? -18.351 9.765 -14.577 1.00 10.72 234 GLN C C 1
ATOM 5893 O O . GLN C 1 234 ? -19.198 9.171 -13.900 1.00 10.38 234 GLN C O 1
ATOM 5899 N N . ALA C 1 235 ? -17.850 10.943 -14.234 1.00 10.35 235 ALA C N 1
ATOM 5900 C CA . ALA C 1 235 ? -18.199 11.635 -13.004 1.00 12.21 235 ALA C CA 1
ATOM 5901 C C . ALA C 1 235 ? -19.286 12.670 -13.250 1.00 13.10 235 ALA C C 1
ATOM 5902 O O . ALA C 1 235 ? -19.359 13.285 -14.318 1.00 14.45 235 ALA C O 1
ATOM 5904 N N . ARG C 1 236 ? -20.138 12.847 -12.248 1.00 13.06 236 ARG C N 1
ATOM 5905 C CA . ARG C 1 236 ? -21.116 13.923 -12.239 1.00 14.46 236 ARG C CA 1
ATOM 5906 C C . ARG C 1 236 ? -20.502 15.166 -11.615 1.00 12.92 236 ARG C C 1
ATOM 5907 O O . ARG C 1 236 ? -19.572 15.077 -10.812 1.00 12.07 236 ARG C O 1
ATOM 5915 N N . VAL C 1 237 ? -21.039 16.334 -11.975 1.00 14.08 237 VAL C N 1
ATOM 5916 C CA . VAL C 1 237 ? -20.559 17.598 -11.427 1.00 14.33 237 VAL C CA 1
ATOM 5917 C C . VAL C 1 237 ? -21.747 18.411 -10.925 1.00 13.93 237 VAL C C 1
ATOM 5918 O O . VAL C 1 237 ? -22.779 18.507 -11.599 1.00 14.15 237 VAL C O 1
ATOM 5922 N N . VAL C 1 238 ? -21.610 18.969 -9.727 1.00 10.98 238 VAL C N 1
ATOM 5923 C CA . VAL C 1 238 ? -22.508 20.003 -9.227 1.00 11.18 238 VAL C CA 1
ATOM 5924 C C . VAL C 1 238 ? -21.686 21.268 -9.070 1.00 15.31 238 VAL C C 1
ATOM 5925 O O . VAL C 1 238 ? -20.637 21.254 -8.417 1.00 12.74 238 VAL C O 1
ATOM 5929 N N . TRP C 1 239 ? -22.129 22.347 -9.708 1.00 12.65 239 TRP C N 1
ATOM 5930 C CA . TRP C 1 239 ? -21.445 23.627 -9.620 1.00 13.03 239 TRP C CA 1
ATOM 5931 C C . TRP C 1 239 ? -22.101 24.457 -8.527 1.00 15.17 239 TRP C C 1
ATOM 5932 O O . TRP C 1 239 ? -23.334 24.543 -8.469 1.00 16.17 239 TRP C O 1
ATOM 5943 N N . LEU C 1 240 ? -21.286 25.043 -7.653 1.00 12.66 240 LEU C N 1
ATOM 5944 C CA . LEU C 1 240 ? -21.783 25.969 -6.638 1.00 13.30 240 LEU C CA 1
ATOM 5945 C C . LEU C 1 240 ? -21.631 27.384 -7.182 1.00 13.23 240 LEU C C 1
ATOM 5946 O O . LEU C 1 240 ? -20.514 27.909 -7.283 1.00 14.13 240 LEU C O 1
ATOM 5951 N N . GLU C 1 241 ? -22.763 28.007 -7.513 1.00 14.65 241 GLU C N 1
ATOM 5952 C CA . GLU C 1 241 ? -22.733 29.243 -8.284 1.00 16.22 241 GLU C CA 1
ATOM 5953 C C . GLU C 1 241 ? -22.186 30.413 -7.479 1.00 14.96 241 GLU C C 1
ATOM 5954 O O . GLU C 1 241 ? -21.647 31.359 -8.064 1.00 16.43 241 GLU C O 1
ATOM 5960 N N . ASN C 1 242 ? -22.301 30.379 -6.152 1.00 13.40 242 ASN C N 1
ATOM 5961 C CA . ASN C 1 242 ? -21.786 31.469 -5.329 1.00 12.99 242 ASN C CA 1
ATOM 5962 C C . ASN C 1 242 ? -20.916 30.926 -4.206 1.00 14.93 242 ASN C C 1
ATOM 5963 O O . ASN C 1 242 ? -21.075 31.273 -3.033 1.00 16.34 242 ASN C O 1
ATOM 5968 N N . SER C 1 243 ? -19.975 30.049 -4.559 1.00 11.23 243 SER C N 1
ATOM 5969 C CA . SER C 1 243 ? -18.993 29.559 -3.601 1.00 12.27 243 SER C CA 1
ATOM 5970 C C . SER C 1 243 ? -17.605 29.626 -4.216 1.00 12.59 243 SER C C 1
ATOM 5971 O O . SER C 1 243 ? -17.446 29.515 -5.441 1.00 12.53 243 SER C O 1
ATOM 5974 N N . GLY C 1 244 ? -16.600 29.817 -3.353 1.00 10.62 244 GLY C N 1
ATOM 5975 C CA . GLY C 1 244 ? -15.232 29.560 -3.758 1.00 12.88 244 GLY C CA 1
ATOM 5976 C C . GLY C 1 244 ? -14.789 28.145 -3.408 1.00 10.41 244 GLY C C 1
ATOM 5977 O O . GLY C 1 244 ? -15.369 27.159 -3.879 1.00 11.79 244 GLY C O 1
ATOM 5978 N N . HIS C 1 245 ? -13.768 28.049 -2.554 1.00 11.84 245 HIS C N 1
ATOM 5979 C CA . HIS C 1 245 ? -13.220 26.780 -2.077 1.00 11.49 245 HIS C CA 1
ATOM 5980 C C . HIS C 1 245 ? -13.993 26.214 -0.892 1.00 12.94 245 HIS C C 1
ATOM 5981 O O . HIS C 1 245 ? -13.718 25.077 -0.488 1.00 10.29 245 HIS C O 1
ATOM 5988 N N . MET C 1 246 ? -14.936 26.976 -0.317 1.00 10.67 246 MET C N 1
ATOM 5989 C CA . MET C 1 246 ? -15.575 26.592 0.941 1.00 8.64 246 MET C CA 1
ATOM 5990 C C . MET C 1 246 ? -17.089 26.430 0.823 1.00 9.52 246 MET C C 1
ATOM 5991 O O . MET C 1 246 ? -17.841 26.935 1.667 1.00 9.59 246 MET C O 1
ATOM 5996 N N . GLY C 1 247 ? -17.547 25.703 -0.198 1.00 9.26 247 GLY C N 1
ATOM 5997 C CA . GLY C 1 247 ? -18.973 25.670 -0.494 1.00 11.14 247 GLY C CA 1
ATOM 5998 C C . GLY C 1 247 ? -19.838 25.110 0.620 1.00 11.01 247 GLY C C 1
ATOM 5999 O O . GLY C 1 247 ? -21.015 25.476 0.747 1.00 12.80 247 GLY C O 1
ATOM 6000 N N . PHE C 1 248 ? -19.289 24.208 1.441 1.00 10.89 248 PHE C N 1
ATOM 6001 C CA . PHE C 1 248 ? -20.100 23.660 2.516 1.00 11.47 248 PHE C CA 1
ATOM 6002 C C . PHE C 1 248 ? -20.353 24.678 3.622 1.00 11.05 248 PHE C C 1
ATOM 6003 O O . PHE C 1 248 ? -21.232 24.449 4.458 1.00 12.68 248 PHE C O 1
ATOM 6011 N N . LEU C 1 249 ? -19.615 25.787 3.631 1.00 10.95 249 LEU C N 1
ATOM 6012 C CA . LEU C 1 249 ? -19.872 26.936 4.495 1.00 12.69 249 LEU C CA 1
ATOM 6013 C C . LEU C 1 249 ? -20.606 28.051 3.772 1.00 12.82 249 LEU C C 1
ATOM 6014 O O . LEU C 1 249 ? -21.466 28.716 4.368 1.00 11.30 249 LEU C O 1
ATOM 6019 N N . GLU C 1 250 ? -20.278 28.260 2.495 1.00 11.01 250 GLU C N 1
ATOM 6020 C CA . GLU C 1 250 ? -20.823 29.374 1.732 1.00 10.72 250 GLU C CA 1
ATOM 6021 C C . GLU C 1 250 ? -22.232 29.090 1.241 1.00 12.52 250 GLU C C 1
ATOM 6022 O O . GLU C 1 250 ? -23.087 29.989 1.240 1.00 13.96 250 GLU C O 1
ATOM 6028 N N . GLU C 1 251 ? -22.480 27.857 0.797 1.00 10.96 251 GLU C N 1
ATOM 6029 C CA . GLU C 1 251 ? -23.790 27.408 0.321 1.00 11.99 251 GLU C CA 1
ATOM 6030 C C . GLU C 1 251 ? -24.095 26.060 0.965 1.00 10.45 251 GLU C C 1
ATOM 6031 O O . GLU C 1 251 ? -24.129 25.018 0.293 1.00 12.09 251 GLU C O 1
ATOM 6037 N N . PRO C 1 252 ? -24.332 26.045 2.279 1.00 13.12 252 PRO C N 1
ATOM 6038 C CA . PRO C 1 252 ? -24.438 24.749 2.974 1.00 11.60 252 PRO C CA 1
ATOM 6039 C C . PRO C 1 252 ? -25.615 23.902 2.522 1.00 14.89 252 PRO C C 1
ATOM 6040 O O . PRO C 1 252 ? -25.438 22.700 2.279 1.00 12.45 252 PRO C O 1
ATOM 6044 N N . GLU C 1 253 ? -26.823 24.474 2.418 1.00 15.17 253 GLU C N 1
ATOM 6045 C CA . GLU C 1 253 ? -27.959 23.628 2.062 1.00 16.23 253 GLU C CA 1
ATOM 6046 C C . GLU C 1 253 ? -27.788 23.041 0.664 1.00 15.28 253 GLU C C 1
ATOM 6047 O O . GLU C 1 253 ? -28.101 21.867 0.443 1.00 17.53 253 GLU C O 1
ATOM 6053 N N . THR C 1 254 ? -27.298 23.840 -0.288 1.00 13.74 254 THR C N 1
ATOM 6054 C CA . THR C 1 254 ? -27.137 23.346 -1.654 1.00 14.74 254 THR C CA 1
ATOM 6055 C C . THR C 1 254 ? -26.051 22.280 -1.725 1.00 13.43 254 THR C C 1
ATOM 6056 O O . THR C 1 254 ? -26.197 21.280 -2.438 1.00 13.25 254 THR C O 1
ATOM 6060 N N . THR C 1 255 ? -24.960 22.477 -0.983 1.00 12.68 255 THR C N 1
ATOM 6061 C CA . THR C 1 255 ? -23.896 21.475 -0.953 1.00 10.85 255 THR C CA 1
ATOM 6062 C C . THR C 1 255 ? -24.388 20.182 -0.324 1.00 11.04 255 THR C C 1
ATOM 6063 O O . THR C 1 255 ? -24.092 19.088 -0.824 1.00 10.77 255 THR C O 1
ATOM 6067 N N . ALA C 1 256 ? -25.126 20.289 0.786 1.00 10.41 256 ALA C N 1
ATOM 6068 C CA . ALA C 1 256 ? -25.677 19.105 1.433 1.00 11.36 256 ALA C CA 1
ATOM 6069 C C . ALA C 1 256 ? -26.677 18.399 0.529 1.00 14.46 256 ALA C C 1
ATOM 6070 O O . ALA C 1 256 ? -26.726 17.164 0.490 1.00 13.74 256 ALA C O 1
ATOM 6072 N N . ARG C 1 257 ? -27.489 19.172 -0.196 1.00 13.70 257 ARG C N 1
ATOM 6073 C CA . ARG C 1 257 ? -28.442 18.590 -1.135 1.00 15.89 257 ARG C CA 1
ATOM 6074 C C . ARG C 1 257 ? -27.725 17.758 -2.192 1.00 11.98 257 ARG C C 1
ATOM 6075 O O . ARG C 1 257 ? -28.168 16.655 -2.535 1.00 14.83 257 ARG C O 1
ATOM 6083 N N . ALA C 1 258 ? -26.606 18.271 -2.704 1.00 12.81 258 ALA C N 1
ATOM 6084 C CA . ALA C 1 258 ? -25.829 17.552 -3.707 1.00 10.12 258 ALA C CA 1
ATOM 6085 C C . ALA C 1 258 ? -25.347 16.213 -3.162 1.00 11.00 258 ALA C C 1
ATOM 6086 O O . ALA C 1 258 ? -25.397 15.193 -3.859 1.00 12.02 258 ALA C O 1
ATOM 6088 N N . ILE C 1 259 ? -24.911 16.194 -1.901 1.00 11.11 259 ILE C N 1
ATOM 6089 C CA . ILE C 1 259 ? -24.388 14.965 -1.313 1.00 11.46 259 ILE C CA 1
ATOM 6090 C C . ILE C 1 259 ? -25.518 13.977 -1.041 1.00 12.13 259 ILE C C 1
ATOM 6091 O O . ILE C 1 259 ? -25.419 12.790 -1.372 1.00 11.67 259 ILE C O 1
ATOM 6096 N N . LEU C 1 260 ? -26.619 14.459 -0.454 1.00 10.81 260 LEU C N 1
ATOM 6097 C CA . LEU C 1 260 ? -27.748 13.583 -0.153 1.00 11.91 260 LEU C CA 1
ATOM 6098 C C . LEU C 1 260 ? -28.297 12.937 -1.412 1.00 12.95 260 LEU C C 1
ATOM 6099 O O . LEU C 1 260 ? -28.590 11.737 -1.423 1.00 15.48 260 LEU C O 1
ATOM 6104 N N . ASP C 1 261 ? -28.459 13.721 -2.480 1.00 11.20 261 ASP C N 1
ATOM 6105 C CA . ASP C 1 261 ? -28.995 13.165 -3.715 1.00 14.25 261 ASP C CA 1
ATOM 6106 C C . ASP C 1 261 ? -28.055 12.103 -4.278 1.00 14.00 261 ASP C C 1
ATOM 6107 O O . ASP C 1 261 ? -28.497 11.047 -4.748 1.00 15.00 261 ASP C O 1
ATOM 6112 N N . PHE C 1 262 ? -26.749 12.358 -4.197 1.00 11.32 262 PHE C N 1
ATOM 6113 C CA . PHE C 1 262 ? -25.748 11.409 -4.678 1.00 12.28 262 PHE C CA 1
ATOM 6114 C C . PHE C 1 262 ? -25.784 10.113 -3.874 1.00 14.98 262 PHE C C 1
ATOM 6115 O O . PHE C 1 262 ? -25.748 9.010 -4.440 1.00 15.94 262 PHE C O 1
ATOM 6123 N N . VAL C 1 263 ? -25.856 10.230 -2.544 1.00 14.25 263 VAL C N 1
ATOM 6124 C CA . VAL C 1 263 ? -25.922 9.060 -1.671 1.00 13.32 263 VAL C CA 1
ATOM 6125 C C . VAL C 1 263 ? -27.178 8.255 -1.952 1.00 18.72 263 VAL C C 1
ATOM 6126 O O . VAL C 1 263 ? -27.165 7.019 -1.882 1.00 18.84 263 VAL C O 1
ATOM 6130 N N . ASN C 1 264 ? -28.275 8.928 -2.284 1.00 18.08 264 ASN C N 1
ATOM 6131 C CA . ASN C 1 264 ? -29.510 8.234 -2.613 1.00 19.08 264 ASN C CA 1
ATOM 6132 C C . ASN C 1 264 ? -29.556 7.761 -4.062 1.00 21.74 264 ASN C C 1
ATOM 6133 O O . ASN C 1 264 ? -30.604 7.281 -4.503 1.00 24.26 264 ASN C O 1
ATOM 6138 N N . GLY C 1 265 ? -28.457 7.884 -4.804 1.00 17.69 265 GLY C N 1
ATOM 6139 C CA . GLY C 1 265 ? -28.369 7.344 -6.151 1.00 21.60 265 GLY C CA 1
ATOM 6140 C C . GLY C 1 265 ? -28.884 8.242 -7.260 1.00 28.74 265 GLY C C 1
ATOM 6141 O O . GLY C 1 265 ? -29.078 9.443 -7.066 1.00 28.66 265 GLY C O 1
ATOM 6142 N N . MET D 1 1 ? -3.280 33.812 63.074 1.00 24.29 1 MET D N 1
ATOM 6143 C CA . MET D 1 1 ? -1.966 34.398 63.344 1.00 29.11 1 MET D CA 1
ATOM 6144 C C . MET D 1 1 ? -1.317 34.890 62.053 1.00 24.31 1 MET D C 1
ATOM 6145 O O . MET D 1 1 ? -1.261 34.164 61.067 1.00 30.65 1 MET D O 1
ATOM 6150 N N . ILE D 1 2 ? -0.844 36.134 62.071 1.00 24.59 2 ILE D N 1
ATOM 6151 C CA . ILE D 1 2 ? -0.182 36.760 60.932 1.00 26.42 2 ILE D CA 1
ATOM 6152 C C . ILE D 1 2 ? 1.318 36.741 61.190 1.00 25.10 2 ILE D C 1
ATOM 6153 O O . ILE D 1 2 ? 1.786 37.247 62.219 1.00 20.86 2 ILE D O 1
ATOM 6158 N N . GLU D 1 3 ? 2.072 36.152 60.267 1.00 23.36 3 GLU D N 1
ATOM 6159 C CA . GLU D 1 3 ? 3.526 36.109 60.383 1.00 22.13 3 GLU D CA 1
ATOM 6160 C C . GLU D 1 3 ? 4.135 37.440 59.961 1.00 23.47 3 GLU D C 1
ATOM 6161 O O . GLU D 1 3 ? 3.749 38.030 58.947 1.00 22.89 3 GLU D O 1
ATOM 6167 N N . LYS D 1 4 ? 5.091 37.920 60.745 1.00 16.65 4 LYS D N 1
ATOM 6168 C CA . LYS D 1 4 ? 5.747 39.186 60.451 1.00 17.44 4 LYS D CA 1
ATOM 6169 C C . LYS D 1 4 ? 7.233 39.061 60.740 1.00 21.11 4 LYS D C 1
ATOM 6170 O O . LYS D 1 4 ? 7.648 38.303 61.621 1.00 19.00 4 LYS D O 1
ATOM 6176 N N . PHE D 1 5 ? 8.035 39.804 59.977 1.00 19.14 5 PHE D N 1
ATOM 6177 C CA . PHE D 1 5 ? 9.460 39.963 60.247 1.00 15.52 5 PHE D CA 1
ATOM 6178 C C . PHE D 1 5 ? 9.685 41.448 60.472 1.00 20.60 5 PHE D C 1
ATOM 6179 O O . PHE D 1 5 ? 9.475 42.260 59.562 1.00 18.90 5 PHE D O 1
ATOM 6187 N N . ILE D 1 6 ? 10.059 41.811 61.697 1.00 18.73 6 ILE D N 1
ATOM 6188 C CA . ILE D 1 6 ? 10.108 43.211 62.088 1.00 19.21 6 ILE D CA 1
ATOM 6189 C C . ILE D 1 6 ? 11.514 43.555 62.556 1.00 18.95 6 ILE D C 1
ATOM 6190 O O . ILE D 1 6 ? 12.332 42.684 62.856 1.00 20.64 6 ILE D O 1
ATOM 6195 N N . MET D 1 7 ? 11.785 44.853 62.611 1.00 18.73 7 MET D N 1
ATOM 6196 C CA . MET D 1 7 ? 12.996 45.385 63.226 1.00 18.99 7 MET D CA 1
ATOM 6197 C C . MET D 1 7 ? 12.650 45.815 64.642 1.00 20.91 7 MET D C 1
ATOM 6198 O O . MET D 1 7 ? 12.023 46.857 64.851 1.00 21.24 7 MET D O 1
ATOM 6203 N N . ALA D 1 8 ? 13.065 45.008 65.613 1.00 19.98 8 ALA D N 1
ATOM 6204 C CA . ALA D 1 8 ? 12.920 45.350 67.023 1.00 19.84 8 ALA D CA 1
ATOM 6205 C C . ALA D 1 8 ? 14.167 46.135 67.397 1.00 18.27 8 ALA D C 1
ATOM 6206 O O . ALA D 1 8 ? 15.179 45.574 67.814 1.00 21.62 8 ALA D O 1
ATOM 6208 N N . GLY D 1 9 ? 14.096 47.456 67.239 1.00 23.52 9 GLY D N 1
ATOM 6209 C CA . GLY D 1 9 ? 15.261 48.291 67.397 1.00 20.52 9 GLY D CA 1
ATOM 6210 C C . GLY D 1 9 ? 16.345 47.856 66.431 1.00 24.40 9 GLY D C 1
ATOM 6211 O O . GLY D 1 9 ? 16.141 47.829 65.215 1.00 27.88 9 GLY D O 1
ATOM 6212 N N . PRO D 1 10 ? 17.503 47.476 66.958 1.00 22.19 10 PRO D N 1
ATOM 6213 C CA . PRO D 1 10 ? 18.615 46.997 66.121 1.00 23.80 10 PRO D CA 1
ATOM 6214 C C . PRO D 1 10 ? 18.567 45.516 65.767 1.00 22.23 10 PRO D C 1
ATOM 6215 O O . PRO D 1 10 ? 19.506 45.025 65.134 1.00 22.21 10 PRO D O 1
ATOM 6219 N N . THR D 1 11 ? 17.509 44.802 66.141 1.00 19.70 11 THR D N 1
ATOM 6220 C CA . THR D 1 11 ? 17.459 43.345 66.076 1.00 18.61 11 THR D CA 1
ATOM 6221 C C . THR D 1 11 ? 16.266 42.916 65.233 1.00 16.48 11 THR D C 1
ATOM 6222 O O . THR D 1 11 ? 15.119 43.196 65.593 1.00 17.88 11 THR D O 1
ATOM 6226 N N . ALA D 1 12 ? 16.521 42.233 64.118 1.00 16.95 12 ALA D N 1
ATOM 6227 C CA . ALA D 1 12 ? 15.405 41.647 63.389 1.00 13.86 12 ALA D CA 1
ATOM 6228 C C . ALA D 1 12 ? 14.736 40.588 64.257 1.00 15.44 12 ALA D C 1
ATOM 6229 O O . ALA D 1 12 ? 15.401 39.889 65.027 1.00 14.99 12 ALA D O 1
ATOM 6231 N N . LEU D 1 13 ? 13.411 40.475 64.150 1.00 15.87 13 LEU D N 1
ATOM 6232 C CA . LEU D 1 13 ? 12.677 39.536 64.990 1.00 14.87 13 LEU D CA 1
ATOM 6233 C C . LEU D 1 13 ? 11.533 38.876 64.227 1.00 16.00 13 LEU D C 1
ATOM 6234 O O . LEU D 1 13 ? 10.787 39.538 63.501 1.00 16.96 13 LEU D O 1
ATOM 6239 N N . HIS D 1 14 ? 11.397 37.563 64.423 1.00 13.22 14 HIS D N 1
ATOM 6240 C CA . HIS D 1 14 ? 10.335 36.758 63.833 1.00 14.59 14 HIS D CA 1
ATOM 6241 C C . HIS D 1 14 ? 9.161 36.715 64.806 1.00 18.10 14 HIS D C 1
ATOM 6242 O O . HIS D 1 14 ? 9.313 36.233 65.934 1.00 17.41 14 HIS D O 1
ATOM 6249 N N . VAL D 1 15 ? 8.000 37.221 64.381 1.00 16.07 15 VAL D N 1
ATOM 6250 C CA . VAL D 1 15 ? 6.826 37.275 65.243 1.00 17.03 15 VAL D CA 1
ATOM 6251 C C . VAL D 1 15 ? 5.601 36.762 64.497 1.00 21.33 15 VAL D C 1
ATOM 6252 O O . VAL D 1 15 ? 5.547 36.744 63.265 1.00 19.26 15 VAL D O 1
ATOM 6256 N N . CYS D 1 16 ? 4.608 36.353 65.280 1.00 15.41 16 CYS D N 1
ATOM 6257 C CA . CYS D 1 16 ? 3.264 36.068 64.801 1.00 19.61 16 CYS D CA 1
ATOM 6258 C C . CYS D 1 16 ? 2.301 36.910 65.624 1.00 20.51 16 CYS D C 1
ATOM 6259 O O . CYS D 1 16 ? 2.476 37.055 66.839 1.00 17.37 16 CYS D O 1
ATOM 6262 N N . ASP D 1 17 ? 1.288 37.470 64.969 1.00 15.04 17 ASP D N 1
ATOM 6263 C CA . ASP D 1 17 ? 0.429 38.474 65.584 1.00 16.61 17 ASP D CA 1
ATOM 6264 C C . ASP D 1 17 ? -1.002 38.235 65.126 1.00 20.33 17 ASP D C 1
ATOM 6265 O O . ASP D 1 17 ? -1.275 38.299 63.927 1.00 19.93 17 ASP D O 1
ATOM 6270 N N . SER D 1 18 ? -1.910 37.929 66.065 1.00 18.32 18 SER D N 1
ATOM 6271 C CA . SER D 1 18 ? -3.316 37.760 65.706 1.00 18.37 18 SER D CA 1
ATOM 6272 C C . SER D 1 18 ? -4.019 39.086 65.422 1.00 21.46 18 SER D C 1
ATOM 6273 O O . SER D 1 18 ? -5.141 39.070 64.900 1.00 22.86 18 SER D O 1
ATOM 6276 N N . GLN D 1 19 ? -3.388 40.215 65.764 1.00 19.77 19 GLN D N 1
ATOM 6277 C CA . GLN D 1 19 ? -3.750 41.576 65.369 1.00 21.70 19 GLN D CA 1
ATOM 6278 C C . GLN D 1 19 ? -5.018 42.121 66.021 1.00 20.09 19 GLN D C 1
ATOM 6279 O O . GLN D 1 19 ? -5.035 43.283 66.424 1.00 24.47 19 GLN D O 1
ATOM 6285 N N . LYS D 1 20 ? -6.077 41.322 66.130 1.00 21.11 20 LYS D N 1
ATOM 6286 C CA . LYS D 1 20 ? -7.367 41.825 66.594 1.00 21.83 20 LYS D CA 1
ATOM 6287 C C . LYS D 1 20 ? -7.497 41.704 68.109 1.00 20.86 20 LYS D C 1
ATOM 6288 O O . LYS D 1 20 ? -7.214 40.648 68.682 1.00 21.95 20 LYS D O 1
ATOM 6294 N N . GLY D 1 21 ? -7.963 42.775 68.745 1.00 22.36 21 GLY D N 1
ATOM 6295 C CA . GLY D 1 21 ? -8.157 42.779 70.180 1.00 26.57 21 GLY D CA 1
ATOM 6296 C C . GLY D 1 21 ? -7.531 43.980 70.853 1.00 23.47 21 GLY D C 1
ATOM 6297 O O . GLY D 1 21 ? -6.422 44.390 70.499 1.00 25.85 21 GLY D O 1
ATOM 6298 N N . ASP D 1 22 ? -8.236 44.563 71.823 1.00 25.80 22 ASP D N 1
ATOM 6299 C CA . ASP D 1 22 ? -7.687 45.716 72.526 1.00 26.24 22 ASP D CA 1
ATOM 6300 C C . ASP D 1 22 ? -6.736 45.303 73.641 1.00 22.20 22 ASP D C 1
ATOM 6301 O O . ASP D 1 22 ? -5.853 46.086 74.012 1.00 24.84 22 ASP D O 1
ATOM 6306 N N . LYS D 1 23 ? -6.904 44.103 74.190 1.00 21.58 23 LYS D N 1
ATOM 6307 C CA . LYS D 1 23 ? -6.022 43.578 75.226 1.00 19.24 23 LYS D CA 1
ATOM 6308 C C . LYS D 1 23 ? -5.072 42.567 74.596 1.00 15.94 23 LYS D C 1
ATOM 6309 O O . LYS D 1 23 ? -5.504 41.696 73.838 1.00 19.86 23 LYS D O 1
ATOM 6315 N N . CYS D 1 24 ? -3.785 42.681 74.906 1.00 16.79 24 CYS D N 1
ATOM 6316 C CA . CYS D 1 24 ? -2.758 41.925 74.205 1.00 14.22 24 CYS D CA 1
ATOM 6317 C C . CYS D 1 24 ? -2.003 41.036 75.179 1.00 16.14 24 CYS D C 1
ATOM 6318 O O . CYS D 1 24 ? -1.601 41.493 76.256 1.00 14.51 24 CYS D O 1
ATOM 6321 N N . VAL D 1 25 ? -1.812 39.775 74.790 1.00 15.04 25 VAL D N 1
ATOM 6322 C CA . VAL D 1 25 ? -0.983 38.818 75.518 1.00 14.14 25 VAL D CA 1
ATOM 6323 C C . VAL D 1 25 ? 0.188 38.436 74.621 1.00 15.32 25 VAL D C 1
ATOM 6324 O O . VAL D 1 25 ? 0.002 38.174 73.426 1.00 15.56 25 VAL D O 1
ATOM 6328 N N . VAL D 1 26 ? 1.394 38.423 75.187 1.00 14.00 26 VAL D N 1
ATOM 6329 C CA . VAL D 1 26 ? 2.611 38.052 74.469 1.00 11.63 26 VAL D CA 1
ATOM 6330 C C . VAL D 1 26 ? 3.128 36.765 75.091 1.00 13.17 26 VAL D C 1
ATOM 6331 O O . VAL D 1 26 ? 3.290 36.688 76.313 1.00 13.02 26 VAL D O 1
ATOM 6335 N N . LEU D 1 27 ? 3.367 35.750 74.263 1.00 11.57 27 LEU D N 1
ATOM 6336 C CA . LEU D 1 27 ? 3.790 34.432 74.733 1.00 11.57 27 LEU D CA 1
ATOM 6337 C C . LEU D 1 27 ? 5.262 34.214 74.397 1.00 13.08 27 LEU D C 1
ATOM 6338 O O . LEU D 1 27 ? 5.648 34.284 73.222 1.00 13.54 27 LEU D O 1
ATOM 6343 N N . LEU D 1 28 ? 6.074 33.918 75.423 1.00 9.12 28 LEU D N 1
ATOM 6344 C CA . LEU D 1 28 ? 7.504 33.659 75.265 1.00 9.94 28 LEU D CA 1
ATOM 6345 C C . LEU D 1 28 ? 7.795 32.183 75.516 1.00 10.39 28 LEU D C 1
ATOM 6346 O O . LEU D 1 28 ? 7.610 31.688 76.635 1.00 11.12 28 LEU D O 1
ATOM 6351 N N . HIS D 1 29 ? 8.288 31.492 74.485 1.00 9.94 29 HIS D N 1
ATOM 6352 C CA . HIS D 1 29 ? 8.646 30.080 74.584 1.00 11.64 29 HIS D CA 1
ATOM 6353 C C . HIS D 1 29 ? 9.847 29.886 75.505 1.00 10.23 29 HIS D C 1
ATOM 6354 O O . HIS D 1 29 ? 10.531 30.840 75.892 1.00 12.54 29 HIS D O 1
ATOM 6361 N N . GLY D 1 30 ? 10.118 28.623 75.840 1.00 9.32 30 GLY D N 1
ATOM 6362 C CA . GLY D 1 30 ? 11.240 28.261 76.682 1.00 11.26 30 GLY D CA 1
ATOM 6363 C C . GLY D 1 30 ? 12.409 27.674 75.917 1.00 12.08 30 GLY D C 1
ATOM 6364 O O . GLY D 1 30 ? 12.491 27.754 74.686 1.00 12.34 30 GLY D O 1
ATOM 6365 N N . TYR D 1 31 ? 13.314 27.044 76.666 1.00 13.26 31 TYR D N 1
ATOM 6366 C CA . TYR D 1 31 ? 14.534 26.474 76.101 1.00 13.11 31 TYR D CA 1
ATOM 6367 C C . TYR D 1 31 ? 14.217 25.278 75.202 1.00 16.41 31 TYR D C 1
ATOM 6368 O O . TYR D 1 31 ? 13.425 24.399 75.569 1.00 14.51 31 TYR D O 1
ATOM 6377 N N . LEU D 1 32 ? 14.856 25.253 74.021 1.00 14.09 32 LEU D N 1
ATOM 6378 C CA . LEU D 1 32 ? 14.650 24.239 72.979 1.00 15.99 32 LEU D CA 1
ATOM 6379 C C . LEU D 1 32 ? 13.211 24.234 72.465 1.00 18.65 32 LEU D C 1
ATOM 6380 O O . LEU D 1 32 ? 12.711 23.214 71.976 1.00 21.71 32 LEU D O 1
ATOM 6385 N N . GLU D 1 33 ? 12.549 25.383 72.555 1.00 13.62 33 GLU D N 1
ATOM 6386 C CA . GLU D 1 33 ? 11.245 25.626 71.966 1.00 15.85 33 GLU D CA 1
ATOM 6387 C C . GLU D 1 33 ? 11.361 26.775 70.975 1.00 14.76 33 GLU D C 1
ATOM 6388 O O . GLU D 1 33 ? 12.409 27.411 70.847 1.00 17.35 33 GLU D O 1
ATOM 6394 N N . SER D 1 34 ? 10.276 27.037 70.259 1.00 14.50 34 SER D N 1
ATOM 6395 C CA . SER D 1 34 ? 10.164 28.247 69.454 1.00 14.14 34 SER D CA 1
ATOM 6396 C C . SER D 1 34 ? 8.714 28.706 69.523 1.00 15.77 34 SER D C 1
ATOM 6397 O O . SER D 1 34 ? 7.910 28.156 70.284 1.00 15.34 34 SER D O 1
ATOM 6400 N N . MET D 1 35 ? 8.370 29.730 68.737 1.00 14.28 35 MET D N 1
ATOM 6401 C CA . MET D 1 35 ? 6.977 30.167 68.679 1.00 13.89 35 MET D CA 1
ATOM 6402 C C . MET D 1 35 ? 6.045 29.027 68.290 1.00 15.21 35 MET D C 1
ATOM 6403 O O . MET D 1 35 ? 4.857 29.074 68.624 1.00 14.17 35 MET D O 1
ATOM 6408 N N . LEU D 1 36 ? 6.568 27.999 67.608 1.00 15.40 36 LEU D N 1
ATOM 6409 C CA . LEU D 1 36 ? 5.740 26.884 67.163 1.00 18.14 36 LEU D CA 1
ATOM 6410 C C . LEU D 1 36 ? 5.149 26.103 68.326 1.00 16.51 36 LEU D C 1
ATOM 6411 O O . LEU D 1 36 ? 4.164 25.379 68.139 1.00 17.50 36 LEU D O 1
ATOM 6416 N N . VAL D 1 37 ? 5.729 26.220 69.520 1.00 14.75 37 VAL D N 1
ATOM 6417 C CA . VAL D 1 37 ? 5.214 25.427 70.621 1.00 14.33 37 VAL D CA 1
ATOM 6418 C C . VAL D 1 37 ? 3.826 25.901 71.022 1.00 12.75 37 VAL D C 1
ATOM 6419 O O . VAL D 1 37 ? 3.077 25.142 71.643 1.00 16.62 37 VAL D O 1
ATOM 6423 N N . TRP D 1 38 ? 3.462 27.138 70.675 1.00 13.94 38 TRP D N 1
ATOM 6424 C CA . TRP D 1 38 ? 2.186 27.728 71.054 1.00 13.58 38 TRP D CA 1
ATOM 6425 C C . TRP D 1 38 ? 1.073 27.493 70.032 1.00 13.81 38 TRP D C 1
ATOM 6426 O O . TRP D 1 38 ? -0.041 27.973 70.244 1.00 16.61 38 TRP D O 1
ATOM 6437 N N . GLU D 1 39 ? 1.340 26.782 68.934 1.00 15.62 39 GLU D N 1
ATOM 6438 C CA . GLU D 1 39 ? 0.433 26.827 67.787 1.00 20.35 39 GLU D CA 1
ATOM 6439 C C . GLU D 1 39 ? -0.957 26.285 68.117 1.00 20.53 39 GLU D C 1
ATOM 6440 O O . GLU D 1 39 ? -1.969 26.834 67.658 1.00 19.25 39 GLU D O 1
ATOM 6446 N N . ASP D 1 40 ? -1.034 25.214 68.903 1.00 20.02 40 ASP D N 1
ATOM 6447 C CA . ASP D 1 40 ? -2.328 24.671 69.294 1.00 22.75 40 ASP D CA 1
ATOM 6448 C C . ASP D 1 40 ? -2.937 25.397 70.488 1.00 21.60 40 ASP D C 1
ATOM 6449 O O . ASP D 1 40 ? -4.117 25.185 70.791 1.00 22.32 40 ASP D O 1
ATOM 6454 N N . PHE D 1 41 ? -2.172 26.255 71.159 1.00 19.13 41 PHE D N 1
ATOM 6455 C CA . PHE D 1 41 ? -2.644 26.965 72.339 1.00 21.47 41 PHE D CA 1
ATOM 6456 C C . PHE D 1 41 ? -3.288 28.298 71.988 1.00 15.63 41 PHE D C 1
ATOM 6457 O O . PHE D 1 41 ? -4.282 28.691 72.610 1.00 18.67 41 PHE D O 1
ATOM 6465 N N . VAL D 1 42 ? -2.764 28.994 70.984 1.00 16.14 42 VAL D N 1
ATOM 6466 C CA . VAL D 1 42 ? -3.256 30.328 70.649 1.00 16.92 42 VAL D CA 1
ATOM 6467 C C . VAL D 1 42 ? -4.747 30.357 70.302 1.00 16.19 42 VAL D C 1
ATOM 6468 O O . VAL D 1 42 ? -5.387 31.375 70.593 1.00 20.59 42 VAL D O 1
ATOM 6472 N N . PRO D 1 43 ? -5.374 29.318 69.723 1.00 19.11 43 PRO D N 1
ATOM 6473 C CA . PRO D 1 43 ? -6.825 29.430 69.467 1.00 23.18 43 PRO D CA 1
ATOM 6474 C C . PRO D 1 43 ? -7.665 29.523 70.735 1.00 25.17 43 PRO D C 1
ATOM 6475 O O . PRO D 1 43 ? -8.825 29.947 70.664 1.00 20.79 43 PRO D O 1
ATOM 6479 N N . PHE D 1 44 ? -7.128 29.130 71.889 1.00 20.65 44 PHE D N 1
ATOM 6480 C CA . PHE D 1 44 ? -7.853 29.301 73.143 1.00 20.06 44 PHE D CA 1
ATOM 6481 C C . PHE D 1 44 ? -7.831 30.735 73.649 1.00 21.00 44 PHE D C 1
ATOM 6482 O O . PHE D 1 44 ? -8.548 31.043 74.611 1.00 21.93 44 PHE D O 1
ATOM 6490 N N . LEU D 1 45 ? -7.037 31.611 73.031 1.00 16.00 45 LEU D N 1
ATOM 6491 C CA . LEU D 1 45 ? -6.915 32.996 73.459 1.00 16.11 45 LEU D CA 1
ATOM 6492 C C . LEU D 1 45 ? -7.300 34.027 72.404 1.00 20.66 45 LEU D C 1
ATOM 6493 O O . LEU D 1 45 ? -7.776 35.101 72.774 1.00 18.57 45 LEU D O 1
ATOM 6498 N N . TYR D 1 46 ? -7.096 33.760 71.109 1.00 20.63 46 TYR D N 1
ATOM 6499 C CA . TYR D 1 46 ? -7.079 34.894 70.185 1.00 23.34 46 TYR D CA 1
ATOM 6500 C C . TYR D 1 46 ? -8.465 35.367 69.758 1.00 22.23 46 TYR D C 1
ATOM 6501 O O . TYR D 1 46 ? -8.560 36.375 69.047 1.00 24.16 46 TYR D O 1
ATOM 6510 N N . LYS D 1 47 ? -9.535 34.700 70.175 1.00 25.12 47 LYS D N 1
ATOM 6511 C CA . LYS D 1 47 ? -10.866 35.249 69.949 1.00 28.66 47 LYS D CA 1
ATOM 6512 C C . LYS D 1 47 ? -11.293 36.225 71.036 1.00 27.64 47 LYS D C 1
ATOM 6513 O O . LYS D 1 47 ? -12.319 36.899 70.876 1.00 30.72 47 LYS D O 1
ATOM 6519 N N . GLU D 1 48 ? -10.526 36.329 72.125 1.00 21.86 48 GLU D N 1
ATOM 6520 C CA . GLU D 1 48 ? -10.750 37.332 73.154 1.00 23.71 48 GLU D CA 1
ATOM 6521 C C . GLU D 1 48 ? -9.595 38.307 73.322 1.00 23.42 48 GLU D C 1
ATOM 6522 O O . GLU D 1 48 ? -9.827 39.430 73.782 1.00 26.08 48 GLU D O 1
ATOM 6528 N N . LEU D 1 49 ? -8.373 37.921 72.961 1.00 23.21 49 LEU D N 1
ATOM 6529 C CA . LEU D 1 49 ? -7.188 38.747 73.140 1.00 21.08 49 LEU D CA 1
ATOM 6530 C C . LEU D 1 49 ? -6.420 38.835 71.831 1.00 18.21 49 LEU D C 1
ATOM 6531 O O . LEU D 1 49 ? -6.477 37.928 71.002 1.00 17.43 49 LEU D O 1
ATOM 6536 N N . ARG D 1 50 ? -5.685 39.929 71.659 1.00 17.28 50 ARG D N 1
ATOM 6537 C CA . ARG D 1 50 ? -4.646 39.965 70.636 1.00 17.07 50 ARG D CA 1
ATOM 6538 C C . ARG D 1 50 ? -3.448 39.155 71.127 1.00 18.32 50 ARG D C 1
ATOM 6539 O O . ARG D 1 50 ? -2.917 39.429 72.206 1.00 16.69 50 ARG D O 1
ATOM 6547 N N . VAL D 1 51 ? -3.032 38.151 70.355 1.00 14.65 51 VAL D N 1
ATOM 6548 C CA . VAL D 1 51 ? -1.989 37.215 70.771 1.00 15.04 51 VAL D CA 1
ATOM 6549 C C . VAL D 1 51 ? -0.748 37.438 69.919 1.00 17.78 51 VAL D C 1
ATOM 6550 O O . VAL D 1 51 ? -0.818 37.402 68.685 1.00 16.44 51 VAL D O 1
ATOM 6554 N N . VAL D 1 52 ? 0.393 37.625 70.577 1.00 14.76 52 VAL D N 1
ATOM 6555 C CA . VAL D 1 52 ? 1.670 37.812 69.899 1.00 16.92 52 VAL D CA 1
ATOM 6556 C C . VAL D 1 52 ? 2.614 36.712 70.360 1.00 18.40 52 VAL D C 1
ATOM 6557 O O . VAL D 1 52 ? 2.801 36.514 71.567 1.00 15.39 52 VAL D O 1
ATOM 6561 N N . THR D 1 53 ? 3.203 35.994 69.406 1.00 13.21 53 THR D N 1
ATOM 6562 C CA . THR D 1 53 ? 4.276 35.057 69.701 1.00 13.80 53 THR D CA 1
ATOM 6563 C C . THR D 1 53 ? 5.517 35.508 68.945 1.00 13.08 53 THR D C 1
ATOM 6564 O O . THR D 1 53 ? 5.430 36.320 68.023 1.00 15.54 53 THR D O 1
ATOM 6568 N N . LEU D 1 54 ? 6.680 34.999 69.359 1.00 12.60 54 LEU D N 1
ATOM 6569 C CA . LEU D 1 54 ? 7.932 35.403 68.730 1.00 12.93 54 LEU D CA 1
ATOM 6570 C C . LEU D 1 54 ? 9.001 34.352 69.001 1.00 13.72 54 LEU D C 1
ATOM 6571 O O . LEU D 1 54 ? 8.913 33.579 69.962 1.00 13.32 54 LEU D O 1
ATOM 6576 N N . ASP D 1 55 ? 10.010 34.321 68.125 1.00 11.14 55 ASP D N 1
ATOM 6577 C CA . ASP D 1 55 ? 11.194 33.490 68.324 1.00 12.02 55 ASP D CA 1
ATOM 6578 C C . ASP D 1 55 ? 12.246 34.327 69.046 1.00 11.17 55 ASP D C 1
ATOM 6579 O O . ASP D 1 55 ? 12.773 35.290 68.478 1.00 15.32 55 ASP D O 1
ATOM 6584 N N . LEU D 1 56 ? 12.534 33.975 70.298 1.00 11.28 56 LEU D N 1
ATOM 6585 C CA . LEU D 1 56 ? 13.576 34.671 71.038 1.00 11.92 56 LEU D CA 1
ATOM 6586 C C . LEU D 1 56 ? 14.920 34.468 70.346 1.00 11.91 56 LEU D C 1
ATOM 6587 O O . LEU D 1 56 ? 15.222 33.350 69.910 1.00 12.79 56 LEU D O 1
ATOM 6592 N N . PRO D 1 57 ? 15.754 35.524 70.235 1.00 12.05 57 PRO D N 1
ATOM 6593 C CA . PRO D 1 57 ? 17.104 35.363 69.674 1.00 13.36 57 PRO D CA 1
ATOM 6594 C C . PRO D 1 57 ? 17.832 34.134 70.191 1.00 15.61 57 PRO D C 1
ATOM 6595 O O . PRO D 1 57 ? 17.958 33.930 71.404 1.00 14.24 57 PRO D O 1
ATOM 6599 N N . GLY D 1 58 ? 18.293 33.293 69.263 1.00 13.82 58 GLY D N 1
ATOM 6600 C CA . GLY D 1 58 ? 18.945 32.041 69.592 1.00 11.18 58 GLY D CA 1
ATOM 6601 C C . GLY D 1 58 ? 18.086 30.813 69.380 1.00 12.64 58 GLY D C 1
ATOM 6602 O O . GLY D 1 58 ? 18.615 29.693 69.397 1.00 14.51 58 GLY D O 1
ATOM 6603 N N . HIS D 1 59 ? 16.785 30.985 69.178 1.00 12.23 59 HIS D N 1
ATOM 6604 C CA . HIS D 1 59 ? 15.862 29.885 68.957 1.00 14.61 59 HIS D CA 1
ATOM 6605 C C . HIS D 1 59 ? 14.998 30.193 67.741 1.00 11.58 59 HIS D C 1
ATOM 6606 O O . HIS D 1 59 ? 14.903 31.340 67.299 1.00 13.80 59 HIS D O 1
ATOM 6613 N N . GLY D 1 60 ? 14.376 29.150 67.188 1.00 14.68 60 GLY D N 1
ATOM 6614 C CA . GLY D 1 60 ? 13.528 29.338 66.012 1.00 14.04 60 GLY D CA 1
ATOM 6615 C C . GLY D 1 60 ? 14.259 30.023 64.868 1.00 14.99 60 GLY D C 1
ATOM 6616 O O . GLY D 1 60 ? 15.417 29.716 64.563 1.00 15.20 60 GLY D O 1
ATOM 6617 N N . ILE D 1 61 ? 13.572 30.960 64.216 1.00 12.99 61 ILE D N 1
ATOM 6618 C CA . ILE D 1 61 ? 14.164 31.808 63.183 1.00 15.23 61 ILE D CA 1
ATOM 6619 C C . ILE D 1 61 ? 14.531 33.134 63.837 1.00 14.01 61 ILE D C 1
ATOM 6620 O O . ILE D 1 61 ? 13.650 33.952 64.118 1.00 13.25 61 ILE D O 1
ATOM 6625 N N . SER D 1 62 ? 15.823 33.369 64.065 1.00 14.54 62 SER D N 1
ATOM 6626 C CA . SER D 1 62 ? 16.222 34.483 64.918 1.00 15.49 62 SER D CA 1
ATOM 6627 C C . SER D 1 62 ? 17.702 34.785 64.750 1.00 16.44 62 SER D C 1
ATOM 6628 O O . SER D 1 62 ? 18.468 33.981 64.214 1.00 16.85 62 SER D O 1
ATOM 6631 N N . VAL D 1 63 ? 18.100 35.951 65.268 1.00 14.01 63 VAL D N 1
ATOM 6632 C CA . VAL D 1 63 ? 19.501 36.357 65.235 1.00 16.01 63 VAL D CA 1
ATOM 6633 C C . VAL D 1 63 ? 20.274 35.679 66.365 1.00 19.26 63 VAL D C 1
ATOM 6634 O O . VAL D 1 63 ? 19.717 35.260 67.386 1.00 18.89 63 VAL D O 1
ATOM 6638 N N . VAL D 1 64 ? 21.583 35.558 66.169 1.00 15.95 64 VAL D N 1
ATOM 6639 C CA . VAL D 1 64 ? 22.520 35.212 67.232 1.00 16.19 64 VAL D CA 1
ATOM 6640 C C . VAL D 1 64 ? 23.551 36.331 67.306 1.00 22.40 64 VAL D C 1
ATOM 6641 O O . VAL D 1 64 ? 24.200 36.648 66.302 1.00 21.64 64 VAL D O 1
ATOM 6645 N N . THR D 1 65 ? 23.699 36.926 68.488 1.00 18.27 65 THR D N 1
ATOM 6646 C CA . THR D 1 65 ? 24.552 38.091 68.714 1.00 21.21 65 THR D CA 1
ATOM 6647 C C . THR D 1 65 ? 25.511 37.723 69.836 1.00 30.86 65 THR D C 1
ATOM 6648 O O . THR D 1 65 ? 25.225 37.975 71.009 1.00 28.27 65 THR D O 1
ATOM 6652 N N . GLY D 1 66 ? 26.625 37.105 69.474 1.00 26.12 66 GLY D N 1
ATOM 6653 C CA . GLY D 1 66 ? 27.654 36.788 70.439 1.00 26.54 66 GLY D CA 1
ATOM 6654 C C . GLY D 1 66 ? 27.482 35.434 71.091 1.00 22.68 66 GLY D C 1
ATOM 6655 O O . GLY D 1 66 ? 26.617 34.621 70.749 1.00 21.56 66 GLY D O 1
ATOM 6656 N N . GLU D 1 67 ? 28.345 35.204 72.079 1.00 20.19 67 GLU D N 1
ATOM 6657 C CA . GLU D 1 67 ? 28.407 33.948 72.812 1.00 20.13 67 GLU D CA 1
ATOM 6658 C C . GLU D 1 67 ? 27.360 33.850 73.916 1.00 19.47 67 GLU D C 1
ATOM 6659 O O . GLU D 1 67 ? 27.159 32.762 74.463 1.00 18.07 67 GLU D O 1
ATOM 6665 N N . GLU D 1 68 ? 26.717 34.955 74.273 1.00 15.89 68 GLU D N 1
ATOM 6666 C CA . GLU D 1 68 ? 25.723 34.961 75.332 1.00 15.69 68 GLU D CA 1
ATOM 6667 C C . GLU D 1 68 ? 24.561 35.858 74.942 1.00 17.06 68 GLU D C 1
ATOM 6668 O O . GLU D 1 68 ? 24.760 36.974 74.452 1.00 17.51 68 GLU D O 1
ATOM 6674 N N . HIS D 1 69 ? 23.343 35.363 75.166 1.00 14.33 69 HIS D N 1
ATOM 6675 C CA . HIS D 1 69 ? 22.130 36.172 75.069 1.00 15.03 69 HIS D CA 1
ATOM 6676 C C . HIS D 1 69 ? 21.639 36.386 76.495 1.00 12.69 69 HIS D C 1
ATOM 6677 O O . HIS D 1 69 ? 21.008 35.499 77.073 1.00 14.50 69 HIS D O 1
ATOM 6684 N N . SER D 1 70 ? 21.942 37.549 77.071 1.00 15.74 70 SER D N 1
ATOM 6685 C CA . SER D 1 70 ? 21.498 37.810 78.435 1.00 15.14 70 SER D CA 1
ATOM 6686 C C . SER D 1 70 ? 19.987 37.976 78.483 1.00 14.68 70 SER D C 1
ATOM 6687 O O . SER D 1 70 ? 19.353 38.369 77.495 1.00 12.05 70 SER D O 1
ATOM 6690 N N . MET D 1 71 ? 19.407 37.667 79.655 1.00 12.33 71 MET D N 1
ATOM 6691 C CA . MET D 1 71 ? 17.968 37.842 79.816 1.00 14.45 71 MET D CA 1
ATOM 6692 C C . MET D 1 71 ? 17.563 39.300 79.626 1.00 13.74 71 MET D C 1
ATOM 6693 O O . MET D 1 71 ? 16.465 39.581 79.137 1.00 13.24 71 MET D O 1
ATOM 6698 N N . GLU D 1 72 ? 18.439 40.236 80.002 1.00 12.57 72 GLU D N 1
ATOM 6699 C CA . GLU D 1 72 ? 18.172 41.655 79.793 1.00 15.64 72 GLU D CA 1
ATOM 6700 C C . GLU D 1 72 ? 18.154 41.998 78.304 1.00 13.37 72 GLU D C 1
ATOM 6701 O O . GLU D 1 72 ? 17.307 42.781 77.850 1.00 13.44 72 GLU D O 1
ATOM 6707 N N . PHE D 1 73 ? 19.071 41.404 77.530 1.00 14.68 73 PHE D N 1
ATOM 6708 C CA . PHE D 1 73 ? 19.078 41.597 76.080 1.00 14.47 73 PHE D CA 1
ATOM 6709 C C . PHE D 1 73 ? 17.787 41.089 75.463 1.00 14.48 73 PHE D C 1
ATOM 6710 O O . PHE D 1 73 ? 17.172 41.762 74.626 1.00 14.25 73 PHE D O 1
ATOM 6718 N N . LEU D 1 74 ? 17.365 39.892 75.871 1.00 13.57 74 LEU D N 1
ATOM 6719 C CA . LEU D 1 74 ? 16.136 39.314 75.349 1.00 12.04 74 LEU D CA 1
ATOM 6720 C C . LEU D 1 74 ? 14.929 40.156 75.743 1.00 12.46 74 LEU D C 1
ATOM 6721 O O . LEU D 1 74 ? 14.045 40.413 74.920 1.00 10.85 74 LEU D O 1
ATOM 6726 N N . ALA D 1 75 ? 14.887 40.618 77.000 1.00 12.77 75 ALA D N 1
ATOM 6727 C CA . ALA D 1 75 ? 13.778 41.459 77.427 1.00 12.06 75 ALA D CA 1
ATOM 6728 C C . ALA D 1 75 ? 13.750 42.771 76.653 1.00 13.61 75 ALA D C 1
ATOM 6729 O O . ALA D 1 75 ? 12.676 43.226 76.236 1.00 15.11 75 ALA D O 1
ATOM 6731 N N . ASP D 1 76 ? 14.919 43.390 76.448 1.00 12.68 76 ASP D N 1
ATOM 6732 C CA . ASP D 1 76 ? 14.972 44.635 75.687 1.00 14.83 76 ASP D CA 1
ATOM 6733 C C . ASP D 1 76 ? 14.497 44.418 74.255 1.00 16.00 76 ASP D C 1
ATOM 6734 O O . ASP D 1 76 ? 13.833 45.286 73.673 1.00 14.42 76 ASP D O 1
ATOM 6739 N N . THR D 1 77 ? 14.822 43.254 73.680 1.00 16.36 77 THR D N 1
ATOM 6740 C CA . THR D 1 77 ? 14.366 42.930 72.331 1.00 13.38 77 THR D CA 1
ATOM 6741 C C . THR D 1 77 ? 12.847 42.854 72.274 1.00 14.19 77 THR D C 1
ATOM 6742 O O . THR D 1 77 ? 12.226 43.356 71.331 1.00 14.05 77 THR D O 1
ATOM 6746 N N . VAL D 1 78 ? 12.233 42.203 73.261 1.00 12.99 78 VAL D N 1
ATOM 6747 C CA . VAL D 1 78 ? 10.779 42.126 73.302 1.00 14.12 78 VAL D CA 1
ATOM 6748 C C . VAL D 1 78 ? 10.172 43.514 73.451 1.00 13.63 78 VAL D C 1
ATOM 6749 O O . VAL D 1 78 ? 9.156 43.830 72.819 1.00 16.47 78 VAL D O 1
ATOM 6753 N N . ALA D 1 79 ? 10.766 44.359 74.301 1.00 13.01 79 ALA D N 1
ATOM 6754 C CA . ALA D 1 79 ? 10.243 45.711 74.473 1.00 15.54 79 ALA D CA 1
ATOM 6755 C C . ALA D 1 79 ? 10.257 46.461 73.148 1.00 17.70 79 ALA D C 1
ATOM 6756 O O . ALA D 1 79 ? 9.271 47.108 72.776 1.00 18.47 79 ALA D O 1
ATOM 6758 N N . ASP D 1 80 ? 11.364 46.355 72.412 1.00 16.21 80 ASP D N 1
ATOM 6759 C CA . ASP D 1 80 ? 11.480 47.051 71.133 1.00 19.14 80 ASP D CA 1
ATOM 6760 C C . ASP D 1 80 ? 10.502 46.498 70.108 1.00 18.43 80 ASP D C 1
ATOM 6761 O O . ASP D 1 80 ? 9.989 47.248 69.264 1.00 17.08 80 ASP D O 1
ATOM 6766 N N . ALA D 1 81 ? 10.242 45.192 70.160 1.00 16.08 81 ALA D N 1
ATOM 6767 C CA . ALA D 1 81 ? 9.245 44.595 69.281 1.00 15.24 81 ALA D CA 1
ATOM 6768 C C . ALA D 1 81 ? 7.868 45.184 69.553 1.00 20.07 81 ALA D C 1
ATOM 6769 O O . ALA D 1 81 ? 7.129 45.534 68.625 1.00 18.85 81 ALA D O 1
ATOM 6771 N N . LEU D 1 82 ? 7.505 45.300 70.829 1.00 15.89 82 LEU D N 1
ATOM 6772 C CA . LEU D 1 82 ? 6.209 45.871 71.172 1.00 16.20 82 LEU D CA 1
ATOM 6773 C C . LEU D 1 82 ? 6.083 47.306 70.674 1.00 18.05 82 LEU D C 1
ATOM 6774 O O . LEU D 1 82 ? 5.014 47.714 70.210 1.00 21.34 82 LEU D O 1
ATOM 6779 N N . ARG D 1 83 ? 7.163 48.084 70.758 1.00 18.33 83 ARG D N 1
ATOM 6780 C CA . ARG D 1 83 ? 7.124 49.453 70.248 1.00 22.57 83 ARG D CA 1
ATOM 6781 C C . ARG D 1 83 ? 6.912 49.473 68.740 1.00 23.42 83 ARG D C 1
ATOM 6782 O O . ARG D 1 83 ? 6.130 50.281 68.223 1.00 23.89 83 ARG D O 1
ATOM 6790 N N . ALA D 1 84 ? 7.606 48.592 68.023 1.00 20.07 84 ALA D N 1
ATOM 6791 C CA . ALA D 1 84 ? 7.462 48.528 66.572 1.00 20.84 84 ALA D CA 1
ATOM 6792 C C . ALA D 1 84 ? 6.080 48.040 66.160 1.00 25.17 84 ALA D C 1
ATOM 6793 O O . ALA D 1 84 ? 5.583 48.418 65.093 1.00 24.98 84 ALA D O 1
ATOM 6795 N N . LEU D 1 85 ? 5.453 47.193 66.973 1.00 21.42 85 LEU D N 1
ATOM 6796 C CA . LEU D 1 85 ? 4.095 46.744 66.708 1.00 22.62 85 LEU D CA 1
ATOM 6797 C C . LEU D 1 85 ? 3.044 47.743 67.177 1.00 21.31 85 LEU D C 1
ATOM 6798 O O . LEU D 1 85 ? 1.863 47.571 66.857 1.00 28.00 85 LEU D O 1
ATOM 6803 N N . GLY D 1 86 ? 3.437 48.770 67.924 1.00 23.16 86 GLY D N 1
ATOM 6804 C CA . GLY D 1 86 ? 2.475 49.729 68.429 1.00 25.39 86 GLY D CA 1
ATOM 6805 C C . GLY D 1 86 ? 1.656 49.249 69.605 1.00 24.56 86 GLY D C 1
ATOM 6806 O O . GLY D 1 86 ? 0.502 49.661 69.758 1.00 25.96 86 GLY D O 1
ATOM 6807 N N . ILE D 1 87 ? 2.219 48.387 70.447 1.00 19.91 87 ILE D N 1
ATOM 6808 C CA . ILE D 1 87 ? 1.491 47.833 71.587 1.00 23.42 87 ILE D CA 1
ATOM 6809 C C . ILE D 1 87 ? 2.057 48.446 72.862 1.00 23.60 87 ILE D C 1
ATOM 6810 O O . ILE D 1 87 ? 3.142 48.048 73.306 1.00 23.52 87 ILE D O 1
ATOM 6815 N N . PRO D 1 88 ? 1.375 49.416 73.478 1.00 23.37 88 PRO D N 1
ATOM 6816 C CA . PRO D 1 88 ? 1.981 50.098 74.632 1.00 25.43 88 PRO D CA 1
ATOM 6817 C C . PRO D 1 88 ? 2.039 49.238 75.881 1.00 27.39 88 PRO D C 1
ATOM 6818 O O . PRO D 1 88 ? 2.950 49.426 76.699 1.00 21.62 88 PRO D O 1
ATOM 6822 N N . ARG D 1 89 ? 1.106 48.300 76.045 1.00 24.01 89 ARG D N 1
ATOM 6823 C CA . ARG D 1 89 ? 1.026 47.491 77.255 1.00 23.67 89 ARG D CA 1
ATOM 6824 C C . ARG D 1 89 ? 0.509 46.106 76.912 1.00 22.00 89 ARG D C 1
ATOM 6825 O O . ARG D 1 89 ? -0.392 45.963 76.083 1.00 20.61 89 ARG D O 1
ATOM 6833 N N . CYS D 1 90 ? 1.063 45.093 77.575 1.00 19.86 90 CYS D N 1
ATOM 6834 C CA . CYS D 1 90 ? 0.673 43.716 77.334 1.00 16.93 90 CYS D CA 1
ATOM 6835 C C . CYS D 1 90 ? 0.728 42.944 78.641 1.00 14.26 90 CYS D C 1
ATOM 6836 O O . CYS D 1 90 ? 1.276 43.411 79.642 1.00 16.34 90 CYS D O 1
ATOM 6839 N N . THR D 1 91 ? 0.133 41.758 78.620 1.00 12.15 91 THR D N 1
ATOM 6840 C CA . THR D 1 91 ? 0.359 40.745 79.643 1.00 14.65 91 THR D CA 1
ATOM 6841 C C . THR D 1 91 ? 1.386 39.771 79.083 1.00 13.33 91 THR D C 1
ATOM 6842 O O . THR D 1 91 ? 1.143 39.142 78.047 1.00 14.09 91 THR D O 1
ATOM 6846 N N . LEU D 1 92 ? 2.539 39.676 79.743 1.00 12.43 92 LEU D N 1
ATOM 6847 C CA . LEU D 1 92 ? 3.677 38.919 79.232 1.00 10.92 92 LEU D CA 1
ATOM 6848 C C . LEU D 1 92 ? 3.721 37.553 79.910 1.00 12.32 92 LEU D C 1
ATOM 6849 O O . LEU D 1 92 ? 3.856 37.472 81.139 1.00 13.15 92 LEU D O 1
ATOM 6854 N N . VAL D 1 93 ? 3.621 36.489 79.110 1.00 10.50 93 VAL D N 1
ATOM 6855 C CA . VAL D 1 93 ? 3.560 35.113 79.598 1.00 9.69 93 VAL D CA 1
ATOM 6856 C C . VAL D 1 93 ? 4.860 34.416 79.232 1.00 11.06 93 VAL D C 1
ATOM 6857 O O . VAL D 1 93 ? 5.179 34.263 78.043 1.00 13.18 93 VAL D O 1
ATOM 6861 N N . GLY D 1 94 ? 5.595 33.960 80.243 1.00 10.58 94 GLY D N 1
ATOM 6862 C CA . GLY D 1 94 ? 6.862 33.308 79.977 1.00 10.51 94 GLY D CA 1
ATOM 6863 C C . GLY D 1 94 ? 6.869 31.841 80.356 1.00 9.73 94 GLY D C 1
ATOM 6864 O O . GLY D 1 94 ? 6.641 31.513 81.517 1.00 11.50 94 GLY D O 1
ATOM 6865 N N . HIS D 1 95 ? 7.126 30.947 79.398 1.00 9.56 95 HIS D N 1
ATOM 6866 C CA . HIS D 1 95 ? 7.259 29.530 79.701 1.00 10.57 95 HIS D CA 1
ATOM 6867 C C . HIS D 1 95 ? 8.706 29.214 80.064 1.00 11.07 95 HIS D C 1
ATOM 6868 O O . HIS D 1 95 ? 9.591 29.298 79.208 1.00 13.93 95 HIS D O 1
ATOM 6875 N N . SER D 1 96 ? 8.938 28.820 81.322 1.00 12.15 96 SER D N 1
ATOM 6876 C CA . SER D 1 96 ? 10.258 28.372 81.782 1.00 12.55 96 SER D CA 1
ATOM 6877 C C . SER D 1 96 ? 11.363 29.395 81.468 1.00 11.92 96 SER D C 1
ATOM 6878 O O . SER D 1 96 ? 11.419 30.443 82.120 1.00 13.17 96 SER D O 1
ATOM 6881 N N . MET D 1 97 ? 12.260 29.115 80.501 1.00 14.83 97 MET D N 1
ATOM 6882 C CA . MET D 1 97 ? 13.255 30.124 80.120 1.00 11.82 97 MET D CA 1
ATOM 6883 C C . MET D 1 97 ? 12.585 31.428 79.700 1.00 9.98 97 MET D C 1
ATOM 6884 O O . MET D 1 97 ? 13.083 32.521 80.007 1.00 11.04 97 MET D O 1
ATOM 6889 N N . GLY D 1 98 ? 11.450 31.331 79.004 1.00 10.71 98 GLY D N 1
ATOM 6890 C CA . GLY D 1 98 ? 10.692 32.523 78.653 1.00 9.82 98 GLY D CA 1
ATOM 6891 C C . GLY D 1 98 ? 10.261 33.313 79.870 1.00 10.77 98 GLY D C 1
ATOM 6892 O O . GLY D 1 98 ? 10.153 34.550 79.811 1.00 10.21 98 GLY D O 1
ATOM 6893 N N . GLY D 1 99 ? 10.011 32.614 80.983 1.00 12.42 99 GLY D N 1
ATOM 6894 C CA . GLY D 1 99 ? 9.743 33.296 82.240 1.00 12.35 99 GLY D CA 1
ATOM 6895 C C . GLY D 1 99 ? 10.935 34.089 82.753 1.00 10.88 99 GLY D C 1
ATOM 6896 O O . GLY D 1 99 ? 10.766 35.166 83.328 1.00 9.81 99 GLY D O 1
ATOM 6897 N N . TYR D 1 100 ? 12.157 33.579 82.549 1.00 9.85 100 TYR D N 1
ATOM 6898 C CA . TYR D 1 100 ? 13.330 34.367 82.934 1.00 11.86 100 TYR D CA 1
ATOM 6899 C C . TYR D 1 100 ? 13.384 35.680 82.159 1.00 12.39 100 TYR D C 1
ATOM 6900 O O . TYR D 1 100 ? 13.712 36.733 82.724 1.00 12.63 100 TYR D O 1
ATOM 6909 N N . VAL D 1 101 ? 13.068 35.638 80.859 1.00 11.51 101 VAL D N 1
ATOM 6910 C CA . VAL D 1 101 ? 13.008 36.862 80.062 1.00 11.87 101 VAL D CA 1
ATOM 6911 C C . VAL D 1 101 ? 11.913 37.779 80.590 1.00 9.78 101 VAL D C 1
ATOM 6912 O O . VAL D 1 101 ? 12.108 38.990 80.745 1.00 10.46 101 VAL D O 1
ATOM 6916 N N . ALA D 1 102 ? 10.740 37.205 80.872 1.00 10.21 102 ALA D N 1
ATOM 6917 C CA . ALA D 1 102 ? 9.631 37.988 81.408 1.00 10.01 102 ALA D CA 1
ATOM 6918 C C . ALA D 1 102 ? 10.006 38.677 82.718 1.00 10.54 102 ALA D C 1
ATOM 6919 O O . ALA D 1 102 ? 9.542 39.790 82.980 1.00 12.26 102 ALA D O 1
ATOM 6921 N N . LEU D 1 103 ? 10.844 38.045 83.546 1.00 12.13 103 LEU D N 1
ATOM 6922 C CA . LEU D 1 103 ? 11.234 38.686 84.800 1.00 11.15 103 LEU D CA 1
ATOM 6923 C C . LEU D 1 103 ? 12.159 39.870 84.546 1.00 10.60 103 LEU D C 1
ATOM 6924 O O . LEU D 1 103 ? 12.042 40.909 85.203 1.00 11.50 103 LEU D O 1
ATOM 6929 N N . ALA D 1 104 ? 13.101 39.722 83.611 1.00 12.58 104 ALA D N 1
ATOM 6930 C CA . ALA D 1 104 ? 13.950 40.854 83.261 1.00 11.82 104 ALA D CA 1
ATOM 6931 C C . ALA D 1 104 ? 13.132 41.970 82.634 1.00 12.96 104 ALA D C 1
ATOM 6932 O O . ALA D 1 104 ? 13.442 43.149 82.828 1.00 14.42 104 ALA D O 1
ATOM 6934 N N . PHE D 1 105 ? 12.097 41.617 81.870 1.00 11.55 105 PHE D N 1
ATOM 6935 C CA . PHE D 1 105 ? 11.180 42.615 81.329 1.00 12.93 105 PHE D CA 1
ATOM 6936 C C . PHE D 1 105 ? 10.419 43.318 82.447 1.00 16.13 105 PHE D C 1
ATOM 6937 O O . PHE D 1 105 ? 10.212 44.538 82.406 1.00 14.80 105 PHE D O 1
ATOM 6945 N N . CYS D 1 106 ? 9.992 42.562 83.454 1.00 12.95 106 CYS D N 1
ATOM 6946 C CA . CYS D 1 106 ? 9.278 43.157 84.574 1.00 14.28 106 CYS D CA 1
ATOM 6947 C C . CYS D 1 106 ? 10.167 44.150 85.331 1.00 14.19 106 CYS D C 1
ATOM 6948 O O . CYS D 1 106 ? 9.692 45.181 85.832 1.00 16.95 106 CYS D O 1
ATOM 6951 N N . GLU D 1 107 ? 11.468 43.879 85.374 1.00 14.63 107 GLU D N 1
ATOM 6952 C CA . GLU D 1 107 ? 12.418 44.763 86.038 1.00 15.83 107 GLU D CA 1
ATOM 6953 C C . GLU D 1 107 ? 12.738 45.988 85.191 1.00 19.01 107 GLU D C 1
ATOM 6954 O O . GLU D 1 107 ? 12.805 47.104 85.712 1.00 20.02 107 GLU D O 1
ATOM 6960 N N . ARG D 1 108 ? 12.933 45.801 83.889 1.00 17.26 108 ARG D N 1
ATOM 6961 C CA . ARG D 1 108 ? 13.451 46.853 83.023 1.00 17.12 108 ARG D CA 1
ATOM 6962 C C . ARG D 1 108 ? 12.368 47.647 82.311 1.00 18.28 108 ARG D C 1
ATOM 6963 O O . ARG D 1 108 ? 12.595 48.820 81.988 1.00 20.40 108 ARG D O 1
ATOM 6971 N N . HIS D 1 109 ? 11.202 47.047 82.048 1.00 16.24 109 HIS D N 1
ATOM 6972 C CA . HIS D 1 109 ? 10.134 47.711 81.303 1.00 15.57 109 HIS D CA 1
ATOM 6973 C C . HIS D 1 109 ? 8.762 47.519 81.954 1.00 15.51 109 HIS D C 1
ATOM 6974 O O . HIS D 1 109 ? 7.790 47.187 81.279 1.00 18.67 109 HIS D O 1
ATOM 6981 N N . PRO D 1 110 ? 8.635 47.765 83.270 1.00 17.01 110 PRO D N 1
ATOM 6982 C CA . PRO D 1 110 ? 7.326 47.541 83.903 1.00 19.51 110 PRO D CA 1
ATOM 6983 C C . PRO D 1 110 ? 6.238 48.458 83.382 1.00 18.95 110 PRO D C 1
ATOM 6984 O O . PRO D 1 110 ? 5.057 48.084 83.432 1.00 17.28 110 PRO D O 1
ATOM 6988 N N . ASP D 1 111 ? 6.602 49.638 82.863 1.00 18.38 111 ASP D N 1
ATOM 6989 C CA . ASP D 1 111 ? 5.640 50.551 82.262 1.00 24.25 111 ASP D CA 1
ATOM 6990 C C . ASP D 1 111 ? 4.949 49.964 81.034 1.00 22.61 111 ASP D C 1
ATOM 6991 O O . ASP D 1 111 ? 3.939 50.518 80.587 1.00 22.12 111 ASP D O 1
ATOM 6996 N N . MET D 1 112 ? 5.461 48.867 80.478 1.00 19.32 112 MET D N 1
ATOM 6997 C CA . MET D 1 112 ? 4.850 48.235 79.320 1.00 17.77 112 MET D CA 1
ATOM 6998 C C . MET D 1 112 ? 4.034 47.008 79.691 1.00 19.42 112 MET D C 1
ATOM 6999 O O . MET D 1 112 ? 3.579 46.284 78.803 1.00 18.65 112 MET D O 1
ATOM 7004 N N . LEU D 1 113 ? 3.799 46.778 80.976 1.00 16.75 113 LEU D N 1
ATOM 7005 C CA . LEU D 1 113 ? 3.148 45.561 81.434 1.00 17.78 113 LEU D CA 1
ATOM 7006 C C . LEU D 1 113 ? 1.810 45.872 82.088 1.00 19.58 113 LEU D C 1
ATOM 7007 O O . LEU D 1 113 ? 1.712 46.787 82.910 1.00 19.37 113 LEU D O 1
ATOM 7012 N N . ASN D 1 114 ? 0.789 45.096 81.733 1.00 14.91 114 ASN D N 1
ATOM 7013 C CA . ASN D 1 114 ? -0.406 45.005 82.558 1.00 18.66 114 ASN D CA 1
ATOM 7014 C C . ASN D 1 114 ? -0.325 43.860 83.556 1.00 16.25 114 ASN D C 1
ATOM 7015 O O . ASN D 1 114 ? -1.135 43.807 84.489 1.00 16.71 114 ASN D O 1
ATOM 7020 N N . GLY D 1 115 ? 0.637 42.966 83.386 1.00 14.79 115 GLY D N 1
ATOM 7021 C CA . GLY D 1 115 ? 0.776 41.821 84.264 1.00 13.57 115 GLY D CA 1
ATOM 7022 C C . GLY D 1 115 ?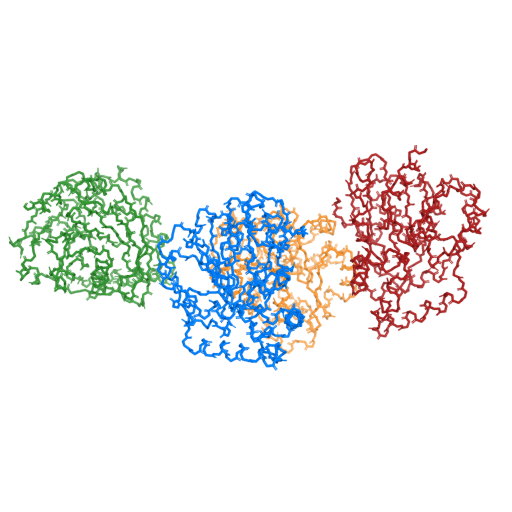 1.811 40.889 83.690 1.00 15.53 115 GLY D C 1
ATOM 7023 O O . GLY D 1 115 ? 2.208 41.008 82.525 1.00 12.22 115 GLY D O 1
ATOM 7024 N N . VAL D 1 116 ? 2.263 39.959 84.532 1.00 11.75 116 VAL D N 1
ATOM 7025 C CA . VAL D 1 116 ? 3.286 39.005 84.117 1.00 11.26 116 VAL D CA 1
ATOM 7026 C C . VAL D 1 116 ? 2.888 37.624 84.610 1.00 12.05 116 VAL D C 1
ATOM 7027 O O . VAL D 1 116 ? 2.422 37.466 85.744 1.00 12.31 116 VAL D O 1
ATOM 7031 N N . VAL D 1 117 ? 3.036 36.629 83.737 1.00 10.90 117 VAL D N 1
ATOM 7032 C CA . VAL D 1 117 ? 2.676 35.247 84.028 1.00 11.90 117 VAL D CA 1
ATOM 7033 C C . VAL D 1 117 ? 3.934 34.404 83.927 1.00 11.36 117 VAL D C 1
ATOM 7034 O O . VAL D 1 117 ? 4.582 34.375 82.875 1.00 11.53 117 VAL D O 1
ATOM 7038 N N . LEU D 1 118 ? 4.272 33.711 85.006 1.00 10.22 118 LEU D N 1
ATOM 7039 C CA . LEU D 1 118 ? 5.362 32.739 85.007 1.00 9.38 118 LEU D CA 1
ATOM 7040 C C . LEU D 1 118 ? 4.717 31.375 84.844 1.00 12.94 118 LEU D C 1
ATOM 7041 O O . LEU D 1 118 ? 4.117 30.850 85.785 1.00 12.56 118 LEU D O 1
ATOM 7046 N N . LEU D 1 119 ? 4.828 30.806 83.640 1.00 10.71 119 LEU D N 1
ATOM 7047 C CA . LEU D 1 119 ? 4.247 29.502 83.330 1.00 9.75 119 LEU D CA 1
ATOM 7048 C C . LEU D 1 119 ? 5.351 28.462 83.473 1.00 10.88 119 LEU D C 1
ATOM 7049 O O . LEU D 1 119 ? 6.184 28.302 82.581 1.00 10.29 119 LEU D O 1
ATOM 7054 N N . SER D 1 120 ? 5.342 27.739 84.593 1.00 10.79 120 SER D N 1
ATOM 7055 C CA . SER D 1 120 ? 6.376 26.753 84.916 1.00 11.64 120 SER D CA 1
ATOM 7056 C C . SER D 1 120 ? 7.772 27.365 84.782 1.00 13.61 120 SER D C 1
ATOM 7057 O O . SER D 1 120 ? 8.632 26.892 84.033 1.00 12.10 120 SER D O 1
ATOM 7060 N N . SER D 1 121 ? 7.973 28.448 85.539 1.00 10.29 121 SER D N 1
ATOM 7061 C CA . SER D 1 121 ? 9.248 29.141 85.629 1.00 9.69 121 SER D CA 1
ATOM 7062 C C . SER D 1 121 ? 9.451 29.498 87.094 1.00 12.07 121 SER D C 1
ATOM 7063 O O . SER D 1 121 ? 8.555 29.312 87.918 1.00 16.81 121 SER D O 1
ATOM 7066 N N . THR D 1 122 ? 10.645 29.964 87.423 1.00 12.17 122 THR D N 1
ATOM 7067 C CA . THR D 1 122 ? 10.974 30.388 88.775 1.00 12.56 122 THR D CA 1
ATOM 7068 C C . THR D 1 122 ? 11.783 31.667 88.690 1.00 13.23 122 THR D C 1
ATOM 7069 O O . THR D 1 122 ? 12.403 31.948 87.661 1.00 12.14 122 THR D O 1
ATOM 7073 N N . PRO D 1 123 ? 11.803 32.457 89.765 1.00 10.51 123 PRO D N 1
ATOM 7074 C CA . PRO D 1 123 ? 12.684 33.631 89.824 1.00 9.33 123 PRO D CA 1
ATOM 7075 C C . PRO D 1 123 ? 14.059 33.346 90.404 1.00 12.01 123 PRO D C 1
ATOM 7076 O O . PRO D 1 123 ? 14.807 34.295 90.645 1.00 12.37 123 PRO D O 1
ATOM 7080 N N . ASN D 1 124 ? 14.393 32.086 90.653 1.00 12.23 124 ASN D N 1
ATOM 7081 C CA . ASN D 1 124 ? 15.695 31.755 91.210 1.00 13.56 124 ASN D CA 1
ATOM 7082 C C . ASN D 1 124 ? 16.768 31.743 90.134 1.00 13.39 124 ASN D C 1
ATOM 7083 O O . ASN D 1 124 ? 16.498 31.498 88.953 1.00 13.60 124 ASN D O 1
ATOM 7088 N N . ALA D 1 125 ? 18.000 32.002 90.561 1.00 15.12 125 ALA D N 1
ATOM 7089 C CA . ALA D 1 125 ? 19.147 31.824 89.689 1.00 15.80 125 ALA D CA 1
ATOM 7090 C C . ALA D 1 125 ? 19.498 30.340 89.567 1.00 15.13 125 ALA D C 1
ATOM 7091 O O . ALA D 1 125 ? 18.937 29.479 90.249 1.00 16.82 125 ALA D O 1
ATOM 7093 N N . ASP D 1 126 ? 20.423 30.048 88.654 1.00 17.01 126 ASP D N 1
ATOM 7094 C CA . ASP D 1 126 ? 20.968 28.703 88.524 1.00 16.88 126 ASP D CA 1
ATOM 7095 C C . ASP D 1 126 ? 21.585 28.236 89.838 1.00 21.70 126 ASP D C 1
ATOM 7096 O O . ASP D 1 126 ? 22.247 29.006 90.541 1.00 22.33 126 ASP D O 1
ATOM 7101 N N . THR D 1 127 ? 21.379 26.964 90.166 1.00 20.18 127 THR D N 1
ATOM 7102 C CA . THR D 1 127 ? 22.242 26.328 91.146 1.00 22.63 127 THR D CA 1
ATOM 7103 C C . THR D 1 127 ? 23.594 26.047 90.495 1.00 24.19 127 THR D C 1
ATOM 7104 O O . THR D 1 127 ? 23.690 25.960 89.271 1.00 21.40 127 THR D O 1
ATOM 7108 N N . PRO D 1 128 ? 24.661 25.926 91.288 1.00 28.76 128 PRO D N 1
ATOM 7109 C CA . PRO D 1 128 ? 25.952 25.531 90.695 1.00 26.83 128 PRO D CA 1
ATOM 7110 C C . PRO D 1 128 ? 25.883 24.224 89.924 1.00 24.97 128 PRO D C 1
ATOM 7111 O O . PRO D 1 128 ? 26.491 24.113 88.848 1.00 25.20 128 PRO D O 1
ATOM 7115 N N . GLU D 1 129 ? 25.144 23.235 90.437 1.00 25.83 129 GLU D N 1
ATOM 7116 C CA . GLU D 1 129 ? 24.989 21.980 89.711 1.00 27.47 129 GLU D CA 1
ATOM 7117 C C . GLU D 1 129 ? 24.264 22.186 88.385 1.00 29.57 129 GLU D C 1
ATOM 7118 O O . GLU D 1 129 ? 24.613 21.559 87.378 1.00 24.58 129 GLU D O 1
ATOM 7124 N N . LYS D 1 130 ? 23.243 23.047 88.367 1.00 22.69 130 LYS D N 1
ATOM 7125 C CA . LYS D 1 130 ? 22.542 23.309 87.117 1.00 23.64 130 LYS D CA 1
ATOM 7126 C C . LYS D 1 130 ? 23.482 23.921 86.089 1.00 20.57 130 LYS D C 1
ATOM 7127 O O . LYS D 1 130 ? 23.504 23.491 84.933 1.00 20.87 130 LYS D O 1
ATOM 7133 N N . SER D 1 131 ? 24.286 24.908 86.498 1.00 17.28 131 SER D N 1
ATOM 7134 C CA . SER D 1 131 ? 25.190 25.561 85.553 1.00 21.92 131 SER D CA 1
ATOM 7135 C C . SER D 1 131 ? 26.264 24.604 85.055 1.00 23.36 131 SER D C 1
ATOM 7136 O O . SER D 1 131 ? 26.677 24.684 83.890 1.00 21.37 131 SER D O 1
ATOM 7139 N N . GLU D 1 132 ? 26.746 23.709 85.925 1.00 25.75 132 GLU D N 1
ATOM 7140 C CA . GLU D 1 132 ? 27.693 22.697 85.468 1.00 27.36 132 GLU D CA 1
ATOM 7141 C C . GLU D 1 132 ? 27.070 21.825 84.389 1.00 28.13 132 GLU D C 1
ATOM 7142 O O . GLU D 1 132 ? 27.728 21.482 83.398 1.00 26.49 132 GLU D O 1
ATOM 7148 N N . ASN D 1 133 ? 25.788 21.482 84.550 1.00 26.17 133 ASN D N 1
ATOM 7149 C CA . ASN D 1 133 ? 25.102 20.681 83.543 1.00 23.56 133 ASN D CA 1
ATOM 7150 C C . ASN D 1 133 ? 24.899 21.466 82.254 1.00 21.87 133 ASN D C 1
ATOM 7151 O O . ASN D 1 133 ? 25.027 20.909 81.159 1.00 24.43 133 ASN D O 1
ATOM 7156 N N . ARG D 1 134 ? 24.577 22.760 82.359 1.00 21.40 134 ARG D N 1
ATOM 7157 C CA . ARG D 1 134 ? 24.463 23.578 81.154 1.00 19.43 134 ARG D CA 1
ATOM 7158 C C . ARG D 1 134 ? 25.784 23.637 80.403 1.00 22.09 134 ARG D C 1
ATOM 7159 O O . ARG D 1 134 ? 25.795 23.695 79.168 1.00 18.59 134 ARG D O 1
ATOM 7167 N N . ARG D 1 135 ? 26.904 23.610 81.126 1.00 21.86 135 ARG D N 1
ATOM 7168 C CA . ARG D 1 135 ? 28.197 23.628 80.450 1.00 25.04 135 ARG D CA 1
ATOM 7169 C C . ARG D 1 135 ? 28.460 22.318 79.718 1.00 25.53 135 ARG D C 1
ATOM 7170 O O . ARG D 1 135 ? 29.034 22.321 78.624 1.00 24.43 135 ARG D O 1
ATOM 7178 N N . ARG D 1 136 ? 28.048 21.189 80.303 1.00 25.57 136 ARG D N 1
ATOM 7179 C CA . ARG D 1 136 ? 28.100 19.923 79.575 1.00 25.97 136 ARG D CA 1
ATOM 7180 C C . ARG D 1 136 ? 27.349 20.030 78.256 1.00 25.35 136 ARG D C 1
ATOM 7181 O O . ARG D 1 136 ? 27.800 19.510 77.226 1.00 23.43 136 ARG D O 1
ATOM 7189 N N . GLU D 1 137 ? 26.201 20.713 78.271 1.00 21.78 137 GLU D N 1
ATOM 7190 C CA . GLU D 1 137 ? 25.386 20.855 77.067 1.00 24.49 137 GLU D CA 1
ATOM 7191 C C . GLU D 1 137 ? 26.054 21.766 76.047 1.00 20.82 137 GLU D C 1
ATOM 7192 O O . GLU D 1 137 ? 25.995 21.504 74.839 1.00 23.08 137 GLU D O 1
ATOM 7198 N N . ILE D 1 138 ? 26.685 22.844 76.513 1.00 20.90 138 ILE D N 1
ATOM 7199 C CA . ILE D 1 138 ? 27.409 23.725 75.602 1.00 23.35 138 ILE D CA 1
ATOM 7200 C C . ILE D 1 138 ? 28.499 22.949 74.872 1.00 23.47 138 ILE D C 1
ATOM 7201 O O . ILE D 1 138 ? 28.658 23.072 73.651 1.00 23.66 138 ILE D O 1
ATOM 7206 N N . ALA D 1 139 ? 29.249 22.123 75.604 1.00 25.62 139 ALA D N 1
ATOM 7207 C CA . ALA D 1 139 ? 30.295 21.312 74.985 1.00 30.06 139 ALA D CA 1
ATOM 7208 C C . ALA D 1 139 ? 29.712 20.362 73.946 1.00 30.19 139 ALA D C 1
ATOM 7209 O O . ALA D 1 139 ? 30.241 20.239 72.834 1.00 28.30 139 ALA D O 1
ATOM 7211 N N . LEU D 1 140 ? 28.612 19.684 74.292 1.00 26.21 140 LEU D N 1
ATOM 7212 C CA . LEU D 1 140 ? 27.985 18.761 73.351 1.00 30.61 140 LEU D CA 1
ATOM 7213 C C . LEU D 1 140 ? 27.529 19.477 72.088 1.00 29.41 140 LEU D C 1
ATOM 7214 O O . LEU D 1 140 ? 27.700 18.964 70.976 1.00 27.71 140 LEU D O 1
ATOM 7219 N N . VAL D 1 141 ? 26.942 20.665 72.237 1.00 25.43 141 VAL D N 1
ATOM 7220 C CA . VAL D 1 141 ? 26.513 21.420 71.064 1.00 28.49 141 VAL D CA 1
ATOM 7221 C C . VAL D 1 141 ? 27.717 21.825 70.227 1.00 29.01 141 VAL D C 1
ATOM 7222 O O . VAL D 1 141 ? 27.706 21.712 68.995 1.00 33.11 141 VAL D O 1
ATOM 7226 N N . LYS D 1 142 ? 28.775 22.311 70.882 1.00 28.00 142 LYS D N 1
ATOM 7227 C CA . LYS D 1 142 ? 29.957 22.739 70.145 1.00 31.72 142 LYS D CA 1
ATOM 7228 C C . LYS D 1 142 ? 30.610 21.571 69.419 1.00 33.56 142 LYS D C 1
ATOM 7229 O O . LYS D 1 142 ? 31.290 21.775 68.407 1.00 36.57 142 LYS D O 1
ATOM 7235 N N . ALA D 1 143 ? 30.390 20.348 69.894 1.00 32.67 143 ALA D N 1
ATOM 7236 C CA . ALA D 1 143 ? 30.941 19.145 69.282 1.00 34.87 143 ALA D CA 1
ATOM 7237 C C . ALA D 1 143 ? 30.055 18.578 68.179 1.00 37.26 143 ALA D C 1
ATOM 7238 O O . ALA D 1 143 ? 30.329 17.477 67.687 1.00 39.55 143 ALA D O 1
ATOM 7240 N N . GLY D 1 144 ? 29.005 19.293 67.782 1.00 33.65 144 GLY D N 1
ATOM 7241 C CA . GLY D 1 144 ? 28.080 18.782 66.792 1.00 33.43 144 GLY D CA 1
ATOM 7242 C C . GLY D 1 144 ? 27.096 17.761 67.311 1.00 37.74 144 GLY D C 1
ATOM 7243 O O . GLY D 1 144 ? 26.380 17.149 66.508 1.00 38.42 144 GLY D O 1
ATOM 7244 N N . LYS D 1 145 ? 27.030 17.561 68.625 1.00 32.88 145 LYS D N 1
ATOM 7245 C CA . LYS D 1 145 ? 26.141 16.575 69.239 1.00 37.67 145 LYS D CA 1
ATOM 7246 C C . LYS D 1 145 ? 24.867 17.215 69.780 1.00 35.48 145 LYS D C 1
ATOM 7247 O O . LYS D 1 145 ? 24.360 16.813 70.827 1.00 39.24 145 LYS D O 1
ATOM 7253 N N . LYS D 1 146 ? 24.325 18.204 69.064 1.00 37.58 146 LYS D N 1
ATOM 7254 C CA . LYS D 1 146 ? 23.145 18.921 69.539 1.00 38.02 146 LYS D CA 1
ATOM 7255 C C . LYS D 1 146 ? 21.950 17.993 69.714 1.00 39.28 146 LYS D C 1
ATOM 7256 O O . LYS D 1 146 ? 21.203 18.108 70.692 1.00 44.31 146 LYS D O 1
ATOM 7262 N N . ASP D 1 147 ? 21.742 17.073 68.773 1.00 44.23 147 ASP D N 1
ATOM 7263 C CA . ASP D 1 147 ? 20.612 16.162 68.900 1.00 43.42 147 ASP D CA 1
ATOM 7264 C C . ASP D 1 147 ? 20.813 15.125 70.000 1.00 45.82 147 ASP D C 1
ATOM 7265 O O . ASP D 1 147 ? 19.938 14.273 70.193 1.00 45.68 147 ASP D O 1
ATOM 7270 N N . ALA D 1 148 ? 21.936 15.180 70.720 1.00 45.12 148 ALA D N 1
ATOM 7271 C CA . ALA D 1 148 ? 22.063 14.471 71.985 1.00 45.73 148 ALA D CA 1
ATOM 7272 C C . ALA D 1 148 ? 21.363 15.192 73.131 1.00 47.12 148 ALA D C 1
ATOM 7273 O O . ALA D 1 148 ? 21.304 14.650 74.241 1.00 47.34 148 ALA D O 1
ATOM 7275 N N . LEU D 1 149 ? 20.835 16.396 72.898 1.00 45.72 149 LEU D N 1
ATOM 7276 C CA . LEU D 1 149 ? 20.019 17.056 73.914 1.00 47.59 149 LEU D CA 1
ATOM 7277 C C . LEU D 1 149 ? 18.588 16.531 73.887 1.00 50.19 149 LEU D C 1
ATOM 7278 O O . LEU D 1 149 ? 18.017 16.213 74.937 1.00 56.77 149 LEU D O 1
ATOM 7283 N N . ALA D 1 150 ? 17.996 16.427 72.693 1.00 46.26 150 ALA D N 1
ATOM 7284 C CA . ALA D 1 150 ? 16.745 15.689 72.540 1.00 48.57 150 ALA D CA 1
ATOM 7285 C C . ALA D 1 150 ? 16.910 14.204 72.841 1.00 52.89 150 ALA D C 1
ATOM 7286 O O . ALA D 1 150 ? 15.904 13.492 72.971 1.00 55.90 150 ALA D O 1
ATOM 7288 N N . ARG D 1 151 ? 18.157 13.740 72.954 1.00 51.37 151 ARG D N 1
ATOM 7289 C CA . ARG D 1 151 ? 18.453 12.330 73.192 1.00 53.72 151 ARG D CA 1
ATOM 7290 C C . ARG D 1 151 ? 18.029 11.889 74.592 1.00 51.96 151 ARG D C 1
ATOM 7291 O O . ARG D 1 151 ? 17.395 10.841 74.765 1.00 55.02 151 ARG D O 1
ATOM 7299 N N . VAL D 1 152 ? 18.354 12.694 75.601 1.00 51.46 152 VAL D N 1
ATOM 7300 C CA . VAL D 1 152 ? 18.536 12.171 76.954 1.00 50.17 152 VAL D CA 1
ATOM 7301 C C . VAL D 1 152 ? 17.200 11.933 77.653 1.00 51.31 152 VAL D C 1
ATOM 7302 O O . VAL D 1 152 ? 16.994 10.885 78.277 1.00 52.47 152 VAL D O 1
ATOM 7306 N N . ALA D 1 153 ? 16.272 12.887 77.571 1.00 51.24 153 ALA D N 1
ATOM 7307 C CA . ALA D 1 153 ? 14.997 12.734 78.266 1.00 49.74 153 ALA D CA 1
ATOM 7308 C C . ALA D 1 153 ? 13.920 13.607 77.634 1.00 47.83 153 ALA D C 1
ATOM 7309 O O . ALA D 1 153 ? 13.484 14.593 78.244 1.00 46.59 153 ALA D O 1
ATOM 7311 N N . PRO D 1 154 ? 13.449 13.274 76.428 1.00 48.08 154 PRO D N 1
ATOM 7312 C CA . PRO D 1 154 ? 12.498 14.167 75.747 1.00 43.21 154 PRO D CA 1
ATOM 7313 C C . PRO D 1 154 ? 11.095 14.149 76.337 1.00 42.29 154 PRO D C 1
ATOM 7314 O O . PRO D 1 154 ? 10.319 15.071 76.055 1.00 38.42 154 PRO D O 1
ATOM 7318 N N . GLU D 1 155 ? 10.739 13.149 77.143 1.00 38.16 155 GLU D N 1
ATOM 7319 C CA . GLU D 1 155 ? 9.404 13.076 77.724 1.00 33.80 155 GLU D CA 1
ATOM 7320 C C . GLU D 1 155 ? 9.311 13.710 79.106 1.00 30.61 155 GLU D C 1
ATOM 7321 O O . GLU D 1 155 ? 8.206 13.798 79.652 1.00 27.64 155 GLU D O 1
ATOM 7327 N N . ALA D 1 156 ? 10.437 14.151 79.673 1.00 30.50 156 ALA D N 1
ATOM 7328 C CA . ALA D 1 156 ? 10.480 14.490 81.090 1.00 29.10 156 ALA D CA 1
ATOM 7329 C C . ALA D 1 156 ? 9.623 15.707 81.425 1.00 27.51 156 ALA D C 1
ATOM 7330 O O . ALA D 1 156 ? 9.156 15.830 82.562 1.00 28.45 156 ALA D O 1
ATOM 7332 N N . GLY D 1 157 ? 9.397 16.600 80.460 1.00 24.41 157 GLY D N 1
ATOM 7333 C CA . GLY D 1 157 ? 8.607 17.801 80.688 1.00 25.41 157 GLY D CA 1
ATOM 7334 C C . GLY D 1 157 ? 7.114 17.568 80.804 1.00 19.33 157 GLY D C 1
ATOM 7335 O O . GLY D 1 157 ? 6.382 18.499 81.160 1.00 17.33 157 GLY D O 1
ATOM 7336 N N . PHE D 1 158 ? 6.644 16.361 80.515 1.00 19.59 158 PHE D N 1
ATOM 7337 C CA . PHE D 1 158 ? 5.229 16.043 80.598 1.00 18.94 158 PHE D CA 1
ATOM 7338 C C . PHE D 1 158 ? 4.969 15.165 81.813 1.00 19.57 158 PHE D C 1
ATOM 7339 O O . PHE D 1 158 ? 5.825 14.374 82.226 1.00 23.15 158 PHE D O 1
ATOM 7347 N N . ALA D 1 159 ? 3.783 15.330 82.397 1.00 17.67 159 ALA D N 1
ATOM 7348 C CA . ALA D 1 159 ? 3.361 14.426 83.451 1.00 16.91 159 ALA D CA 1
ATOM 7349 C C . ALA D 1 159 ? 3.364 13.002 82.914 1.00 18.64 159 ALA D C 1
ATOM 7350 O O . ALA D 1 159 ? 3.087 12.762 81.737 1.00 19.40 159 ALA D O 1
ATOM 7352 N N . GLU D 1 160 ? 3.702 12.057 83.788 1.00 23.38 160 GLU D N 1
ATOM 7353 C CA . GLU D 1 160 ? 3.849 10.674 83.345 1.00 22.92 160 GLU D CA 1
ATOM 7354 C C . GLU D 1 160 ? 2.563 10.153 82.716 1.00 21.78 160 GLU D C 1
ATOM 7355 O O . GLU D 1 160 ? 2.600 9.472 81.684 1.00 22.84 160 GLU D O 1
ATOM 7361 N N . ASP D 1 161 ? 1.409 10.478 83.300 1.00 21.47 161 ASP D N 1
ATOM 7362 C CA . ASP D 1 161 ? 0.184 9.912 82.749 1.00 19.74 161 ASP D CA 1
ATOM 7363 C C . ASP D 1 161 ? -0.294 10.637 81.496 1.00 22.49 161 ASP D C 1
ATOM 7364 O O . ASP D 1 161 ? -1.343 10.273 80.953 1.00 20.48 161 ASP D O 1
ATOM 7369 N N . ASN D 1 162 ? 0.448 11.640 81.021 1.00 17.67 162 ASN D N 1
ATOM 7370 C CA . ASN D 1 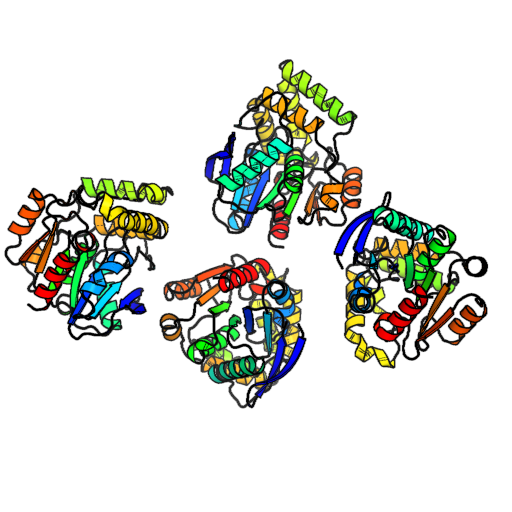162 ? 0.118 12.328 79.785 1.00 18.15 162 ASN D CA 1
ATOM 7371 C C . ASN D 1 162 ? 1.032 11.961 78.633 1.00 20.12 162 ASN D C 1
ATOM 7372 O O . ASN D 1 162 ? 0.753 12.355 77.497 1.00 24.01 162 ASN D O 1
ATOM 7377 N N . ARG D 1 163 ? 2.107 11.225 78.894 1.00 20.37 163 ARG D N 1
ATOM 7378 C CA . ARG D 1 163 ? 3.158 11.077 77.897 1.00 26.32 163 ARG D CA 1
ATOM 7379 C C . ARG D 1 163 ? 2.673 10.335 76.658 1.00 25.58 163 ARG D C 1
ATOM 7380 O O . ARG D 1 163 ? 3.053 10.701 75.544 1.00 25.77 163 ARG D O 1
ATOM 7388 N N . THR D 1 164 ? 1.802 9.335 76.814 1.00 29.15 164 THR D N 1
ATOM 7389 C CA . THR D 1 164 ? 1.275 8.642 75.640 1.00 28.29 164 THR D CA 1
ATOM 7390 C C . THR D 1 164 ? 0.371 9.559 74.822 1.00 26.13 164 THR D C 1
ATOM 7391 O O . THR D 1 164 ? 0.519 9.662 73.599 1.00 29.99 164 THR D O 1
ATOM 7395 N N . ARG D 1 165 ? -0.549 10.263 75.487 1.00 23.41 165 ARG D N 1
ATOM 7396 C CA . ARG D 1 165 ? -1.433 11.207 74.813 1.00 19.37 165 ARG D CA 1
ATOM 7397 C C . ARG D 1 165 ? -0.673 12.365 74.171 1.00 24.28 165 ARG D C 1
ATOM 7398 O O . ARG D 1 165 ? -1.176 12.974 73.220 1.00 22.24 165 ARG D O 1
ATOM 7406 N N . MET D 1 166 ? 0.522 12.682 74.668 1.00 21.75 166 MET D N 1
ATOM 7407 C CA . MET D 1 166 ? 1.312 13.806 74.186 1.00 26.05 166 MET D CA 1
ATOM 7408 C C . MET D 1 166 ? 2.446 13.373 73.261 1.00 27.85 166 MET D C 1
ATOM 7409 O O . MET D 1 166 ? 3.372 14.150 73.018 1.00 24.45 166 MET D O 1
ATOM 7414 N N . LYS D 1 167 ? 2.392 12.149 72.734 1.00 28.29 167 LYS D N 1
ATOM 7415 C CA . LYS D 1 167 ? 3.535 11.629 71.989 1.00 29.14 167 LYS D CA 1
ATOM 7416 C C . LYS D 1 167 ? 3.828 12.455 70.740 1.00 28.20 167 LYS D C 1
ATOM 7417 O O . LYS D 1 167 ? 4.988 12.536 70.315 1.00 32.35 167 LYS D O 1
ATOM 7423 N N . ASP D 1 168 ? 2.809 13.087 70.153 1.00 28.35 168 ASP D N 1
ATOM 7424 C CA . ASP D 1 168 ? 3.045 13.911 68.970 1.00 29.39 168 ASP D CA 1
ATOM 7425 C C . ASP D 1 168 ? 3.770 15.205 69.322 1.00 33.48 168 ASP D C 1
ATOM 7426 O O . ASP D 1 168 ? 4.705 15.607 68.618 1.00 29.76 168 ASP D O 1
ATOM 7431 N N . TYR D 1 169 ? 3.345 15.882 70.397 1.00 28.70 169 TYR D N 1
ATOM 7432 C CA . TYR D 1 169 ? 4.075 17.062 70.856 1.00 27.88 169 TYR D CA 1
ATOM 7433 C C . TYR D 1 169 ? 5.505 16.706 71.229 1.00 27.63 169 TYR D C 1
ATOM 7434 O O . TYR D 1 169 ? 6.432 17.486 70.978 1.00 28.71 169 TYR D O 1
ATOM 7443 N N . ILE D 1 170 ? 5.705 15.527 71.828 1.00 26.06 170 ILE D N 1
ATOM 7444 C CA . ILE D 1 170 ? 7.049 15.087 72.194 1.00 29.07 170 ILE D CA 1
ATOM 7445 C C . ILE D 1 170 ? 7.912 14.938 70.947 1.00 32.78 170 ILE D C 1
ATOM 7446 O O . ILE D 1 170 ? 9.100 15.289 70.948 1.00 28.99 170 ILE D O 1
ATOM 7451 N N . GLU D 1 171 ? 7.328 14.437 69.857 1.00 31.49 171 GLU D N 1
ATOM 7452 C CA . GLU D 1 171 ? 8.075 14.365 68.605 1.00 34.13 171 GLU D CA 1
ATOM 7453 C C . GLU D 1 171 ? 8.239 15.747 67.988 1.00 34.74 171 GLU D C 1
ATOM 7454 O O . GLU D 1 171 ? 9.292 16.057 67.422 1.00 33.57 171 GLU D O 1
ATOM 7460 N N . ASP D 1 172 ? 7.204 16.586 68.093 1.00 33.97 172 ASP D N 1
ATOM 7461 C CA . ASP D 1 172 ? 7.285 17.971 67.640 1.00 33.22 172 ASP D CA 1
ATOM 7462 C C . ASP D 1 172 ? 8.525 18.656 68.197 1.00 34.71 172 ASP D C 1
ATOM 7463 O O . ASP D 1 172 ? 9.281 19.303 67.462 1.00 32.91 172 ASP D O 1
ATOM 7468 N N . LEU D 1 173 ? 8.748 18.520 69.507 1.00 31.66 173 LEU D N 1
ATOM 7469 C CA . LEU D 1 173 ? 9.859 19.221 70.142 1.00 32.97 173 LEU D CA 1
ATOM 7470 C C . LEU D 1 173 ? 11.198 18.569 69.820 1.00 33.97 173 LEU D C 1
ATOM 7471 O O . LEU D 1 173 ? 12.230 19.250 69.817 1.00 33.86 173 LEU D O 1
ATOM 7476 N N . THR D 1 174 ? 11.209 17.265 69.541 1.00 34.17 174 THR D N 1
ATOM 7477 C CA . THR D 1 174 ? 12.441 16.631 69.084 1.00 33.95 174 THR D CA 1
ATOM 7478 C C . THR D 1 174 ? 12.834 17.126 67.696 1.00 35.12 174 THR D C 1
ATOM 7479 O O . THR D 1 174 ? 14.025 17.276 67.405 1.00 34.60 174 THR D O 1
ATOM 7483 N N . GLU D 1 175 ? 11.853 17.413 66.837 1.00 32.09 175 GLU D N 1
ATOM 7484 C CA . GLU D 1 175 ? 12.168 18.046 65.561 1.00 35.52 175 GLU D CA 1
ATOM 7485 C C . GLU D 1 175 ? 12.668 19.475 65.755 1.00 34.62 175 GLU D C 1
ATOM 7486 O O . GLU D 1 175 ? 13.530 19.938 64.999 1.00 34.30 175 GLU D O 1
ATOM 7492 N N . GLN D 1 176 ? 12.147 20.181 66.763 1.00 29.48 176 GLN D N 1
ATOM 7493 C CA . GLN D 1 176 ? 12.525 21.576 66.976 1.00 29.76 176 GLN D CA 1
ATOM 7494 C C . GLN D 1 176 ? 14.017 21.720 67.245 1.00 29.95 176 GLN D C 1
ATOM 7495 O O . GLN D 1 176 ? 14.642 22.701 66.820 1.00 28.17 176 GLN D O 1
ATOM 7501 N N . VAL D 1 177 ? 14.602 20.770 67.973 1.00 26.68 177 VAL D N 1
ATOM 7502 C CA . VAL D 1 177 ? 16.027 20.846 68.276 1.00 26.88 177 VAL D CA 1
ATOM 7503 C C . VAL D 1 177 ? 16.847 20.829 66.991 1.00 30.46 177 VAL D C 1
ATOM 7504 O O . VAL D 1 177 ? 17.783 21.619 66.824 1.00 26.47 177 VAL D O 1
ATOM 7508 N N . ALA D 1 178 ? 16.491 19.949 66.052 1.00 32.20 178 ALA D N 1
ATOM 7509 C CA . ALA D 1 178 ? 17.290 19.798 64.840 1.00 28.63 178 ALA D CA 1
ATOM 7510 C C . ALA D 1 178 ? 17.391 21.099 64.051 1.00 29.50 178 ALA D C 1
ATOM 7511 O O . ALA D 1 178 ? 18.403 21.337 63.384 1.00 35.27 178 ALA D O 1
ATOM 7513 N N . VAL D 1 179 ? 16.370 21.954 64.117 1.00 26.46 179 VAL D N 1
ATOM 7514 C CA . VAL D 1 179 ? 16.360 23.199 63.358 1.00 26.52 179 VAL D CA 1
ATOM 7515 C C . VAL D 1 179 ? 16.741 24.404 64.217 1.00 24.48 179 VAL D C 1
ATOM 7516 O O . VAL D 1 179 ? 16.656 25.542 63.747 1.00 28.20 179 VAL D O 1
ATOM 7520 N N . THR D 1 180 ? 17.155 24.183 65.464 1.00 24.06 180 THR D N 1
ATOM 7521 C CA . THR D 1 180 ? 17.632 25.261 66.322 1.00 20.76 180 THR D CA 1
ATOM 7522 C C . THR D 1 180 ? 19.119 25.484 66.065 1.00 22.12 180 THR D C 1
ATOM 7523 O O . THR D 1 180 ? 19.901 24.529 66.089 1.00 23.95 180 THR D O 1
ATOM 7527 N N . GLU D 1 181 ? 19.504 26.739 65.817 1.00 20.17 181 GLU D N 1
ATOM 7528 C CA . GLU D 1 181 ? 20.905 27.060 65.544 1.00 19.96 181 GLU D CA 1
ATOM 7529 C C . GLU D 1 181 ? 21.794 26.668 66.718 1.00 21.57 181 GLU D C 1
ATOM 7530 O O . GLU D 1 181 ? 21.538 27.066 67.857 1.00 19.81 181 GLU D O 1
ATOM 7536 N N . ASP D 1 182 ? 22.861 25.910 66.431 1.00 20.19 182 ASP D N 1
ATOM 7537 C CA . ASP D 1 182 ? 23.779 25.477 67.484 1.00 21.53 182 ASP D CA 1
ATOM 7538 C C . ASP D 1 182 ? 24.289 26.662 68.291 1.00 19.35 182 ASP D C 1
ATOM 7539 O O . ASP D 1 182 ? 24.298 26.636 69.528 1.00 19.13 182 ASP D O 1
ATOM 7544 N N . GLU D 1 183 ? 24.729 27.716 67.602 1.00 22.22 183 GLU D N 1
ATOM 7545 C CA . GLU D 1 183 ? 25.255 28.879 68.300 1.00 20.44 183 GLU D CA 1
ATOM 7546 C C . GLU D 1 183 ? 24.179 29.612 69.088 1.00 17.05 183 GLU D C 1
ATOM 7547 O O . GLU D 1 183 ? 24.503 30.293 70.066 1.00 19.11 183 GLU D O 1
ATOM 7553 N N . GLY D 1 184 ? 22.913 29.494 68.678 1.00 18.25 184 GLY D N 1
ATOM 7554 C CA . GLY D 1 184 ? 21.836 30.070 69.470 1.00 16.37 184 GLY D CA 1
ATOM 7555 C C . GLY D 1 184 ? 21.620 29.332 70.778 1.00 15.44 184 GLY D C 1
ATOM 7556 O O . GLY D 1 184 ? 21.346 29.949 71.817 1.00 15.85 184 GLY D O 1
ATOM 7557 N N . ILE D 1 185 ? 21.733 28.003 70.746 1.00 14.80 185 ILE D N 1
ATOM 7558 C CA . ILE D 1 185 ? 21.667 27.214 71.973 1.00 14.31 185 ILE D CA 1
ATOM 7559 C C . ILE D 1 185 ? 22.773 27.642 72.928 1.00 17.80 185 ILE D C 1
ATOM 7560 O O . ILE D 1 185 ? 22.538 27.878 74.119 1.00 16.22 185 ILE D O 1
ATOM 7565 N N . VAL D 1 186 ? 23.995 27.771 72.413 1.00 14.44 186 VAL D N 1
ATOM 7566 C CA . VAL D 1 186 ? 25.117 28.156 73.258 1.00 15.64 186 VAL D CA 1
ATOM 7567 C C . VAL D 1 186 ? 24.859 29.517 73.896 1.00 13.89 186 VAL D C 1
ATOM 7568 O O . VAL D 1 186 ? 25.100 29.714 75.092 1.00 16.16 186 VAL D O 1
ATOM 7572 N N . ALA D 1 187 ? 24.340 30.463 73.111 1.00 13.93 187 ALA D N 1
ATOM 7573 C CA . ALA D 1 187 ? 24.101 31.811 73.610 1.00 15.26 187 ALA D CA 1
ATOM 7574 C C . ALA D 1 187 ? 23.064 31.816 74.725 1.00 16.82 187 ALA D C 1
ATOM 7575 O O . ALA D 1 187 ? 23.222 32.526 75.726 1.00 16.31 187 ALA D O 1
ATOM 7577 N N . LEU D 1 188 ? 21.992 31.038 74.565 1.00 16.06 188 LEU D N 1
ATOM 7578 C CA . LEU D 1 188 ? 20.937 31.018 75.574 1.00 15.19 188 LEU D CA 1
ATOM 7579 C C . LEU D 1 188 ? 21.348 30.230 76.811 1.00 13.75 188 LEU D C 1
ATOM 7580 O O . LEU D 1 188 ? 20.965 30.596 77.931 1.00 15.76 188 LEU D O 1
ATOM 7585 N N . LEU D 1 189 ? 22.144 29.169 76.651 1.00 15.23 189 LEU D N 1
ATOM 7586 C CA . LEU D 1 189 ? 22.656 28.475 77.832 1.00 15.71 189 LEU D CA 1
ATOM 7587 C C . LEU D 1 189 ? 23.556 29.389 78.654 1.00 17.23 189 LEU D C 1
ATOM 7588 O O . LEU D 1 189 ? 23.464 29.417 79.887 1.00 15.65 189 LEU D O 1
ATOM 7593 N N . ASN D 1 190 ? 24.418 30.163 77.988 1.00 14.92 190 ASN D N 1
ATOM 7594 C CA . ASN D 1 190 ? 25.272 31.092 78.723 1.00 15.37 190 ASN D CA 1
ATOM 7595 C C . ASN D 1 190 ? 24.447 32.195 79.376 1.00 17.70 190 ASN D C 1
ATOM 7596 O O . ASN D 1 190 ? 24.754 32.630 80.495 1.00 16.88 190 ASN D O 1
ATOM 7601 N N . GLY D 1 191 ? 23.401 32.664 78.689 1.00 16.09 191 GLY D N 1
ATOM 7602 C CA . GLY D 1 191 ? 22.511 33.645 79.293 1.00 14.25 191 GLY D CA 1
ATOM 7603 C C . GLY D 1 191 ? 21.802 33.106 80.524 1.00 15.96 191 GLY D C 1
ATOM 7604 O O . GLY D 1 191 ? 21.634 33.818 81.517 1.00 12.22 191 GLY D O 1
ATOM 7605 N N . MET D 1 192 ? 21.375 31.841 80.480 1.00 14.39 192 MET D N 1
ATOM 7606 C CA . MET D 1 192 ? 20.683 31.290 81.642 1.00 15.04 192 MET D CA 1
ATOM 7607 C C . MET D 1 192 ? 21.636 31.059 82.805 1.00 17.65 192 MET D C 1
ATOM 7608 O O . MET D 1 192 ? 21.245 31.242 83.967 1.00 14.82 192 MET D O 1
ATOM 7613 N N . ILE D 1 193 ? 22.882 30.672 82.516 1.00 14.23 193 ILE D N 1
ATOM 7614 C CA . ILE D 1 193 ? 23.891 30.569 83.565 1.00 16.26 193 ILE D CA 1
ATOM 7615 C C . ILE D 1 193 ? 24.050 31.905 84.283 1.00 14.85 193 ILE D C 1
ATOM 7616 O O . ILE D 1 193 ? 24.179 31.960 85.513 1.00 13.64 193 ILE D O 1
ATOM 7621 N N . ALA D 1 194 ? 24.020 33.001 83.529 1.00 16.19 194 ALA D N 1
ATOM 7622 C CA . ALA D 1 194 ? 24.334 34.327 84.036 1.00 16.86 194 ALA D CA 1
ATOM 7623 C C . ALA D 1 194 ? 23.156 35.038 84.683 1.00 16.26 194 ALA D C 1
ATOM 7624 O O . ALA D 1 194 ? 23.363 36.091 85.294 1.00 16.17 194 ALA D O 1
ATOM 7626 N N . ARG D 1 195 ? 21.939 34.518 84.551 1.00 14.64 195 ARG D N 1
ATOM 7627 C CA . ARG D 1 195 ? 20.776 35.285 84.972 1.00 13.06 195 ARG D CA 1
ATOM 7628 C C . ARG D 1 195 ? 20.774 35.493 86.487 1.00 15.08 195 ARG D C 1
ATOM 7629 O O . ARG D 1 195 ? 21.398 34.752 87.257 1.00 18.02 195 ARG D O 1
ATOM 7637 N N . LYS D 1 196 ? 20.069 36.533 86.909 1.00 15.00 196 LYS D N 1
ATOM 7638 C CA . LYS D 1 196 ? 20.113 36.933 88.306 1.00 18.08 196 LYS D CA 1
ATOM 7639 C C . LYS D 1 196 ? 18.888 36.428 89.056 1.00 17.47 196 LYS D C 1
ATOM 7640 O O . LYS D 1 196 ? 17.885 36.029 88.468 1.00 14.81 196 LYS D O 1
ATOM 7646 N N . ASP D 1 197 ? 18.999 36.427 90.378 1.00 13.27 197 ASP D N 1
ATOM 7647 C CA . ASP D 1 197 ? 17.858 36.111 91.223 1.00 13.47 197 ASP D CA 1
ATOM 7648 C C . ASP D 1 197 ? 16.865 37.274 91.197 1.00 16.15 197 ASP D C 1
ATOM 7649 O O . ASP D 1 197 ? 17.234 38.424 91.460 1.00 15.75 197 ASP D O 1
ATOM 7654 N N . GLN D 1 198 ? 15.606 36.981 90.867 1.00 14.08 198 GLN D N 1
ATOM 7655 C CA . GLN D 1 198 ? 14.586 38.010 90.694 1.00 10.96 198 GLN D CA 1
ATOM 7656 C C . GLN D 1 198 ? 13.527 38.007 91.791 1.00 11.99 198 GLN D C 1
ATOM 7657 O O . GLN D 1 198 ? 12.479 38.649 91.627 1.00 12.19 198 GLN D O 1
ATOM 7663 N N . ASN D 1 199 ? 13.765 37.308 92.906 1.00 11.80 199 ASN D N 1
ATOM 7664 C CA . ASN D 1 199 ? 12.739 37.217 93.944 1.00 12.24 199 ASN D CA 1
ATOM 7665 C C . ASN D 1 199 ? 12.484 38.570 94.603 1.00 12.92 199 ASN D C 1
ATOM 7666 O O . ASN D 1 199 ? 11.327 38.960 94.796 1.00 13.42 199 ASN D O 1
ATOM 7671 N N . GLU D 1 200 ? 13.546 39.302 94.943 1.00 13.75 200 GLU D N 1
ATOM 7672 C CA . GLU D 1 200 ? 13.362 40.625 95.535 1.00 15.82 200 GLU D CA 1
ATOM 7673 C C . GLU D 1 200 ? 12.652 41.560 94.568 1.00 14.84 200 GLU D C 1
ATOM 7674 O O . GLU D 1 200 ? 11.775 42.334 94.966 1.00 14.63 200 GLU D O 1
ATOM 7680 N N . MET D 1 201 ? 13.009 41.489 93.283 1.00 12.18 201 MET D N 1
ATOM 7681 C CA . MET D 1 201 ? 12.347 42.317 92.282 1.00 15.22 201 MET D CA 1
ATOM 7682 C C . MET D 1 201 ? 10.842 42.065 92.267 1.00 13.17 201 MET D C 1
ATOM 7683 O O . MET D 1 201 ? 10.041 43.007 92.279 1.00 11.58 201 MET D O 1
ATOM 7688 N N . LEU D 1 202 ? 10.434 40.793 92.242 1.00 11.88 202 LEU D N 1
ATOM 7689 C CA . LEU D 1 202 ? 9.010 40.479 92.194 1.00 10.38 202 LEU D CA 1
ATOM 7690 C C . LEU D 1 202 ? 8.277 41.062 93.392 1.00 11.63 202 LEU D C 1
ATOM 7691 O O . LEU D 1 202 ? 7.216 41.676 93.244 1.00 12.33 202 LEU D O 1
ATOM 7696 N N . ARG D 1 203 ? 8.835 40.892 94.594 1.00 12.24 203 ARG D N 1
ATOM 7697 C CA . ARG D 1 203 ? 8.110 41.346 95.780 1.00 11.26 203 ARG D CA 1
ATOM 7698 C C . ARG D 1 203 ? 7.940 42.859 95.780 1.00 14.73 203 ARG D C 1
ATOM 7699 O O . ARG D 1 203 ? 6.934 43.372 96.288 1.00 15.14 203 ARG D O 1
ATOM 7707 N N . ALA D 1 204 ? 8.889 43.583 95.190 1.00 13.63 204 ALA D N 1
ATOM 7708 C CA . ALA D 1 204 ? 8.842 45.036 95.141 1.00 15.32 204 ALA D CA 1
ATOM 7709 C C . ALA D 1 204 ? 8.046 45.565 93.956 1.00 16.20 204 ALA D C 1
ATOM 7710 O O . ALA D 1 204 ? 7.701 46.751 93.945 1.00 16.61 204 ALA D O 1
ATOM 7712 N N . SER D 1 205 ? 7.741 44.719 92.972 1.00 12.98 205 SER D N 1
ATOM 7713 C CA . SER D 1 205 ? 7.109 45.169 91.737 1.00 13.35 205 SER D CA 1
ATOM 7714 C C . SER D 1 205 ? 5.611 45.349 91.899 1.00 15.81 205 SER D C 1
ATOM 7715 O O . SER D 1 205 ? 4.923 44.473 92.435 1.00 18.17 205 SER D O 1
ATOM 7718 N N . LYS D 1 206 ? 5.098 46.464 91.392 1.00 19.87 206 LYS D N 1
ATOM 7719 C CA . LYS D 1 206 ? 3.660 46.685 91.355 1.00 17.50 206 LYS D CA 1
ATOM 7720 C C . LYS D 1 206 ? 2.991 46.052 90.139 1.00 16.50 206 LYS D C 1
ATOM 7721 O O . LYS D 1 206 ? 1.768 46.155 90.006 1.00 21.12 206 LYS D O 1
ATOM 7727 N N . VAL D 1 207 ? 3.748 45.405 89.260 1.00 16.58 207 VAL D N 1
ATOM 7728 C CA . VAL D 1 207 ? 3.133 44.678 88.143 1.00 15.43 207 VAL D CA 1
ATOM 7729 C C . VAL D 1 207 ? 2.376 43.477 88.692 1.00 14.17 207 VAL D C 1
ATOM 7730 O O . VAL D 1 207 ? 2.965 42.674 89.434 1.00 13.34 207 VAL D O 1
ATOM 7734 N N . PRO D 1 208 ? 1.100 43.305 88.355 1.00 14.32 208 PRO D N 1
ATOM 7735 C CA . PRO D 1 208 ? 0.372 42.110 88.804 1.00 13.01 208 PRO D CA 1
ATOM 7736 C C . PRO D 1 208 ? 1.040 40.836 88.307 1.00 13.65 208 PRO D C 1
ATOM 7737 O O . PRO D 1 208 ? 1.534 40.774 87.179 1.00 12.36 208 PRO D O 1
ATOM 7741 N N . GLN D 1 209 ? 1.043 39.812 89.162 1.00 11.62 209 GLN D N 1
ATOM 7742 C CA . GLN D 1 209 ? 1.777 38.580 88.898 1.00 13.45 209 GLN D CA 1
ATOM 7743 C C . GLN D 1 209 ? 0.888 37.355 89.031 1.00 12.20 209 GLN D C 1
ATOM 7744 O O . GLN D 1 209 ? 0.065 37.260 89.950 1.00 13.37 209 GLN D O 1
ATOM 7750 N N . LEU D 1 210 ? 1.101 36.393 88.133 1.00 11.40 210 LEU D N 1
ATOM 7751 C CA . LEU D 1 210 ? 0.418 35.110 88.151 1.00 10.87 210 LEU D CA 1
ATOM 7752 C C . LEU D 1 210 ? 1.452 34.014 87.945 1.00 12.58 210 LEU D C 1
ATOM 7753 O O . LEU D 1 210 ? 2.270 34.106 87.025 1.00 11.32 210 LEU D O 1
ATOM 7758 N N . PHE D 1 211 ? 1.434 33.007 88.821 1.00 9.73 211 PHE D N 1
ATOM 7759 C CA . PHE D 1 211 ? 2.187 31.765 88.652 1.00 12.97 211 PHE D CA 1
ATOM 7760 C C . PHE D 1 211 ? 1.244 30.683 88.131 1.00 12.63 211 PHE D C 1
ATOM 7761 O O . PHE D 1 211 ? 0.190 30.442 88.729 1.00 11.51 211 PHE D O 1
ATOM 7769 N N . ILE D 1 212 ? 1.616 30.014 87.042 1.00 9.62 212 ILE D N 1
ATOM 7770 C CA . ILE D 1 212 ? 0.903 28.811 86.602 1.00 8.95 212 ILE D CA 1
ATOM 7771 C C . ILE D 1 212 ? 1.873 27.647 86.729 1.00 11.23 212 ILE D C 1
ATOM 7772 O O . ILE D 1 212 ? 2.910 27.627 86.057 1.00 12.47 212 ILE D O 1
ATOM 7777 N N . LEU D 1 213 ? 1.555 26.685 87.602 1.00 13.58 213 LEU D N 1
ATOM 7778 C CA . LEU D 1 213 ? 2.488 25.625 87.959 1.00 10.46 213 LEU D CA 1
ATOM 7779 C C . LEU D 1 213 ? 1.803 24.270 87.928 1.00 11.46 213 LEU D C 1
ATOM 7780 O O . LEU D 1 213 ? 0.684 24.122 88.424 1.00 13.21 213 LEU D O 1
ATOM 7785 N N . GLY D 1 214 ? 2.482 23.281 87.350 1.00 13.21 214 GLY D N 1
ATOM 7786 C CA . GLY D 1 214 ? 1.945 21.930 87.334 1.00 13.07 214 GLY D CA 1
ATOM 7787 C C . GLY D 1 214 ? 2.197 21.200 88.641 1.00 16.83 214 GLY D C 1
ATOM 7788 O O . GLY D 1 214 ? 3.164 21.465 89.360 1.00 14.65 214 GLY D O 1
ATOM 7789 N N . ARG D 1 215 ? 1.300 20.260 88.948 1.00 14.95 215 ARG D N 1
ATOM 7790 C CA . ARG D 1 215 ? 1.426 19.435 90.141 1.00 18.49 215 ARG D CA 1
ATOM 7791 C C . ARG D 1 215 ? 2.262 18.193 89.899 1.00 18.83 215 ARG D C 1
ATOM 7792 O O . ARG D 1 215 ? 2.601 17.494 90.859 1.00 20.72 215 ARG D O 1
ATOM 7800 N N . LYS D 1 216 ? 2.594 17.901 88.648 1.00 17.57 216 LYS D N 1
ATOM 7801 C CA . LYS D 1 216 ? 3.304 16.679 88.286 1.00 17.51 216 LYS D CA 1
ATOM 7802 C C . LYS D 1 216 ? 4.500 17.006 87.410 1.00 17.96 216 LYS D C 1
ATOM 7803 O O . LYS D 1 216 ? 4.804 16.299 86.440 1.00 20.59 216 LYS D O 1
ATOM 7809 N N . ASP D 1 217 ? 5.209 18.079 87.773 1.00 16.96 217 ASP D N 1
ATOM 7810 C CA . ASP D 1 217 ? 6.324 18.622 87.005 1.00 17.29 217 ASP D CA 1
ATOM 7811 C C . ASP D 1 217 ? 7.642 18.141 87.613 1.00 19.24 217 ASP D C 1
ATOM 7812 O O . ASP D 1 217 ? 8.023 18.571 88.708 1.00 19.77 217 ASP D O 1
ATOM 7817 N N . ASN D 1 218 ? 8.349 17.272 86.880 1.00 18.73 218 ASN D N 1
ATOM 7818 C CA . ASN D 1 218 ? 9.634 16.760 87.356 1.00 24.21 218 ASN D CA 1
ATOM 7819 C C . ASN D 1 218 ? 10.676 17.862 87.500 1.00 24.55 218 ASN D C 1
ATOM 7820 O O . ASN D 1 218 ? 11.574 17.756 88.344 1.00 22.06 218 ASN D O 1
ATOM 7825 N N . TYR D 1 219 ? 10.590 18.908 86.674 1.00 17.97 219 TYR D N 1
ATOM 7826 C CA . TYR D 1 219 ? 11.536 20.015 86.735 1.00 19.06 219 TYR D CA 1
ATOM 7827 C C . TYR D 1 219 ? 11.244 20.966 87.889 1.00 19.33 219 TYR D C 1
ATOM 7828 O O . TYR D 1 219 ? 12.162 21.627 88.386 1.00 22.05 219 TYR D O 1
ATOM 7837 N N . ILE D 1 220 ? 9.985 21.080 88.303 1.00 18.21 220 ILE D N 1
ATOM 7838 C CA . ILE D 1 220 ? 9.617 21.926 89.440 1.00 18.86 220 ILE D CA 1
ATOM 7839 C C . ILE D 1 220 ? 8.666 21.124 90.319 1.00 17.81 220 ILE D C 1
ATOM 7840 O O . ILE D 1 220 ? 7.439 21.304 90.244 1.00 20.09 220 ILE D O 1
ATOM 7845 N N . PRO D 1 221 ? 9.182 20.221 91.149 1.00 18.76 221 PRO D N 1
ATOM 7846 C CA . PRO D 1 221 ? 8.305 19.366 91.959 1.00 20.90 221 PRO D CA 1
ATOM 7847 C C . PRO D 1 221 ? 7.492 20.187 92.948 1.00 17.39 221 PRO D C 1
ATOM 7848 O O . PRO D 1 221 ? 7.800 21.346 93.231 1.00 21.77 221 PRO D O 1
ATOM 7852 N N . VAL D 1 222 ? 6.440 19.559 93.482 1.00 21.79 222 VAL D N 1
ATOM 7853 C CA . VAL D 1 222 ? 5.483 20.294 94.307 1.00 22.03 222 VAL D CA 1
ATOM 7854 C C . VAL D 1 222 ? 6.181 20.959 95.488 1.00 21.13 222 VAL D C 1
ATOM 7855 O O . VAL D 1 222 ? 5.905 22.119 95.802 1.00 20.44 222 VAL D O 1
ATOM 7859 N N . GLU D 1 223 ? 7.099 20.249 96.150 1.00 23.57 223 GLU D N 1
ATOM 7860 C CA . GLU D 1 223 ? 7.815 20.841 97.281 1.00 24.59 223 GLU D CA 1
ATOM 7861 C C . GLU D 1 223 ? 8.515 22.132 96.872 1.00 24.18 223 GLU D C 1
ATOM 7862 O O . GLU D 1 223 ? 8.410 23.158 97.557 1.00 26.12 223 GLU D O 1
ATOM 7868 N N . ALA D 1 224 ? 9.217 22.104 95.737 1.00 24.63 224 ALA D N 1
ATOM 7869 C CA . ALA D 1 224 ? 9.908 23.296 95.259 1.00 22.47 224 ALA D CA 1
ATOM 7870 C C . ALA D 1 224 ? 8.920 24.377 94.833 1.00 20.07 224 ALA D C 1
ATOM 7871 O O . ALA D 1 224 ? 9.143 25.566 95.089 1.00 21.36 224 ALA D O 1
ATOM 7873 N N . ALA D 1 225 ? 7.818 23.981 94.186 1.00 17.99 225 ALA D N 1
ATOM 7874 C CA . ALA D 1 225 ? 6.848 24.960 93.715 1.00 20.73 225 ALA D CA 1
ATOM 7875 C C . ALA D 1 225 ? 6.150 25.647 94.879 1.00 18.78 225 ALA D C 1
ATOM 7876 O O . ALA D 1 225 ? 5.830 26.839 94.807 1.00 18.92 225 ALA D O 1
ATOM 7878 N N . GLU D 1 226 ? 5.891 24.910 95.955 1.00 21.70 226 GLU D N 1
ATOM 7879 C CA . GLU D 1 226 ? 5.189 25.521 97.072 1.00 20.36 226 GLU D CA 1
ATOM 7880 C C . GLU D 1 226 ? 6.098 26.449 97.860 1.00 17.55 226 GLU D C 1
ATOM 7881 O O . GLU D 1 226 ? 5.634 27.483 98.354 1.00 19.63 226 GLU D O 1
ATOM 7887 N N . LYS D 1 227 ? 7.387 26.118 97.961 1.00 21.45 227 LYS D N 1
ATOM 7888 C CA . LYS D 1 227 ? 8.329 27.038 98.586 1.00 24.78 227 LYS D CA 1
ATOM 7889 C C . LYS D 1 227 ? 8.381 28.349 97.817 1.00 25.50 227 LYS D C 1
ATOM 7890 O O . LYS D 1 227 ? 8.352 29.435 98.410 1.00 25.14 227 LYS D O 1
ATOM 7896 N N . MET D 1 228 ? 8.412 28.260 96.489 1.00 22.58 228 MET D N 1
ATOM 7897 C CA . MET D 1 228 ? 8.533 29.448 95.654 1.00 23.17 228 MET D CA 1
ATOM 7898 C C . MET D 1 228 ? 7.341 30.382 95.828 1.00 22.61 228 MET D C 1
ATOM 7899 O O . MET D 1 228 ? 7.510 31.588 96.042 1.00 23.99 228 MET D O 1
ATOM 7904 N N . VAL D 1 229 ? 6.120 29.847 95.757 1.00 16.62 229 VAL D N 1
ATOM 7905 C CA . VAL D 1 229 ? 4.955 30.712 95.852 1.00 17.01 229 VAL D CA 1
ATOM 7906 C C . VAL D 1 229 ? 4.734 31.198 97.274 1.00 16.09 229 VAL D C 1
ATOM 7907 O O . VAL D 1 229 ? 4.104 32.241 97.469 1.00 18.82 229 VAL D O 1
ATOM 7911 N N . LYS D 1 230 ? 5.250 30.472 98.273 1.00 19.21 230 LYS D N 1
ATOM 7912 C CA . LYS D 1 230 ? 5.120 30.909 99.661 1.00 19.66 230 LYS D CA 1
ATOM 7913 C C . LYS D 1 230 ? 5.828 32.233 99.899 1.00 14.92 230 LYS D C 1
ATOM 7914 O O . LYS D 1 230 ? 5.426 33.007 100.773 1.00 17.91 230 LYS D O 1
ATOM 7920 N N . GLU D 1 231 ? 6.873 32.513 99.131 1.00 12.87 231 GLU D N 1
ATOM 7921 C CA . GLU D 1 231 ? 7.658 33.725 99.273 1.00 14.19 231 GLU D CA 1
ATOM 7922 C C . GLU D 1 231 ? 7.086 34.878 98.465 1.00 11.54 231 GLU D C 1
ATOM 7923 O O . GLU D 1 231 ? 7.608 35.997 98.552 1.00 12.47 231 GLU D O 1
ATOM 7929 N N . HIS D 1 232 ? 6.001 34.635 97.708 1.00 10.10 232 HIS D N 1
ATOM 7930 C CA . HIS D 1 232 ? 5.438 35.626 96.786 1.00 11.28 232 HIS D CA 1
ATOM 7931 C C . HIS D 1 232 ? 3.937 35.742 97.041 1.00 11.27 232 HIS D C 1
ATOM 7932 O O . HIS D 1 232 ? 3.095 35.436 96.193 1.00 11.03 232 HIS D O 1
ATOM 7939 N N . LEU D 1 233 ? 3.622 36.225 98.244 1.00 12.44 233 LEU D N 1
ATOM 7940 C CA . LEU D 1 233 ? 2.246 36.462 98.656 1.00 10.70 233 LEU D CA 1
ATOM 7941 C C . LEU D 1 233 ? 1.492 37.350 97.682 1.00 11.33 233 LEU D C 1
ATOM 7942 O O . LEU D 1 233 ? 0.262 37.259 97.587 1.00 12.95 233 LEU D O 1
ATOM 7947 N N . GLN D 1 234 ? 2.204 38.248 96.992 1.00 12.27 234 GLN D N 1
ATOM 7948 C CA . GLN D 1 234 ? 1.562 39.217 96.114 1.00 11.95 234 GLN D CA 1
ATOM 7949 C C . GLN D 1 234 ? 1.073 38.581 94.821 1.00 11.74 234 GLN D C 1
ATOM 7950 O O . GLN D 1 234 ? 0.228 39.166 94.132 1.00 13.22 234 GLN D O 1
ATOM 7956 N N . ALA D 1 235 ? 1.558 37.388 94.501 1.00 12.84 235 ALA D N 1
ATOM 7957 C CA . ALA D 1 235 ? 1.255 36.741 93.237 1.00 13.25 235 ALA D CA 1
ATOM 7958 C C . ALA D 1 235 ? 0.087 35.772 93.396 1.00 13.67 235 ALA D C 1
ATOM 7959 O O . ALA D 1 235 ? -0.036 35.087 94.417 1.00 15.93 235 ALA D O 1
ATOM 7961 N N . ARG D 1 236 ? -0.782 35.744 92.390 1.00 13.36 236 ARG D N 1
ATOM 7962 C CA . ARG D 1 236 ? -1.785 34.697 92.277 1.00 14.35 236 ARG D CA 1
ATOM 7963 C C . ARG D 1 236 ? -1.126 33.415 91.785 1.00 14.94 236 ARG D C 1
ATOM 7964 O O . ARG D 1 236 ? -0.122 33.453 91.069 1.00 14.65 236 ARG D O 1
ATOM 7972 N N . VAL D 1 237 ? -1.677 32.273 92.192 1.00 16.49 237 VAL D N 1
ATOM 7973 C CA . VAL D 1 237 ? -1.168 30.971 91.766 1.00 14.58 237 VAL D CA 1
ATOM 7974 C C . VAL D 1 237 ? -2.322 30.134 91.231 1.00 16.50 237 VAL D C 1
ATOM 7975 O O . VAL D 1 237 ? -3.350 29.979 91.899 1.00 18.32 237 VAL D O 1
ATOM 7979 N N . VAL D 1 238 ? -2.156 29.591 90.028 1.00 14.35 238 VAL D N 1
ATOM 7980 C CA . VAL D 1 238 ? -3.061 28.576 89.503 1.00 12.77 238 VAL D CA 1
ATOM 7981 C C . VAL D 1 238 ? -2.276 27.279 89.409 1.00 13.34 238 VAL D C 1
ATOM 7982 O O . VAL D 1 238 ? -1.214 27.234 88.781 1.00 13.31 238 VAL D O 1
ATOM 7986 N N . TRP D 1 239 ? -2.781 26.234 90.056 1.00 13.83 239 TRP D N 1
ATOM 7987 C CA . TRP D 1 239 ? -2.159 24.922 90.010 1.00 13.29 239 TRP D CA 1
ATOM 7988 C C . TRP D 1 239 ? -2.828 24.119 88.908 1.00 16.04 239 TRP D C 1
ATOM 7989 O O . TRP D 1 239 ? -4.058 24.090 88.826 1.00 15.47 239 TRP D O 1
ATOM 8000 N N . LEU D 1 240 ? -2.023 23.486 88.057 1.00 15.05 240 LEU D N 1
ATOM 8001 C CA . LEU D 1 240 ? -2.529 22.597 87.017 1.00 15.02 240 LEU D CA 1
ATOM 8002 C C . LEU D 1 240 ? -2.444 21.176 87.550 1.00 14.77 240 LEU D C 1
ATOM 8003 O O . LEU D 1 240 ? -1.351 20.617 87.688 1.00 16.56 240 LEU D O 1
ATOM 8008 N N . GLU D 1 241 ? -3.604 20.598 87.865 1.00 16.59 241 GLU D N 1
ATOM 8009 C CA . GLU D 1 241 ? -3.633 19.377 88.662 1.00 18.26 241 GLU D CA 1
ATOM 8010 C C . GLU D 1 241 ? -3.111 18.169 87.897 1.00 18.86 241 GLU D C 1
ATOM 8011 O O . GLU D 1 241 ? -2.632 17.214 88.516 1.00 21.50 241 GLU D O 1
ATOM 8017 N N . ASN D 1 242 ? -3.190 18.175 86.570 1.00 18.42 242 ASN D N 1
ATOM 8018 C CA . ASN D 1 242 ? -2.733 17.028 85.785 1.00 15.64 242 ASN D CA 1
ATOM 8019 C C . ASN D 1 242 ? -1.797 17.488 84.674 1.00 21.47 242 ASN D C 1
ATOM 8020 O O . ASN D 1 242 ? -1.909 17.080 83.518 1.00 18.06 242 ASN D O 1
ATOM 8025 N N . SER D 1 243 ? -0.852 18.361 85.020 1.00 15.89 243 SER D N 1
ATOM 8026 C CA . SER D 1 243 ? 0.165 18.827 84.089 1.00 13.19 243 SER D CA 1
ATOM 8027 C C . SER D 1 243 ? 1.542 18.737 84.732 1.00 14.35 243 SER D C 1
ATOM 8028 O O . SER D 1 243 ? 1.691 18.744 85.957 1.00 15.94 243 SER D O 1
ATOM 8031 N N . GLY D 1 244 ? 2.554 18.648 83.876 1.00 14.29 244 GLY D N 1
ATOM 8032 C CA . GLY D 1 244 ? 3.931 18.759 84.302 1.00 14.80 244 GLY D CA 1
ATOM 8033 C C . GLY D 1 244 ? 4.464 20.148 84.007 1.00 15.44 244 GLY D C 1
ATOM 8034 O O . GLY D 1 244 ? 3.924 21.145 84.494 1.00 13.83 244 GLY D O 1
ATOM 8035 N N . HIS D 1 245 ? 5.520 20.212 83.194 1.00 13.71 245 HIS D N 1
ATOM 8036 C CA . HIS D 1 245 ? 6.131 21.460 82.746 1.00 16.00 245 HIS D CA 1
ATOM 8037 C C . HIS D 1 245 ? 5.433 22.055 81.528 1.00 15.20 245 HIS D C 1
ATOM 8038 O O . HIS D 1 245 ? 5.737 23.193 81.151 1.00 11.57 245 HIS D O 1
ATOM 8045 N N . MET D 1 246 ? 4.509 21.317 80.899 1.00 12.70 246 MET D N 1
ATOM 8046 C CA . MET D 1 246 ? 3.938 21.723 79.621 1.00 12.49 246 MET D CA 1
ATOM 8047 C C . MET D 1 246 ? 2.432 21.952 79.711 1.00 12.49 246 MET D C 1
ATOM 8048 O O . MET D 1 246 ? 1.685 21.504 78.836 1.00 14.08 246 MET D O 1
ATOM 8053 N N . GLY D 1 247 ? 1.981 22.685 80.735 1.00 13.32 247 GLY D N 1
ATOM 8054 C CA . GLY D 1 247 ? 0.552 22.791 81.006 1.00 12.59 247 GLY D CA 1
ATOM 8055 C C . GLY D 1 247 ? -0.274 23.372 79.872 1.00 13.92 247 GLY D C 1
ATOM 8056 O O . GLY D 1 247 ? -1.447 23.018 79.713 1.00 14.61 247 GLY D O 1
ATOM 8057 N N . PHE D 1 248 ? 0.308 24.264 79.068 1.00 12.60 248 PHE D N 1
ATOM 8058 C CA . PHE D 1 248 ? -0.474 24.828 77.970 1.00 14.24 248 PHE D CA 1
ATOM 8059 C C . PHE D 1 248 ? -0.746 23.806 76.871 1.00 14.44 248 PHE D C 1
ATOM 8060 O O . PHE D 1 248 ? -1.621 24.047 76.035 1.00 15.99 248 PHE D O 1
ATOM 8068 N N . LEU D 1 249 ? -0.033 22.677 76.866 1.00 16.56 249 LEU D N 1
ATOM 8069 C CA . LEU D 1 249 ? -0.335 21.544 75.994 1.00 15.60 249 LEU D CA 1
ATOM 8070 C C . LEU D 1 249 ? -1.133 20.456 76.698 1.00 16.53 249 LEU D C 1
ATOM 8071 O O . LEU D 1 249 ? -2.014 19.849 76.080 1.00 20.35 249 LEU D O 1
ATOM 8076 N N . GLU D 1 250 ? -0.832 20.195 77.976 1.00 15.74 250 GLU D N 1
ATOM 8077 C CA . GLU D 1 250 ? -1.468 19.113 78.724 1.00 16.28 250 GLU D CA 1
ATOM 8078 C C . GLU D 1 250 ? -2.871 19.482 79.192 1.00 17.06 250 GLU D C 1
ATOM 8079 O O . GLU D 1 250 ? -3.765 18.625 79.206 1.00 18.94 250 GLU D O 1
ATOM 8085 N N . GLU D 1 251 ? -3.073 20.732 79.623 1.00 16.91 251 GLU D N 1
ATOM 8086 C CA . GLU D 1 251 ? -4.386 21.235 80.040 1.00 18.59 251 GLU D CA 1
ATOM 8087 C C . GLU D 1 251 ? -4.605 22.603 79.415 1.00 17.49 251 GLU D C 1
ATOM 8088 O O . GLU D 1 251 ? -4.624 23.634 80.102 1.00 16.67 251 GLU D O 1
ATOM 8094 N N . PRO D 1 252 ? -4.799 22.645 78.095 1.00 16.53 252 PRO D N 1
ATOM 8095 C CA . PRO D 1 252 ? -4.835 23.945 77.406 1.00 16.16 252 PRO D CA 1
ATOM 8096 C C . PRO D 1 252 ? -6.008 24.825 77.806 1.00 17.03 252 PRO D C 1
ATOM 8097 O O . PRO D 1 252 ? -5.826 26.034 77.983 1.00 17.83 252 PRO D O 1
ATOM 8101 N N . GLU D 1 253 ? -7.217 24.270 77.925 1.00 18.54 253 GLU D N 1
ATOM 8102 C CA . GLU D 1 253 ? -8.362 25.106 78.277 1.00 20.72 253 GLU D CA 1
ATOM 8103 C C . GLU D 1 253 ? -8.179 25.730 79.657 1.00 18.48 253 GLU D C 1
ATOM 8104 O O . GLU D 1 253 ? -8.411 26.928 79.846 1.00 16.75 253 GLU D O 1
ATOM 8110 N N . THR D 1 254 ? -7.764 24.924 80.632 1.00 20.25 254 THR D N 1
ATOM 8111 C CA . THR D 1 254 ? -7.581 25.437 81.984 1.00 18.68 254 THR D CA 1
ATOM 8112 C C . THR D 1 254 ? -6.475 26.487 82.027 1.00 16.73 254 THR D C 1
ATOM 8113 O O . THR D 1 254 ? -6.615 27.519 82.694 1.00 15.73 254 THR D O 1
ATOM 8117 N N . THR D 1 255 ? -5.380 26.251 81.299 1.00 14.82 255 THR D N 1
ATOM 8118 C CA . THR D 1 255 ? -4.293 27.225 81.255 1.00 15.90 255 THR D CA 1
ATOM 8119 C C . THR D 1 255 ? -4.737 28.524 80.595 1.00 16.06 255 THR D C 1
ATOM 8120 O O . THR D 1 255 ? -4.389 29.614 81.060 1.00 16.21 255 THR D O 1
ATOM 8124 N N . ALA D 1 256 ? -5.488 28.423 79.497 1.00 15.91 256 ALA D N 1
ATOM 8125 C CA . ALA D 1 256 ? -5.982 29.618 78.829 1.00 16.88 256 ALA D CA 1
ATOM 8126 C C . ALA D 1 256 ? -6.923 30.407 79.729 1.00 13.87 256 ALA D C 1
ATOM 8127 O O . ALA D 1 256 ? -6.864 31.643 79.773 1.00 16.68 256 ALA D O 1
ATOM 8129 N N . ARG D 1 257 ? -7.795 29.711 80.461 1.00 16.34 257 ARG D N 1
ATOM 8130 C CA . ARG D 1 257 ? -8.739 30.404 81.332 1.00 17.74 257 ARG D CA 1
ATOM 8131 C C . ARG D 1 257 ? -8.018 31.129 82.463 1.00 17.60 257 ARG D C 1
ATOM 8132 O O . ARG D 1 257 ? -8.407 32.241 82.838 1.00 18.05 257 ARG D O 1
ATOM 8140 N N . ALA D 1 258 ? -6.958 30.522 83.008 1.00 17.19 258 ALA D N 1
ATOM 8141 C CA . ALA D 1 258 ? -6.160 31.211 84.017 1.00 15.13 258 ALA D CA 1
ATOM 8142 C C . ALA D 1 258 ? -5.601 32.517 83.468 1.00 14.35 258 ALA D C 1
ATOM 8143 O O . ALA D 1 258 ? -5.647 33.554 84.136 1.00 15.08 258 ALA D O 1
ATOM 8145 N N . ILE D 1 259 ? -5.084 32.486 82.238 1.00 14.74 259 ILE D N 1
ATOM 8146 C CA . ILE D 1 259 ? -4.554 33.695 81.628 1.00 13.48 259 ILE D CA 1
ATOM 8147 C C . ILE D 1 259 ? -5.673 34.685 81.324 1.00 13.72 259 ILE D C 1
ATOM 8148 O O . ILE D 1 259 ? -5.548 35.881 81.606 1.00 14.65 259 ILE D O 1
ATOM 8153 N N . LEU D 1 260 ? -6.783 34.207 80.752 1.00 16.59 260 LEU D N 1
ATOM 8154 C CA . LEU D 1 260 ? -7.897 35.098 80.428 1.00 18.22 260 LEU D CA 1
ATOM 8155 C C . LEU D 1 260 ? -8.460 35.765 81.681 1.00 18.98 260 LEU D C 1
ATOM 8156 O O . LEU D 1 260 ? -8.695 36.979 81.698 1.00 19.03 260 LEU D O 1
ATOM 8161 N N . ASP D 1 261 ? -8.680 34.986 82.746 1.00 18.42 261 ASP D N 1
ATOM 8162 C CA . ASP D 1 261 ? -9.210 35.557 83.981 1.00 18.61 261 ASP D CA 1
ATOM 8163 C C . ASP D 1 261 ? -8.248 36.582 84.564 1.00 21.31 261 ASP D C 1
ATOM 8164 O O . ASP D 1 261 ? -8.670 37.615 85.098 1.00 20.78 261 ASP D O 1
ATOM 8169 N N . PHE D 1 262 ? -6.948 36.297 84.478 1.00 17.33 262 PHE D N 1
ATOM 8170 C CA . PHE D 1 262 ? -5.923 37.202 84.983 1.00 17.46 262 PHE D CA 1
ATOM 8171 C C . PHE D 1 262 ? -5.928 38.523 84.219 1.00 19.04 262 PHE D C 1
ATOM 8172 O O . PHE D 1 262 ? -5.898 39.600 84.822 1.00 21.30 262 PHE D O 1
ATOM 8180 N N . VAL D 1 263 ? -5.972 38.457 82.886 1.00 18.80 263 VAL D N 1
ATOM 8181 C CA . VAL D 1 263 ? -5.989 39.679 82.080 1.00 19.84 263 VAL D CA 1
ATOM 8182 C C . VAL D 1 263 ? -7.229 40.511 82.392 1.00 24.09 263 VAL D C 1
ATOM 8183 O O . VAL D 1 263 ? -7.177 41.748 82.414 1.00 25.52 263 VAL D O 1
ATOM 8187 N N . ASN D 1 264 ? -8.355 39.851 82.655 1.00 25.12 264 ASN D N 1
ATOM 8188 C CA . ASN D 1 264 ? -9.618 40.530 82.915 1.00 26.37 264 ASN D CA 1
ATOM 8189 C C . ASN D 1 264 ? -9.800 40.935 84.374 1.00 26.29 264 ASN D C 1
ATOM 8190 O O . ASN D 1 264 ? -10.883 41.400 84.738 1.00 30.29 264 ASN D O 1
ATOM 8195 N N . GLY D 1 265 ? -8.783 40.765 85.212 1.00 25.33 265 GLY D N 1
ATOM 8196 C CA . GLY D 1 265 ? -8.878 41.129 86.616 1.00 30.89 265 GLY D CA 1
ATOM 8197 C C . GLY D 1 265 ? -9.908 40.343 87.409 1.00 36.32 265 GLY D C 1
ATOM 8198 O O . GLY D 1 265 ? -10.101 39.143 87.191 1.00 32.96 265 GLY D O 1
#

Nearest PDB structures (foldseek):
  7dq9-assembly4_D  TM=9.989E-01  e=1.409E-57  Alistipes shahii WAL 8301
  7dq9-assembly3_C  TM=1.002E+00  e=5.148E-57  Alistipes shahii WAL 8301
  4uhe-assembly1_A  TM=9.099E-01  e=5.339E-24  Thermogutta terrifontis
  8qzu-assembly1_A  TM=8.805E-01  e=5.037E-21  Xenorhabdus hominickii
  5egn-assembly3_C  TM=8.271E-01  e=3.490E-18  uncultured bacterium

Solvent-accessible surface area: 43996 Å² total; per-residue (Å²): 85,90,102,49,131,32,110,1,46,124,13,47,3,11,0,18,0,22,87,155,29,160,90,10,0,0,0,0,0,0,46,8,10,2,15,112,15,0,114,74,1,8,63,80,1,88,182,112,5,38,0,0,5,1,3,0,0,1,0,12,108,25,44,50,82,56,138,74,0,27,7,64,57,0,0,40,5,0,0,46,0,1,124,66,26,54,6,98,111,0,3,0,0,0,2,20,1,0,0,27,0,0,2,1,0,2,62,110,27,59,92,3,3,62,1,0,0,1,0,1,2,23,2,64,39,22,79,118,130,81,11,101,52,14,110,122,36,17,59,41,5,143,75,64,115,37,116,15,11,10,163,79,34,9,37,12,5,1,0,116,95,11,100,108,138,10,134,108,52,29,87,81,16,45,100,13,2,74,104,1,82,47,108,0,0,12,0,0,0,40,0,2,45,59,26,102,81,10,12,138,32,0,23,79,26,192,11,74,6,0,0,0,2,2,71,84,6,93,101,12,74,42,132,54,0,60,132,6,34,98,39,1,36,39,13,93,38,32,66,2,94,48,0,1,16,6,0,1,9,5,35,39,33,31,0,3,65,7,0,20,82,24,18,100,97,144,66,105,47,136,30,106,1,43,123,16,50,2,12,0,29,0,13,88,165,36,134,31,7,0,0,0,0,0,0,48,8,9,2,11,98,16,0,108,78,0,23,53,78,1,65,165,58,2,39,4,2,8,2,3,0,0,1,0,13,107,24,44,50,84,55,102,78,0,31,4,36,55,0,0,42,6,1,0,36,2,2,138,59,24,57,8,106,110,0,2,0,0,0,3,20,1,0,0,25,0,0,2,0,0,3,74,112,23,56,100,11,2,49,0,1,0,5,0,1,1,25,1,65,39,24,72,107,130,78,12,104,58,14,136,173,29,20,59,61,3,129,71,62,123,35,89,46,10,3,126,100,28,6,55,31,6,2,2,140,101,6,71,125,138,8,146,108,54,18,90,83,16,14,105,15,2,74,108,1,81,46,108,0,0,7,0,0,0,34,1,2,34,68,26,85,81,8,12,136,34,0,23,76,21,156,11,72,10,1,2,0,1,1,70,88,6,116,106,14,52,41,127,48,0,77,133,6,23,86,40,2,34,42,12,95,42,32,73,2,104,77,0,1,15,6,0,0,9,7,32,36,128,65,0,2,120,7,0,8,62,26,10,49,74,77,88,103,48,32,22,55,0,41,122,15,5,0,9,0,21,0,20,90,142,33,154,86,9,0,0,0,0,0,0,47,28,9,2,13,109,15,1,115,74,1,7,47,79,1,67,138,98,2,38,0,1,4,2,3,0,0,1,1,12,82,7,10,30,78,36,87,76,0,30,3,26,57,0,0,41,5,0,0,33,2,2,132,58,24,55,8,103,113,0,4,0,0,0,2,19,2,0,0,26,0,0,2,0,0,3,88,114,29,53,113,23,7,81,0,1,0,1,0,1,2,23,2,57,37,24,80,119,125,90,12,80,58,13,130,131,50,19,60,64,4,118,64,54,111,32,117,68,35,61,129,50,9,3,2,127,92,2,49,120,137,8,138,102,52,23,114,89,34,50,105,14,7,64,90,0,92,56,82,0,0,0,0,0,0,38,0,2,46,49,23,103,82,10,12,133,29,0,112,84,23,201,13,73,7,0,2,0,2,2,68,95,5,103,125,13,67,47,152,50,0,77,123,8,35,169,69,2,168,80,18,110,44,32,58,1,114,46,0,1,18,8,0,1,9,4,37,39,93,61,0,2,98,7,0,4,65,26,23,92,93,82,82,74,48,36,24,52,0,43,122,12,4,0,8,0,17,0,18,76,158,40,153,86,7,0,0,0,0,0,0,50,29,9,2,12,106,16,0,108,78,1,8,43,78,1,79,158,104,2,39,0,1,4,2,2,0,0,1,0,13,80,4,8,33,66,54,100,76,0,32,4,40,55,0,0,42,5,0,0,34,1,2,134,62,26,57,8,108,120,0,3,0,0,0,2,21,2,0,0,26,0,0,2,0,0,3,66,110,24,57,96,10,6,76,0,0,0,4,0,1,2,24,1,66,40,24,81,116,107,98,12,70,66,15,117,132,46,18,60,52,3,130,70,63,108,21,88,16,14,17,169,103,50,62,68,20,9,4,1,140,95,2,47,113,140,9,70,117,50,4,95,91,35,54,105,15,5,53,92,0,73,46,114,0,0,5,0,0,0,36,0,2,44,66,26,97,77,9,13,139,32,0,105,75,20,176,12,71,10,1,2,0,2,2,70,95,5,91,120,14,54,42,125,40,0,79,141,9,25,165,72,1,165,78,12,91,42,31,65,1,112,51,0,0,15,9,0,1,8,5,36,28,108,45,0,2,139,7,0,20,69,27,31,91,91

Foldseek 3Di:
DQWDFDCLPPWTWTKDKLPDEPAEEEEAEAALDAQVLCVVQCVLPVVHHIYMYTGFAQFDPTHFDDQACALLNRLSSVCSVCVVVVQQAHEYEAQALGLLNQLSNLQPPVSRYLAYEYQLYFLAADDPVRLVVLVVQLVCLVVVNLLVVLPDVLQQQWQPVCCVVCVVSSVVSSVRSVPGDSSSSSRHSRNRNPGHRRLVVQQPGPHAYEYEAECRAPVQHPVNVVVRCVSRVRHHYDYHDRTYSSCCVRPVNSVSVSVVVVSVD/DQWDFFCLPPFIWTKDKLPDEPAEEEEEEAALDAQVLCVVLCVLPSVHHIYMYTGFAQFDPTHQDDQADALLNRLSSVVSVCVRVVQQAHEYEAQALGLLNQLSNCLPPVSRYLAYEYQLYALAADDPVRLVVLVVQLVCLVVVNLLVCLVDVLQQQWQVVCCVVCVVVSVVSSVRSVPRDSSSSSRHSRNRNPGHRRLVVQQPGPHAYEYEAECRAPVQHPVNVVVRVVSVVRYHYDYHYNTYSSCCVRPVNSVSVVVVVSSVD/DQWDWFCLPPFIWTKHKLPDEPAEEEEEEAALDAQVLCVVQCVLPSVHHIYMYTGFAQFDPTHFDDQADALLNRLSSVVSVCVRVVQQEHEYEAQALGLLNQLSNLQPPVRRYQAYEDQLYALAADDPVRLVVLVVQLVCLVVVNLLVVQQLQWFPVCRVVCVVVSVVSSVRSVPGDSSSSSRHSVNRNPGDRRLVVLQPGPHAYEYEAECRAPVQHPVNVVVRCVSRVRYYYDYHDRTYSSCCRRPVNVVSVVVVVSSVD/DQWDFDCLPPWTWTKDKLPDEPAEEEEAEAALDALVLCVVQCVLPVVHHIYMYTGQAQFDPTHFDDQACALLNSLSSVVSVCVRVVQQAHEYEAQALRLLNQLSNLQPPVSRYLAYEYQLYALAADDPVRLVVLVVQLVCLVVVNQLCVLVPPLQQQWFPVCCVVCVVVSVVSSVRSVPGDSSSSSRHSRNRNPRHRRLVVQQPGPHAYEYEAECRAPVQHPVNVVVRVVSRVRYHYDYHDRTYSSCCVRPVNSVSVSVVVSSVD

Sequence (1056 aa):
MIEKFIMAGPTALHVCDSQKGDKCVVLLHGYLESMLVWEDFVPFLYKELRVVTLDLPGHGISVVTGEEHSMEFLADTVADALRALGIPRCTLVGHSMGGYVALAFCERHPDMLNGVVLLSSTPNADTPEKSENRRREIALVKAGKKDALARVAPEAGFAEDNRTRMKDYIEDLTEQVAVTEDEGIVALLNGMIARKDQNEMLRASKVPQLFILGRKDNYIPVEAAEKMVKEHLQARVVWLENSGHMGFLEEPETTARAILDFVNGMIEKFIMAGPTALHVCDSQKGDKCVVLLHGYLESMLVWEDFVPFLYKELRVVTLDLPGHGISVVTGEEHSMEFLADTVADALRALGIPRCTLVGHSMGGYVALAFCERHPDMLNGVVLLSSTPNADTPEKSENRRREIALVKAGKKDALARVAPEAGFAEDNRTRMKDYIEDLTEQVAVTEDEGIVALLNGMIARKDQNEMLRASKVPQLFILGRKDNYIPVEAAEKMVKEHLQARVVWLENSGHMGFLEEPETTARAILDFVNGMIEKFIMAGPTALHVCDSQKGDKCVVLLHGYLESMLVWEDFVPFLYKELRVVTLDLPGHGISVVTGEEHSMEFLADTVADALRALGIPRCTLVGHSMGGYVALAFCERHPDMLNGVVLLSSTPNADTPEKSENRRREIALVKAGKKDALAEAGFAEDNRTRMKDYIEDLTEQVAVTEDEGIVALLNGMIARKDQNEMLRASKVPQLFILGRKDNYIPVEAAEKMVKEHLQARVVWLENSGHMGFLEEPETTARAILDFVNGMIEKFIMAGPTALHVCDSQKGDKCVVLLHGYLESMLVWEDFVPFLYKELRVVTLDLPGHGISVVTGEEHSMEFLADTVADALRALGIPRCTLVGHSMGGYVALAFCERHPDMLNGVVLLSSTPNADTPEKSENRRREIALVKAGKKDALARVAPEAGFAEDNRTRMKDYIEDLTEQVAVTEDEGIVALLNGMIARKDQNEMLRASKVPQLFILGRKDNYIPVEAAEKMVKEHLQARVVWLENSGHMGFLEEPETTARAILDFVNG

Organism: NCBI:txid717959

InterPro domains:
  IPR000073 Alpha/beta hydrolase fold-1 [PF12697] (25-258)
  IPR000073 Alpha/beta hydrolase fold-1 [PR00111] (48-63)
  IPR000073 Alpha/beta hydrolase fold-1 [PR00111] (92-105)
  IPR000073 Alpha/beta hydrolase fold-1 [PR00111] (106-119)
  IPR000073 Alpha/beta hydrolase fold-1 [PR00111] (209-223)
  IPR000639 Epoxide hydrolase-like [PR00412] (29-47)
  IPR000639 Epoxide hydrolase-like [PR00412] (92-105)
  IPR000639 Epoxide hydrolase-like [PR00412] (106-119)
  IPR000639 Epoxide hydrolase-like [PR00412] (240-262)
  IPR029058 Alpha/Beta hydrolase fold [G3DSA:3.40.50.1820] (2-265)
  IPR029058 Alpha/Beta hydrolase fold [SSF53474] (4-264)
  IPR050266 AB hydrolase superfamily [PTHR43798] (20-265)

Radius of gyration: 36.78 Å; Cα contacts (8 Å, |Δi|>4): 2247; chains: 4; bounding box: 74×82×119 Å

Secondary structure (DSSP, 8-state):
-EEEEEEETTEEEEEEE----SSEEEEE--TT--GGGGTTTGGGTTTTSEEEEE--TTSSS----SS---HHHHHHHHHHHHHHHT---EEEEEETHHHHHHHHHHHH-GGGEEEEEEES--SPPPPHHHHHHHHHHHHHHHTT-GGGHHHHHHHHTS-GGGTTTTHHHHHHHHHHHHTS-HHHHHHHHHHHHHPPP-HHHHHH--S-EEEEEESS-SSS-HHHHHHHHHT-TTSEEEEETT-SS-HHHHSHHHHHHHHHHHHT-/-EEEEEEETTEEEEEEE----SSEEEEE--TT--GGGGTTTGGGTTTTSEEEEE--TTSSS----SS---HHHHHHHHHHHHHHHT-S-EEEEEETHHHHHHHHHHHH-GGGEEEEEEES--SSPPPHHHHHHHHHHHHHHHTT-HHHHHHHHHHHTS-GGGTTTTHHHHHHHHHHHHTS-HHHHHHHHHHHHHPPP-HHHHHH--S-EEEEEESS-SSS-HHHHHHHHHT-TTSEEEEETT-SS-HHHHSHHHHHHHHHHHHT-/-EEEEEEETTEEEEEEE----SSEEEEE--TT--GGGGTTTGGGTTTTSEEEEE--TTSSS----SS---HHHHHHHHHHHHHHHT---EEEEEETHHHHHHHHHHHH-GGGEEEEEEES--SPPPPHHHHHHHHHHHHHHHTT-GGGT--TTS-GGGTTTTHHHHHHHHHHHHTS-HHHHHHHHHHHHHPPP-HHHHHH--S-EEEEEESS-SSS-HHHHHHHHHT-TTSEEEEETT-SS-HHHHSHHHHHHHHHHHHT-/-EEEEEEETTEEEEEEE----SSEEEEE--TT--GGGGTTTGGGTTTTSEEEEE--TTSSS----SS---HHHHHHHHHHHHHHHT---EEEEEETHHHHHHHHHHHH-GGGEEEEEEES--SPPPPHHHHHHHHHHHHHHHTT-GGGHHHH-TTTTS-GGGTTTTHHHHHHHHHHHHTS-HHHHHHHHHHHHHPPP-HHHHHH--S-EEEEEESS-SSS-HHHHHHHHHT-TTSEEEEETT-SS-HHHHSHHHHHHHHHHHHT-